Protein 4MR0 (pdb70)

Solvent-accessible surface area: 34326 Å² total; per-residue (Å²): 164,50,24,22,0,81,104,71,44,6,72,12,73,18,136,87,51,0,48,94,7,0,15,52,0,0,52,18,1,18,111,47,104,16,59,2,60,0,65,0,32,101,17,46,0,19,0,116,55,1,0,28,4,69,24,51,0,49,2,102,6,32,137,132,0,31,0,34,0,14,0,46,53,143,104,17,27,0,8,0,0,0,4,12,104,12,78,86,88,78,54,29,61,36,5,17,8,21,27,52,3,24,3,30,6,7,20,0,20,4,15,0,18,50,31,181,106,12,47,87,1,137,82,4,70,81,2,106,37,2,1,0,1,0,0,1,7,0,26,76,3,40,1,81,66,0,19,0,75,2,3,5,16,1,24,2,0,4,0,0,0,0,33,50,2,51,0,17,72,1,69,2,36,1,0,2,27,5,160,86,50,154,64,56,83,29,26,21,48,0,2,0,5,0,6,5,2,11,122,146,15,0,60,22,2,68,7,88,40,1,34,52,0,47,40,0,23,0,39,71,2,70,0,0,94,17,159,132,12,3,2,4,0,0,0,0,0,1,49,45,3,41,106,86,14,18,4,2,16,45,0,80,0,29,84,3,43,2,28,1,1,11,25,0,0,0,19,0,0,2,0,28,61,1,44,0,70,23,0,118,0,14,4,66,55,118,74,113,18,96,26,44,35,106,93,6,11,7,3,0,7,0,22,2,58,170,30,66,182,46,116,4,57,2,0,52,86,0,50,0,5,82,0,65,0,49,1,26,2,34,55,1,28,0,0,37,0,0,25,49,27,77,118,19,90,1,88,0,14,32,0,35,0,28,115,0,50,0,42,2,114,14,178,163,12,103,32,22,1,0,25,0,16,48,0,25,37,36,0,48,0,9,95,0,20,0,79,9,16,96,43,0,0,16,0,40,29,11,146,35,100,0,22,0,62,60,0,69,3,46,82,23,94,25,89,38,0,6,10,27,89,52,81,104,145,34,132,85,78,35,96,88,82,34,20,8,10,0,40,24,99,147,56,128,52,86,64,59,108,16,141,61,68,42,170,137,159,43,24,24,0,83,110,69,46,6,70,11,71,18,139,83,50,0,50,91,7,0,16,52,0,0,51,15,2,38,157,49,105,16,61,2,58,0,59,0,33,98,17,48,0,20,0,117,54,2,0,29,5,68,30,96,0,49,4,66,9,25,98,116,0,33,0,34,0,14,0,49,52,145,102,17,26,0,7,0,0,0,5,11,103,11,77,86,86,78,54,25,68,110,4,43,116,22,80,54,3,30,2,37,7,7,18,0,22,3,14,0,19,52,30,185,107,12,44,88,1,127,86,3,66,83,3,108,36,1,0,0,2,0,1,0,24,4,44,72,2,39,1,70,62,0,19,0,78,4,4,5,39,2,26,2,0,4,0,0,0,0,83,48,2,46,0,13,36,0,69,2,33,1,0,3,29,13,152,83,202,83,137,50,30,17,40,0,3,0,5,0,5,5,2,12,119,143,17,0,60,22,2,69,10,84,116,0,81,71,0,51,38,0,25,0,38,27,4,68,0,0,90,20,161,131,12,2,3,4,0,0,0,0,0,1,48,45,4,43,118,87,12,111,11,2,15,44,0,77,0,14,21,4,39,1,27,0,1,16,26,0,0,0,21,0,0,2,0,32,63,2,45,0,32,11,0,80,1,15,4,62,56,109,73,118,19,98,27,39,57,106,90,6,8,6,1,0,6,1,20,2,56,169,29,74,172,40,120,5,73,2,0,49,90,0,51,0,5,14,0,16,0,44,1,25,2,33,64,0,32,0,0,36,0,0,25,49,29,76,119,19,96,1,126,1,13,54,0,38,0,27,51,0,12,0,25,2,120,13,174,151,15,98,54,16,0,0,21,0,16,47,0,21,55,58,0,45,0,10,90,1,18,0,39,10,12,80,40,0,0,13,0,21,33,13,136,33,106,0,21,0,60,76,2,80,15,24,134,22,100,24,81,60,0,13,11,31,90,87,102,126,75,32,45,47,162,109,54,58,55,10,12,0,45,31,91,141,55,128,49,87,58,60,125,87

CATH classification: 2.160.20.10

Organism: Streptococcus pneumoniae (strain ATCC BAA-255 / R6) (NCBI:txid171101)

Foldseek 3Di:
DAAELVNQPFPQAQPDASQVSVQVSQVVLLVCPPQLHYEYEAHEHEHQDEREHAARHEYEYDQNYEYEQQPQDAQDAREHYENADFDHQVPFAAGEEGEDYEYEHYEYEQQQFADPQQAGRNNRRRHPKTAYYEAENYEQYEYEAYEYAEIALAANYEHELYENYEYYHYEYAAYRDGPPDDVVSNLQHANYEAFYDDCVRRVRHHDHQQRHYENYEYENYEFFHDPRHFGRQEHYEHADDDPRHQAHEPYEYYAYERAAHAAEPAEYWRHEAYHYANYEYEHAEPVVGPHHDPQAYEHHYQEHHDDLPDQDATYENYEHEHYEYAAAYLRYAHEYHEDPDPSHNYAYENYYYEQYEYAYPHPARDDENYEAYAHAENYEAEQYEHEEEAEYYEHEQYFYWYKYYHYAYEHYNYFPYAAKYADPPGIDHLPDGFDWIWGADPRRIDTGDDPHHYPD/DAAELVVQPFDQAQPDASQVSVLVSQVVLLVCPPQQEYEYEAGEHEHQDEREHAARHEYEYDQRYEYEQQPQDAQDAREHYENADFDHQVPFAAGEEGEDYEHEHYEYAQQQFADPQQAGRNNRRRHPKTAYYEYENYEHYEYYAYEYHEIALAANEEHELYENYEYYQYEHAAYRDGPDDVSNLQHANHEFFYDDCVRRVRHHDHQQRHYEQYEYEPYEFFHDPRHGGRQEHYEHADDDPRHQAHENYEYYQYERAAHQAEPAEYWRHEAYHAANYEAEHAEPVVGPHHDPQAYEHHEQEHHDDLDDADATYENYAHEHYEYHAQYQRYAHEYHEDPDPSHNYAYENYHAEQYEYAHPYDPRDDERYEAYAHEENYYHEQYEYEEGAEYYEYENYFYWYKYYHYHYYHHNYHDYACWYPVIAHPDPDDPDWIWGADPRHIDTHHD

Nearest PDB structures (foldseek):
  4mr0-assembly1_A  TM=1.002E+00  e=5.925E-80  Streptococcus pneumoniae R6
  4mr0-assembly2_B  TM=9.967E-01  e=7.073E-71  Streptococcus pneumoniae R6
  3zpp-assembly1_A  TM=1.001E+00  e=3.010E-60  Streptococcus pneumoniae TIGR4
  3gq7-assembly1_A  TM=5.037E-01  e=9.492E-07  Salasvirus phi29
  4y9v-assembly1_A  TM=4.122E-01  e=1.382E-03  Acinetobacter phage AP22

Structure (mmCIF, N/CA/C/O backbone):
data_4MR0
#
_entry.id   4MR0
#
_cell.length_a   60.590
_cell.length_b   126.080
_cell.length_c   63.480
_cell.angle_alpha   90.00
_cell.angle_beta   99.60
_cell.angle_gamma   90.00
#
_symmetry.space_group_name_H-M   'P 1 21 1'
#
loop_
_entity.id
_entity.type
_entity.pdbx_description
1 polymer 'Plasmin and fibronectin-binding protein A'
2 non-polymer BETA-MERCAPTOETHANOL
3 non-polymer 'CALCIUM ION'
4 non-polymer 'CHLORIDE ION'
5 non-polymer 'MANGANESE (II) ION'
6 water water
#
loop_
_atom_site.group_PDB
_atom_site.id
_atom_site.type_symbol
_atom_site.label_atom_id
_atom_site.label_alt_id
_atom_site.label_comp_id
_atom_site.label_asym_id
_atom_site.label_entity_id
_atom_site.label_seq_id
_atom_site.pdbx_PDB_ins_code
_atom_site.Cartn_x
_atom_site.Cartn_y
_atom_site.Cartn_z
_atom_site.occupancy
_atom_site.B_iso_or_equiv
_atom_site.auth_seq_id
_atom_site.auth_comp_id
_atom_site.auth_asym_id
_atom_site.auth_atom_id
_atom_site.pdbx_PDB_model_num
ATOM 1 N N . THR A 1 114 ? 35.020 -24.735 21.745 1.00 49.48 150 THR A N 1
ATOM 2 C CA . THR A 1 114 ? 33.650 -25.279 21.914 1.00 49.24 150 THR A CA 1
ATOM 3 C C . THR A 1 114 ? 32.922 -25.424 20.596 1.00 47.46 150 THR A C 1
ATOM 4 O O . THR A 1 114 ? 31.845 -26.008 20.564 1.00 48.20 150 THR A O 1
ATOM 8 N N . ALA A 1 115 ? 33.491 -24.894 19.514 1.00 44.34 151 ALA A N 1
ATOM 9 C CA . ALA A 1 115 ? 32.868 -25.046 18.197 1.00 40.96 151 ALA A CA 1
ATOM 10 C C . ALA A 1 115 ? 32.747 -26.545 17.908 1.00 39.28 151 ALA A C 1
ATOM 11 O O . ALA A 1 115 ? 33.680 -27.314 18.150 1.00 39.64 151 ALA A O 1
ATOM 13 N N . LEU A 1 116 ? 31.603 -26.961 17.382 1.00 35.79 152 LEU A N 1
ATOM 14 C CA . LEU A 1 116 ? 31.390 -28.370 17.079 1.00 33.22 152 LEU A CA 1
ATOM 15 C C . LEU A 1 116 ? 32.105 -28.715 15.785 1.00 32.04 152 LEU A C 1
ATOM 16 O O . LEU A 1 116 ? 32.038 -27.955 14.821 1.00 32.48 152 LEU A O 1
ATOM 21 N N . SER A 1 117 ? 32.794 -29.850 15.764 1.00 29.05 153 SER A N 1
ATOM 22 C CA . SER A 1 117 ? 33.477 -30.282 14.554 1.00 26.53 153 SER A CA 1
ATOM 23 C C . SER A 1 117 ? 32.517 -31.182 13.790 1.00 25.30 153 SER A C 1
ATOM 24 O O . SER A 1 117 ? 31.810 -31.986 14.391 1.00 25.11 153 SER A O 1
ATOM 27 N N . VAL A 1 118 ? 32.472 -31.043 12.469 1.00 24.24 154 VAL A N 1
ATOM 28 C CA . VAL A 1 118 ? 31.585 -31.889 11.683 1.00 24.80 154 VAL A CA 1
ATOM 29 C C . VAL A 1 118 ? 32.026 -33.348 11.790 1.00 26.24 154 VAL A C 1
ATOM 30 O O . VAL A 1 118 ? 31.264 -34.259 11.467 1.00 24.17 154 VAL A O 1
ATOM 34 N N . LYS A 1 119 ? 33.261 -33.562 12.241 1.00 26.91 155 LYS A N 1
ATOM 35 C CA . LYS A 1 119 ? 33.796 -34.917 12.405 1.00 29.50 155 LYS A CA 1
ATOM 36 C C . LYS A 1 119 ? 33.100 -35.585 13.588 1.00 28.67 155 LYS A C 1
ATOM 37 O O . LYS A 1 119 ? 32.981 -36.810 13.647 1.00 28.46 155 LYS A O 1
ATOM 43 N N . ASP A 1 120 ? 32.643 -34.761 14.527 1.00 27.83 156 ASP A N 1
ATOM 44 C CA . ASP A 1 120 ? 31.946 -35.246 15.711 1.00 28.41 156 ASP A CA 1
ATOM 45 C C . ASP A 1 120 ? 30.687 -36.011 15.337 1.00 28.03 156 ASP A C 1
ATOM 46 O O . ASP A 1 120 ? 30.174 -36.806 16.130 1.00 27.41 156 ASP A O 1
ATOM 51 N N . TYR A 1 121 ? 30.190 -35.774 14.128 1.00 26.84 157 TYR A N 1
ATOM 52 C CA . TYR A 1 121 ? 28.969 -36.428 13.690 1.00 26.83 157 TYR A CA 1
ATOM 53 C C . TYR A 1 121 ? 29.142 -37.441 12.571 1.00 26.76 157 TYR A C 1
ATOM 54 O O . TYR A 1 121 ? 28.170 -37.830 11.921 1.00 28.54 157 TYR A O 1
ATOM 63 N N . GLY A 1 122 ? 30.378 -37.875 12.346 1.00 27.12 158 GLY A N 1
ATOM 64 C CA . GLY A 1 122 ? 30.615 -38.877 11.325 1.00 26.27 158 GLY A CA 1
ATOM 65 C C . GLY A 1 122 ? 31.190 -38.414 10.003 1.00 26.36 158 GLY A C 1
ATOM 66 O O . GLY A 1 122 ? 31.389 -39.229 9.101 1.00 25.28 158 GLY A O 1
ATOM 67 N N . ALA A 1 123 ? 31.444 -37.118 9.863 1.00 25.19 159 ALA A N 1
ATOM 68 C CA . ALA A 1 123 ? 32.018 -36.618 8.621 1.00 25.10 159 ALA A CA 1
ATOM 69 C C . ALA A 1 123 ? 33.390 -37.269 8.487 1.00 24.59 159 ALA A C 1
ATOM 70 O O . ALA A 1 123 ? 34.162 -37.275 9.442 1.00 25.65 159 ALA A O 1
ATOM 72 N N . VAL A 1 124 ? 33.690 -37.817 7.313 1.00 25.13 160 VAL A N 1
ATOM 73 C CA . VAL A 1 124 ? 34.978 -38.469 7.091 1.00 26.28 160 VAL A CA 1
ATOM 74 C C . VAL A 1 124 ? 35.983 -37.511 6.456 1.00 27.62 160 VAL A C 1
ATOM 75 O O . VAL A 1 124 ? 37.168 -37.543 6.779 1.00 27.95 160 VAL A O 1
ATOM 79 N N . GLY A 1 125 ? 35.502 -36.660 5.552 1.00 27.24 161 GLY A N 1
ATOM 80 C CA . GLY A 1 125 ? 36.366 -35.694 4.900 1.00 26.93 161 GLY A CA 1
ATOM 81 C C . GLY A 1 125 ? 37.360 -36.275 3.913 1.00 27.00 161 GLY A C 1
ATOM 82 O O . GLY A 1 125 ? 38.447 -35.728 3.733 1.00 27.47 161 GLY A O 1
ATOM 83 N N . ASP A 1 126 ? 36.995 -37.374 3.260 1.00 26.88 162 ASP A N 1
ATOM 84 C CA . ASP A 1 126 ? 37.892 -37.999 2.295 1.00 26.46 162 ASP A CA 1
ATOM 85 C C . ASP A 1 126 ? 37.451 -37.784 0.850 1.00 25.97 162 ASP A C 1
ATOM 86 O O . ASP A 1 126 ? 38.113 -38.233 -0.085 1.00 24.50 162 ASP A O 1
ATOM 91 N N . GLY A 1 127 ? 36.331 -37.091 0.670 1.00 25.17 163 GLY A N 1
ATOM 92 C CA . GLY A 1 127 ? 35.842 -36.827 -0.674 1.00 25.57 163 GLY A CA 1
ATOM 93 C C . GLY A 1 127 ? 35.189 -38.025 -1.342 1.00 25.99 163 GLY A C 1
ATOM 94 O O . GLY A 1 127 ? 34.899 -37.993 -2.540 1.00 26.85 163 GLY A O 1
ATOM 95 N N . ILE A 1 128 ? 34.952 -39.079 -0.568 1.00 24.90 164 ILE A N 1
ATOM 96 C CA . ILE A 1 128 ? 34.333 -40.297 -1.082 1.00 25.51 164 ILE A CA 1
ATOM 97 C C . ILE A 1 128 ? 33.060 -40.595 -0.294 1.00 25.36 164 ILE A C 1
ATOM 98 O O . ILE A 1 128 ? 32.003 -40.846 -0.871 1.00 27.12 164 ILE A O 1
ATOM 103 N N . HIS A 1 129 ? 33.167 -40.561 1.028 1.00 24.83 165 HIS A N 1
ATOM 104 C CA . HIS A 1 129 ? 32.023 -40.797 1.900 1.00 23.98 165 HIS A CA 1
ATOM 105 C C . HIS A 1 129 ? 31.101 -39.580 1.809 1.00 23.95 165 HIS A C 1
ATOM 106 O O . HIS A 1 129 ? 31.571 -38.447 1.757 1.00 21.79 165 HIS A O 1
ATOM 113 N N . ASP A 1 130 ? 29.794 -39.809 1.790 1.00 23.51 166 ASP A N 1
ATOM 114 C CA . ASP A 1 130 ? 28.852 -38.695 1.725 1.00 23.79 166 ASP A CA 1
ATOM 115 C C . ASP A 1 130 ? 28.736 -38.085 3.118 1.00 23.01 166 ASP A C 1
ATOM 116 O O . ASP A 1 130 ? 28.119 -38.663 4.009 1.00 23.48 166 ASP A O 1
ATOM 121 N N . ASP A 1 131 ? 29.336 -36.914 3.303 1.00 21.48 167 ASP A N 1
ATOM 122 C CA . ASP A 1 131 ? 29.316 -36.244 4.601 1.00 20.99 167 ASP A CA 1
ATOM 123 C C . ASP A 1 131 ? 28.146 -35.298 4.846 1.00 19.33 167 ASP A C 1
ATOM 124 O O . ASP A 1 131 ? 28.121 -34.606 5.862 1.00 19.02 167 ASP A O 1
ATOM 129 N N . ARG A 1 132 ? 27.181 -35.262 3.935 1.00 19.09 168 ARG A N 1
ATOM 130 C CA . ARG A 1 132 ? 26.042 -34.365 4.108 1.00 18.65 168 ARG A CA 1
ATOM 131 C C . ARG A 1 132 ? 25.309 -34.526 5.443 1.00 19.40 168 ARG A C 1
ATOM 132 O O . ARG A 1 132 ? 25.154 -33.560 6.189 1.00 19.18 168 ARG A O 1
ATOM 140 N N . GLN A 1 133 ? 24.858 -35.738 5.753 1.00 19.72 169 GLN A N 1
ATOM 141 C CA . GLN A 1 133 ? 24.119 -35.940 6.998 1.00 22.16 169 GLN A CA 1
ATOM 142 C C . GLN A 1 133 ? 24.905 -35.524 8.235 1.00 22.01 169 GLN A C 1
ATOM 143 O O . GLN A 1 133 ? 24.336 -34.974 9.177 1.00 22.74 169 GLN A O 1
ATOM 149 N N . ALA A 1 134 ? 26.208 -35.794 8.239 1.00 21.05 170 ALA A N 1
ATOM 150 C CA . ALA A 1 134 ? 27.050 -35.428 9.373 1.00 20.95 170 ALA A CA 1
ATOM 151 C C . ALA A 1 134 ? 27.098 -33.908 9.505 1.00 20.83 170 ALA A C 1
ATOM 152 O O . ALA A 1 134 ? 26.977 -33.361 10.606 1.00 20.31 170 ALA A O 1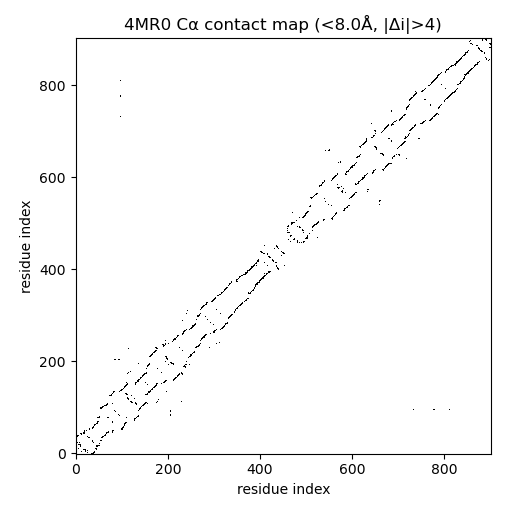
ATOM 154 N N . ILE A 1 135 ? 27.282 -33.235 8.374 1.00 19.21 171 ILE A N 1
ATOM 155 C CA . ILE A 1 135 ? 27.333 -31.779 8.340 1.00 19.14 171 ILE A CA 1
ATOM 156 C C . ILE A 1 135 ? 25.987 -31.197 8.788 1.00 18.37 171 ILE A C 1
ATOM 157 O O . ILE A 1 135 ? 25.938 -30.276 9.593 1.00 17.94 171 ILE A O 1
ATOM 162 N N . GLN A 1 136 ? 24.892 -31.754 8.286 1.00 19.72 172 GLN A N 1
ATOM 163 C CA . GLN A 1 136 ? 23.574 -31.256 8.667 1.00 19.88 172 GLN A CA 1
ATOM 164 C C . GLN A 1 136 ? 23.322 -31.440 10.165 1.00 21.07 172 GLN A C 1
ATOM 165 O O . GLN A 1 136 ? 22.763 -30.558 10.818 1.00 20.74 172 GLN A O 1
ATOM 171 N N . ASP A 1 137 ? 23.730 -32.583 10.712 1.00 21.92 173 ASP A N 1
ATOM 172 C CA . ASP A 1 137 ? 23.538 -32.839 12.138 1.00 22.82 173 ASP A CA 1
ATOM 173 C C . ASP A 1 137 ? 24.333 -31.835 12.970 1.00 20.63 173 ASP A C 1
ATOM 174 O O . ASP A 1 137 ? 23.890 -31.406 14.034 1.00 20.76 173 ASP A O 1
ATOM 179 N N . ALA A 1 138 ? 25.511 -31.464 12.483 1.00 18.77 174 ALA A N 1
ATOM 180 C CA . ALA A 1 138 ? 26.346 -30.502 13.183 1.00 18.92 174 ALA A CA 1
ATOM 181 C C . ALA A 1 138 ? 25.620 -29.163 13.212 1.00 19.45 174 ALA A C 1
ATOM 182 O O . ALA A 1 138 ? 25.507 -28.525 14.258 1.00 18.04 174 ALA A O 1
ATOM 184 N N . ILE A 1 139 ? 25.125 -28.746 12.050 1.00 18.23 175 ILE A N 1
ATOM 185 C CA . ILE A 1 139 ? 24.407 -27.487 11.935 1.00 17.85 175 ILE A CA 1
ATOM 186 C C . ILE A 1 139 ? 23.159 -27.491 12.811 1.00 18.46 175 ILE A C 1
ATOM 187 O O . ILE A 1 139 ? 22.898 -26.530 13.533 1.00 19.24 175 ILE A O 1
ATOM 192 N N . ASP A 1 140 ? 22.391 -28.574 12.746 1.00 18.47 176 ASP A N 1
ATOM 193 C CA . ASP A 1 140 ? 21.170 -28.683 13.540 1.00 20.56 176 ASP A CA 1
ATOM 194 C C . ASP A 1 140 ? 21.437 -28.544 15.034 1.00 21.45 176 ASP A C 1
ATOM 195 O O . ASP A 1 140 ? 20.680 -27.887 15.745 1.00 22.06 176 ASP A O 1
ATOM 200 N N . ALA A 1 141 ? 22.514 -29.159 15.511 1.00 20.64 177 ALA A N 1
ATOM 201 C CA . ALA A 1 141 ? 22.861 -29.073 16.926 1.00 21.21 177 ALA A CA 1
ATOM 202 C C . ALA A 1 141 ? 23.277 -27.648 17.274 1.00 21.93 177 ALA A C 1
ATOM 203 O O . ALA A 1 141 ? 22.915 -27.121 18.329 1.00 22.13 177 ALA A O 1
ATOM 205 N N . ALA A 1 142 ? 24.037 -27.022 16.378 1.00 20.86 178 ALA A N 1
ATOM 206 C CA . ALA A 1 142 ? 24.502 -25.660 16.597 1.00 22.20 178 ALA A CA 1
ATOM 207 C C . ALA A 1 142 ? 23.318 -24.699 16.671 1.00 22.80 178 ALA A C 1
ATOM 208 O O . ALA A 1 142 ? 23.306 -23.774 17.486 1.00 21.94 178 ALA A O 1
ATOM 210 N N . ALA A 1 143 ? 22.328 -24.931 15.812 1.00 22.92 179 ALA A N 1
ATOM 211 C CA . ALA A 1 143 ? 21.129 -24.101 15.758 1.00 24.19 179 ALA A CA 1
ATOM 212 C C . ALA A 1 143 ? 20.367 -24.143 17.078 1.00 25.05 179 ALA A C 1
ATOM 213 O O . ALA A 1 143 ? 19.641 -23.205 17.416 1.00 26.55 179 ALA A O 1
ATOM 215 N N . GLN A 1 144 ? 20.536 -25.231 17.821 1.00 26.25 180 GLN A N 1
ATOM 216 C CA . GLN A 1 144 ? 19.868 -25.384 19.109 1.00 28.06 180 GLN A CA 1
ATOM 217 C C . GLN A 1 144 ? 20.626 -24.647 20.201 1.00 28.30 180 GLN A C 1
ATOM 218 O O . GLN A 1 144 ? 20.120 -24.475 21.309 1.00 28.19 180 GLN A O 1
ATOM 224 N N . GLY A 1 145 ? 21.846 -24.222 19.887 1.00 28.88 181 GLY A N 1
ATOM 225 C CA . GLY A 1 145 ? 22.647 -23.498 20.855 1.00 30.10 181 GLY A CA 1
ATOM 226 C C . GLY A 1 145 ? 23.987 -24.145 21.153 1.00 31.04 181 GLY A C 1
ATOM 227 O O . GLY A 1 145 ? 24.890 -23.488 21.668 1.00 31.72 181 GLY A O 1
ATOM 228 N N . LEU A 1 146 ? 24.125 -25.427 20.833 1.00 32.98 182 LEU A N 1
ATOM 229 C CA . LEU A 1 146 ? 25.371 -26.139 21.092 1.00 34.84 182 LEU A CA 1
ATOM 230 C C . LEU A 1 146 ? 26.589 -25.473 20.468 1.00 34.54 182 LEU A C 1
ATOM 231 O O . LEU A 1 146 ? 26.551 -25.027 19.319 1.00 33.90 182 LEU A O 1
ATOM 236 N N . GLY A 1 147 ? 27.668 -25.412 21.243 1.00 34.07 183 GLY A N 1
ATOM 237 C CA . GLY A 1 147 ? 28.900 -24.810 20.771 1.00 33.92 183 GLY A CA 1
ATOM 238 C C . GLY A 1 147 ? 28.744 -23.361 20.361 1.00 33.93 183 GLY A C 1
ATOM 239 O O . GLY A 1 147 ? 29.482 -22.875 19.507 1.00 35.47 183 GLY A O 1
ATOM 240 N N . GLY A 1 148 ? 27.782 -22.668 20.965 1.00 33.57 184 GLY A N 1
ATOM 241 C CA . GLY A 1 148 ? 27.555 -21.269 20.636 1.00 32.16 184 GLY A CA 1
ATOM 242 C C . GLY A 1 148 ? 27.087 -21.064 19.205 1.00 30.96 184 GLY A C 1
ATOM 243 O O . GLY A 1 148 ? 27.132 -19.952 18.674 1.00 31.52 184 GLY A O 1
ATOM 244 N N . GLY A 1 149 ? 26.628 -22.142 18.579 1.00 29.01 185 GLY A N 1
ATOM 245 C CA . GLY A 1 149 ? 26.167 -22.062 17.207 1.00 26.46 185 GLY A CA 1
ATOM 246 C C . GLY A 1 149 ? 27.325 -22.175 16.235 1.00 25.16 185 GLY A C 1
ATOM 247 O O . GLY A 1 149 ? 27.144 -22.037 15.024 1.00 22.63 185 GLY A O 1
ATOM 248 N N . ASN A 1 150 ? 28.516 -22.440 16.768 1.00 24.06 186 ASN A N 1
ATOM 249 C CA . ASN A 1 150 ? 29.719 -22.564 15.952 1.00 24.50 186 ASN A CA 1
ATOM 250 C C . ASN A 1 150 ? 30.008 -23.986 15.486 1.00 24.40 186 ASN A C 1
ATOM 251 O O . ASN A 1 150 ? 30.022 -24.928 16.285 1.00 24.25 186 ASN A O 1
ATOM 256 N N . VAL A 1 151 ? 30.238 -24.118 14.182 1.00 23.28 187 VAL A N 1
ATOM 257 C CA . VAL A 1 151 ? 30.546 -25.396 13.545 1.00 23.76 187 VAL A CA 1
ATOM 258 C C . VAL A 1 151 ? 31.902 -25.266 12.849 1.00 24.21 187 VAL A C 1
ATOM 259 O O . VAL A 1 151 ? 32.157 -24.279 12.159 1.00 24.43 187 VAL A O 1
ATOM 263 N N . TYR A 1 152 ? 32.774 -26.255 13.030 1.00 23.79 188 TYR A N 1
ATOM 264 C CA . TYR A 1 152 ? 34.097 -26.200 12.415 1.00 24.05 188 TYR A CA 1
ATOM 265 C C . TYR A 1 152 ? 34.368 -27.340 11.438 1.00 23.11 188 TYR A C 1
ATOM 266 O O . TYR A 1 152 ? 33.886 -28.458 11.621 1.00 24.94 188 TYR A O 1
ATOM 275 N N . PHE A 1 153 ? 35.143 -27.040 10.400 1.00 21.31 189 PHE A N 1
ATOM 276 C CA . PHE A 1 153 ? 35.509 -28.016 9.383 1.00 21.02 189 PHE A CA 1
ATOM 277 C C . PHE A 1 153 ? 37.028 -28.172 9.320 1.00 21.91 189 PHE A C 1
ATOM 278 O O . PHE A 1 153 ? 37.731 -27.265 8.868 1.00 19.70 189 PHE A O 1
ATOM 286 N N . PRO A 1 154 ? 37.554 -29.317 9.789 1.00 23.22 190 PRO A N 1
ATOM 287 C CA . PRO A 1 154 ? 38.999 -29.575 9.765 1.00 23.69 190 PRO A CA 1
ATOM 288 C C . PRO A 1 154 ? 39.459 -29.781 8.319 1.00 24.48 190 PRO A C 1
ATOM 289 O O . PRO A 1 154 ? 38.633 -29.907 7.413 1.00 24.50 190 PRO A O 1
ATOM 293 N N . GLU A 1 155 ? 40.770 -29.821 8.105 1.00 24.77 191 GLU A N 1
ATOM 294 C CA . GLU A 1 155 ? 41.313 -30.038 6.770 1.00 24.61 191 GLU A CA 1
ATOM 295 C C . GLU A 1 155 ? 40.665 -31.283 6.179 1.00 24.37 191 GLU A C 1
ATOM 296 O O . GLU A 1 155 ? 40.410 -32.254 6.895 1.00 24.68 191 GLU A O 1
ATOM 302 N N . GLY A 1 156 ? 40.401 -31.258 4.876 1.00 24.25 192 GLY A N 1
ATOM 303 C CA . GLY A 1 156 ? 39.789 -32.405 4.232 1.00 24.17 192 GLY A CA 1
ATOM 304 C C . GLY A 1 156 ? 38.878 -32.032 3.084 1.00 24.51 192 GLY A C 1
ATOM 305 O O . GLY A 1 156 ? 38.743 -30.860 2.741 1.00 25.22 192 GLY A O 1
ATOM 306 N N . THR A 1 157 ? 38.260 -33.038 2.476 1.00 25.11 193 THR A N 1
ATOM 307 C CA . THR A 1 157 ? 37.337 -32.806 1.372 1.00 24.89 193 THR A CA 1
ATOM 308 C C . THR A 1 157 ? 36.016 -33.441 1.772 1.00 23.45 193 THR A C 1
ATOM 309 O O . THR A 1 157 ? 35.929 -34.650 1.967 1.00 23.69 193 THR A O 1
ATOM 313 N N . TYR A 1 158 ? 34.990 -32.609 1.904 1.00 22.60 194 TYR A N 1
ATOM 314 C CA . TYR A 1 158 ? 33.679 -33.070 2.327 1.00 20.27 194 TYR A CA 1
ATOM 315 C C . TYR A 1 158 ? 32.683 -33.168 1.186 1.00 20.55 194 TYR A C 1
ATOM 316 O O . TYR A 1 158 ? 32.132 -32.167 0.740 1.00 18.84 194 TYR A O 1
ATOM 325 N N . LEU A 1 159 ? 32.462 -34.388 0.714 1.00 19.15 195 LEU A N 1
ATOM 326 C CA . LEU A 1 159 ? 31.526 -34.631 -0.371 1.00 19.50 195 LEU A CA 1
ATOM 327 C C . LEU A 1 159 ? 30.090 -34.585 0.149 1.00 19.12 195 LEU A C 1
ATOM 328 O O . LEU A 1 159 ? 29.808 -35.097 1.234 1.00 19.40 195 LEU A O 1
ATOM 333 N N . VAL A 1 160 ? 29.194 -33.949 -0.605 1.00 17.81 196 VAL A N 1
ATOM 334 C CA . VAL A 1 160 ? 27.778 -33.918 -0.231 1.00 17.40 196 VAL A CA 1
ATOM 335 C C . VAL A 1 160 ? 26.960 -34.355 -1.437 1.00 17.24 196 VAL A C 1
ATOM 336 O O . VAL A 1 160 ? 27.175 -33.877 -2.549 1.00 18.91 196 VAL A O 1
ATOM 340 N N . LYS A 1 161 ? 26.034 -35.281 -1.224 1.00 16.90 197 LYS A N 1
ATOM 341 C CA . LYS A 1 161 ? 25.216 -35.774 -2.323 1.00 18.10 197 LYS A CA 1
ATOM 342 C C . LYS A 1 161 ? 23.816 -35.173 -2.357 1.00 18.46 197 LYS A C 1
ATOM 343 O O . LYS A 1 161 ? 22.989 -35.542 -3.199 1.00 19.19 197 LYS A O 1
ATOM 349 N N . GLU A 1 162 ? 23.560 -34.254 -1.432 1.00 16.71 198 GLU A N 1
ATOM 350 C CA . GLU A 1 162 ? 22.291 -33.537 -1.366 1.00 15.83 198 GLU A CA 1
ATOM 351 C C . GLU A 1 162 ? 22.558 -32.180 -0.728 1.00 15.85 198 GLU A C 1
ATOM 352 O O . GLU A 1 162 ? 23.649 -31.931 -0.200 1.00 15.95 198 GLU A O 1
ATOM 358 N N . ILE A 1 163 ? 21.553 -31.314 -0.786 1.00 15.59 199 ILE A N 1
ATOM 359 C CA . ILE A 1 163 ? 21.628 -29.955 -0.263 1.00 14.59 199 ILE A CA 1
ATOM 360 C C . ILE A 1 163 ? 21.740 -29.883 1.252 1.00 16.17 199 ILE A C 1
ATOM 361 O O . ILE A 1 163 ? 21.077 -30.629 1.970 1.00 17.07 199 ILE A O 1
ATOM 366 N N . VAL A 1 164 ? 22.594 -28.977 1.720 1.00 15.55 200 VAL A N 1
ATOM 367 C CA . VAL A 1 164 ? 22.799 -28.730 3.142 1.00 15.05 200 VAL A CA 1
ATOM 368 C C . VAL A 1 164 ? 21.993 -27.471 3.464 1.00 16.78 200 VAL A C 1
ATOM 369 O O . VAL A 1 164 ? 22.014 -26.503 2.698 1.00 15.95 200 VAL A O 1
ATOM 373 N N . PHE A 1 165 ? 21.285 -27.478 4.586 1.00 15.36 201 PHE A N 1
ATOM 374 C CA . PHE A 1 165 ? 20.470 -26.333 4.955 1.00 16.45 201 PHE A CA 1
ATOM 375 C C . PHE A 1 165 ? 21.021 -25.551 6.133 1.00 17.39 201 PHE A C 1
ATOM 376 O O . PHE A 1 165 ? 21.152 -26.078 7.240 1.00 18.85 201 PHE A O 1
ATOM 384 N N . LEU A 1 166 ? 21.358 -24.291 5.880 1.00 15.89 202 LEU A N 1
ATOM 385 C CA . LEU A 1 166 ? 21.881 -23.421 6.916 1.00 15.93 202 LEU A CA 1
ATOM 386 C C . LEU A 1 166 ? 20.705 -23.062 7.810 1.00 16.87 202 LEU A C 1
ATOM 387 O O . LEU A 1 166 ? 19.561 -23.035 7.352 1.00 16.90 202 LEU A O 1
ATOM 392 N N . LYS A 1 167 ? 20.976 -22.807 9.085 1.00 17.68 203 LYS A N 1
ATOM 393 C CA . LYS A 1 167 ? 19.908 -22.465 10.016 1.00 18.35 203 LYS A CA 1
ATOM 394 C C . LYS A 1 167 ? 20.273 -21.177 10.722 1.00 16.97 203 LYS A C 1
ATOM 395 O O . LYS A 1 167 ? 21.437 -20.770 10.727 1.00 17.07 203 LYS A O 1
ATOM 401 N N . SER A 1 168 ? 19.274 -20.534 11.314 1.00 15.12 204 SER A N 1
ATOM 402 C CA . SER A 1 168 ? 19.495 -19.292 12.037 1.00 16.83 204 SER A CA 1
ATOM 403 C C . SER A 1 168 ? 20.470 -19.468 13.195 1.00 17.83 204 SER A C 1
ATOM 404 O O . SER A 1 168 ? 20.473 -20.501 13.874 1.00 18.10 204 SER A O 1
ATOM 407 N N . HIS A 1 169 ? 21.288 -18.444 13.405 1.00 16.34 205 HIS A N 1
ATOM 408 C CA . HIS A 1 169 ? 22.269 -18.408 14.480 1.00 19.76 205 HIS A CA 1
ATOM 409 C C . HIS A 1 169 ? 23.342 -19.496 14.418 1.00 20.67 205 HIS A C 1
ATOM 410 O O . HIS A 1 169 ? 23.800 -19.987 15.452 1.00 20.28 205 HIS A O 1
ATOM 417 N N . THR A 1 170 ? 23.739 -19.878 13.206 1.00 20.70 206 THR A N 1
ATOM 418 C CA . THR A 1 170 ? 24.793 -20.873 13.048 1.00 20.72 206 THR A CA 1
ATOM 419 C C . THR A 1 170 ? 25.961 -20.178 12.361 1.00 21.14 206 THR A C 1
ATOM 420 O O . THR A 1 170 ? 25.761 -19.307 11.511 1.00 19.99 206 THR A O 1
ATOM 424 N N . HIS A 1 171 ? 27.178 -20.554 12.737 1.00 19.15 207 HIS A N 1
ATOM 425 C CA . HIS A 1 171 ? 28.371 -19.936 12.172 1.00 20.01 207 HIS A CA 1
ATOM 426 C C . HIS A 1 171 ? 29.407 -20.991 11.813 1.00 18.38 207 HIS A C 1
ATOM 427 O O . HIS A 1 171 ? 30.019 -21.601 12.690 1.00 20.33 207 HIS A O 1
ATOM 434 N N . LEU A 1 172 ? 29.586 -21.203 10.512 1.00 17.49 208 LEU A N 1
ATOM 435 C CA . LEU A 1 172 ? 30.523 -22.195 10.013 1.00 16.15 208 LEU A CA 1
ATOM 436 C C . LEU A 1 172 ? 31.882 -21.589 9.703 1.00 17.13 208 LEU A C 1
ATOM 437 O O . LEU A 1 172 ? 31.981 -20.524 9.090 1.00 15.32 208 LEU A O 1
ATOM 442 N N . GLU A 1 173 ? 32.924 -22.281 10.151 1.00 18.00 209 GLU A N 1
ATOM 443 C CA . GLU A 1 173 ? 34.300 -21.862 9.924 1.00 19.55 209 GLU A CA 1
ATOM 444 C C . GLU A 1 173 ? 35.017 -23.074 9.344 1.00 19.20 209 GLU A C 1
ATOM 445 O O . GLU A 1 173 ? 34.989 -24.159 9.933 1.00 18.64 209 GLU A O 1
ATOM 451 N N . LEU A 1 174 ? 35.640 -22.901 8.184 1.00 18.60 210 LEU A N 1
ATOM 452 C CA . LEU A 1 174 ? 36.348 -24.002 7.555 1.00 17.31 210 LEU A CA 1
ATOM 453 C C . LEU A 1 174 ? 37.834 -23.738 7.488 1.00 19.10 210 LEU A C 1
ATOM 454 O O . LEU A 1 174 ? 38.266 -22.612 7.251 1.00 18.03 210 LEU A O 1
ATOM 459 N N . ASN A 1 175 ? 38.607 -24.794 7.708 1.00 20.46 211 ASN A N 1
ATOM 460 C CA . ASN A 1 175 ? 40.052 -24.718 7.651 1.00 21.34 211 ASN A CA 1
ATOM 461 C C . ASN A 1 175 ? 40.427 -24.280 6.240 1.00 22.52 211 ASN A C 1
ATOM 462 O O . ASN A 1 175 ? 39.679 -24.499 5.284 1.00 20.02 211 ASN A O 1
ATOM 467 N N . GLU A 1 176 ? 41.588 -23.654 6.113 1.00 23.75 212 GLU A N 1
ATOM 468 C CA . GLU A 1 176 ? 42.062 -23.191 4.821 1.00 24.58 212 GLU A CA 1
ATOM 469 C C . GLU A 1 176 ? 42.128 -24.354 3.834 1.00 24.35 212 GLU A C 1
ATOM 470 O O . GLU A 1 176 ? 41.883 -24.185 2.636 1.00 24.76 212 GLU A O 1
ATOM 476 N N . LYS A 1 177 ? 42.451 -25.540 4.338 1.00 22.95 213 LYS A N 1
ATOM 477 C CA . LYS A 1 177 ? 42.547 -26.711 3.480 1.00 24.36 213 LYS A CA 1
ATOM 478 C C . LYS A 1 177 ? 41.302 -27.587 3.521 1.00 23.83 213 LYS A C 1
ATOM 479 O O . LYS A 1 177 ? 41.350 -28.774 3.184 1.00 23.80 213 LYS A O 1
ATOM 485 N N . ALA A 1 178 ? 40.186 -26.997 3.944 1.00 21.46 214 ALA A N 1
ATOM 486 C CA . ALA A 1 178 ? 38.917 -27.712 3.981 1.00 19.90 214 ALA A CA 1
ATOM 487 C C . ALA A 1 178 ? 38.192 -27.359 2.686 1.00 21.19 214 ALA A C 1
ATOM 488 O O . ALA A 1 178 ? 38.068 -26.177 2.334 1.00 19.73 214 ALA A O 1
ATOM 490 N N . THR A 1 179 ? 37.744 -28.382 1.966 1.00 20.77 215 THR A N 1
ATOM 491 C CA . THR A 1 179 ? 37.026 -28.189 0.711 1.00 20.36 215 THR A CA 1
ATOM 492 C C . THR A 1 179 ? 35.678 -28.906 0.735 1.00 21.37 215 THR A C 1
ATOM 493 O O . THR A 1 179 ? 35.596 -30.089 1.069 1.00 20.68 215 THR A O 1
ATOM 497 N N . ILE A 1 180 ? 34.619 -28.188 0.386 1.00 19.96 216 ILE A N 1
ATOM 498 C CA . ILE A 1 180 ? 33.305 -28.798 0.332 1.00 20.64 216 ILE A CA 1
ATOM 499 C C . ILE A 1 180 ? 33.111 -29.191 -1.127 1.00 21.10 216 ILE A C 1
ATOM 500 O O . ILE A 1 180 ? 33.138 -28.338 -2.016 1.00 21.31 216 ILE A O 1
ATOM 505 N N . LEU A 1 181 ? 32.955 -30.489 -1.379 1.00 19.88 217 LEU A N 1
ATOM 506 C CA . LEU A 1 181 ? 32.799 -30.983 -2.745 1.00 19.16 217 LEU A CA 1
ATOM 507 C C . LEU A 1 181 ? 31.353 -31.230 -3.151 1.00 18.97 217 LEU A C 1
ATOM 508 O O . LEU A 1 181 ? 30.654 -32.049 -2.552 1.00 17.43 217 LEU A O 1
ATOM 513 N N . ASN A 1 182 ? 30.905 -30.530 -4.186 1.00 18.85 218 ASN A N 1
ATOM 514 C CA . ASN A 1 182 ? 29.535 -30.697 -4.651 1.00 17.31 218 ASN A CA 1
ATOM 515 C C . ASN A 1 182 ? 29.306 -32.008 -5.400 1.00 18.03 218 ASN A C 1
ATOM 516 O O . ASN A 1 182 ? 29.779 -32.187 -6.528 1.00 17.92 218 ASN A O 1
ATOM 521 N N . GLY A 1 183 ? 28.570 -32.917 -4.766 1.00 16.84 219 GLY A N 1
ATOM 522 C CA . GLY A 1 183 ? 28.271 -34.200 -5.378 1.00 18.69 219 GLY A CA 1
ATOM 523 C C . GLY A 1 183 ? 26.789 -34.350 -5.677 1.00 19.59 219 GLY A C 1
ATOM 524 O O . GLY A 1 183 ? 26.295 -35.460 -5.879 1.00 18.84 219 GLY A O 1
ATOM 525 N N . ILE A 1 184 ? 26.074 -33.227 -5.702 1.00 20.46 220 ILE A N 1
ATOM 526 C CA . ILE A 1 184 ? 24.640 -33.234 -5.969 1.00 19.56 220 ILE A CA 1
ATOM 527 C C . ILE A 1 184 ? 24.415 -33.409 -7.471 1.00 20.66 220 ILE A C 1
ATOM 528 O O . ILE A 1 184 ? 24.574 -32.469 -8.253 1.00 20.52 220 ILE A O 1
ATOM 533 N N . ASN A 1 185 ? 24.050 -34.627 -7.865 1.00 18.44 221 ASN A N 1
ATOM 534 C CA . ASN A 1 185 ? 23.826 -34.960 -9.267 1.00 19.42 221 ASN A CA 1
ATOM 535 C C . ASN A 1 185 ? 22.447 -35.598 -9.406 1.00 20.99 221 ASN A C 1
ATOM 536 O O . ASN A 1 185 ? 22.319 -36.814 -9.568 1.00 20.69 221 ASN A O 1
ATOM 541 N N . ILE A 1 186 ? 21.421 -34.751 -9.353 1.00 20.76 222 ILE A N 1
ATOM 542 C CA . ILE A 1 186 ? 20.032 -35.185 -9.418 1.00 20.36 222 ILE A CA 1
ATOM 543 C C . ILE A 1 186 ? 19.294 -34.565 -10.607 1.00 20.88 222 ILE A C 1
ATOM 544 O O . ILE A 1 186 ? 19.373 -33.360 -10.853 1.00 19.40 222 ILE A O 1
ATOM 549 N N . LYS A 1 187 ? 18.578 -35.406 -11.343 1.00 20.56 223 LYS A N 1
ATOM 550 C CA . LYS A 1 187 ? 17.821 -34.979 -12.519 1.00 21.86 223 LYS A CA 1
ATOM 551 C C . LYS A 1 187 ? 16.671 -34.033 -12.158 1.00 20.36 223 LYS A C 1
ATOM 552 O O . LYS A 1 187 ? 15.983 -34.246 -11.161 1.00 19.58 223 LYS A O 1
ATOM 558 N N . ASN A 1 188 ? 16.465 -32.991 -12.965 1.00 20.13 224 ASN A N 1
ATOM 559 C CA . ASN A 1 188 ? 15.369 -32.044 -12.730 1.00 20.18 224 ASN A CA 1
ATOM 560 C C . ASN A 1 188 ? 15.445 -31.513 -11.299 1.00 19.89 224 ASN A C 1
ATOM 561 O O . ASN A 1 188 ? 14.414 -31.301 -10.648 1.00 19.12 224 ASN A O 1
ATOM 566 N N . HIS A 1 189 ? 16.665 -31.274 -10.826 1.00 18.97 225 HIS A N 1
ATOM 567 C CA . HIS A 1 189 ? 16.883 -30.843 -9.449 1.00 17.67 225 HIS A CA 1
ATOM 568 C C . HIS A 1 189 ? 18.076 -29.886 -9.371 1.00 19.51 225 HIS A C 1
ATOM 569 O O . HIS A 1 189 ? 19.056 -30.033 -10.106 1.00 18.81 225 HIS A O 1
ATOM 576 N N . PRO A 1 190 ? 18.006 -28.880 -8.482 1.00 19.51 226 PRO A N 1
ATOM 577 C CA . PRO A 1 190 ? 19.136 -27.954 -8.387 1.00 19.14 226 PRO A CA 1
ATOM 578 C C . PRO A 1 190 ? 20.394 -28.625 -7.838 1.00 19.48 226 PRO A C 1
ATOM 579 O O . PRO A 1 190 ? 20.319 -29.637 -7.142 1.00 19.54 226 PRO A O 1
ATOM 583 N N . SER A 1 191 ? 21.549 -28.065 -8.178 1.00 17.74 227 SER A N 1
ATOM 584 C CA . SER A 1 191 ? 22.826 -28.587 -7.706 1.00 17.22 227 SER A CA 1
ATOM 585 C C . SER A 1 191 ? 23.525 -27.419 -7.020 1.00 16.52 227 SER A C 1
ATOM 586 O O . SER A 1 191 ? 24.546 -26.917 -7.487 1.00 19.67 227 SER A O 1
ATOM 589 N N . ILE A 1 192 ? 22.931 -26.978 -5.916 1.00 16.59 228 ILE A N 1
ATOM 590 C CA . ILE A 1 192 ? 23.439 -25.869 -5.116 1.00 16.21 228 ILE A CA 1
ATOM 591 C C . ILE A 1 192 ? 23.706 -26.459 -3.738 1.00 16.93 228 ILE A C 1
ATOM 592 O O . ILE A 1 192 ? 22.820 -27.063 -3.137 1.00 16.36 228 ILE A O 1
ATOM 597 N N . VAL A 1 193 ? 24.930 -26.284 -3.250 1.00 16.39 229 VAL A N 1
ATOM 598 C CA . VAL A 1 193 ? 25.358 -26.848 -1.969 1.00 15.90 229 VAL A CA 1
ATOM 599 C C . VAL A 1 193 ? 24.647 -26.409 -0.690 1.00 17.09 229 VAL A C 1
ATOM 600 O O . VAL A 1 193 ? 24.257 -27.252 0.121 1.00 16.09 229 VAL A O 1
ATOM 604 N N . PHE A 1 194 ? 24.485 -25.103 -0.504 1.00 16.15 230 PHE A N 1
ATOM 605 C CA . PHE A 1 194 ? 23.848 -24.562 0.695 1.00 15.64 230 PHE A CA 1
ATOM 606 C C . PHE A 1 194 ? 22.606 -23.719 0.407 1.00 15.90 230 PHE A C 1
ATOM 607 O O . PHE A 1 194 ? 22.603 -22.918 -0.528 1.00 12.38 230 PHE A O 1
ATOM 615 N N . MET A 1 195 ? 21.570 -23.903 1.229 1.00 15.18 231 MET A N 1
ATOM 616 C CA . MET A 1 195 ? 20.321 -23.146 1.123 1.00 14.87 231 MET A CA 1
ATOM 617 C C . MET A 1 195 ? 19.858 -22.728 2.523 1.00 16.11 231 MET A C 1
ATOM 618 O O . MET A 1 195 ? 20.197 -23.384 3.512 1.00 15.68 231 MET A O 1
ATOM 623 N N . THR A 1 196 ? 19.108 -21.628 2.610 1.00 15.71 232 THR A N 1
ATOM 624 C CA . THR A 1 196 ? 18.613 -21.137 3.894 1.00 14.21 232 THR A CA 1
ATOM 625 C C . THR A 1 196 ? 17.152 -21.516 4.112 1.00 15.22 232 THR A C 1
ATOM 626 O O . THR A 1 196 ? 16.473 -20.977 4.989 1.00 15.93 232 THR A O 1
ATOM 630 N N . GLY A 1 197 ? 16.676 -22.452 3.305 1.00 15.90 233 GLY A N 1
ATOM 631 C CA . GLY A 1 197 ? 15.310 -22.924 3.420 1.00 16.15 233 GLY A CA 1
ATOM 632 C C . GLY A 1 197 ? 15.253 -24.335 2.873 1.00 16.66 233 GLY A C 1
ATOM 633 O O . GLY A 1 197 ? 16.142 -24.746 2.130 1.00 16.60 233 GLY A O 1
ATOM 634 N N . LEU A 1 198 ? 14.209 -25.078 3.221 1.00 17.80 234 LEU A N 1
ATOM 635 C CA . LEU A 1 198 ? 14.087 -26.458 2.767 1.00 18.99 234 LEU A CA 1
ATOM 636 C C . LEU A 1 198 ? 13.734 -26.633 1.296 1.00 18.05 234 LEU A C 1
ATOM 637 O O . LEU A 1 198 ? 13.034 -25.815 0.698 1.00 15.41 234 LEU A O 1
ATOM 642 N N . PHE A 1 199 ? 14.246 -27.716 0.726 1.00 17.18 235 PHE A N 1
ATOM 643 C CA . PHE A 1 199 ? 13.965 -28.083 -0.653 1.00 18.07 235 PHE A CA 1
ATOM 644 C C . PHE A 1 199 ? 14.063 -29.604 -0.727 1.00 17.75 235 PHE A C 1
ATOM 645 O O . PHE A 1 199 ? 14.985 -30.200 -0.170 1.00 18.04 235 PHE A O 1
ATOM 653 N N . THR A 1 200 ? 13.100 -30.226 -1.396 1.00 17.42 236 THR A N 1
ATOM 654 C CA . THR A 1 200 ? 13.081 -31.677 -1.551 1.00 16.72 236 THR A CA 1
ATOM 655 C C . THR A 1 200 ? 13.117 -32.003 -3.040 1.00 18.05 236 THR A C 1
ATOM 656 O O . THR A 1 200 ? 14.149 -32.395 -3.578 1.00 15.96 236 THR A O 1
ATOM 660 N N . ASP A 1 201 ? 11.984 -31.830 -3.708 1.00 18.71 237 ASP A N 1
ATOM 661 C CA . ASP A 1 201 ? 11.906 -32.087 -5.142 1.00 19.14 237 ASP A CA 1
ATOM 662 C C . ASP A 1 201 ? 11.036 -31.027 -5.792 1.00 19.23 237 ASP A C 1
ATOM 663 O O . ASP A 1 201 ? 10.244 -30.365 -5.119 1.00 20.01 237 ASP A O 1
ATOM 668 N N . ASP A 1 202 ? 11.189 -30.854 -7.097 1.00 20.26 238 ASP A N 1
ATOM 669 C CA . ASP A 1 202 ? 10.394 -29.864 -7.809 1.00 21.69 238 ASP A CA 1
ATOM 670 C C . ASP A 1 202 ? 8.929 -30.291 -7.728 1.00 21.26 238 ASP A C 1
ATOM 671 O O . ASP A 1 202 ? 8.607 -31.471 -7.892 1.00 22.35 238 ASP A O 1
ATOM 676 N N . GLY A 1 203 ? 8.051 -29.335 -7.449 1.00 18.62 239 GLY A N 1
ATOM 677 C CA . GLY A 1 203 ? 6.640 -29.639 -7.330 1.00 18.61 239 GLY A CA 1
ATOM 678 C C . GLY A 1 203 ? 6.251 -29.775 -5.873 1.00 19.12 239 GLY A C 1
ATOM 679 O O . GLY A 1 203 ? 5.067 -29.805 -5.535 1.00 20.31 239 GLY A O 1
ATOM 680 N N . ALA A 1 204 ? 7.255 -29.850 -5.005 1.00 20.08 240 ALA A N 1
ATOM 681 C CA . ALA A 1 204 ? 7.027 -29.979 -3.567 1.00 18.77 240 ALA A CA 1
ATOM 682 C C . ALA A 1 204 ? 7.642 -28.810 -2.796 1.00 20.17 240 ALA A C 1
ATOM 683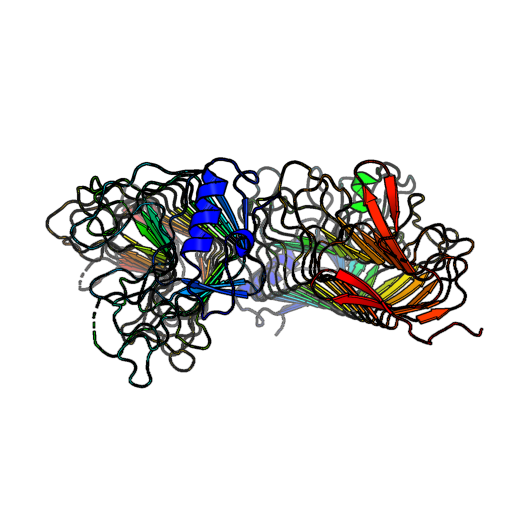 O O . ALA A 1 204 ? 7.871 -28.911 -1.587 1.00 20.11 240 ALA A O 1
ATOM 685 N N . GLN A 1 205 ? 7.913 -27.705 -3.487 1.00 19.60 241 GLN A N 1
ATOM 686 C CA . GLN A 1 205 ? 8.498 -26.541 -2.823 1.00 19.08 241 GLN A CA 1
ATOM 687 C C . GLN A 1 205 ? 7.616 -26.071 -1.679 1.00 19.75 241 GLN A C 1
ATOM 688 O O . GLN A 1 205 ? 6.405 -26.271 -1.693 1.00 19.93 241 GLN A O 1
ATOM 694 N N . VAL A 1 206 ? 8.237 -25.455 -0.680 1.00 20.72 242 VAL A N 1
ATOM 695 C CA . VAL A 1 206 ? 7.508 -24.934 0.466 1.00 19.88 242 VAL A CA 1
ATOM 696 C C . VAL A 1 206 ? 7.887 -23.471 0.641 1.00 19.58 242 VAL A C 1
ATOM 697 O O . VAL A 1 206 ? 8.873 -22.998 0.063 1.00 18.13 242 VAL A O 1
ATOM 701 N N . GLU A 1 207 ? 7.099 -22.753 1.431 1.00 19.00 243 GLU A N 1
ATOM 702 C CA . GLU A 1 207 ? 7.371 -21.349 1.705 1.00 20.20 243 GLU A CA 1
ATOM 703 C C . GLU A 1 207 ? 8.571 -21.290 2.653 1.00 19.87 243 GLU A C 1
ATOM 704 O O . GLU A 1 207 ? 8.647 -22.065 3.607 1.00 19.88 243 GLU A O 1
ATOM 710 N N . TRP A 1 208 ? 9.520 -20.397 2.383 1.00 18.85 244 TRP A N 1
ATOM 711 C CA . TRP A 1 208 ? 10.686 -20.255 3.255 1.00 18.05 244 TRP A CA 1
ATOM 712 C C . TRP A 1 208 ? 10.403 -19.178 4.298 1.00 17.40 244 TRP A C 1
ATOM 713 O O . TRP A 1 208 ? 10.108 -18.038 3.952 1.00 18.26 244 TRP A O 1
ATOM 724 N N . GLY A 1 209 ? 10.479 -19.540 5.574 1.00 17.00 245 GLY A N 1
ATOM 725 C CA . GLY A 1 209 ? 10.250 -18.553 6.613 1.00 16.52 245 GLY A CA 1
ATOM 726 C C . GLY A 1 209 ? 11.518 -17.733 6.768 1.00 16.54 245 GLY A C 1
ATOM 727 O O . GLY A 1 209 ? 12.545 -18.087 6.184 1.00 16.90 245 GLY A O 1
ATOM 728 N N . PRO A 1 210 ? 11.488 -16.632 7.530 1.00 17.20 246 PRO A N 1
ATOM 729 C CA . PRO A 1 210 ? 12.683 -15.808 7.716 1.00 17.92 246 PRO A CA 1
ATOM 730 C C . PRO A 1 210 ? 13.763 -16.503 8.548 1.00 18.85 246 PRO A C 1
ATOM 731 O O . PRO A 1 210 ? 13.462 -17.247 9.480 1.00 19.48 246 PRO A O 1
ATOM 735 N N . THR A 1 211 ? 15.020 -16.265 8.186 1.00 17.81 247 THR A N 1
ATOM 736 C CA . THR A 1 211 ? 16.156 -16.826 8.903 1.00 17.39 247 THR A CA 1
ATOM 737 C C . THR A 1 211 ? 17.097 -15.657 9.131 1.00 17.18 247 THR A C 1
ATOM 738 O O . THR A 1 211 ? 16.956 -14.607 8.493 1.00 15.14 247 THR A O 1
ATOM 742 N N . GLU A 1 212 ? 18.056 -15.817 10.031 1.00 17.06 248 GLU A N 1
ATOM 743 C CA . GLU A 1 212 ? 18.959 -14.714 10.302 1.00 17.55 248 GLU A CA 1
ATOM 744 C C . GLU A 1 212 ? 20.187 -15.112 11.104 1.00 17.54 248 GLU A C 1
ATOM 745 O O . GLU A 1 212 ? 20.244 -16.190 11.704 1.00 15.50 248 GLU A O 1
ATOM 751 N N . ASP A 1 213 ? 21.169 -14.216 11.094 1.00 16.55 249 ASP A N 1
ATOM 752 C CA . ASP A 1 213 ? 22.407 -14.402 11.833 1.00 19.79 249 ASP A CA 1
ATOM 753 C C . ASP A 1 213 ? 23.120 -15.688 11.426 1.00 19.16 249 ASP A C 1
ATOM 754 O O . ASP A 1 213 ? 23.284 -16.611 12.228 1.00 17.84 249 ASP A O 1
ATOM 759 N N . ILE A 1 214 ? 23.529 -15.740 10.164 1.00 16.85 250 ILE A N 1
ATOM 760 C CA . ILE A 1 214 ? 24.228 -16.901 9.628 1.00 17.88 250 ILE A CA 1
ATOM 761 C C . ILE A 1 214 ? 25.565 -16.435 9.062 1.00 17.48 250 ILE A C 1
ATOM 762 O O . ILE A 1 214 ? 25.622 -15.431 8.354 1.00 17.33 250 ILE A O 1
ATOM 767 N N . SER A 1 215 ? 26.642 -17.146 9.382 1.00 15.85 251 SER A N 1
ATOM 768 C CA . SER A 1 215 ? 27.944 -16.775 8.851 1.00 14.73 251 SER A CA 1
ATOM 769 C C . SER A 1 215 ? 28.659 -18.018 8.340 1.00 15.44 251 SER A C 1
ATOM 770 O O . SER A 1 215 ? 28.460 -19.124 8.851 1.00 14.88 251 SER A O 1
ATOM 773 N N . TYR A 1 216 ? 29.458 -17.824 7.296 1.00 13.61 252 TYR A N 1
ATOM 774 C CA . TYR A 1 216 ? 30.223 -18.893 6.669 1.00 15.03 252 TYR A CA 1
ATOM 775 C C . TYR A 1 216 ? 31.591 -18.306 6.322 1.00 14.98 252 TYR A C 1
ATOM 776 O O . TYR A 1 216 ? 31.672 -17.314 5.603 1.00 13.80 252 TYR A O 1
ATOM 785 N N . SER A 1 217 ? 32.666 -18.913 6.822 1.00 15.88 253 SER A N 1
ATOM 786 C CA . SER A 1 217 ? 33.994 -18.375 6.557 1.00 17.01 253 SER A CA 1
ATOM 787 C C . SER A 1 217 ? 35.060 -19.435 6.315 1.00 17.01 253 SER A C 1
ATOM 788 O O . SER A 1 217 ? 35.087 -20.463 6.989 1.00 17.69 253 SER A O 1
ATOM 791 N N . GLY A 1 218 ? 35.942 -19.160 5.361 1.00 17.30 254 GLY A N 1
ATOM 792 C CA . GLY A 1 218 ? 37.046 -20.061 5.076 1.00 18.37 254 GLY A CA 1
ATOM 793 C C . GLY A 1 218 ? 36.845 -21.220 4.123 1.00 19.19 254 GLY A C 1
ATOM 794 O O . GLY A 1 218 ? 35.722 -21.559 3.733 1.00 18.15 254 GLY A O 1
ATOM 795 N N . GLY A 1 219 ? 37.967 -21.822 3.739 1.00 18.63 255 GLY A N 1
ATOM 796 C CA . GLY A 1 219 ? 37.939 -22.968 2.855 1.00 17.84 255 GLY A CA 1
ATOM 797 C C . GLY A 1 219 ? 37.609 -22.724 1.395 1.00 18.68 255 GLY A C 1
ATOM 798 O O . GLY A 1 219 ? 37.669 -21.605 0.871 1.00 16.05 255 GLY A O 1
ATOM 799 N N . THR A 1 220 ? 37.239 -23.813 0.739 1.00 17.81 256 THR A N 1
ATOM 800 C CA . THR A 1 220 ? 36.897 -23.800 -0.667 1.00 17.72 256 THR A CA 1
ATOM 801 C C . THR A 1 220 ? 35.587 -24.540 -0.852 1.00 18.15 256 THR A C 1
ATOM 802 O O . THR A 1 220 ? 35.256 -25.437 -0.066 1.00 18.11 256 THR A O 1
ATOM 806 N N . ILE A 1 221 ? 34.829 -24.138 -1.864 1.00 14.98 257 ILE A N 1
ATOM 807 C CA . ILE A 1 221 ? 33.594 -24.827 -2.207 1.00 16.01 257 ILE A CA 1
ATOM 808 C C . ILE A 1 221 ? 33.796 -25.162 -3.674 1.00 16.50 257 ILE A C 1
ATOM 809 O O . ILE A 1 221 ? 33.835 -24.270 -4.511 1.00 17.23 257 ILE A O 1
ATOM 814 N N . ASP A 1 222 ? 33.986 -26.445 -3.968 1.00 17.02 258 ASP A N 1
ATOM 815 C CA . ASP A 1 222 ? 34.184 -26.898 -5.338 1.00 17.37 258 ASP A CA 1
ATOM 816 C C . ASP A 1 222 ? 32.795 -27.176 -5.894 1.00 17.96 258 ASP A C 1
ATOM 817 O O . ASP A 1 222 ? 32.186 -28.197 -5.592 1.00 18.96 258 ASP A O 1
ATOM 822 N N . MET A 1 223 ? 32.288 -26.272 -6.709 1.00 16.22 259 MET A N 1
ATOM 823 C CA . MET A 1 223 ? 30.964 -26.465 -7.259 1.00 18.03 259 MET A CA 1
ATOM 824 C C . MET A 1 223 ? 30.961 -27.607 -8.281 1.00 18.85 259 MET A C 1
ATOM 825 O O . MET A 1 223 ? 29.915 -27.978 -8.821 1.00 16.80 259 MET A O 1
ATOM 830 N N . ASN A 1 224 ? 32.160 -28.142 -8.529 1.00 20.37 260 ASN A N 1
ATOM 831 C CA . ASN A 1 224 ? 32.380 -29.317 -9.377 1.00 20.39 260 ASN A CA 1
ATOM 832 C C . ASN A 1 224 ? 31.749 -29.289 -10.769 1.00 20.98 260 ASN A C 1
ATOM 833 O O . ASN A 1 224 ? 31.261 -30.314 -11.255 1.00 21.63 260 ASN A O 1
ATOM 838 N N . GLY A 1 225 ? 31.797 -28.139 -11.430 1.00 21.01 261 GLY A N 1
ATOM 839 C CA . GLY A 1 225 ? 31.180 -28.031 -12.741 1.00 20.81 261 GLY A CA 1
ATOM 840 C C . GLY A 1 225 ? 32.013 -28.191 -14.002 1.00 20.76 261 GLY A C 1
ATOM 841 O O . GLY A 1 225 ? 31.489 -27.989 -15.096 1.00 22.09 261 GLY A O 1
ATOM 842 N N . ALA A 1 226 ? 33.286 -28.551 -13.877 1.00 22.51 262 ALA A N 1
ATOM 843 C CA . ALA A 1 226 ? 34.141 -28.720 -15.057 1.00 25.55 262 ALA A CA 1
ATOM 844 C C . ALA A 1 226 ? 33.467 -29.625 -16.094 1.00 26.84 262 ALA A C 1
ATOM 845 O O . ALA A 1 226 ? 32.789 -30.597 -15.740 1.00 25.61 262 ALA A O 1
ATOM 847 N N . LEU A 1 227 ? 33.662 -29.301 -17.371 1.00 27.80 263 LEU A N 1
ATOM 848 C CA . LEU A 1 227 ? 33.049 -30.048 -18.468 1.00 28.84 263 LEU A CA 1
ATOM 849 C C . LEU A 1 227 ? 33.720 -31.370 -18.814 1.00 31.09 263 LEU A C 1
ATOM 850 O O . LEU A 1 227 ? 34.889 -31.593 -18.498 1.00 28.95 263 LEU A O 1
ATOM 855 N N . ASN A 1 228 ? 32.955 -32.241 -19.471 1.00 33.65 264 ASN A N 1
ATOM 856 C CA . ASN A 1 228 ? 33.464 -33.530 -19.922 1.00 36.43 264 ASN A CA 1
ATOM 857 C C . ASN A 1 228 ? 34.303 -33.222 -21.158 1.00 38.73 264 ASN A C 1
ATOM 858 O O . ASN A 1 228 ? 34.278 -32.097 -21.658 1.00 37.22 264 ASN A O 1
ATOM 863 N N . GLU A 1 229 ? 35.034 -34.209 -21.661 1.00 42.04 265 GLU A N 1
ATOM 864 C CA . GLU A 1 229 ? 35.887 -33.974 -22.821 1.00 45.37 265 GLU A CA 1
ATOM 865 C C . GLU A 1 229 ? 35.137 -33.443 -24.043 1.00 45.14 265 GLU A C 1
ATOM 866 O O . GLU A 1 229 ? 35.710 -32.716 -24.854 1.00 45.74 265 GLU A O 1
ATOM 872 N N . GLU A 1 230 ? 33.860 -33.792 -24.176 1.00 44.62 266 GLU A N 1
ATOM 873 C CA . GLU A 1 230 ? 33.067 -33.314 -25.306 1.00 44.68 266 GLU A CA 1
ATOM 874 C C . GLU A 1 230 ? 32.602 -31.879 -25.069 1.00 43.17 266 GLU A C 1
ATOM 875 O O . GLU A 1 230 ? 32.144 -31.208 -25.993 1.00 43.60 266 GLU A O 1
ATOM 881 N N . GLY A 1 231 ? 32.712 -31.419 -23.825 1.00 40.94 267 GLY A N 1
ATOM 882 C CA . GLY A 1 231 ? 32.290 -30.069 -23.491 1.00 37.97 267 GLY A CA 1
ATOM 883 C C . GLY A 1 231 ? 30.792 -29.873 -23.641 1.00 36.04 267 GLY A C 1
ATOM 884 O O . GLY A 1 231 ? 30.334 -28.807 -24.049 1.00 35.52 267 GLY A O 1
ATOM 885 N N . THR A 1 232 ? 30.025 -30.902 -23.303 1.00 33.91 268 THR A N 1
ATOM 886 C CA . THR A 1 232 ? 28.571 -30.845 -23.412 1.00 34.01 268 THR A CA 1
ATOM 887 C C . THR A 1 232 ? 27.874 -30.973 -22.055 1.00 32.88 268 THR A C 1
ATOM 888 O O . THR A 1 232 ? 26.695 -30.646 -21.925 1.00 33.58 268 THR A O 1
ATOM 892 N N . LYS A 1 233 ? 28.604 -31.453 -21.052 1.00 31.91 269 LYS A N 1
ATOM 893 C CA . LYS A 1 233 ? 28.044 -31.641 -19.716 1.00 31.24 269 LYS A CA 1
ATOM 894 C C . LYS A 1 233 ? 29.109 -31.502 -18.640 1.00 29.18 269 LYS A C 1
ATOM 895 O O . LYS A 1 233 ? 30.305 -31.517 -18.926 1.00 28.63 269 LYS A O 1
ATOM 901 N N . ALA A 1 234 ? 28.661 -31.372 -17.394 1.00 28.10 270 ALA A N 1
ATOM 902 C CA . ALA A 1 234 ? 29.581 -31.293 -16.274 1.00 26.30 270 ALA A CA 1
ATOM 903 C C . ALA A 1 234 ? 30.122 -32.712 -16.152 1.00 26.15 270 ALA A C 1
ATOM 904 O O . ALA A 1 234 ? 29.358 -33.667 -16.009 1.00 23.74 270 ALA A O 1
ATOM 906 N N . LYS A 1 235 ? 31.438 -32.840 -16.230 1.00 26.78 271 LYS A N 1
ATOM 907 C CA . LYS A 1 235 ? 32.104 -34.132 -16.152 1.00 28.55 271 LYS A CA 1
ATOM 908 C C . LYS A 1 235 ? 31.719 -35.022 -14.969 1.00 26.97 271 LYS A C 1
ATOM 909 O O . LYS A 1 235 ? 31.416 -36.199 -15.157 1.00 26.78 271 LYS A O 1
ATOM 915 N N . ASN A 1 236 ? 31.725 -34.470 -13.758 1.00 25.42 272 ASN A N 1
ATOM 916 C CA . ASN A 1 236 ? 31.409 -35.259 -12.567 1.00 24.86 272 ASN A CA 1
ATOM 917 C C . ASN A 1 236 ? 29.958 -35.224 -12.096 1.00 24.34 272 ASN A C 1
ATOM 918 O O . ASN A 1 236 ? 29.600 -35.924 -11.148 1.00 24.81 272 ASN A O 1
ATOM 923 N N . LEU A 1 237 ? 29.132 -34.405 -12.738 1.00 22.03 273 LEU A N 1
ATOM 924 C CA . LEU A 1 237 ? 27.718 -34.288 -12.380 1.00 22.16 273 LEU A CA 1
ATOM 925 C C . LEU A 1 237 ? 26.955 -34.230 -13.699 1.00 22.96 273 LEU A C 1
ATOM 926 O O . LEU A 1 237 ? 26.365 -33.205 -14.056 1.00 23.22 273 LEU A O 1
ATOM 931 N N . PRO A 1 238 ? 26.953 -35.349 -14.442 1.00 23.82 274 PRO A N 1
ATOM 932 C CA . PRO A 1 238 ? 26.288 -35.476 -15.743 1.00 23.18 274 PRO A CA 1
ATOM 933 C C . PRO A 1 238 ? 24.790 -35.208 -15.828 1.00 23.36 274 PRO A C 1
ATOM 934 O O . PRO A 1 238 ? 24.276 -34.965 -16.920 1.00 23.79 274 PRO A O 1
ATOM 938 N N . LEU A 1 239 ? 24.090 -35.232 -14.697 1.00 22.94 275 LEU A N 1
ATOM 939 C CA . LEU A 1 239 ? 22.643 -35.003 -14.711 1.00 23.19 275 LEU A CA 1
ATOM 940 C C . LEU A 1 239 ? 22.157 -33.580 -14.393 1.00 22.95 275 LEU A C 1
ATOM 941 O O . LEU A 1 239 ? 20.978 -33.289 -14.560 1.00 23.25 275 LEU A O 1
ATOM 946 N N . ILE A 1 240 ? 23.046 -32.693 -13.956 1.00 23.02 276 ILE A N 1
ATOM 947 C CA . ILE A 1 240 ? 22.633 -31.334 -13.611 1.00 23.11 276 ILE A CA 1
ATOM 948 C C . ILE A 1 240 ? 22.554 -30.368 -14.799 1.00 23.17 276 ILE A C 1
ATOM 949 O O . ILE A 1 240 ? 23.114 -30.609 -15.871 1.00 23.13 276 ILE A O 1
ATOM 954 N N . ASN A 1 241 ? 21.837 -29.266 -14.592 1.00 22.83 277 ASN A N 1
ATOM 955 C CA . ASN A 1 241 ? 21.695 -28.224 -15.614 1.00 22.79 277 ASN A CA 1
ATOM 956 C C . ASN A 1 241 ? 22.497 -26.989 -15.207 1.00 21.10 277 ASN A C 1
ATOM 957 O O . ASN A 1 241 ? 22.746 -26.114 -16.022 1.00 20.83 277 ASN A O 1
ATOM 962 N N . SER A 1 242 ? 22.902 -26.928 -13.942 1.00 18.90 278 SER A N 1
ATOM 963 C CA . SER A 1 242 ? 23.708 -25.819 -13.416 1.00 17.96 278 SER A CA 1
ATOM 964 C C . SER A 1 242 ? 24.124 -26.148 -11.978 1.00 16.34 278 SER A C 1
ATOM 965 O O . SER A 1 242 ? 23.478 -26.951 -11.313 1.00 17.32 278 SER A O 1
ATOM 968 N N . SER A 1 243 ? 25.225 -25.566 -11.513 1.00 15.51 279 SER A N 1
ATOM 969 C CA . SER A 1 243 ? 25.661 -25.796 -10.147 1.00 15.50 279 SER A CA 1
ATOM 970 C C . SER A 1 243 ? 26.010 -24.457 -9.511 1.00 16.55 279 SER A C 1
ATOM 971 O O . SER A 1 243 ? 26.417 -23.514 -10.201 1.00 16.87 279 SER A O 1
ATOM 974 N N . GLY A 1 244 ? 25.832 -24.384 -8.194 1.00 15.98 280 GLY A N 1
ATOM 975 C CA . GLY A 1 244 ? 26.120 -23.169 -7.448 1.00 15.22 280 GLY A CA 1
ATOM 976 C C . GLY A 1 244 ? 26.504 -23.524 -6.022 1.00 15.83 280 GLY A C 1
ATOM 977 O O . GLY A 1 244 ? 26.536 -24.709 -5.663 1.00 15.24 280 GLY A O 1
ATOM 978 N N . ALA A 1 245 ? 26.775 -22.516 -5.196 1.00 13.39 281 ALA A N 1
ATOM 979 C CA . ALA A 1 245 ? 27.164 -22.774 -3.809 1.00 14.32 281 ALA A CA 1
ATOM 980 C C . ALA A 1 245 ? 26.126 -22.368 -2.769 1.00 14.75 281 ALA A C 1
ATOM 981 O O . ALA A 1 245 ? 25.857 -23.118 -1.827 1.00 12.94 281 ALA A O 1
ATOM 983 N N . PHE A 1 246 ? 25.554 -21.178 -2.937 1.00 14.32 282 PHE A N 1
ATOM 984 C CA . PHE A 1 246 ? 24.581 -20.660 -1.979 1.00 14.40 282 PHE A CA 1
ATOM 985 C C . PHE A 1 246 ? 23.279 -20.153 -2.586 1.00 13.06 282 PHE A C 1
ATOM 986 O O . PHE A 1 246 ? 23.284 -19.488 -3.617 1.00 13.61 282 PHE A O 1
ATOM 994 N N . ALA A 1 247 ? 22.169 -20.475 -1.928 1.00 12.47 283 ALA A N 1
ATOM 995 C CA . ALA A 1 247 ? 20.852 -19.986 -2.324 1.00 11.71 283 ALA A CA 1
ATOM 996 C C . ALA A 1 247 ? 20.342 -19.364 -1.026 1.00 13.87 283 ALA A C 1
ATOM 997 O O . ALA A 1 247 ? 19.845 -20.055 -0.136 1.00 14.58 283 ALA A O 1
ATOM 999 N N . ILE A 1 248 ? 20.514 -18.051 -0.918 1.00 14.49 284 ILE A N 1
ATOM 1000 C CA . ILE A 1 248 ? 20.117 -17.289 0.256 1.00 14.83 284 ILE A CA 1
ATOM 1001 C C . ILE A 1 248 ? 18.791 -16.583 -0.008 1.00 14.83 284 ILE A C 1
ATOM 1002 O O . ILE A 1 248 ? 18.729 -15.637 -0.786 1.00 14.54 284 ILE A O 1
ATOM 1007 N N . GLY A 1 249 ? 17.730 -17.050 0.638 1.00 15.55 285 GLY A N 1
ATOM 1008 C CA . GLY A 1 249 ? 16.433 -16.435 0.426 1.00 15.34 285 GLY A CA 1
ATOM 1009 C C . GLY A 1 249 ? 15.703 -16.091 1.706 1.00 16.29 285 GLY A C 1
ATOM 1010 O O . GLY A 1 249 ? 15.720 -16.864 2.666 1.00 17.19 285 GLY A O 1
ATOM 1011 N N . ASN A 1 250 ? 15.059 -14.927 1.715 1.00 15.43 286 ASN A N 1
ATOM 1012 C CA . ASN A 1 250 ? 14.307 -14.463 2.875 1.00 15.43 286 ASN A CA 1
ATOM 1013 C C . ASN A 1 250 ? 15.182 -14.498 4.125 1.00 14.88 286 ASN A C 1
ATOM 1014 O O . ASN A 1 250 ? 14.702 -14.785 5.224 1.00 14.14 286 ASN A O 1
ATOM 1019 N N . SER A 1 251 ? 16.463 -14.182 3.963 1.00 12.61 287 SER A N 1
ATOM 1020 C CA . SER A 1 251 ? 17.381 -14.207 5.093 1.00 14.21 287 SER A CA 1
ATOM 1021 C C . SER A 1 251 ? 17.792 -12.814 5.571 1.00 16.30 287 SER A C 1
ATOM 1022 O O . SER A 1 251 ? 17.566 -11.809 4.885 1.00 17.36 287 SER A O 1
ATOM 1025 N N . ASN A 1 252 ? 18.405 -12.768 6.752 1.00 16.44 288 ASN A N 1
ATOM 1026 C CA . ASN A 1 252 ? 18.840 -11.514 7.363 1.00 17.96 288 ASN A CA 1
ATOM 1027 C C . ASN A 1 252 ? 20.203 -11.677 8.033 1.00 16.89 288 ASN A C 1
ATOM 1028 O O . ASN A 1 252 ? 20.454 -12.683 8.695 1.00 17.14 288 ASN A O 1
ATOM 1033 N N . ASN A 1 253 ? 21.072 -10.684 7.869 1.00 16.78 289 ASN A N 1
ATOM 1034 C CA . ASN A 1 253 ? 22.390 -10.716 8.489 1.00 17.55 289 ASN A CA 1
ATOM 1035 C C . ASN A 1 253 ? 23.147 -11.990 8.149 1.00 16.13 289 ASN A C 1
ATOM 1036 O O . ASN A 1 253 ? 23.380 -12.845 9.005 1.00 15.11 289 ASN A O 1
ATOM 1041 N N . VAL A 1 254 ? 23.520 -12.113 6.883 1.00 16.40 290 VAL A N 1
ATOM 1042 C CA . VAL A 1 254 ? 24.265 -13.272 6.410 1.00 15.60 290 VAL A CA 1
ATOM 1043 C C . VAL A 1 254 ? 25.645 -12.787 6.006 1.00 14.64 290 VAL A C 1
ATOM 1044 O O . VAL A 1 254 ? 25.773 -11.793 5.285 1.00 15.35 290 VAL A O 1
ATOM 1048 N N . THR A 1 255 ? 26.676 -13.483 6.472 1.00 13.93 291 THR A N 1
ATOM 1049 C CA . THR A 1 255 ? 28.049 -13.101 6.157 1.00 15.34 291 THR A CA 1
ATOM 1050 C C . THR A 1 255 ? 28.833 -14.255 5.552 1.00 15.15 291 THR A C 1
ATOM 1051 O O . THR A 1 255 ? 28.941 -15.315 6.161 1.00 15.64 291 THR A O 1
ATOM 1055 N N . ILE A 1 256 ? 29.360 -14.048 4.348 1.00 12.92 292 ILE A N 1
ATOM 1056 C CA . ILE A 1 256 ? 30.166 -15.063 3.672 1.00 15.60 292 ILE A CA 1
ATOM 1057 C C . ILE A 1 256 ? 31.520 -14.404 3.430 1.00 15.56 292 ILE A C 1
ATOM 1058 O O . ILE A 1 256 ? 31.595 -13.365 2.780 1.00 15.86 292 ILE A O 1
ATOM 1063 N N . LYS A 1 257 ? 32.586 -14.993 3.952 1.00 15.71 293 LYS A N 1
ATOM 1064 C CA . LYS A 1 257 ? 33.891 -14.392 3.762 1.00 18.39 293 LYS A CA 1
ATOM 1065 C C . LYS A 1 257 ? 35.047 -15.364 3.661 1.00 17.15 293 LYS A C 1
ATOM 1066 O O . LYS A 1 257 ? 35.016 -16.459 4.216 1.00 16.38 293 LYS A O 1
ATOM 1072 N N . ASN A 1 258 ? 36.069 -14.926 2.938 1.00 18.48 294 ASN A N 1
ATOM 1073 C CA . ASN A 1 258 ? 37.280 -15.699 2.711 1.00 19.05 294 ASN A CA 1
ATOM 1074 C C . ASN A 1 258 ? 36.986 -17.108 2.217 1.00 18.98 294 ASN A C 1
ATOM 1075 O O . ASN A 1 258 ? 37.475 -18.100 2.768 1.00 19.68 294 ASN A O 1
ATOM 1080 N N . VAL A 1 259 ? 36.183 -17.189 1.165 1.00 17.76 295 VAL A N 1
ATOM 1081 C CA . VAL A 1 259 ? 35.839 -18.472 0.576 1.00 15.80 295 VAL A CA 1
ATOM 1082 C C . VAL A 1 259 ? 36.281 -18.493 -0.882 1.00 15.46 295 VAL A C 1
ATOM 1083 O O . VAL A 1 259 ? 36.149 -17.498 -1.590 1.00 12.05 295 VAL A O 1
ATOM 1087 N N . THR A 1 260 ? 36.815 -19.627 -1.322 1.00 14.94 296 THR A N 1
ATOM 1088 C CA . THR A 1 260 ? 37.234 -19.771 -2.708 1.00 15.68 296 THR A CA 1
ATOM 1089 C C . THR A 1 260 ? 36.166 -20.615 -3.404 1.00 15.82 296 THR A C 1
ATOM 1090 O O . THR A 1 260 ? 35.986 -21.779 -3.067 1.00 16.38 296 THR A O 1
ATOM 1094 N N . PHE A 1 261 ? 35.454 -20.021 -4.356 1.00 16.86 297 PHE A N 1
ATOM 1095 C CA . PHE A 1 261 ? 34.406 -20.722 -5.099 1.00 17.68 297 PHE A CA 1
ATOM 1096 C C . PHE A 1 261 ? 34.954 -21.176 -6.442 1.00 18.36 297 PHE A C 1
ATOM 1097 O O . PHE A 1 261 ? 35.420 -20.356 -7.232 1.00 19.42 297 PHE A O 1
ATOM 1105 N N . LYS A 1 262 ? 34.871 -22.473 -6.718 1.00 18.31 298 LYS A N 1
ATOM 1106 C CA . LYS A 1 262 ? 35.407 -22.996 -7.966 1.00 18.86 298 LYS A CA 1
ATOM 1107 C C . LYS A 1 262 ? 34.455 -23.719 -8.903 1.00 17.50 298 LYS A C 1
ATOM 1108 O O . LYS A 1 262 ? 33.586 -24.485 -8.480 1.00 17.28 298 LYS A O 1
ATOM 1114 N N . ASP A 1 263 ? 34.667 -23.474 -10.189 1.00 17.88 299 ASP A N 1
ATOM 1115 C CA . ASP A 1 263 ? 33.958 -24.142 -11.270 1.00 17.94 299 ASP A CA 1
ATOM 1116 C C . ASP A 1 263 ? 32.453 -24.336 -11.218 1.00 19.05 299 ASP A C 1
ATOM 1117 O O . ASP A 1 263 ? 31.956 -25.456 -11.080 1.00 17.75 299 ASP A O 1
ATOM 1122 N N . SER A 1 264 ? 31.729 -23.238 -11.361 1.00 18.85 300 SER A N 1
ATOM 1123 C CA . SER A 1 264 ? 30.281 -23.282 -11.383 1.00 19.21 300 SER A CA 1
ATOM 1124 C C . SER A 1 264 ? 29.891 -23.842 -12.752 1.00 17.97 300 SER A C 1
ATOM 1125 O O . SER A 1 264 ? 30.493 -23.481 -13.760 1.00 17.56 300 SER A O 1
ATOM 1128 N N . TYR A 1 265 ? 28.911 -24.739 -12.797 1.00 17.74 301 TYR A N 1
ATOM 1129 C CA . TYR A 1 265 ? 28.462 -25.270 -14.085 1.00 18.06 301 TYR A CA 1
ATOM 1130 C C . TYR A 1 265 ? 27.360 -24.334 -14.560 1.00 19.36 301 TYR A C 1
ATOM 1131 O O . TYR A 1 265 ? 26.217 -24.433 -14.099 1.00 19.23 301 TYR A O 1
ATOM 1140 N N . GLN A 1 266 ? 27.717 -23.432 -15.476 1.00 18.97 302 GLN A N 1
ATOM 1141 C CA . GLN A 1 266 ? 26.800 -22.437 -16.027 1.00 20.46 302 GLN A CA 1
ATOM 1142 C C . GLN A 1 266 ? 25.747 -22.004 -15.013 1.00 20.80 302 GLN A C 1
ATOM 1143 O O . GLN A 1 266 ? 24.549 -22.046 -15.288 1.00 20.22 302 GLN A O 1
ATOM 1149 N N . GLY A 1 267 ? 26.197 -21.578 -13.837 1.00 19.59 303 GLY A N 1
ATOM 1150 C CA . GLY A 1 267 ? 25.249 -21.174 -12.818 1.00 20.24 303 GLY A CA 1
ATOM 1151 C C . GLY A 1 267 ? 25.675 -20.009 -11.947 1.00 20.46 303 GLY A C 1
ATOM 1152 O O . GLY A 1 267 ? 26.665 -19.325 -12.223 1.00 21.37 303 GLY A O 1
ATOM 1153 N N . HIS A 1 268 ? 24.899 -19.790 -10.889 1.00 19.09 304 HIS A N 1
ATOM 1154 C CA . HIS A 1 268 ? 25.146 -18.722 -9.930 1.00 18.34 304 HIS A CA 1
ATOM 1155 C C . HIS A 1 268 ? 25.872 -19.302 -8.727 1.00 17.27 304 HIS A C 1
ATOM 1156 O O . HIS A 1 268 ? 25.364 -20.219 -8.090 1.00 17.09 304 HIS A O 1
ATOM 1163 N N . ALA A 1 269 ? 27.050 -18.779 -8.414 1.00 16.18 305 ALA A N 1
ATOM 1164 C CA . ALA A 1 269 ? 27.774 -19.264 -7.254 1.00 14.87 305 ALA A CA 1
ATOM 1165 C C . ALA A 1 269 ? 26.939 -18.894 -6.033 1.00 15.10 305 ALA A C 1
ATOM 1166 O O . ALA A 1 269 ? 26.832 -19.658 -5.074 1.00 14.78 305 ALA A O 1
ATOM 1168 N N . ILE A 1 270 ? 26.330 -17.714 -6.090 1.00 15.56 306 ILE A N 1
ATOM 1169 C CA . ILE A 1 270 ? 25.512 -17.223 -4.995 1.00 13.93 306 ILE A CA 1
ATOM 1170 C C . ILE A 1 270 ? 24.278 -16.488 -5.497 1.00 14.06 306 ILE A C 1
ATOM 1171 O O . ILE A 1 270 ? 24.358 -15.690 -6.424 1.00 14.39 306 ILE A O 1
ATOM 1176 N N . GLN A 1 271 ? 23.134 -16.769 -4.880 1.00 14.94 307 GLN A N 1
ATOM 1177 C CA . GLN A 1 271 ? 21.890 -16.074 -5.206 1.00 15.15 307 GLN A CA 1
ATOM 1178 C C . GLN A 1 271 ? 21.389 -15.493 -3.894 1.00 14.47 307 GLN A C 1
ATOM 1179 O O . GLN A 1 271 ? 21.229 -16.210 -2.909 1.00 14.58 307 GLN A O 1
ATOM 1185 N N . ILE A 1 272 ? 21.159 -14.187 -3.892 1.00 13.13 308 ILE A N 1
ATOM 1186 C CA . ILE A 1 272 ? 20.682 -13.475 -2.715 1.00 12.30 308 ILE A CA 1
ATOM 1187 C C . ILE A 1 272 ? 19.341 -12.912 -3.137 1.00 13.23 308 ILE A C 1
ATOM 1188 O O . ILE A 1 272 ? 19.282 -11.981 -3.941 1.00 13.89 308 ILE A O 1
ATOM 1193 N N . ALA A 1 273 ? 18.273 -13.493 -2.601 1.00 13.74 309 ALA A N 1
ATOM 1194 C CA . ALA A 1 273 ? 16.913 -13.102 -2.959 1.00 14.12 309 ALA A CA 1
ATOM 1195 C C . ALA A 1 273 ? 16.074 -12.749 -1.747 1.00 14.89 309 ALA A C 1
ATOM 1196 O O . ALA A 1 273 ? 15.959 -13.542 -0.813 1.00 14.95 309 ALA A O 1
ATOM 1198 N N . GLY A 1 274 ? 15.464 -11.566 -1.784 1.00 13.00 310 GLY A N 1
ATOM 1199 C CA . GLY A 1 274 ? 14.640 -11.126 -0.677 1.00 12.46 310 GLY A CA 1
ATOM 1200 C C . GLY A 1 274 ? 15.382 -11.193 0.641 1.00 13.86 310 GLY A C 1
ATOM 1201 O O . GLY A 1 274 ? 14.787 -11.452 1.689 1.00 13.22 310 GLY A O 1
ATOM 1202 N N . SER A 1 275 ? 16.685 -10.942 0.600 1.00 12.70 311 SER A N 1
ATOM 1203 C CA . SER A 1 275 ? 17.498 -10.996 1.814 1.00 11.96 311 SER A CA 1
ATOM 1204 C C . SER A 1 275 ? 18.093 -9.643 2.174 1.00 12.72 311 SER A C 1
ATOM 1205 O O . SER A 1 275 ? 18.456 -8.860 1.295 1.00 11.54 311 SER A O 1
ATOM 1208 N N . LYS A 1 276 ? 18.194 -9.375 3.475 1.00 11.99 312 LYS A N 1
ATOM 1209 C CA . LYS A 1 276 ? 18.703 -8.101 3.957 1.00 13.22 312 LYS A CA 1
ATOM 1210 C C . LYS A 1 276 ? 19.997 -8.213 4.770 1.00 14.97 312 LYS A C 1
ATOM 1211 O O . LYS A 1 276 ? 20.189 -9.158 5.541 1.00 15.34 312 LYS A O 1
ATOM 1217 N N . ASN A 1 277 ? 20.886 -7.241 4.589 1.00 13.22 313 ASN A N 1
ATOM 1218 C CA . ASN A 1 277 ? 22.152 -7.223 5.309 1.00 13.97 313 ASN A CA 1
ATOM 1219 C C . ASN A 1 277 ? 23.005 -8.438 4.976 1.00 12.92 313 ASN A C 1
ATOM 1220 O O . ASN A 1 277 ? 23.341 -9.230 5.862 1.00 13.69 313 ASN A O 1
ATOM 1225 N N . VAL A 1 278 ? 23.346 -8.591 3.701 1.00 11.50 314 VAL A N 1
ATOM 1226 C CA . VAL A 1 278 ? 24.178 -9.706 3.275 1.00 12.77 314 VAL A CA 1
ATOM 1227 C C . VAL A 1 278 ? 25.529 -9.168 2.836 1.00 13.83 314 VAL A C 1
ATOM 1228 O O . VAL A 1 278 ? 25.614 -8.204 2.066 1.00 13.11 314 VAL A O 1
ATOM 1232 N N . LEU A 1 279 ? 26.584 -9.795 3.335 1.00 12.61 315 LEU A N 1
ATOM 1233 C CA . LEU A 1 279 ? 27.939 -9.393 3.003 1.00 13.93 315 LEU A CA 1
ATOM 1234 C C . LEU A 1 279 ? 28.719 -10.571 2.433 1.00 13.77 315 LEU A C 1
ATOM 1235 O O . LEU A 1 279 ? 28.686 -11.667 2.981 1.00 14.68 315 LEU A O 1
ATOM 1240 N N . VAL A 1 280 ? 29.382 -10.337 1.310 1.00 13.44 316 VAL A N 1
ATOM 1241 C CA . VAL A 1 280 ? 30.252 -11.330 0.695 1.00 12.60 316 VAL A CA 1
ATOM 1242 C C . VAL A 1 280 ? 31.567 -10.557 0.754 1.00 13.21 316 VAL A C 1
ATOM 1243 O O . VAL A 1 280 ? 31.671 -9.472 0.187 1.00 14.43 316 VAL A O 1
ATOM 1247 N N . ASP A 1 281 ? 32.559 -11.098 1.453 1.00 14.70 317 ASP A N 1
ATOM 1248 C CA . ASP A 1 281 ? 33.819 -10.385 1.622 1.00 15.75 317 ASP A CA 1
ATOM 1249 C C . ASP A 1 281 ? 35.074 -11.245 1.464 1.00 15.43 317 ASP A C 1
ATOM 1250 O O . ASP A 1 281 ? 35.083 -12.421 1.832 1.00 16.19 317 ASP A O 1
ATOM 1255 N N . ASN A 1 282 ? 36.113 -10.643 0.886 1.00 13.78 318 ASN A N 1
ATOM 1256 C CA . ASN A 1 282 ? 37.422 -11.280 0.722 1.00 15.32 318 ASN A CA 1
ATOM 1257 C C . ASN A 1 282 ? 37.394 -12.703 0.159 1.00 14.89 318 ASN A C 1
ATOM 1258 O O . ASN A 1 282 ? 38.133 -13.583 0.612 1.00 14.63 318 ASN A O 1
ATOM 1263 N N . SER A 1 283 ? 36.561 -12.913 -0.853 1.00 14.08 319 SER A N 1
ATOM 1264 C CA . SER A 1 283 ? 36.420 -14.222 -1.467 1.00 15.02 319 SER A CA 1
ATOM 1265 C C . SER A 1 283 ? 36.920 -14.219 -2.901 1.00 15.73 319 SER A C 1
ATOM 1266 O O . SER A 1 283 ? 37.195 -13.162 -3.476 1.00 15.06 319 SER A O 1
ATOM 1269 N N . ARG A 1 284 ? 37.017 -15.417 -3.469 1.00 14.76 320 ARG A N 1
ATOM 1270 C CA . ARG A 1 284 ? 37.489 -15.607 -4.830 1.00 15.41 320 ARG A CA 1
ATOM 1271 C C . ARG A 1 284 ? 36.509 -16.480 -5.604 1.00 14.83 320 ARG A C 1
ATOM 1272 O O . ARG A 1 284 ? 36.123 -17.558 -5.144 1.00 15.93 320 ARG A O 1
ATOM 1280 N N . PHE A 1 285 ? 36.110 -16.005 -6.776 1.00 13.53 321 PHE A N 1
ATOM 1281 C CA . PHE A 1 285 ? 35.180 -16.731 -7.628 1.00 14.83 321 PHE A CA 1
ATOM 1282 C C . PHE A 1 285 ? 35.956 -17.133 -8.868 1.00 14.40 321 PHE A C 1
ATOM 1283 O O . PHE A 1 285 ? 36.147 -16.340 -9.791 1.00 12.87 321 PHE A O 1
ATOM 1291 N N . LEU A 1 286 ? 36.397 -18.386 -8.868 1.00 14.30 322 LEU A N 1
ATOM 1292 C CA . LEU A 1 286 ? 37.217 -18.913 -9.940 1.00 16.77 322 LEU A CA 1
ATOM 1293 C C . LEU A 1 286 ? 36.584 -19.916 -10.896 1.00 16.90 322 LEU A C 1
ATOM 1294 O O . LEU A 1 286 ? 36.341 -21.071 -10.534 1.00 18.29 322 LEU A O 1
ATOM 1299 N N . GLY A 1 287 ? 36.330 -19.464 -12.120 1.00 18.02 323 GLY A N 1
ATOM 1300 C CA . GLY A 1 287 ? 35.800 -20.340 -13.148 1.00 17.72 323 GLY A CA 1
ATOM 1301 C C . GLY A 1 287 ? 34.324 -20.656 -13.231 1.00 18.65 323 GLY A C 1
ATOM 1302 O O . GLY A 1 287 ? 33.648 -20.936 -12.233 1.00 17.65 323 GLY A O 1
ATOM 1303 N N . GLN A 1 288 ? 33.831 -20.605 -14.462 1.00 18.53 324 GLN A N 1
ATOM 1304 C CA . GLN A 1 288 ? 32.448 -20.919 -14.768 1.00 21.07 324 GLN A CA 1
ATOM 1305 C C . GLN A 1 288 ? 32.481 -21.735 -16.053 1.00 21.43 324 GLN A C 1
ATOM 1306 O O . GLN A 1 288 ? 32.970 -21.268 -17.089 1.00 20.20 324 GLN A O 1
ATOM 1312 N N . ALA A 1 289 ? 31.979 -22.961 -15.978 1.00 21.65 325 ALA A N 1
ATOM 1313 C CA . ALA A 1 289 ? 31.971 -23.845 -17.134 1.00 22.78 325 ALA A CA 1
ATOM 1314 C C . ALA A 1 289 ? 30.779 -23.552 -18.034 1.00 24.51 325 ALA A C 1
ATOM 1315 O O . ALA A 1 289 ? 29.645 -23.447 -17.564 1.00 25.90 325 ALA A O 1
ATOM 1317 N N . LEU A 1 290 ? 31.048 -23.417 -19.331 1.00 25.99 326 LEU A N 1
ATOM 1318 C CA . LEU A 1 290 ? 30.013 -23.130 -20.315 1.00 27.96 326 LEU A CA 1
ATOM 1319 C C . LEU A 1 290 ? 30.043 -24.199 -21.412 1.00 32.19 326 LEU A C 1
ATOM 1320 O O . LEU A 1 290 ? 30.975 -24.253 -22.214 1.00 31.66 326 LEU A O 1
ATOM 1325 N N . PRO A 1 291 ? 29.019 -25.068 -21.455 1.00 35.27 327 PRO A N 1
ATOM 1326 C CA . PRO A 1 291 ? 28.920 -26.146 -22.449 1.00 38.30 327 PRO A CA 1
ATOM 1327 C C . PRO A 1 291 ? 28.640 -25.703 -23.889 1.00 41.48 327 PRO A C 1
ATOM 1328 O O . PRO A 1 291 ? 28.034 -24.657 -24.124 1.00 39.67 327 PRO A O 1
ATOM 1332 N N . LYS A 1 292 ? 29.093 -26.520 -24.842 1.00 46.06 328 LYS A N 1
ATOM 1333 C CA . LYS A 1 292 ? 28.918 -26.273 -26.279 1.00 50.98 328 LYS A CA 1
ATOM 1334 C C . LYS A 1 292 ? 27.527 -25.765 -26.644 1.00 52.42 328 LYS A C 1
ATOM 1335 O O . LYS A 1 292 ? 27.365 -24.723 -27.282 1.00 53.26 328 LYS A O 1
ATOM 1341 N N . THR A 1 293 ? 26.534 -26.546 -26.242 1.00 54.35 329 THR A N 1
ATOM 1342 C CA . THR A 1 293 ? 25.123 -26.304 -26.524 1.00 56.83 329 THR A CA 1
ATOM 1343 C C . THR A 1 293 ? 24.431 -25.005 -26.093 1.00 58.43 329 THR A C 1
ATOM 1344 O O . THR A 1 293 ? 23.355 -24.688 -26.602 1.00 58.43 329 THR A O 1
ATOM 1348 N N . MET A 1 294 ? 25.024 -24.249 -25.177 1.00 60.18 330 MET A N 1
ATOM 1349 C CA . MET A 1 294 ? 24.373 -23.029 -24.703 1.00 62.04 330 MET A CA 1
ATOM 1350 C C . MET A 1 294 ? 24.266 -21.845 -25.658 1.00 62.10 330 MET A C 1
ATOM 1351 O O . MET A 1 294 ? 25.192 -21.538 -26.412 1.00 62.49 330 MET A O 1
ATOM 1356 N N . LYS A 1 295 ? 23.111 -21.186 -25.601 1.00 61.72 331 LYS A N 1
ATOM 1357 C CA . LYS A 1 295 ? 22.815 -20.016 -26.419 1.00 61.62 331 LYS A CA 1
ATOM 1358 C C . LYS A 1 295 ? 23.197 -18.777 -25.613 1.00 59.97 331 LYS A C 1
ATOM 1359 O O . LYS A 1 295 ? 23.292 -18.843 -24.388 1.00 60.06 331 LYS A O 1
ATOM 1365 N N . ASP A 1 296 ? 23.415 -17.654 -26.292 1.00 57.68 332 ASP A N 1
ATOM 1366 C CA . ASP A 1 296 ? 23.803 -16.422 -25.607 1.00 56.04 332 ASP A CA 1
ATOM 1367 C C . ASP A 1 296 ? 22.758 -15.953 -24.598 1.00 55.36 332 ASP A C 1
ATOM 1368 O O . ASP A 1 296 ? 23.105 -15.477 -23.512 1.00 54.82 332 ASP A O 1
ATOM 1373 N N . GLY A 1 297 ? 21.485 -16.080 -24.962 1.00 54.54 333 GLY A N 1
ATOM 1374 C CA . GLY A 1 297 ? 20.415 -15.660 -24.075 1.00 53.93 333 GLY A CA 1
ATOM 1375 C C . GLY A 1 297 ? 20.543 -16.256 -22.687 1.00 53.22 333 GLY A C 1
ATOM 1376 O O . GLY A 1 297 ? 20.360 -15.568 -21.683 1.00 53.61 333 GLY A O 1
ATOM 1377 N N . GLN A 1 298 ? 20.867 -17.544 -22.638 1.00 52.06 334 GLN A N 1
ATOM 1378 C CA . GLN A 1 298 ? 21.026 -18.261 -21.381 1.00 50.97 334 GLN A CA 1
ATOM 1379 C C . GLN A 1 298 ? 22.350 -17.900 -20.705 1.00 48.47 334 GLN A C 1
ATOM 1380 O O . GLN A 1 298 ? 22.411 -17.715 -19.490 1.00 48.59 334 GLN A O 1
ATOM 1386 N N . ILE A 1 299 ? 23.404 -17.793 -21.505 1.00 44.50 335 ILE A N 1
ATOM 1387 C CA . ILE A 1 299 ? 24.732 -17.474 -20.995 1.00 41.07 335 ILE A CA 1
ATOM 1388 C C . ILE A 1 299 ? 24.830 -16.182 -20.180 1.00 38.45 335 ILE A C 1
ATOM 1389 O O . ILE A 1 299 ? 25.288 -16.204 -19.042 1.00 37.20 335 ILE A O 1
ATOM 1394 N N . ILE A 1 300 ? 24.405 -15.063 -20.755 1.00 36.03 336 ILE A N 1
ATOM 1395 C CA . ILE A 1 300 ? 24.492 -13.785 -20.054 1.00 35.24 336 ILE A CA 1
ATOM 1396 C C . ILE A 1 300 ? 23.545 -13.650 -18.859 1.00 34.13 336 ILE A C 1
ATOM 1397 O O . ILE A 1 300 ? 23.607 -12.675 -18.117 1.00 35.23 336 ILE A O 1
ATOM 1402 N N . SER A 1 301 ? 22.671 -14.628 -18.666 1.00 33.21 337 SER A N 1
ATOM 1403 C CA . SER A 1 301 ? 21.744 -14.582 -17.545 1.00 30.91 337 SER A CA 1
ATOM 1404 C C . SER A 1 301 ? 22.332 -15.341 -16.356 1.00 29.36 337 SER A C 1
ATOM 1405 O O . SER A 1 301 ? 21.638 -15.603 -15.374 1.00 30.70 337 SER A O 1
ATOM 1408 N N . LYS A 1 302 ? 23.612 -15.692 -16.441 1.00 25.56 338 LYS A N 1
ATOM 1409 C CA . LYS A 1 302 ? 24.248 -16.436 -15.361 1.00 24.65 338 LYS A CA 1
ATOM 1410 C C . LYS A 1 302 ? 25.313 -15.665 -14.585 1.00 22.43 338 LYS A C 1
ATOM 1411 O O . LYS A 1 302 ? 26.510 -15.871 -14.788 1.00 21.80 338 LYS A O 1
ATOM 1417 N N . GLU A 1 303 ? 24.864 -14.790 -13.689 1.00 19.22 339 GLU A N 1
ATOM 1418 C CA . GLU A 1 303 ? 25.764 -13.991 -12.862 1.00 18.31 339 GLU A CA 1
ATOM 1419 C C . GLU A 1 303 ? 26.325 -14.871 -11.747 1.00 17.30 339 GLU A C 1
ATOM 1420 O O . GLU A 1 303 ? 25.597 -15.683 -11.177 1.00 17.82 339 GLU A O 1
ATOM 1426 N N . SER A 1 304 ? 27.609 -14.721 -11.430 1.00 17.57 340 SER A N 1
ATOM 1427 C CA . SER A 1 304 ? 28.206 -15.522 -10.359 1.00 15.89 340 SER A CA 1
ATOM 1428 C C . SER A 1 304 ? 27.597 -15.158 -9.005 1.00 14.65 340 SER A C 1
ATOM 1429 O O . SER A 1 304 ? 27.470 -16.005 -8.111 1.00 12.94 340 SER A O 1
ATOM 1432 N N . ILE A 1 305 ? 27.237 -13.889 -8.850 1.00 13.62 341 ILE A N 1
ATOM 1433 C CA . ILE A 1 305 ? 26.563 -13.431 -7.645 1.00 12.54 341 ILE A CA 1
ATOM 1434 C C . ILE A 1 305 ? 25.351 -12.650 -8.126 1.00 12.64 341 ILE A C 1
ATOM 1435 O O . ILE A 1 305 ? 25.475 -11.537 -8.640 1.00 14.44 341 ILE A O 1
ATOM 1440 N N . GLN A 1 306 ? 24.180 -13.251 -7.982 1.00 12.55 342 GLN A N 1
ATOM 1441 C CA . GLN A 1 306 ? 22.946 -12.610 -8.396 1.00 12.87 342 GLN A CA 1
ATOM 1442 C C . GLN A 1 306 ? 22.263 -12.035 -7.162 1.00 14.39 342 GLN A C 1
ATOM 1443 O O . GLN A 1 306 ? 22.170 -12.693 -6.126 1.00 16.82 342 GLN A O 1
ATOM 1449 N N . ILE A 1 307 ? 21.805 -10.796 -7.281 1.00 14.21 343 ILE A N 1
ATOM 1450 C CA . ILE A 1 307 ? 21.113 -10.104 -6.204 1.00 13.17 343 ILE A CA 1
ATOM 1451 C C . ILE A 1 307 ? 19.760 -9.803 -6.828 1.00 14.72 343 ILE A C 1
ATOM 1452 O O . ILE A 1 307 ? 19.657 -9.018 -7.772 1.00 13.75 343 ILE A O 1
ATOM 1457 N N . GLU A 1 308 ? 18.712 -10.411 -6.291 1.00 15.49 344 GLU A N 1
ATOM 1458 C CA . GLU A 1 308 ? 17.403 -10.257 -6.897 1.00 15.85 344 GLU A CA 1
ATOM 1459 C C . GLU A 1 308 ? 16.265 -10.229 -5.894 1.00 15.29 344 GLU A C 1
ATOM 1460 O O . GLU A 1 308 ? 16.454 -10.504 -4.710 1.00 16.08 344 GLU A O 1
ATOM 1466 N N . PRO A 1 309 ? 15.063 -9.857 -6.362 1.00 16.14 345 PRO A N 1
ATOM 1467 C CA . PRO A 1 309 ? 13.904 -9.830 -5.463 1.00 16.41 345 PRO A CA 1
ATOM 1468 C C . PRO A 1 309 ? 13.482 -11.293 -5.347 1.00 15.48 345 PRO A C 1
ATOM 1469 O O . PRO A 1 309 ? 13.918 -12.127 -6.141 1.00 15.51 345 PRO A O 1
ATOM 1473 N N . LEU A 1 310 ? 12.641 -11.611 -4.373 1.00 14.35 346 LEU A N 1
ATOM 1474 C CA . LEU A 1 310 ? 12.230 -12.992 -4.165 1.00 15.53 346 LEU A CA 1
ATOM 1475 C C . LEU A 1 310 ? 10.952 -13.401 -4.902 1.00 15.56 346 LEU A C 1
ATOM 1476 O O . LEU A 1 310 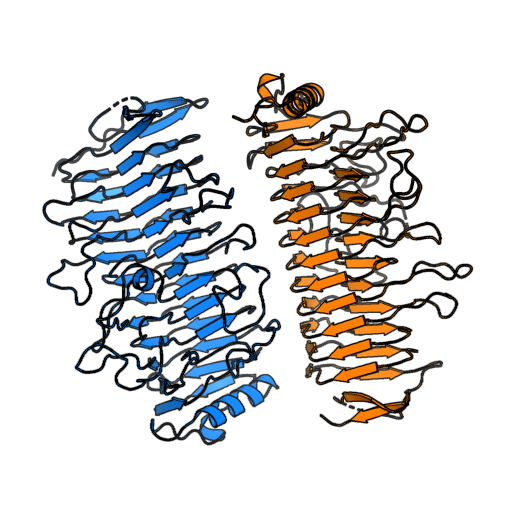? 9.837 -13.092 -4.464 1.00 16.25 346 LEU A O 1
ATOM 1481 N N . THR A 1 311 ? 11.132 -14.088 -6.028 1.00 16.06 347 THR A N 1
ATOM 1482 C CA . THR A 1 311 ? 10.018 -14.581 -6.843 1.00 16.77 347 THR A CA 1
ATOM 1483 C C . THR A 1 311 ? 10.330 -16.022 -7.228 1.00 17.58 347 THR A C 1
ATOM 1484 O O . THR A 1 311 ? 11.483 -16.445 -7.188 1.00 17.48 347 THR A O 1
ATOM 1488 N N . ARG A 1 312 ? 9.308 -16.781 -7.604 1.00 18.40 348 ARG A N 1
ATOM 1489 C CA . ARG A 1 312 ? 9.527 -18.167 -7.985 1.00 20.32 348 ARG A CA 1
ATOM 1490 C C . ARG A 1 312 ? 10.320 -18.252 -9.290 1.00 20.83 348 ARG A C 1
ATOM 1491 O O . ARG A 1 312 ? 11.106 -19.178 -9.492 1.00 19.54 348 ARG A O 1
ATOM 1499 N N . LYS A 1 313 ? 10.130 -17.263 -10.158 1.00 20.04 349 LYS A N 1
ATOM 1500 C CA . LYS A 1 313 ? 10.835 -17.212 -11.434 1.00 21.61 349 LYS A CA 1
ATOM 1501 C C . LYS A 1 313 ? 12.350 -17.113 -11.220 1.00 20.86 349 LYS A C 1
ATOM 1502 O O . LYS A 1 313 ? 13.123 -17.848 -11.833 1.00 19.61 349 LYS A O 1
ATOM 1508 N N . GLY A 1 314 ? 12.775 -16.204 -10.347 1.00 19.72 350 GLY A N 1
ATOM 1509 C CA . GLY A 1 314 ? 14.197 -16.056 -10.086 1.00 18.33 350 GLY A CA 1
ATOM 1510 C C . GLY A 1 314 ? 14.720 -16.904 -8.932 1.00 17.98 350 GLY A C 1
ATOM 1511 O O . GLY A 1 314 ? 15.924 -17.062 -8.770 1.00 17.00 350 GLY A O 1
ATOM 1512 N N . PHE A 1 315 ? 13.823 -17.454 -8.121 1.00 15.37 351 PHE A N 1
ATOM 1513 C CA . PHE A 1 315 ? 14.240 -18.259 -6.973 1.00 14.99 351 PHE A CA 1
ATOM 1514 C C . PHE A 1 315 ? 13.266 -19.440 -6.868 1.00 14.63 351 PHE A C 1
ATOM 1515 O O . PHE A 1 315 ? 12.428 -19.498 -5.969 1.00 15.99 351 PHE A O 1
ATOM 1523 N N . PRO A 1 316 ? 13.377 -20.400 -7.797 1.00 16.29 352 PRO A N 1
ATOM 1524 C CA . PRO A 1 316 ? 12.529 -21.596 -7.870 1.00 17.39 352 PRO A CA 1
ATOM 1525 C C . PRO A 1 316 ? 12.677 -22.623 -6.753 1.00 17.81 352 PRO A C 1
ATOM 1526 O O . PRO A 1 316 ? 12.037 -23.676 -6.792 1.00 21.78 352 PRO A O 1
ATOM 1530 N N . TYR A 1 317 ? 13.485 -22.307 -5.748 1.00 16.58 353 TYR A N 1
ATOM 1531 C CA . TYR A 1 317 ? 13.727 -23.219 -4.635 1.00 17.17 353 TYR A CA 1
ATOM 1532 C C . TYR A 1 317 ? 12.678 -23.135 -3.537 1.00 17.34 353 TYR A C 1
ATOM 1533 O O . TYR A 1 317 ? 12.644 -23.979 -2.643 1.00 17.53 353 TYR A O 1
ATOM 1542 N N . ALA A 1 318 ? 11.827 -22.115 -3.606 1.00 17.92 354 ALA A N 1
ATOM 1543 C CA . ALA A 1 318 ? 10.788 -21.926 -2.607 1.00 17.98 354 ALA A CA 1
ATOM 1544 C C . ALA A 1 318 ? 9.506 -21.393 -3.243 1.00 18.99 354 ALA A C 1
ATOM 1545 O O . ALA A 1 318 ? 9.481 -21.067 -4.436 1.00 18.26 354 ALA A O 1
ATOM 1547 N N . LEU A 1 319 ? 8.451 -21.310 -2.440 1.00 18.68 355 LEU A N 1
ATOM 1548 C CA . LEU A 1 319 ? 7.160 -20.822 -2.906 1.00 20.69 355 LEU A CA 1
ATOM 1549 C C . LEU A 1 319 ? 7.005 -19.305 -2.829 1.00 19.90 355 LEU A C 1
ATOM 1550 O O . LEU A 1 319 ? 6.105 -18.750 -3.459 1.00 19.11 355 LEU A O 1
ATOM 1555 N N . ASN A 1 320 ? 7.867 -18.642 -2.061 1.00 19.94 356 ASN A N 1
ATOM 1556 C CA . ASN A 1 320 ? 7.797 -17.184 -1.912 1.00 20.16 356 ASN A CA 1
ATOM 1557 C C . ASN A 1 320 ? 7.691 -16.531 -3.281 1.00 20.48 356 ASN A C 1
ATOM 1558 O O . ASN A 1 320 ? 8.559 -16.715 -4.129 1.00 20.29 356 ASN A O 1
ATOM 1563 N N . ASP A 1 321 ? 6.635 -15.747 -3.494 1.00 20.81 357 ASP A N 1
ATOM 1564 C CA . ASP A 1 321 ? 6.436 -15.130 -4.796 1.00 21.42 357 ASP A CA 1
ATOM 1565 C C . ASP A 1 321 ? 5.888 -13.698 -4.751 1.00 23.42 357 ASP A C 1
ATOM 1566 O O . ASP A 1 321 ? 5.231 -13.264 -5.699 1.00 23.70 357 ASP A O 1
ATOM 1571 N N . ASP A 1 322 ? 6.148 -12.952 -3.677 1.00 23.07 358 ASP A N 1
ATOM 1572 C CA . ASP A 1 322 ? 5.633 -11.584 -3.631 1.00 24.29 358 ASP A CA 1
ATOM 1573 C C . ASP A 1 322 ? 6.636 -10.487 -3.985 1.00 22.80 358 ASP A C 1
ATOM 1574 O O . ASP A 1 322 ? 6.376 -9.308 -3.747 1.00 22.50 358 ASP A O 1
ATOM 1579 N N . GLY A 1 323 ? 7.771 -10.876 -4.559 1.00 19.94 359 GLY A N 1
ATOM 1580 C CA . GLY A 1 323 ? 8.768 -9.902 -4.974 1.00 18.71 359 GLY A CA 1
ATOM 1581 C C . GLY A 1 323 ? 9.527 -9.128 -3.905 1.00 19.15 359 GLY A C 1
ATOM 1582 O O . GLY A 1 323 ? 9.969 -8.003 -4.156 1.00 18.72 359 GLY A O 1
ATOM 1583 N N . LYS A 1 324 ? 9.691 -9.719 -2.724 1.00 17.52 360 LYS A N 1
ATOM 1584 C CA . LYS A 1 324 ? 10.419 -9.073 -1.631 1.00 16.73 360 LYS A CA 1
ATOM 1585 C C . LYS A 1 324 ? 11.819 -8.682 -2.125 1.00 14.85 360 LYS A C 1
ATOM 1586 O O . LYS A 1 324 ? 12.516 -9.482 -2.740 1.00 14.90 360 LYS A O 1
ATOM 1592 N N . LYS A 1 325 ? 12.233 -7.451 -1.856 1.00 15.41 361 LYS A N 1
ATOM 1593 C CA . LYS A 1 325 ? 13.541 -7.002 -2.314 1.00 15.22 361 LYS A CA 1
ATOM 1594 C C . LYS A 1 325 ? 14.680 -7.470 -1.423 1.00 16.15 361 LYS A C 1
ATOM 1595 O O . LYS A 1 325 ? 14.459 -7.931 -0.301 1.00 14.53 361 LYS A O 1
ATOM 1601 N N . SER A 1 326 ? 15.895 -7.378 -1.959 1.00 14.52 362 SER A N 1
ATOM 1602 C CA . SER A 1 326 ? 17.097 -7.678 -1.201 1.00 14.74 362 SER A CA 1
ATOM 1603 C C . SER A 1 326 ? 17.506 -6.257 -0.829 1.00 15.25 362 SER A C 1
ATOM 1604 O O . SER A 1 326 ? 17.231 -5.314 -1.574 1.00 15.47 362 SER A O 1
ATOM 1607 N N . GLU A 1 327 ? 18.162 -6.091 0.307 1.00 13.60 363 GLU A N 1
ATOM 1608 C CA . GLU A 1 327 ? 18.493 -4.751 0.758 1.00 14.02 363 GLU A CA 1
ATOM 1609 C C . GLU A 1 327 ? 19.764 -4.765 1.592 1.00 12.62 363 GLU A C 1
ATOM 1610 O O . GLU A 1 327 ? 20.011 -5.713 2.331 1.00 14.45 363 GLU A O 1
ATOM 1616 N N . ASN A 1 328 ? 20.575 -3.720 1.461 1.00 10.94 364 ASN A N 1
ATOM 1617 C CA . ASN A 1 328 ? 21.832 -3.633 2.192 1.00 10.84 364 ASN A CA 1
ATOM 1618 C C . ASN A 1 328 ? 22.724 -4.833 1.863 1.00 10.85 364 ASN A C 1
ATOM 1619 O O . ASN A 1 328 ? 23.132 -5.583 2.750 1.00 9.87 364 ASN A O 1
ATOM 1624 N N . VAL A 1 329 ? 23.014 -5.020 0.578 1.00 8.98 365 VAL A N 1
ATOM 1625 C CA . VAL A 1 329 ? 23.871 -6.112 0.141 1.00 10.80 365 VAL A CA 1
ATOM 1626 C C . VAL A 1 329 ? 25.197 -5.493 -0.276 1.00 10.66 365 VAL A C 1
ATOM 1627 O O . VAL A 1 329 ? 25.226 -4.533 -1.043 1.00 11.19 365 VAL A O 1
ATOM 1631 N N . THR A 1 330 ? 26.294 -6.039 0.238 1.00 10.86 366 THR A N 1
ATOM 1632 C CA . THR A 1 330 ? 27.620 -5.522 -0.080 1.00 11.42 366 THR A CA 1
ATOM 1633 C C . THR A 1 330 ? 28.554 -6.654 -0.500 1.00 11.35 366 THR A C 1
ATOM 1634 O O . THR A 1 330 ? 28.711 -7.646 0.219 1.00 11.42 366 THR A O 1
ATOM 1638 N N . ILE A 1 331 ? 29.149 -6.498 -1.675 1.00 11.63 367 ILE A N 1
ATOM 1639 C CA . ILE A 1 331 ? 30.115 -7.455 -2.199 1.00 11.72 367 ILE A CA 1
ATOM 1640 C C . ILE A 1 331 ? 31.389 -6.620 -2.175 1.00 10.99 367 ILE A C 1
ATOM 1641 O O . ILE A 1 331 ? 31.423 -5.550 -2.768 1.00 11.86 367 ILE A O 1
ATOM 1646 N N . GLN A 1 332 ? 32.434 -7.090 -1.500 1.00 13.22 368 GLN A N 1
ATOM 1647 C CA . GLN A 1 332 ? 33.654 -6.291 -1.422 1.00 12.32 368 GLN A CA 1
ATOM 1648 C C . GLN A 1 332 ? 34.938 -7.085 -1.280 1.00 13.38 368 GLN A C 1
ATOM 1649 O O . GLN A 1 332 ? 34.925 -8.221 -0.824 1.00 12.45 368 GLN A O 1
ATOM 1655 N N . ASN A 1 333 ? 36.041 -6.455 -1.674 1.00 12.41 369 ASN A N 1
ATOM 1656 C CA . ASN A 1 333 ? 37.378 -7.037 -1.568 1.00 15.04 369 ASN A CA 1
ATOM 1657 C C . ASN A 1 333 ? 37.501 -8.451 -2.109 1.00 15.53 369 ASN A C 1
ATOM 1658 O O . ASN A 1 333 ? 38.304 -9.247 -1.613 1.00 14.73 369 ASN A O 1
ATOM 1663 N N . SER A 1 334 ? 36.728 -8.761 -3.143 1.00 15.60 370 SER A N 1
ATOM 1664 C CA . SER A 1 334 ? 36.763 -10.097 -3.705 1.00 15.91 370 SER A CA 1
ATOM 1665 C C . SER A 1 334 ? 37.309 -10.140 -5.117 1.00 16.92 370 SER A C 1
ATOM 1666 O O . SER A 1 334 ? 37.310 -9.141 -5.831 1.00 18.45 370 SER A O 1
ATOM 1669 N N . TYR A 1 335 ? 37.775 -11.317 -5.512 1.00 18.29 371 TYR A N 1
ATOM 1670 C CA . TYR A 1 335 ? 38.353 -11.510 -6.829 1.00 17.92 371 TYR A CA 1
ATOM 1671 C C . TYR A 1 335 ? 37.488 -12.409 -7.707 1.00 16.79 371 TYR A C 1
ATOM 1672 O O . TYR A 1 335 ? 36.949 -13.417 -7.249 1.00 17.09 371 TYR A O 1
ATOM 1681 N N . PHE A 1 336 ? 37.361 -12.030 -8.975 1.00 14.96 372 PHE A N 1
ATOM 1682 C CA . PHE A 1 336 ? 36.568 -12.789 -9.928 1.00 16.46 372 PHE A CA 1
ATOM 1683 C C . PHE A 1 336 ? 37.393 -13.082 -11.173 1.00 16.77 372 PHE A C 1
ATOM 1684 O O . PHE A 1 336 ? 37.911 -12.162 -11.813 1.00 16.99 372 PHE A O 1
ATOM 1692 N N . GLY A 1 337 ? 37.513 -14.364 -11.511 1.00 18.05 373 GLY A N 1
ATOM 1693 C CA . GLY A 1 337 ? 38.288 -14.750 -12.677 1.00 19.06 373 GLY A CA 1
ATOM 1694 C C . GLY A 1 337 ? 38.017 -16.173 -13.128 1.00 20.29 373 GLY A C 1
ATOM 1695 O O . GLY A 1 337 ? 36.892 -16.672 -13.033 1.00 21.79 373 GLY A O 1
ATOM 1696 N N . LYS A 1 338 ? 39.052 -16.838 -13.623 1.00 21.80 374 LYS A N 1
ATOM 1697 C CA . LYS A 1 338 ? 38.905 -18.212 -14.084 1.00 22.46 374 LYS A CA 1
ATOM 1698 C C . LYS A 1 338 ? 39.665 -19.159 -13.165 1.00 22.29 374 LYS A C 1
ATOM 1699 O O . LYS A 1 338 ? 40.355 -18.721 -12.245 1.00 22.46 374 LYS A O 1
ATOM 1705 N N . SER A 1 339 ? 39.524 -20.459 -13.411 1.00 21.94 375 SER A N 1
ATOM 1706 C CA . SER A 1 339 ? 40.224 -21.471 -12.631 1.00 24.64 375 SER A CA 1
ATOM 1707 C C . SER A 1 339 ? 41.047 -22.270 -13.630 1.00 26.20 375 SER A C 1
ATOM 1708 O O . SER A 1 339 ? 41.039 -21.969 -14.824 1.00 26.25 375 SER A O 1
ATOM 1711 N N . ASP A 1 340 ? 41.748 -23.288 -13.146 1.00 28.01 376 ASP A N 1
ATOM 1712 C CA . ASP A 1 340 ? 42.540 -24.132 -14.029 1.00 31.11 376 ASP A CA 1
ATOM 1713 C C . ASP A 1 340 ? 41.652 -25.139 -14.753 1.00 30.23 376 ASP A C 1
ATOM 1714 O O . ASP A 1 340 ? 42.130 -25.869 -15.618 1.00 30.76 376 ASP A O 1
ATOM 1719 N N . LYS A 1 341 ? 40.368 -25.182 -14.402 1.00 28.36 377 LYS A N 1
ATOM 1720 C CA . LYS A 1 341 ? 39.445 -26.133 -15.028 1.00 28.37 377 LYS A CA 1
ATOM 1721 C C . LYS A 1 341 ? 38.359 -25.519 -15.909 1.00 27.77 377 LYS A C 1
ATOM 1722 O O . LYS A 1 341 ? 37.822 -26.190 -16.793 1.00 28.17 377 LYS A O 1
ATOM 1728 N N . SER A 1 342 ? 38.014 -24.261 -15.657 1.00 26.41 378 SER A N 1
ATOM 1729 C CA . SER A 1 342 ? 36.984 -23.592 -16.448 1.00 25.23 378 SER A CA 1
ATOM 1730 C C . SER A 1 342 ? 37.329 -22.120 -16.676 1.00 23.44 378 SER A C 1
ATOM 1731 O O . SER A 1 342 ? 38.064 -21.514 -15.897 1.00 23.61 378 SER A O 1
ATOM 1734 N N . GLY A 1 343 ? 36.782 -21.556 -17.747 1.00 22.63 379 GLY A N 1
ATOM 1735 C CA . GLY A 1 343 ? 37.062 -20.177 -18.108 1.00 21.84 379 GLY A CA 1
ATOM 1736 C C . GLY A 1 343 ? 36.544 -19.063 -17.215 1.00 21.10 379 GLY A C 1
ATOM 1737 O O . GLY A 1 343 ? 35.980 -19.292 -16.145 1.00 20.72 379 GLY A O 1
ATOM 1738 N N . GLU A 1 344 ? 36.737 -17.836 -17.684 1.00 20.79 380 GLU A N 1
ATOM 1739 C CA . GLU A 1 344 ? 36.323 -16.650 -16.950 1.00 20.83 380 GLU A CA 1
ATOM 1740 C C . GLU A 1 344 ? 34.807 -16.572 -16.767 1.00 19.79 380 GLU A C 1
ATOM 1741 O O . GLU A 1 344 ? 34.044 -17.041 -17.609 1.00 19.79 380 GLU A O 1
ATOM 1747 N N . LEU A 1 345 ? 34.380 -15.982 -15.654 1.00 21.30 381 LEU A N 1
ATOM 1748 C CA . LEU A 1 345 ? 32.958 -15.823 -15.365 1.00 19.33 381 LEU A CA 1
ATOM 1749 C C . LEU A 1 345 ? 32.365 -14.942 -16.463 1.00 19.67 381 LEU A C 1
ATOM 1750 O O . LEU A 1 345 ? 33.079 -14.140 -17.070 1.00 20.78 381 LEU A O 1
ATOM 1755 N N . VAL A 1 346 ? 31.072 -15.096 -16.728 1.00 17.19 382 VAL A N 1
ATOM 1756 C CA . VAL A 1 346 ? 30.410 -14.295 -17.751 1.00 17.34 382 VAL A CA 1
ATOM 1757 C C . VAL A 1 346 ? 30.086 -12.912 -17.171 1.00 17.27 382 VAL A C 1
ATOM 1758 O O . VAL A 1 346 ? 30.484 -11.880 -17.718 1.00 17.64 382 VAL A O 1
ATOM 1762 N N . THR A 1 347 ? 29.371 -12.909 -16.051 1.00 17.45 383 THR A N 1
ATOM 1763 C CA . THR A 1 347 ? 28.986 -11.682 -15.360 1.00 17.21 383 THR A CA 1
ATOM 1764 C C . THR A 1 347 ? 29.245 -11.941 -13.885 1.00 16.12 383 THR A C 1
ATOM 1765 O O . THR A 1 347 ? 28.709 -12.888 -13.317 1.00 16.18 383 THR A O 1
ATOM 1769 N N . ALA A 1 348 ? 30.073 -11.113 -13.258 1.00 14.88 384 ALA A N 1
ATOM 1770 C CA . ALA A 1 348 ? 30.381 -11.331 -11.849 1.00 14.84 384 ALA A CA 1
ATOM 1771 C C . ALA A 1 348 ? 29.220 -11.052 -10.898 1.00 14.42 384 ALA A C 1
ATOM 1772 O O . ALA A 1 348 ? 28.896 -11.884 -10.046 1.00 15.06 384 ALA A O 1
ATOM 1774 N N . ILE A 1 349 ? 28.583 -9.895 -11.055 1.00 13.46 385 ILE A N 1
ATOM 1775 C CA . ILE A 1 349 ? 27.509 -9.497 -10.150 1.00 14.34 385 ILE A CA 1
ATOM 1776 C C . ILE A 1 349 ? 26.363 -8.786 -10.846 1.00 14.81 385 ILE A C 1
ATOM 1777 O O . ILE A 1 349 ? 26.583 -7.979 -11.752 1.00 14.38 385 ILE A O 1
ATOM 1782 N N . GLY A 1 350 ? 25.137 -9.070 -10.414 1.00 13.85 386 GLY A N 1
ATOM 1783 C CA . GLY A 1 350 ? 24.002 -8.372 -10.990 1.00 15.83 386 GLY A CA 1
ATOM 1784 C C . GLY A 1 350 ? 22.724 -9.175 -11.024 1.00 15.23 386 GLY A C 1
ATOM 1785 O O . GLY A 1 350 ? 22.516 -10.072 -10.214 1.00 14.85 386 GLY A O 1
ATOM 1786 N N . THR A 1 351 ? 21.850 -8.818 -11.953 1.00 14.92 387 THR A N 1
ATOM 1787 C CA . THR A 1 351 ? 20.602 -9.534 -12.145 1.00 16.57 387 THR A CA 1
ATOM 1788 C C . THR A 1 351 ? 20.046 -9.123 -13.503 1.00 18.52 387 THR A C 1
ATOM 1789 O O . THR A 1 351 ? 20.501 -8.140 -14.099 1.00 17.73 387 THR A O 1
ATOM 1793 N N . HIS A 1 352 ? 19.063 -9.867 -13.990 1.00 16.15 388 HIS A N 1
ATOM 1794 C CA . HIS A 1 352 ? 18.522 -9.612 -15.320 1.00 18.56 388 HIS A CA 1
ATOM 1795 C C . HIS A 1 352 ? 17.004 -9.707 -15.390 1.00 19.06 388 HIS A C 1
ATOM 1796 O O . HIS A 1 352 ? 16.459 -9.988 -16.457 1.00 19.14 388 HIS A O 1
ATOM 1803 N N . TYR A 1 353 ? 16.318 -9.470 -14.282 1.00 18.53 389 TYR A N 1
ATOM 1804 C CA . TYR A 1 353 ? 14.871 -9.610 -14.288 1.00 19.73 389 TYR A CA 1
ATOM 1805 C C . TYR A 1 353 ? 14.155 -8.712 -13.295 1.00 19.53 389 TYR A C 1
ATOM 1806 O O . TYR A 1 353 ? 14.630 -8.497 -12.181 1.00 18.80 389 TYR A O 1
ATOM 1815 N N . GLN A 1 354 ? 13.006 -8.190 -13.718 1.00 19.43 390 GLN A N 1
ATOM 1816 C CA . GLN A 1 354 ? 12.174 -7.342 -12.876 1.00 20.23 390 GLN A CA 1
ATOM 1817 C C . GLN A 1 354 ? 10.797 -7.226 -13.518 1.00 20.60 390 GLN A C 1
ATOM 1818 O O . GLN A 1 354 ? 10.662 -7.366 -14.729 1.00 21.07 390 GLN A O 1
ATOM 1824 N N . THR A 1 355 ? 9.777 -6.989 -12.700 1.00 21.42 391 THR A N 1
ATOM 1825 C CA . THR A 1 355 ? 8.408 -6.828 -13.193 1.00 21.56 391 THR A CA 1
ATOM 1826 C C . THR A 1 355 ? 7.717 -5.803 -12.300 1.00 23.04 391 THR A C 1
ATOM 1827 O O . THR A 1 355 ? 8.279 -5.368 -11.292 1.00 22.82 391 THR A O 1
ATOM 1831 N N . LEU A 1 356 ? 6.494 -5.426 -12.654 1.00 23.93 392 LEU A N 1
ATOM 1832 C CA . LEU A 1 356 ? 5.754 -4.464 -11.844 1.00 24.14 392 LEU A CA 1
ATOM 1833 C C . LEU A 1 356 ? 5.542 -5.023 -10.444 1.00 24.74 392 LEU A C 1
ATOM 1834 O O . LEU A 1 356 ? 5.309 -4.270 -9.491 1.00 24.74 392 LEU A O 1
ATOM 1839 N N . SER A 1 357 ? 5.631 -6.346 -10.326 1.00 24.10 393 SER A N 1
ATOM 1840 C CA . SER A 1 357 ? 5.413 -7.034 -9.054 1.00 25.32 393 SER A CA 1
ATOM 1841 C C . SER A 1 357 ? 6.651 -7.302 -8.194 1.00 24.40 393 SER A C 1
ATOM 1842 O O . SER A 1 357 ? 6.535 -7.913 -7.135 1.00 24.72 393 SER A O 1
ATOM 1845 N N . THR A 1 358 ? 7.828 -6.875 -8.641 1.00 21.78 394 THR A N 1
ATOM 1846 C CA . THR A 1 358 ? 9.038 -7.090 -7.848 1.00 20.17 394 THR A CA 1
ATOM 1847 C C . THR A 1 358 ? 9.539 -5.764 -7.288 1.00 19.61 394 THR A C 1
ATOM 1848 O O . THR A 1 358 ? 9.485 -4.739 -7.965 1.00 19.98 394 THR A O 1
ATOM 1852 N N . GLN A 1 359 ? 10.009 -5.783 -6.044 1.00 17.85 395 GLN A N 1
ATOM 1853 C CA . GLN A 1 359 ? 10.542 -4.579 -5.425 1.00 16.84 395 GLN A CA 1
ATOM 1854 C C . GLN A 1 359 ? 12.049 -4.569 -5.705 1.00 17.27 395 GLN A C 1
ATOM 1855 O O . GLN A 1 359 ? 12.744 -5.556 -5.460 1.00 16.98 395 GLN A O 1
ATOM 1861 N N . ASN A 1 360 ? 12.542 -3.451 -6.232 1.00 15.28 396 ASN A N 1
ATOM 1862 C CA . ASN A 1 360 ? 13.951 -3.306 -6.580 1.00 16.23 396 ASN A CA 1
ATOM 1863 C C . ASN A 1 360 ? 14.944 -3.479 -5.431 1.00 14.67 396 ASN A C 1
ATOM 1864 O O . ASN A 1 360 ? 14.800 -2.858 -4.377 1.00 15.16 396 ASN A O 1
ATOM 1869 N N . PRO A 1 361 ? 15.948 -4.362 -5.602 1.00 14.65 397 PRO A N 1
ATOM 1870 C CA . PRO A 1 361 ? 16.927 -4.521 -4.521 1.00 13.47 397 PRO A CA 1
ATOM 1871 C C . PRO A 1 361 ? 17.544 -3.124 -4.318 1.00 14.38 397 PRO A C 1
ATOM 1872 O O . PRO A 1 361 ? 17.825 -2.427 -5.299 1.00 15.42 397 PRO A O 1
ATOM 1876 N N . SER A 1 362 ? 17.755 -2.713 -3.070 1.00 12.78 398 SER A N 1
ATOM 1877 C CA . SER A 1 362 ? 18.296 -1.379 -2.811 1.00 13.88 398 SER A CA 1
ATOM 1878 C C . SER A 1 362 ? 19.475 -1.344 -1.839 1.00 13.87 398 SER A C 1
ATOM 1879 O O . SER A 1 362 ? 19.644 -2.247 -1.019 1.00 12.43 398 SER A O 1
ATOM 1882 N N . ASN A 1 363 ? 20.269 -0.278 -1.939 1.00 14.36 399 ASN A N 1
ATOM 1883 C CA . ASN A 1 363 ? 21.470 -0.070 -1.126 1.00 13.57 399 ASN A CA 1
ATOM 1884 C C . ASN A 1 363 ? 22.418 -1.239 -1.352 1.00 13.45 399 ASN A C 1
ATOM 1885 O O . ASN A 1 363 ? 22.763 -1.996 -0.434 1.00 12.35 399 ASN A O 1
ATOM 1890 N N . ILE A 1 364 ? 22.820 -1.363 -2.611 1.00 11.56 400 ILE A N 1
ATOM 1891 C CA . ILE A 1 364 ? 23.712 -2.408 -3.081 1.00 13.36 400 ILE A CA 1
ATOM 1892 C C . ILE A 1 364 ? 25.081 -1.768 -3.264 1.00 12.93 400 ILE A C 1
ATOM 1893 O O . ILE A 1 364 ? 25.241 -0.847 -4.067 1.00 13.68 400 ILE A O 1
ATOM 1898 N N . LYS A 1 365 ? 26.063 -2.257 -2.517 1.00 12.03 401 LYS A N 1
ATOM 1899 C CA . LYS A 1 365 ? 27.409 -1.713 -2.600 1.00 13.07 401 LYS A CA 1
ATOM 1900 C C . LYS A 1 365 ? 28.375 -2.748 -3.144 1.00 11.43 401 LYS A C 1
ATOM 1901 O O . LYS A 1 365 ? 28.453 -3.861 -2.636 1.00 13.76 401 LYS A O 1
ATOM 1907 N N . ILE A 1 366 ? 29.108 -2.370 -4.181 1.00 10.60 402 ILE A N 1
ATOM 1908 C CA . ILE A 1 366 ? 30.076 -3.259 -4.814 1.00 13.25 402 ILE A CA 1
ATOM 1909 C C . ILE A 1 366 ? 31.377 -2.499 -4.674 1.00 13.40 402 ILE A C 1
ATOM 1910 O O . ILE A 1 366 ? 31.636 -1.557 -5.422 1.00 13.07 402 ILE A O 1
ATOM 1915 N N . LEU A 1 367 ? 32.184 -2.930 -3.707 1.00 14.37 403 LEU A N 1
ATOM 1916 C CA . LEU A 1 367 ? 33.412 -2.235 -3.357 1.00 13.44 403 LEU A CA 1
ATOM 1917 C C . LEU A 1 367 ? 34.754 -2.950 -3.432 1.00 13.42 403 LEU A C 1
ATOM 1918 O O . LEU A 1 367 ? 34.902 -4.091 -3.008 1.00 12.01 403 LEU A O 1
ATOM 1923 N N . ASN A 1 368 ? 35.734 -2.234 -3.958 1.00 14.01 404 ASN A N 1
ATOM 1924 C CA . ASN A 1 368 ? 37.094 -2.731 -4.021 1.00 17.22 404 ASN A CA 1
ATOM 1925 C C . ASN A 1 368 ? 37.263 -4.186 -4.470 1.00 16.92 404 ASN A C 1
ATOM 1926 O O . ASN A 1 368 ? 38.019 -4.936 -3.846 1.00 16.20 404 ASN A O 1
ATOM 1931 N N . ASN A 1 369 ? 36.559 -4.589 -5.528 1.00 16.94 405 ASN A N 1
ATOM 1932 C CA . ASN A 1 369 ? 36.686 -5.953 -6.050 1.00 17.28 405 ASN A CA 1
ATOM 1933 C C . ASN A 1 369 ? 37.566 -5.928 -7.293 1.00 18.31 405 ASN A C 1
ATOM 1934 O O . ASN A 1 369 ? 37.773 -4.870 -7.893 1.00 19.28 405 ASN A O 1
ATOM 1939 N N . HIS A 1 370 ? 38.075 -7.095 -7.682 1.00 17.18 406 HIS A N 1
ATOM 1940 C CA . HIS A 1 370 ? 38.893 -7.209 -8.887 1.00 17.30 406 HIS A CA 1
ATOM 1941 C C . HIS A 1 370 ? 38.154 -8.129 -9.865 1.00 17.84 406 HIS A C 1
ATOM 1942 O O . HIS A 1 370 ? 38.035 -9.330 -9.631 1.00 17.87 406 HIS A O 1
ATOM 1949 N N . PHE A 1 371 ? 37.643 -7.557 -10.948 1.00 16.51 407 PHE A N 1
ATOM 1950 C CA . PHE A 1 371 ? 36.920 -8.325 -11.958 1.00 16.35 407 PHE A CA 1
ATOM 1951 C C . PHE A 1 371 ? 37.936 -8.594 -13.063 1.00 18.07 407 PHE A C 1
ATOM 1952 O O . PHE A 1 371 ? 38.131 -7.774 -13.963 1.00 17.02 407 PHE A O 1
ATOM 1960 N N . ASP A 1 372 ? 38.566 -9.762 -12.978 1.00 18.38 408 ASP A N 1
ATOM 1961 C CA . ASP A 1 372 ? 39.633 -10.158 -13.886 1.00 19.38 408 ASP A CA 1
ATOM 1962 C C . ASP A 1 372 ? 39.258 -10.846 -15.196 1.00 19.75 408 ASP A C 1
ATOM 1963 O O . ASP A 1 372 ? 39.207 -12.077 -15.279 1.00 18.71 408 ASP A O 1
ATOM 1968 N N . ASN A 1 373 ? 39.013 -10.036 -16.219 1.00 20.40 409 ASN A N 1
ATOM 1969 C CA . ASN A 1 373 ? 38.689 -10.529 -17.556 1.00 22.11 409 ASN A CA 1
ATOM 1970 C C . ASN A 1 373 ? 37.355 -11.268 -17.691 1.00 22.18 409 ASN A C 1
ATOM 1971 O O . ASN A 1 373 ? 37.316 -12.387 -18.209 1.00 23.80 409 ASN A O 1
ATOM 1976 N N . MET A 1 374 ? 36.265 -10.650 -17.236 1.00 20.58 410 MET A N 1
ATOM 1977 C CA . MET A 1 374 ? 34.940 -11.264 -17.354 1.00 20.71 410 MET A CA 1
ATOM 1978 C C . MET A 1 374 ? 34.574 -11.297 -18.836 1.00 20.61 410 MET A C 1
ATOM 1979 O O . MET A 1 374 ? 35.023 -10.451 -19.608 1.00 21.96 410 MET A O 1
ATOM 1984 N N . MET A 1 375 ? 33.761 -12.271 -19.232 1.00 21.35 411 MET A N 1
ATOM 1985 C CA . MET A 1 375 ? 33.359 -12.414 -20.628 1.00 21.02 411 MET A CA 1
ATOM 1986 C C . MET A 1 375 ? 32.334 -11.376 -21.084 1.00 21.50 411 MET A C 1
ATOM 1987 O O . MET A 1 375 ? 32.343 -10.952 -22.244 1.00 22.08 411 MET A O 1
ATOM 1992 N N . TYR A 1 376 ? 31.460 -10.951 -20.179 1.00 20.10 412 TYR A N 1
ATOM 1993 C CA . TYR A 1 376 ? 30.434 -9.993 -20.557 1.00 19.95 412 TYR A CA 1
ATOM 1994 C C . TYR A 1 376 ? 30.405 -8.716 -19.732 1.00 19.58 412 TYR A C 1
ATOM 1995 O O . TYR A 1 376 ? 30.241 -7.618 -20.279 1.00 18.48 412 TYR A O 1
ATOM 2004 N N . ALA A 1 377 ? 30.569 -8.852 -18.422 1.00 17.75 413 ALA A N 1
ATOM 2005 C CA . ALA A 1 377 ? 30.530 -7.684 -17.560 1.00 17.64 413 ALA A CA 1
ATOM 2006 C C . ALA A 1 377 ? 30.936 -7.997 -16.134 1.00 18.37 413 ALA A C 1
ATOM 2007 O O . ALA A 1 377 ? 30.754 -9.115 -15.653 1.00 18.28 413 ALA A O 1
ATOM 2009 N N . GLY A 1 378 ? 31.498 -7.002 -15.458 1.00 17.71 414 GLY A N 1
ATOM 2010 C CA . GLY A 1 378 ? 31.864 -7.195 -14.071 1.00 16.95 414 GLY A CA 1
ATOM 2011 C C . GLY A 1 378 ? 30.583 -7.009 -13.274 1.00 17.52 414 GLY A C 1
ATOM 2012 O O . GLY A 1 378 ? 30.278 -7.771 -12.346 1.00 18.53 414 GLY A O 1
ATOM 2013 N N . VAL A 1 379 ? 29.819 -5.994 -13.667 1.00 16.04 415 VAL A N 1
ATOM 2014 C CA . VAL A 1 379 ? 28.561 -5.649 -13.006 1.00 14.85 415 VAL A CA 1
ATOM 2015 C C . VAL A 1 379 ? 27.495 -5.304 -14.044 1.00 14.26 415 VAL A C 1
ATOM 2016 O O . VAL A 1 379 ? 27.681 -4.395 -14.849 1.00 14.24 415 VAL A O 1
ATOM 2020 N N . ARG A 1 380 ? 26.381 -6.032 -14.027 1.00 13.86 416 ARG A N 1
ATOM 2021 C CA . ARG A 1 380 ? 25.291 -5.779 -14.963 1.00 15.68 416 ARG A CA 1
ATOM 2022 C C . ARG A 1 380 ? 23.969 -6.016 -14.250 1.00 15.00 416 ARG A C 1
ATOM 2023 O O . ARG A 1 380 ? 23.764 -7.069 -13.640 1.00 15.99 416 ARG A O 1
ATOM 2031 N N . PHE A 1 381 ? 23.064 -5.047 -14.336 1.00 14.59 417 PHE A N 1
ATOM 2032 C CA . PHE A 1 381 ? 21.792 -5.184 -13.645 1.00 15.14 417 PHE A CA 1
ATOM 2033 C C . PHE A 1 381 ? 20.683 -4.280 -14.168 1.00 14.82 417 PHE A C 1
ATOM 2034 O O . PHE A 1 381 ? 20.939 -3.256 -14.807 1.00 15.17 417 PHE A O 1
ATOM 2042 N N . THR A 1 382 ? 19.447 -4.684 -13.882 1.00 12.80 418 THR A N 1
ATOM 2043 C CA . THR A 1 382 ? 18.261 -3.908 -14.217 1.00 14.97 418 THR A CA 1
ATOM 2044 C C . THR A 1 382 ? 17.378 -4.031 -12.981 1.00 14.51 418 THR A C 1
ATOM 2045 O O . THR A 1 382 ? 17.289 -5.103 -12.390 1.00 17.69 418 THR A O 1
ATOM 2049 N N . GLY A 1 383 ? 16.746 -2.938 -12.572 1.00 14.99 419 GLY A N 1
ATOM 2050 C CA . GLY A 1 383 ? 15.891 -2.998 -11.403 1.00 17.39 419 GLY A CA 1
ATOM 2051 C C . GLY A 1 383 ? 16.551 -2.844 -10.039 1.00 17.96 419 GLY A C 1
ATOM 2052 O O . GLY A 1 383 ? 16.138 -3.498 -9.083 1.00 18.58 419 GLY A O 1
ATOM 2053 N N . PHE A 1 384 ? 17.582 -2.007 -9.940 1.00 17.75 420 PHE A N 1
ATOM 2054 C CA . PHE A 1 384 ? 18.247 -1.751 -8.654 1.00 15.70 420 PHE A CA 1
ATOM 2055 C C . PHE A 1 384 ? 18.014 -0.282 -8.300 1.00 14.93 420 PHE A C 1
ATOM 2056 O O . PHE A 1 384 ? 17.851 0.553 -9.185 1.00 15.39 420 PHE A O 1
ATOM 2064 N N . THR A 1 385 ? 18.015 0.030 -7.011 1.00 13.91 421 THR A N 1
ATOM 2065 C CA . THR A 1 385 ? 17.844 1.407 -6.564 1.00 15.24 421 THR A CA 1
ATOM 2066 C C . THR A 1 385 ? 18.888 1.686 -5.487 1.00 15.15 421 THR A C 1
ATOM 2067 O O . THR A 1 385 ? 19.053 0.898 -4.555 1.00 16.43 421 THR A O 1
ATOM 2071 N N . ASP A 1 386 ? 19.602 2.798 -5.631 1.00 13.97 422 ASP A N 1
ATOM 2072 C CA . ASP A 1 386 ? 20.651 3.179 -4.687 1.00 15.55 422 ASP A CA 1
ATOM 2073 C C . ASP A 1 386 ? 21.773 2.145 -4.730 1.00 15.82 422 ASP A C 1
ATOM 2074 O O . ASP A 1 386 ? 21.891 1.277 -3.863 1.00 15.37 422 ASP A O 1
ATOM 2079 N N . VAL A 1 387 ? 22.590 2.254 -5.770 1.00 15.32 423 VAL A N 1
ATOM 2080 C CA . VAL A 1 387 ? 23.708 1.353 -5.984 1.00 13.99 423 VAL A CA 1
ATOM 2081 C C . VAL A 1 387 ? 25.007 2.132 -5.948 1.00 14.11 423 VAL A C 1
ATOM 2082 O O . VAL A 1 387 ? 25.070 3.275 -6.414 1.00 14.89 423 VAL A O 1
ATOM 2086 N N . LEU A 1 388 ? 26.041 1.516 -5.388 1.00 13.85 424 LEU A N 1
ATOM 2087 C CA . LEU A 1 388 ? 27.348 2.146 -5.326 1.00 13.17 424 LEU A CA 1
ATOM 2088 C C . LEU A 1 388 ? 28.390 1.152 -5.818 1.00 12.56 424 LEU A C 1
ATOM 2089 O O . LEU A 1 388 ? 28.615 0.109 -5.198 1.00 14.88 424 LEU A O 1
ATOM 2094 N N . ILE A 1 389 ? 28.996 1.471 -6.955 1.00 11.96 425 ILE A N 1
ATOM 2095 C CA . ILE A 1 389 ? 30.039 0.649 -7.561 1.00 12.72 425 ILE A CA 1
ATOM 2096 C C . ILE A 1 389 ? 31.275 1.528 -7.438 1.00 14.20 425 ILE A C 1
ATOM 2097 O O . ILE A 1 389 ? 31.483 2.443 -8.243 1.00 13.77 425 ILE A O 1
ATOM 2102 N N . LYS A 1 390 ? 32.094 1.240 -6.431 1.00 14.55 426 LYS A N 1
ATOM 2103 C CA . LYS A 1 390 ? 33.256 2.072 -6.149 1.00 16.44 426 LYS A CA 1
ATOM 2104 C C . LYS A 1 390 ? 34.585 1.389 -5.861 1.00 15.26 426 LYS A C 1
ATOM 2105 O O . LYS A 1 390 ? 34.649 0.364 -5.168 1.00 11.73 426 LYS A O 1
ATOM 2111 N N . GLY A 1 391 ? 35.648 1.985 -6.401 1.00 14.56 427 GLY A N 1
ATOM 2112 C CA . GLY A 1 391 ? 36.994 1.482 -6.183 1.00 15.51 427 GLY A CA 1
ATOM 2113 C C . GLY A 1 391 ? 37.316 0.091 -6.684 1.00 15.04 427 GLY A C 1
ATOM 2114 O O . GLY A 1 391 ? 38.222 -0.564 -6.156 1.00 16.33 427 GLY A O 1
ATOM 2115 N N . ASN A 1 392 ? 36.591 -0.365 -7.700 1.00 14.73 428 ASN A N 1
ATOM 2116 C CA . ASN A 1 392 ? 36.814 -1.691 -8.260 1.00 15.38 428 ASN A CA 1
ATOM 2117 C C . ASN A 1 392 ? 37.810 -1.626 -9.413 1.00 17.64 428 ASN A C 1
ATOM 2118 O O . ASN A 1 392 ? 38.036 -0.569 -9.996 1.00 15.29 428 ASN A O 1
ATOM 2123 N N . ARG A 1 393 ? 38.409 -2.766 -9.728 1.00 18.78 429 ARG A N 1
ATOM 2124 C CA . ARG A 1 393 ? 39.350 -2.857 -10.832 1.00 19.68 429 ARG A CA 1
ATOM 2125 C C . ARG A 1 393 ? 38.770 -3.822 -11.871 1.00 19.60 429 ARG A C 1
ATOM 2126 O O . ARG A 1 393 ? 38.534 -4.995 -11.579 1.00 18.70 429 ARG A O 1
ATOM 2134 N N . PHE A 1 394 ? 38.523 -3.326 -13.077 1.00 19.42 430 PHE A N 1
ATOM 2135 C CA . PHE A 1 394 ? 37.970 -4.166 -14.140 1.00 20.20 430 PHE A CA 1
ATOM 2136 C C . PHE A 1 394 ? 39.027 -4.362 -15.211 1.00 22.77 430 PHE A C 1
ATOM 2137 O O . PHE A 1 394 ? 39.389 -3.405 -15.904 1.00 24.06 430 PHE A O 1
ATOM 2145 N N . ASP A 1 395 ? 39.520 -5.587 -15.355 1.00 21.99 431 ASP A N 1
ATOM 2146 C CA . ASP A 1 395 ? 40.523 -5.864 -16.375 1.00 24.34 431 ASP A CA 1
ATOM 2147 C C . ASP A 1 395 ? 39.893 -6.636 -17.525 1.00 25.26 431 ASP A C 1
ATOM 2148 O O . ASP A 1 395 ? 38.998 -7.458 -17.320 1.00 23.74 431 ASP A O 1
ATOM 2153 N N . LYS A 1 396 ? 40.350 -6.359 -18.738 1.00 25.24 432 LYS A N 1
ATOM 2154 C CA . LYS A 1 396 ? 39.832 -7.048 -19.911 1.00 26.44 432 LYS A CA 1
ATOM 2155 C C . LYS A 1 396 ? 40.972 -7.251 -20.888 1.00 28.31 432 LYS A C 1
ATOM 2156 O O . LYS A 1 396 ? 41.566 -6.290 -21.378 1.00 29.12 432 LYS A O 1
ATOM 2162 N N . LYS A 1 397 ? 41.289 -8.511 -21.154 1.00 30.11 433 LYS A N 1
ATOM 2163 C CA . LYS A 1 397 ? 42.371 -8.846 -22.065 1.00 31.05 433 LYS A CA 1
ATOM 2164 C C . LYS A 1 397 ? 41.850 -9.068 -23.481 1.00 31.72 433 LYS A C 1
ATOM 2165 O O . LYS A 1 397 ? 40.643 -9.019 -23.732 1.00 30.49 433 LYS A O 1
ATOM 2171 N N . VAL A 1 398 ? 42.767 -9.306 -24.410 1.00 32.87 434 VAL A N 1
ATOM 2172 C CA . VAL A 1 398 ? 42.379 -9.546 -25.790 1.00 33.98 434 VAL A CA 1
ATOM 2173 C C . VAL A 1 398 ? 41.862 -10.973 -25.942 1.00 34.01 434 VAL A C 1
ATOM 2174 O O . VAL A 1 398 ? 42.144 -11.842 -25.115 1.00 32.40 434 VAL A O 1
ATOM 2178 N N . LYS A 1 399 ? 41.087 -11.191 -27.000 1.00 35.30 435 LYS A N 1
ATOM 2179 C CA . LYS A 1 399 ? 40.509 -12.491 -27.316 1.00 36.86 435 LYS A CA 1
ATOM 2180 C C . LYS A 1 399 ? 41.528 -13.624 -27.198 1.00 36.87 435 LYS A C 1
ATOM 2181 O O . LYS A 1 399 ? 41.232 -14.686 -26.646 1.00 37.56 435 LYS A O 1
ATOM 2187 N N . GLY A 1 400 ? 42.730 -13.384 -27.711 1.00 36.64 436 GLY A N 1
ATOM 2188 C CA . GLY A 1 400 ? 43.775 -14.392 -27.685 1.00 36.46 436 GLY A CA 1
ATOM 2189 C C . GLY A 1 400 ? 44.227 -14.884 -26.323 1.00 36.52 436 GLY A C 1
ATOM 2190 O O . GLY A 1 400 ? 44.713 -16.008 -26.205 1.00 37.14 436 GLY A O 1
ATOM 2191 N N . GLU A 1 401 ? 44.074 -14.057 -25.294 1.00 35.97 437 GLU A N 1
ATOM 2192 C CA . GLU A 1 401 ? 44.488 -14.434 -23.946 1.00 35.82 437 GLU A CA 1
ATOM 2193 C C . GLU A 1 401 ? 43.304 -14.774 -23.048 1.00 34.58 437 GLU A C 1
ATOM 2194 O O . GLU A 1 401 ? 43.432 -14.801 -21.825 1.00 33.37 437 GLU A O 1
ATOM 2200 N N . SER A 1 402 ? 42.157 -15.043 -23.655 1.00 32.66 438 SER A N 1
ATOM 2201 C CA . SER A 1 402 ? 40.959 -15.359 -22.893 1.00 31.55 438 SER A CA 1
ATOM 2202 C C . SER A 1 402 ? 40.400 -16.728 -23.241 1.00 31.85 438 SER A C 1
ATOM 2203 O O . SER A 1 402 ? 40.375 -17.117 -24.407 1.00 32.16 438 SER A O 1
ATOM 2206 N N . VAL A 1 403 ? 39.954 -17.457 -22.223 1.00 31.95 439 VAL A N 1
ATOM 2207 C CA . VAL A 1 403 ? 39.362 -18.769 -22.438 1.00 32.15 439 VAL A CA 1
ATOM 2208 C C . VAL A 1 403 ? 37.973 -18.515 -23.006 1.00 31.22 439 VAL A C 1
ATOM 2209 O O . VAL A 1 403 ? 37.551 -19.153 -23.970 1.00 32.69 439 VAL A O 1
ATOM 2213 N N . HIS A 1 404 ? 37.272 -17.565 -22.400 1.00 29.65 440 HIS A N 1
ATOM 2214 C CA . HIS A 1 404 ? 35.936 -17.191 -22.838 1.00 27.49 440 HIS A CA 1
ATOM 2215 C C . HIS A 1 404 ? 36.006 -15.829 -23.513 1.00 27.76 440 HIS A C 1
ATOM 2216 O O . HIS A 1 404 ? 36.688 -14.925 -23.032 1.00 27.54 440 HIS A O 1
ATOM 2223 N N . TYR A 1 405 ? 35.314 -15.690 -24.637 1.00 27.67 441 TYR A N 1
ATOM 2224 C CA . TYR A 1 405 ? 35.285 -14.427 -25.362 1.00 29.31 441 TYR A CA 1
ATOM 2225 C C . TYR A 1 405 ? 33.941 -14.289 -26.050 1.00 29.48 441 TYR A C 1
ATOM 2226 O O . TYR A 1 405 ? 33.446 -15.237 -26.666 1.00 29.94 441 TYR A O 1
ATOM 2235 N N . ARG A 1 406 ? 33.354 -13.104 -25.943 1.00 29.60 442 ARG A N 1
ATOM 2236 C CA . ARG A 1 406 ? 32.056 -12.830 -26.543 1.00 30.80 442 ARG A CA 1
ATOM 2237 C C . ARG A 1 406 ? 32.204 -11.958 -27.790 1.00 32.08 442 ARG A C 1
ATOM 2238 O O . ARG A 1 406 ? 32.565 -10.783 -27.700 1.00 32.26 442 ARG A O 1
ATOM 2246 N N . GLU A 1 407 ? 31.927 -12.545 -28.953 1.00 32.74 443 GLU A N 1
ATOM 2247 C CA . GLU A 1 407 ? 32.027 -11.838 -30.228 1.00 33.03 443 GLU A CA 1
ATOM 2248 C C . GLU A 1 407 ? 31.129 -10.613 -30.275 1.00 32.29 443 GLU A C 1
ATOM 2249 O O . GLU A 1 407 ? 31.446 -9.628 -30.939 1.00 33.28 443 GLU A O 1
ATOM 2255 N N . SER A 1 408 ? 30.004 -10.686 -29.572 1.00 31.53 444 SER A N 1
ATOM 2256 C CA . SER A 1 408 ? 29.041 -9.594 -29.533 1.00 30.42 444 SER A CA 1
ATOM 2257 C C . SER A 1 408 ? 29.542 -8.419 -28.695 1.00 29.80 444 SER A C 1
ATOM 2258 O O . SER A 1 408 ? 28.926 -7.353 -28.677 1.00 29.38 444 SER A O 1
ATOM 2261 N N . GLY A 1 409 ? 30.657 -8.617 -27.997 1.00 28.22 445 GLY A N 1
ATOM 2262 C CA . GLY A 1 409 ? 31.217 -7.550 -27.187 1.00 27.74 445 GLY A CA 1
ATOM 2263 C C . GLY A 1 409 ? 30.921 -7.649 -25.702 1.00 26.58 445 GLY A C 1
ATOM 2264 O O . GLY A 1 409 ? 30.336 -8.627 -25.228 1.00 24.63 445 GLY A O 1
ATOM 2265 N N . ALA A 1 410 ? 31.327 -6.620 -24.964 1.00 25.79 446 ALA A N 1
ATOM 2266 C CA . ALA A 1 410 ? 31.122 -6.585 -23.523 1.00 23.62 446 ALA A CA 1
ATOM 2267 C C . ALA A 1 410 ? 31.051 -5.154 -23.005 1.00 23.40 446 ALA A C 1
ATOM 2268 O O . ALA A 1 410 ? 31.466 -4.215 -23.680 1.00 21.96 446 ALA A O 1
ATOM 2270 N N . ALA A 1 411 ? 30.501 -5.002 -21.806 1.00 21.92 447 ALA A N 1
ATOM 2271 C CA . ALA A 1 411 ? 30.393 -3.705 -21.143 1.00 22.34 447 ALA A CA 1
ATOM 2272 C C . ALA A 1 411 ? 30.678 -4.030 -19.677 1.00 20.03 447 ALA A C 1
ATOM 2273 O O . ALA A 1 411 ? 29.843 -4.623 -18.996 1.00 19.96 447 ALA A O 1
ATOM 2275 N N . LEU A 1 412 ? 31.866 -3.654 -19.207 1.00 19.26 448 LEU A N 1
ATOM 2276 C CA . LEU A 1 412 ? 32.292 -3.957 -17.843 1.00 18.42 448 LEU A CA 1
ATOM 2277 C C . LEU A 1 412 ? 31.303 -3.546 -16.753 1.00 17.23 448 LEU A C 1
ATOM 2278 O O . LEU A 1 412 ? 31.089 -4.282 -15.792 1.00 16.65 448 LEU A O 1
ATOM 2283 N N . VAL A 1 413 ? 30.715 -2.368 -16.887 1.00 17.52 449 VAL A N 1
ATOM 2284 C CA . VAL A 1 413 ? 29.682 -1.933 -15.960 1.00 17.16 449 VAL A CA 1
ATOM 2285 C C . VAL A 1 413 ? 28.525 -1.669 -16.910 1.00 16.59 449 VAL A C 1
ATOM 2286 O O . VAL A 1 413 ? 28.653 -0.881 -17.847 1.00 16.36 449 VAL A O 1
ATOM 2290 N N . ASN A 1 414 ? 27.400 -2.336 -16.685 1.00 16.20 450 ASN A N 1
ATOM 2291 C CA . ASN A 1 414 ? 26.261 -2.177 -17.576 1.00 16.82 450 ASN A CA 1
ATOM 2292 C C . ASN A 1 414 ? 24.942 -2.128 -16.819 1.00 15.78 450 ASN A C 1
ATOM 2293 O O . ASN A 1 414 ? 24.358 -3.168 -16.516 1.00 16.58 450 ASN A O 1
ATOM 2298 N N . ALA A 1 415 ? 24.486 -0.921 -16.493 1.00 15.37 451 ALA A N 1
ATOM 2299 C CA . ALA A 1 415 ? 23.209 -0.747 -15.799 1.00 15.71 451 ALA A CA 1
ATOM 2300 C C . ALA A 1 415 ? 22.210 -0.498 -16.913 1.00 16.88 451 ALA A C 1
ATOM 2301 O O . ALA A 1 415 ? 22.136 0.609 -17.444 1.00 16.86 451 ALA A O 1
ATOM 2303 N N . TYR A 1 416 ? 21.442 -1.527 -17.257 1.00 18.19 452 TYR A N 1
ATOM 2304 C CA . TYR A 1 416 ? 20.483 -1.425 -18.344 1.00 17.42 452 TYR A CA 1
ATOM 2305 C C . TYR A 1 416 ? 19.033 -1.547 -17.899 1.00 17.50 452 TYR A C 1
ATOM 2306 O O . TYR A 1 416 ? 18.744 -1.686 -16.715 1.00 15.24 452 TYR A O 1
ATOM 2315 N N . SER A 1 417 ? 18.124 -1.495 -18.868 1.00 19.12 453 SER A N 1
ATOM 2316 C CA . SER A 1 417 ? 16.698 -1.587 -18.592 1.00 18.70 453 SER A CA 1
ATOM 2317 C C . SER A 1 417 ? 16.105 -2.878 -19.144 1.00 20.38 453 SER A C 1
ATOM 2318 O O . SER A 1 417 ? 16.363 -3.251 -20.286 1.00 20.93 453 SER A O 1
ATOM 2321 N N . TYR A 1 418 ? 15.308 -3.553 -18.321 1.00 21.16 454 TYR A N 1
ATOM 2322 C CA . TYR A 1 418 ? 14.662 -4.806 -18.704 1.00 22.86 454 TYR A CA 1
ATOM 2323 C C . TYR A 1 418 ? 13.779 -4.586 -19.936 1.00 24.59 454 TYR A C 1
ATOM 2324 O O . TYR A 1 418 ? 13.012 -3.626 -19.987 1.00 23.89 454 TYR A O 1
ATOM 2333 N N . LYS A 1 419 ? 13.894 -5.472 -20.922 1.00 27.44 455 LYS A N 1
ATOM 2334 C CA . LYS A 1 419 ? 13.101 -5.361 -22.145 1.00 31.21 455 LYS A CA 1
ATOM 2335 C C . LYS A 1 419 ? 11.614 -5.540 -21.851 1.00 32.03 455 LYS A C 1
ATOM 2336 O O . LYS A 1 419 ? 11.150 -6.655 -21.618 1.00 32.59 455 LYS A O 1
ATOM 2342 N N . ASN A 1 420 ? 10.881 -4.430 -21.866 1.00 32.49 456 ASN A N 1
ATOM 2343 C CA . ASN A 1 420 ? 9.446 -4.418 -21.594 1.00 34.84 456 ASN A CA 1
ATOM 2344 C C . ASN A 1 420 ? 8.851 -3.107 -22.115 1.00 35.85 456 ASN A C 1
ATOM 2345 O O . ASN A 1 420 ? 9.185 -2.031 -21.618 1.00 35.92 456 ASN A O 1
ATOM 2350 N N . THR A 1 421 ? 7.962 -3.195 -23.100 1.00 36.09 457 THR A N 1
ATOM 2351 C CA . THR A 1 421 ? 7.350 -2.000 -23.677 1.00 37.05 457 THR A CA 1
ATOM 2352 C C . THR A 1 421 ? 5.896 -1.787 -23.269 1.00 37.73 457 THR A C 1
ATOM 2353 O O . THR A 1 421 ? 5.235 -0.878 -23.770 1.00 38.87 457 THR A O 1
ATOM 2357 N N . LYS A 1 422 ? 5.402 -2.611 -22.351 1.00 38.47 458 LYS A N 1
ATOM 2358 C CA . LYS A 1 422 ? 4.017 -2.502 -21.909 1.00 37.57 458 LYS A CA 1
ATOM 2359 C C . LYS A 1 422 ? 3.858 -1.870 -20.535 1.00 37.35 458 LYS A C 1
ATOM 2360 O O . LYS A 1 422 ? 2.904 -1.132 -20.291 1.00 35.84 458 LYS A O 1
ATOM 2366 N N . ASP A 1 423 ? 4.793 -2.163 -19.637 1.00 37.28 459 ASP A N 1
ATOM 2367 C CA . ASP A 1 423 ? 4.722 -1.644 -18.276 1.00 35.93 459 ASP A CA 1
ATOM 2368 C C . ASP A 1 423 ? 5.678 -0.499 -17.962 1.00 34.39 459 ASP A C 1
ATOM 2369 O O . ASP A 1 423 ? 6.752 -0.387 -18.546 1.00 35.18 459 ASP A O 1
ATOM 2374 N N . LEU A 1 424 ? 5.269 0.349 -17.026 1.00 33.32 460 LEU A N 1
ATOM 2375 C CA . LEU A 1 424 ? 6.086 1.474 -16.596 1.00 32.71 460 LEU A CA 1
ATOM 2376 C C . LEU A 1 424 ? 6.907 0.941 -15.424 1.00 30.43 460 LEU A C 1
ATOM 2377 O O . LEU A 1 424 ? 6.550 1.125 -14.261 1.00 30.71 460 LEU A O 1
ATOM 2382 N N . LEU A 1 425 ? 8.003 0.264 -15.747 1.00 29.95 461 LEU A N 1
ATOM 2383 C CA . LEU A 1 425 ? 8.867 -0.332 -14.735 1.00 26.78 461 LEU A CA 1
ATOM 2384 C C . LEU A 1 425 ? 9.698 0.653 -13.937 1.00 26.73 461 LEU A C 1
ATOM 2385 O O . LEU A 1 425 ? 9.995 1.758 -14.392 1.00 25.80 461 LEU A O 1
ATOM 2390 N N . ASP A 1 426 ? 10.080 0.228 -12.740 1.00 24.63 462 ASP A N 1
ATOM 2391 C CA . ASP A 1 426 ? 10.910 1.034 -11.862 1.00 24.17 462 ASP A CA 1
ATOM 2392 C C . ASP A 1 426 ? 12.348 0.736 -12.285 1.00 22.26 462 ASP A C 1
ATOM 2393 O O . ASP A 1 426 ? 13.041 -0.055 -11.642 1.00 22.27 462 ASP A O 1
ATOM 2398 N N . LEU A 1 427 ? 12.780 1.352 -13.384 1.00 18.52 463 LEU A N 1
ATOM 2399 C CA . LEU A 1 427 ? 14.127 1.141 -13.894 1.00 17.04 463 LEU A CA 1
ATOM 2400 C C . LEU A 1 427 ? 15.176 1.740 -12.961 1.00 14.95 463 LEU A C 1
ATOM 2401 O O . LEU A 1 427 ? 14.851 2.528 -12.073 1.00 16.46 463 LEU A O 1
ATOM 2406 N N . ASN A 1 428 ? 16.432 1.356 -13.170 1.00 14.47 464 ASN A N 1
ATOM 2407 C CA . ASN A 1 428 ? 17.550 1.817 -12.343 1.00 14.85 464 ASN A CA 1
ATOM 2408 C C . ASN A 1 428 ? 17.542 3.302 -11.979 1.00 15.78 464 ASN A C 1
ATOM 2409 O O . ASN A 1 428 ? 17.406 4.161 -12.845 1.00 15.76 464 ASN A O 1
ATOM 2414 N N . LYS A 1 429 ? 17.710 3.596 -10.691 1.00 15.32 465 LYS A N 1
ATOM 2415 C CA . LYS A 1 429 ? 17.776 4.975 -10.214 1.00 16.03 465 LYS A CA 1
ATOM 2416 C C . LYS A 1 429 ? 18.796 5.061 -9.083 1.00 15.84 465 LYS A C 1
ATOM 2417 O O . LYS A 1 429 ? 19.014 4.085 -8.357 1.00 13.73 465 LYS A O 1
ATOM 2423 N N . GLN A 1 430 ? 19.416 6.227 -8.936 1.00 15.04 466 GLN A N 1
ATOM 2424 C CA . GLN A 1 430 ? 20.400 6.431 -7.882 1.00 14.70 466 GLN A CA 1
ATOM 2425 C C . GLN A 1 430 ? 21.549 5.442 -8.013 1.00 14.73 466 GLN A C 1
ATOM 2426 O O . GLN A 1 430 ? 21.790 4.626 -7.124 1.00 16.04 466 GLN A O 1
ATOM 2432 N N . VAL A 1 431 ? 22.251 5.515 -9.135 1.00 11.62 467 VAL A N 1
ATOM 2433 C CA . VAL A 1 431 ? 23.385 4.644 -9.368 1.00 10.95 467 VAL A CA 1
ATOM 2434 C C . VAL A 1 431 ? 24.640 5.497 -9.389 1.00 12.24 467 VAL A C 1
ATOM 2435 O O . VAL A 1 431 ? 24.724 6.484 -10.127 1.00 11.51 467 VAL A O 1
ATOM 2439 N N . VAL A 1 432 ? 25.613 5.114 -8.569 1.00 13.87 468 VAL A N 1
ATOM 2440 C CA . VAL A 1 432 ? 26.875 5.832 -8.508 1.00 11.97 468 VAL A CA 1
ATOM 2441 C C . VAL A 1 432 ? 27.989 4.884 -8.921 1.00 13.15 468 VAL A C 1
ATOM 2442 O O . VAL A 1 432 ? 28.145 3.799 -8.356 1.00 13.56 468 VAL A O 1
ATOM 2446 N N . ILE A 1 433 ? 28.740 5.298 -9.936 1.00 13.43 469 ILE A N 1
ATOM 2447 C CA . ILE A 1 433 ? 29.865 4.537 -10.461 1.00 14.32 469 ILE A CA 1
ATOM 2448 C C . ILE A 1 433 ? 31.047 5.474 -10.253 1.00 14.83 469 ILE A C 1
ATOM 2449 O O . ILE A 1 433 ? 31.248 6.414 -11.022 1.00 15.18 469 ILE A O 1
ATOM 2454 N N . ALA A 1 434 ? 31.832 5.217 -9.214 1.00 14.42 470 ALA A N 1
ATOM 2455 C CA . ALA A 1 434 ? 32.935 6.110 -8.896 1.00 15.69 470 ALA A CA 1
ATOM 2456 C C . ALA A 1 434 ? 34.266 5.474 -8.555 1.00 14.48 470 ALA A C 1
ATOM 2457 O O . ALA A 1 434 ? 34.327 4.381 -8.003 1.00 14.33 470 ALA A O 1
ATOM 2459 N N . GLU A 1 435 ? 35.333 6.186 -8.898 1.00 16.23 471 GLU A N 1
ATOM 2460 C CA . GLU A 1 435 ? 36.688 5.764 -8.579 1.00 17.57 471 GLU A CA 1
ATOM 2461 C C . GLU A 1 435 ? 37.066 4.330 -8.946 1.00 15.96 471 GLU A C 1
ATOM 2462 O O . GLU A 1 435 ? 37.808 3.674 -8.212 1.00 16.77 471 GLU A O 1
ATOM 2468 N N . ASN A 1 436 ? 36.561 3.844 -10.073 1.00 15.55 472 ASN A N 1
ATOM 2469 C CA . ASN A 1 436 ? 36.890 2.495 -10.529 1.00 15.75 472 ASN A CA 1
ATOM 2470 C C . ASN A 1 436 ? 38.001 2.606 -11.571 1.00 15.99 472 ASN A C 1
ATOM 2471 O O . ASN A 1 436 ? 38.118 3.627 -12.249 1.00 17.08 472 ASN A O 1
ATOM 2476 N N . ILE A 1 437 ? 38.811 1.562 -11.699 1.00 17.13 473 ILE A N 1
ATOM 2477 C CA . ILE A 1 437 ? 39.885 1.565 -12.686 1.00 18.01 473 ILE A CA 1
ATOM 2478 C C . ILE A 1 437 ? 39.572 0.500 -13.728 1.00 19.13 473 ILE A C 1
ATOM 2479 O O . ILE A 1 437 ? 39.234 -0.635 -13.380 1.00 19.00 473 ILE A O 1
ATOM 2484 N N . PHE A 1 438 ? 39.668 0.870 -15.001 1.00 18.94 474 PHE A N 1
ATOM 2485 C CA . PHE A 1 438 ? 39.419 -0.076 -16.084 1.00 18.11 474 PHE A CA 1
ATOM 2486 C C . PHE A 1 438 ? 40.673 -0.196 -16.949 1.00 21.21 474 PHE A C 1
ATOM 2487 O O . PHE A 1 438 ? 41.238 0.816 -17.374 1.00 20.77 474 PHE A O 1
ATOM 2495 N N . ASN A 1 439 ? 41.111 -1.430 -17.193 1.00 20.37 475 ASN A N 1
ATOM 2496 C CA . ASN A 1 439 ? 42.271 -1.691 -18.043 1.00 24.00 475 ASN A CA 1
ATOM 2497 C C . ASN A 1 439 ? 41.733 -2.564 -19.162 1.00 23.96 475 ASN A C 1
ATOM 2498 O O . ASN A 1 439 ? 41.532 -3.763 -18.982 1.00 24.31 475 ASN A O 1
ATOM 2503 N N . ILE A 1 440 ? 41.484 -1.946 -20.310 1.00 24.63 476 ILE A N 1
ATOM 2504 C CA . ILE A 1 440 ? 40.907 -2.644 -21.451 1.00 25.92 476 ILE A CA 1
ATOM 2505 C C . ILE A 1 440 ? 41.844 -2.809 -22.642 1.00 27.30 476 ILE A C 1
ATOM 2506 O O . ILE A 1 440 ? 42.475 -1.851 -23.095 1.00 27.76 476 ILE A O 1
ATOM 2511 N N . ALA A 1 441 ? 41.917 -4.037 -23.147 1.00 28.30 477 ALA A N 1
ATOM 2512 C CA . ALA A 1 441 ? 42.759 -4.356 -24.293 1.00 29.03 477 ALA A CA 1
ATOM 2513 C C . ALA A 1 441 ? 41.896 -4.877 -25.436 1.00 28.89 477 ALA A C 1
ATOM 2514 O O . ALA A 1 441 ? 42.331 -4.915 -26.583 1.00 30.58 477 ALA A O 1
ATOM 2516 N N . ASP A 1 442 ? 40.667 -5.271 -25.114 1.00 29.28 478 ASP A N 1
ATOM 2517 C CA . ASP A 1 442 ? 39.730 -5.789 -26.108 1.00 29.72 478 ASP A CA 1
ATOM 2518 C C . ASP A 1 442 ? 39.000 -4.642 -26.798 1.00 30.73 478 ASP A C 1
ATOM 2519 O O . ASP A 1 442 ? 38.322 -3.850 -26.148 1.00 30.88 478 ASP A O 1
ATOM 2524 N N . PRO A 1 443 ? 39.124 -4.544 -28.132 1.00 31.31 479 PRO A N 1
ATOM 2525 C CA . PRO A 1 443 ? 38.457 -3.468 -28.873 1.00 31.59 479 PRO A CA 1
ATOM 2526 C C . PRO A 1 443 ? 36.932 -3.517 -28.868 1.00 30.72 479 PRO A C 1
ATOM 2527 O O . PRO A 1 443 ? 36.277 -2.541 -29.235 1.00 30.74 479 PRO A O 1
ATOM 2531 N N . LYS A 1 444 ? 36.367 -4.643 -28.443 1.00 30.17 480 LYS A N 1
ATOM 2532 C CA . LYS A 1 444 ? 34.915 -4.794 -28.402 1.00 28.51 480 LYS A CA 1
ATOM 2533 C C . LYS A 1 444 ? 34.333 -4.547 -27.013 1.00 28.28 480 LYS A C 1
ATOM 2534 O O . LYS A 1 444 ? 33.124 -4.672 -26.813 1.00 27.05 480 LYS A O 1
ATOM 2540 N N . THR A 1 445 ? 35.187 -4.196 -26.056 1.00 27.61 481 THR A N 1
ATOM 2541 C CA . THR A 1 445 ? 34.726 -3.961 -24.691 1.00 26.69 481 THR A CA 1
ATOM 2542 C C . THR A 1 445 ? 34.549 -2.494 -24.318 1.00 26.03 481 THR A C 1
ATOM 2543 O O . THR A 1 445 ? 35.449 -1.670 -24.481 1.00 25.04 481 THR A O 1
ATOM 2547 N N . LYS A 1 446 ? 33.360 -2.194 -23.811 1.00 27.78 482 LYS A N 1
ATOM 2548 C CA . LYS A 1 446 ? 32.982 -0.860 -23.372 1.00 26.64 482 LYS A CA 1
ATOM 2549 C C . LYS A 1 446 ? 33.223 -0.847 -21.862 1.00 26.09 482 LYS A C 1
ATOM 2550 O O . LYS A 1 446 ? 32.925 -1.827 -21.176 1.00 27.83 482 LYS A O 1
ATOM 2556 N N . ALA A 1 447 ? 33.766 0.247 -21.338 1.00 23.84 483 ALA A N 1
ATOM 2557 C CA . ALA A 1 447 ? 34.032 0.320 -19.905 1.00 19.08 483 ALA A CA 1
ATOM 2558 C C . ALA A 1 447 ? 32.750 0.494 -19.097 1.00 18.25 483 ALA A C 1
ATOM 2559 O O . ALA A 1 447 ? 32.415 -0.333 -18.251 1.00 17.11 483 ALA A O 1
ATOM 2561 N N . ILE A 1 448 ? 32.034 1.573 -19.379 1.00 16.93 484 ILE A N 1
ATOM 2562 C CA . ILE A 1 448 ? 30.816 1.903 -18.655 1.00 18.97 484 ILE A CA 1
ATOM 2563 C C . ILE A 1 448 ? 29.623 2.172 -19.545 1.00 18.93 484 ILE A C 1
ATOM 2564 O O . ILE A 1 448 ? 29.729 2.872 -20.556 1.00 18.10 484 ILE A O 1
ATOM 2569 N N . ARG A 1 449 ? 28.474 1.644 -19.132 1.00 18.83 485 ARG A N 1
ATOM 2570 C CA . ARG A 1 449 ? 27.233 1.831 -19.861 1.00 18.64 485 ARG A CA 1
ATOM 2571 C C . ARG A 1 449 ? 26.051 1.930 -18.896 1.00 18.44 485 ARG A C 1
ATOM 2572 O O . ARG A 1 449 ? 25.908 1.103 -17.995 1.00 19.46 485 ARG A O 1
ATOM 2580 N N . VAL A 1 450 ? 25.224 2.955 -19.080 1.00 17.88 486 VAL A N 1
ATOM 2581 C CA . VAL A 1 450 ? 24.026 3.154 -18.268 1.00 17.72 486 VAL A CA 1
ATOM 2582 C C . VAL A 1 450 ? 22.974 3.521 -19.292 1.00 21.34 486 VAL A C 1
ATOM 2583 O O . VAL A 1 450 ? 23.123 4.514 -20.013 1.00 22.40 486 VAL A O 1
ATOM 2587 N N . ALA A 1 451 ? 21.905 2.738 -19.376 1.00 21.20 487 ALA A N 1
ATOM 2588 C CA . ALA A 1 451 ? 20.926 3.055 -20.393 1.00 23.28 487 ALA A CA 1
ATOM 2589 C C . ALA A 1 451 ? 19.510 2.554 -20.241 1.00 24.16 487 ALA A C 1
ATOM 2590 O O . ALA A 1 451 ? 19.219 1.652 -19.455 1.00 22.41 487 ALA A O 1
ATOM 2592 N N . LYS A 1 452 ? 18.627 3.199 -20.998 1.00 26.56 488 LYS A N 1
ATOM 2593 C CA . LYS A 1 452 ? 17.243 2.776 -21.112 1.00 26.27 488 LYS A CA 1
ATOM 2594 C C . LYS A 1 452 ? 17.352 2.443 -22.592 1.00 26.99 488 LYS A C 1
ATOM 2595 O O . LYS A 1 452 ? 17.121 3.289 -23.462 1.00 28.11 488 LYS A O 1
ATOM 2601 N N . ASP A 1 453 ? 17.773 1.208 -22.843 1.00 27.46 489 ASP A N 1
ATOM 2602 C CA . ASP A 1 453 ? 18.039 0.671 -24.173 1.00 29.31 489 ASP A CA 1
ATOM 2603 C C . ASP A 1 453 ? 17.067 0.998 -25.300 1.00 30.14 489 ASP A C 1
ATOM 2604 O O . ASP A 1 453 ? 17.464 1.011 -26.463 1.00 31.52 489 ASP A O 1
ATOM 2609 N N . SER A 1 454 ? 15.811 1.266 -24.969 1.00 30.54 490 SER A N 1
ATOM 2610 C CA . SER A 1 454 ? 14.827 1.588 -25.993 1.00 31.76 490 SER A CA 1
ATOM 2611 C C . SER A 1 454 ? 13.918 2.752 -25.619 1.00 32.21 490 SER A C 1
ATOM 2612 O O . SER A 1 454 ? 13.487 2.883 -24.471 1.00 32.04 490 SER A O 1
ATOM 2615 N N . ALA A 1 455 ? 13.627 3.596 -26.604 1.00 32.99 491 ALA A N 1
ATOM 2616 C CA . ALA A 1 455 ? 12.753 4.742 -26.401 1.00 32.50 491 ALA A CA 1
ATOM 2617 C C . ALA A 1 455 ? 11.346 4.240 -26.095 1.00 33.46 491 ALA A C 1
ATOM 2618 O O . ALA A 1 455 ? 10.504 4.980 -25.581 1.00 32.41 491 ALA A O 1
ATOM 2620 N N . GLU A 1 456 ? 11.099 2.971 -26.409 1.00 34.56 492 GLU A N 1
ATOM 2621 C CA . GLU A 1 456 ? 9.792 2.368 -26.178 1.00 35.87 492 GLU A CA 1
ATOM 2622 C C . GLU A 1 456 ? 9.530 1.989 -24.722 1.00 34.76 492 GLU A C 1
ATOM 2623 O O . GLU A 1 456 ? 8.379 1.785 -24.336 1.00 33.53 492 GLU A O 1
ATOM 2629 N N . TYR A 1 457 ? 10.583 1.885 -23.913 1.00 32.70 493 TYR A N 1
ATOM 2630 C CA . TYR A 1 457 ? 10.391 1.538 -22.506 1.00 30.70 493 TYR A CA 1
ATOM 2631 C C . TYR A 1 457 ? 9.776 2.736 -21.791 1.00 30.46 493 TYR A C 1
ATOM 2632 O O . TYR A 1 457 ? 10.290 3.853 -21.874 1.00 31.05 493 TYR A O 1
ATOM 2641 N N . LEU A 1 458 ? 8.677 2.492 -21.087 1.00 29.51 494 LEU A N 1
ATOM 2642 C CA . LEU A 1 458 ? 7.938 3.538 -20.384 1.00 30.97 494 LEU A CA 1
ATOM 2643 C C . LEU A 1 458 ? 8.529 4.056 -19.076 1.00 30.70 494 LEU A C 1
ATOM 2644 O O . LEU A 1 458 ? 8.290 5.204 -18.701 1.00 30.59 494 LEU A O 1
ATOM 2649 N N . GLY A 1 459 ? 9.289 3.216 -18.378 1.00 30.05 495 GLY A N 1
ATOM 2650 C CA . GLY A 1 459 ? 9.881 3.639 -17.121 1.00 28.50 495 GLY A CA 1
ATOM 2651 C C . GLY A 1 459 ? 10.931 4.724 -17.295 1.00 28.34 495 GLY A C 1
ATOM 2652 O O . GLY A 1 459 ? 11.102 5.267 -18.388 1.00 28.02 495 GLY A O 1
ATOM 2653 N N . LYS A 1 460 ? 11.644 5.037 -16.216 1.00 25.99 496 LYS A N 1
ATOM 2654 C CA . LYS A 1 460 ? 12.679 6.059 -16.266 1.00 25.23 496 LYS A CA 1
ATOM 2655 C C . LYS A 1 460 ? 13.947 5.688 -15.502 1.00 22.83 496 LYS A C 1
ATOM 2656 O O . LYS A 1 460 ? 13.893 5.054 -14.448 1.00 22.18 496 LYS A O 1
ATOM 2662 N N . VAL A 1 461 ? 15.081 6.096 -16.063 1.00 21.42 497 VAL A N 1
ATOM 2663 C CA . VAL A 1 461 ? 16.402 5.882 -15.475 1.00 20.09 497 VAL A CA 1
ATOM 2664 C C . VAL A 1 461 ? 16.846 7.281 -15.053 1.00 20.80 497 VAL A C 1
ATOM 2665 O O . VAL A 1 461 ? 16.874 8.200 -15.876 1.00 20.08 497 VAL A O 1
ATOM 2669 N N . SER A 1 462 ? 17.183 7.454 -13.779 1.00 20.10 498 SER A N 1
ATOM 2670 C CA . SER A 1 462 ? 17.585 8.771 -13.298 1.00 18.69 498 SER A CA 1
ATOM 2671 C C . SER A 1 462 ? 18.543 8.726 -12.120 1.00 18.65 498 SER A C 1
ATOM 2672 O O . SER A 1 462 ? 18.753 7.675 -11.514 1.00 17.05 498 SER A O 1
ATOM 2675 N N . ASP A 1 463 ? 19.116 9.886 -11.800 1.00 18.46 499 ASP A N 1
ATOM 2676 C CA . ASP A 1 463 ? 20.064 10.020 -10.699 1.00 18.81 499 ASP A CA 1
ATOM 2677 C C . ASP A 1 463 ? 21.231 9.072 -10.935 1.00 16.75 499 ASP A C 1
ATOM 2678 O O . ASP A 1 463 ? 21.461 8.136 -10.175 1.00 15.54 499 ASP A O 1
ATOM 2683 N N . ILE A 1 464 ? 21.958 9.339 -12.013 1.00 16.11 500 ILE A N 1
ATOM 2684 C CA . ILE A 1 464 ? 23.098 8.534 -12.418 1.00 14.35 500 ILE A CA 1
ATOM 2685 C C . ILE A 1 464 ? 24.351 9.386 -12.252 1.00 13.44 500 ILE A C 1
ATOM 2686 O O . ILE A 1 464 ? 24.404 10.508 -12.755 1.00 14.23 500 ILE A O 1
ATOM 2691 N N . THR A 1 465 ? 25.354 8.849 -11.564 1.00 14.00 501 THR A N 1
ATOM 2692 C CA . THR A 1 465 ? 26.604 9.572 -11.340 1.00 14.72 501 THR A CA 1
ATOM 2693 C C . THR A 1 465 ? 27.809 8.728 -11.734 1.00 15.91 501 THR A C 1
ATOM 2694 O O . THR A 1 465 ? 27.985 7.609 -11.240 1.00 14.87 501 THR A O 1
ATOM 2698 N N . VAL A 1 466 ? 28.632 9.268 -12.628 1.00 14.99 502 VAL A N 1
ATOM 2699 C CA . VAL A 1 466 ? 29.842 8.592 -13.082 1.00 15.34 502 VAL A CA 1
ATOM 2700 C C . VAL A 1 466 ? 30.978 9.575 -12.811 1.00 16.45 502 VAL A C 1
ATOM 2701 O O . VAL A 1 466 ? 31.185 10.532 -13.574 1.00 15.48 502 VAL A O 1
ATOM 2705 N N . THR A 1 467 ? 31.716 9.334 -11.731 1.00 16.17 503 THR A N 1
ATOM 2706 C CA . THR A 1 467 ? 32.784 10.249 -11.338 1.00 17.54 503 THR A CA 1
ATOM 2707 C C . THR A 1 467 ? 34.121 9.629 -10.969 1.00 17.84 503 THR A C 1
ATOM 2708 O O . THR A 1 467 ? 34.186 8.527 -10.429 1.00 16.36 503 THR A O 1
ATOM 2712 N N . LYS A 1 468 ? 35.184 10.383 -11.243 1.00 17.44 504 LYS A N 1
ATOM 2713 C CA . LYS A 1 468 ? 36.544 9.989 -10.911 1.00 18.47 504 LYS A CA 1
ATOM 2714 C C . LYS A 1 468 ? 36.980 8.583 -11.290 1.00 18.93 504 LYS A C 1
ATOM 2715 O O . LYS A 1 468 ? 37.818 7.990 -10.619 1.00 19.43 504 LYS A O 1
ATOM 2721 N N . ASN A 1 469 ? 36.417 8.049 -12.365 1.00 19.13 505 ASN A N 1
ATOM 2722 C CA . ASN A 1 469 ? 36.817 6.733 -12.825 1.00 19.03 505 ASN A CA 1
ATOM 2723 C C . ASN A 1 469 ? 38.023 6.912 -13.741 1.00 20.43 505 ASN A C 1
ATOM 2724 O O . ASN A 1 469 ? 38.180 7.959 -14.381 1.00 20.42 505 ASN A O 1
ATOM 2729 N N . VAL A 1 470 ? 38.867 5.890 -13.802 1.00 19.21 506 VAL A N 1
ATOM 2730 C CA . VAL A 1 470 ? 40.045 5.928 -14.655 1.00 20.56 506 VAL A CA 1
ATOM 2731 C C . VAL A 1 470 ? 39.961 4.799 -15.671 1.00 22.26 506 VAL A C 1
ATOM 2732 O O . VAL A 1 470 ? 39.967 3.620 -15.311 1.00 22.98 506 VAL A O 1
ATOM 2736 N N . ILE A 1 471 ? 39.878 5.169 -16.942 1.00 21.41 507 ILE A N 1
ATOM 2737 C CA . ILE A 1 471 ? 39.789 4.195 -18.008 1.00 21.77 507 ILE A CA 1
ATOM 2738 C C . ILE A 1 471 ? 41.071 4.160 -18.837 1.00 22.64 507 ILE A C 1
ATOM 2739 O O . ILE A 1 471 ? 41.445 5.150 -19.463 1.00 21.84 507 ILE A O 1
ATOM 2744 N N . ASN A 1 472 ? 41.746 3.017 -18.820 1.00 23.65 508 ASN A N 1
ATOM 2745 C CA . ASN A 1 472 ? 42.969 2.835 -19.593 1.00 26.12 508 ASN A CA 1
ATOM 2746 C C . ASN A 1 472 ? 42.649 1.892 -20.749 1.00 26.47 508 ASN A C 1
ATOM 2747 O O . ASN A 1 472 ? 42.729 0.670 -20.611 1.00 26.88 508 ASN A O 1
ATOM 2752 N N . ASN A 1 473 ? 42.268 2.465 -21.883 1.00 28.23 509 ASN A N 1
ATOM 2753 C CA . ASN A 1 473 ? 41.927 1.669 -23.049 1.00 31.26 509 ASN A CA 1
ATOM 2754 C C . ASN A 1 473 ? 43.039 1.675 -24.100 1.00 34.07 509 ASN A C 1
ATOM 2755 O O . ASN A 1 473 ? 43.230 2.668 -24.806 1.00 33.07 509 ASN A O 1
ATOM 2760 N N . ASN A 1 474 ? 43.781 0.574 -24.195 1.00 37.58 510 ASN A N 1
ATOM 2761 C CA . ASN A 1 474 ? 44.838 0.476 -25.199 1.00 40.42 510 ASN A CA 1
ATOM 2762 C C . ASN A 1 474 ? 44.537 -0.609 -26.219 1.00 41.43 510 ASN A C 1
ATOM 2763 O O . ASN A 1 474 ? 45.449 -1.225 -26.775 1.00 42.17 510 ASN A O 1
ATOM 2768 N N . SER A 1 475 ? 43.251 -0.840 -26.461 1.00 42.34 511 SER A N 1
ATOM 2769 C CA . SER A 1 475 ? 42.830 -1.832 -27.439 1.00 44.06 511 SER A CA 1
ATOM 2770 C C . SER A 1 475 ? 43.086 -1.217 -28.809 1.00 45.68 511 SER A C 1
ATOM 2771 O O . SER A 1 475 ? 43.084 0.007 -28.946 1.00 46.26 511 SER A O 1
ATOM 2774 N N . LYS A 1 476 ? 43.307 -2.051 -29.820 1.00 47.18 512 LYS A N 1
ATOM 2775 C CA . LYS A 1 476 ? 43.552 -1.542 -31.165 1.00 49.22 512 LYS A CA 1
ATOM 2776 C C . LYS A 1 476 ? 42.272 -1.373 -31.969 1.00 48.79 512 LYS A C 1
ATOM 2777 O O . LYS A 1 476 ? 41.470 -2.300 -32.093 1.00 49.32 512 LYS A O 1
ATOM 2783 N N . GLU A 1 477 ? 42.093 -0.171 -32.508 1.00 48.29 513 GLU A N 1
ATOM 2784 C CA . GLU A 1 477 ? 40.922 0.161 -33.306 1.00 47.68 513 GLU A CA 1
ATOM 2785 C C . GLU A 1 477 ? 39.623 -0.196 -32.591 1.00 46.37 513 GLU A C 1
ATOM 2786 O O . GLU A 1 477 ? 38.845 -1.031 -33.050 1.00 45.50 513 GLU A O 1
ATOM 2792 N N . THR A 1 478 ? 39.406 0.465 -31.458 1.00 45.01 514 THR A N 1
ATOM 2793 C CA . THR A 1 478 ? 38.222 0.264 -30.632 1.00 43.39 514 THR A CA 1
ATOM 2794 C C . THR A 1 478 ? 36.955 0.426 -31.466 1.00 41.55 514 THR A C 1
ATOM 2795 O O . THR A 1 478 ? 36.883 1.287 -32.341 1.00 41.95 514 THR A O 1
ATOM 2799 N N . GLU A 1 479 ? 35.952 -0.395 -31.174 1.00 38.70 515 GLU A N 1
ATOM 2800 C CA . GLU A 1 479 ? 34.700 -0.374 -31.918 1.00 36.90 515 GLU A CA 1
ATOM 2801 C C . GLU A 1 479 ? 33.524 0.355 -31.270 1.00 35.18 515 GLU A C 1
ATOM 2802 O O . GLU A 1 479 ? 32.416 0.334 -31.805 1.00 34.20 515 GLU A O 1
ATOM 2808 N N . GLN A 1 480 ? 33.746 0.983 -30.120 1.00 33.62 516 GLN A N 1
ATOM 2809 C CA . GLN A 1 480 ? 32.671 1.718 -29.459 1.00 32.05 516 GLN A CA 1
ATOM 2810 C C . GLN A 1 480 ? 33.233 2.668 -28.406 1.00 30.52 516 GLN A C 1
ATOM 2811 O O . GLN A 1 480 ? 34.417 2.604 -28.068 1.00 29.33 516 GLN A O 1
ATOM 2817 N N . PRO A 1 481 ? 32.386 3.564 -27.876 1.00 29.24 517 PRO A N 1
ATOM 2818 C CA . PRO A 1 481 ? 32.789 4.543 -26.858 1.00 27.41 517 PRO A CA 1
ATOM 2819 C C . PRO A 1 481 ? 33.248 3.913 -25.546 1.00 26.64 517 PRO A C 1
ATOM 2820 O O . PRO A 1 481 ? 32.952 2.749 -25.263 1.00 26.20 517 PRO A O 1
ATOM 2824 N N . ASN A 1 482 ? 33.972 4.694 -24.748 1.00 24.70 518 ASN A N 1
ATOM 2825 C CA . ASN A 1 482 ? 34.457 4.224 -23.457 1.00 23.14 518 ASN A CA 1
ATOM 2826 C C . ASN A 1 482 ? 33.334 4.335 -22.429 1.00 22.00 518 ASN A C 1
ATOM 2827 O O . ASN A 1 482 ? 33.162 3.455 -21.585 1.00 21.16 518 ASN A O 1
ATOM 2832 N N . ILE A 1 483 ? 32.562 5.413 -22.517 1.00 20.60 519 ILE A N 1
ATOM 2833 C CA . ILE A 1 483 ? 31.455 5.642 -21.595 1.00 21.38 519 ILE A CA 1
ATOM 2834 C C . ILE A 1 483 ? 30.195 6.042 -22.354 1.00 22.68 519 ILE A C 1
ATOM 2835 O O . ILE A 1 483 ? 30.171 7.067 -23.044 1.00 21.57 519 ILE A O 1
ATOM 2840 N N . GLU A 1 484 ? 29.150 5.230 -22.217 1.00 21.98 520 GLU A N 1
ATOM 2841 C CA . GLU A 1 484 ? 27.882 5.486 -22.880 1.00 23.50 520 GLU A CA 1
ATOM 2842 C C . GLU A 1 484 ? 26.756 5.724 -21.884 1.00 23.26 520 GLU A C 1
ATOM 2843 O O . GLU A 1 484 ? 26.539 4.933 -20.965 1.00 22.52 520 GLU A O 1
ATOM 2849 N N . LEU A 1 485 ? 26.038 6.820 -22.089 1.00 21.81 521 LEU A N 1
ATOM 2850 C CA . LEU A 1 485 ? 24.909 7.187 -21.249 1.00 22.07 521 LEU A CA 1
ATOM 2851 C C . LEU A 1 485 ? 23.753 7.392 -22.209 1.00 22.83 521 LEU A C 1
ATOM 2852 O O . LEU A 1 485 ? 23.718 8.369 -22.965 1.00 23.42 521 LEU A O 1
ATOM 2857 N N . LEU A 1 486 ? 22.813 6.454 -22.175 1.00 21.81 522 LEU A N 1
ATOM 2858 C CA . LEU A 1 486 ? 21.670 6.469 -23.071 1.00 21.36 522 LEU A CA 1
ATOM 2859 C C . LEU A 1 486 ? 20.321 6.625 -22.380 1.00 21.73 522 LEU A C 1
ATOM 2860 O O . LEU A 1 486 ? 19.941 5.820 -21.530 1.00 19.75 522 LEU A O 1
ATOM 2865 N N . ARG A 1 487 ? 19.609 7.679 -22.772 1.00 21.49 523 ARG A N 1
ATOM 2866 C CA . ARG A 1 487 ? 18.287 8.005 -22.263 1.00 21.41 523 ARG A CA 1
ATOM 2867 C C . ARG A 1 487 ? 18.111 8.136 -20.758 1.00 21.60 523 ARG A C 1
ATOM 2868 O O . ARG A 1 487 ? 17.163 7.587 -20.186 1.00 22.43 523 ARG A O 1
ATOM 2876 N N . VAL A 1 488 ? 19.017 8.867 -20.117 1.00 21.55 524 VAL A N 1
ATOM 2877 C CA . VAL A 1 488 ? 18.906 9.114 -18.686 1.00 21.31 524 VAL A CA 1
ATOM 2878 C C . VAL A 1 488 ? 17.918 10.281 -18.606 1.00 22.01 524 VAL A C 1
ATOM 2879 O O . VAL A 1 488 ? 18.123 11.330 -19.227 1.00 22.42 524 VAL A O 1
ATOM 2883 N N . SER A 1 489 ? 16.846 10.087 -17.848 1.00 21.19 525 SER A N 1
ATOM 2884 C CA . SER A 1 489 ? 15.780 11.075 -17.720 1.00 22.74 525 SER 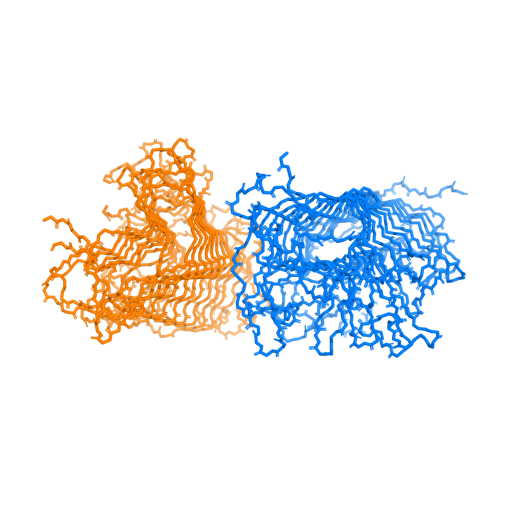A CA 1
ATOM 2885 C C . SER A 1 489 ? 16.036 12.309 -16.872 1.00 21.75 525 SER A C 1
ATOM 2886 O O . SER A 1 489 ? 15.383 13.335 -17.063 1.00 21.03 525 SER A O 1
ATOM 2889 N N . ASP A 1 490 ? 16.961 12.222 -15.926 1.00 22.27 526 ASP A N 1
ATOM 2890 C CA . ASP A 1 490 ? 17.208 13.370 -15.065 1.00 22.36 526 ASP A CA 1
ATOM 2891 C C . ASP A 1 490 ? 18.378 13.121 -14.130 1.00 21.25 526 ASP A C 1
ATOM 2892 O O . ASP A 1 490 ? 18.722 11.973 -13.832 1.00 18.83 526 ASP A O 1
ATOM 2897 N N . ASN A 1 491 ? 18.984 14.214 -13.676 1.00 20.06 527 ASN A N 1
ATOM 2898 C CA . ASN A 1 491 ? 20.111 14.168 -12.757 1.00 19.52 527 ASN A CA 1
ATOM 2899 C C . ASN A 1 491 ? 21.257 13.253 -13.163 1.00 19.18 527 ASN A C 1
ATOM 2900 O O . ASN A 1 491 ? 21.582 12.292 -12.465 1.00 19.59 527 ASN A O 1
ATOM 2905 N N . LEU A 1 492 ? 21.860 13.555 -14.307 1.00 17.54 528 LEU A N 1
ATOM 2906 C CA . LEU A 1 492 ? 23.003 12.799 -14.795 1.00 16.43 528 LEU A CA 1
ATOM 2907 C C . LEU A 1 492 ? 24.254 13.627 -14.517 1.00 16.21 528 LEU A C 1
ATOM 2908 O O . LEU A 1 492 ? 24.311 14.806 -14.869 1.00 14.06 528 LEU A O 1
ATOM 2913 N N . VAL A 1 493 ? 25.242 13.008 -13.880 1.00 15.12 529 VAL A N 1
ATOM 2914 C CA . VAL A 1 493 ? 26.509 13.675 -13.576 1.00 16.71 529 VAL A CA 1
ATOM 2915 C C . VAL A 1 493 ? 27.667 12.815 -14.072 1.00 16.51 529 VAL A C 1
ATOM 2916 O O . VAL A 1 493 ? 27.820 11.663 -13.655 1.00 16.55 529 VAL A O 1
ATOM 2920 N N . VAL A 1 494 ? 28.469 13.371 -14.973 1.00 16.83 530 VAL A N 1
ATOM 2921 C CA . VAL A 1 494 ? 29.632 12.668 -15.512 1.00 15.61 530 VAL A CA 1
ATOM 2922 C C . VAL A 1 494 ? 30.779 13.649 -15.322 1.00 16.88 530 VAL A C 1
ATOM 2923 O O . VAL A 1 494 ? 30.930 14.592 -16.106 1.00 18.03 530 VAL A O 1
ATOM 2927 N N . SER A 1 495 ? 31.584 13.442 -14.284 1.00 16.35 531 SER A N 1
ATOM 2928 C CA . SER A 1 495 ? 32.658 14.389 -14.006 1.00 18.29 531 SER A CA 1
ATOM 2929 C C . SER A 1 495 ? 33.959 13.821 -13.478 1.00 18.24 531 SER A C 1
ATOM 2930 O O . SER A 1 495 ? 33.992 12.769 -12.848 1.00 17.53 531 SER A O 1
ATOM 2933 N N . GLU A 1 496 ? 35.035 14.554 -13.744 1.00 19.64 532 GLU A N 1
ATOM 2934 C CA . GLU A 1 496 ? 36.376 14.198 -13.304 1.00 21.13 532 GLU A CA 1
ATOM 2935 C C . GLU A 1 496 ? 36.847 12.786 -13.627 1.00 20.85 532 GLU A C 1
ATOM 2936 O O . GLU A 1 496 ? 37.647 12.199 -12.893 1.00 20.09 532 GLU A O 1
ATOM 2942 N N . ASN A 1 497 ? 36.365 12.247 -14.740 1.00 19.34 533 ASN A N 1
ATOM 2943 C CA . ASN A 1 497 ? 36.782 10.925 -15.162 1.00 18.71 533 ASN A CA 1
ATOM 2944 C C . ASN A 1 497 ? 38.019 11.106 -16.045 1.00 19.34 533 ASN A C 1
ATOM 2945 O O . ASN A 1 497 ? 38.143 12.117 -16.745 1.00 19.31 533 ASN A O 1
ATOM 2950 N N . SER A 1 498 ? 38.937 10.142 -15.994 1.00 19.62 534 SER A N 1
ATOM 2951 C CA . SER A 1 498 ? 40.149 10.184 -16.809 1.00 22.50 534 SER A CA 1
ATOM 2952 C C . SER A 1 498 ? 40.107 9.040 -17.821 1.00 23.40 534 SER A C 1
ATOM 2953 O O . SER A 1 498 ? 40.005 7.871 -17.447 1.00 24.16 534 SER A O 1
ATOM 2956 N N . ILE A 1 499 ? 40.186 9.379 -19.103 1.00 23.34 535 ILE A N 1
ATOM 2957 C CA . ILE A 1 499 ? 40.150 8.375 -20.157 1.00 24.50 535 ILE A CA 1
ATOM 2958 C C . ILE A 1 499 ? 41.424 8.373 -21.004 1.00 26.43 535 ILE A C 1
ATOM 2959 O O . ILE A 1 499 ? 41.710 9.341 -21.712 1.00 27.30 535 ILE A O 1
ATOM 2964 N N . PHE A 1 500 ? 42.181 7.279 -20.928 1.00 27.50 536 PHE A N 1
ATOM 2965 C CA . PHE A 1 500 ? 43.425 7.145 -21.689 1.00 28.95 536 PHE A CA 1
ATOM 2966 C C . PHE A 1 500 ? 43.284 6.151 -22.841 1.00 30.99 536 PHE A C 1
ATOM 2967 O O . PHE A 1 500 ? 43.314 4.938 -22.620 1.00 32.38 536 PHE A O 1
ATOM 2975 N N . GLY A 1 501 ? 43.130 6.652 -24.062 1.00 30.26 537 GLY A N 1
ATOM 2976 C CA . GLY A 1 501 ? 43.030 5.763 -25.207 1.00 31.64 537 GLY A CA 1
ATOM 2977 C C . GLY A 1 501 ? 41.644 5.463 -25.736 1.00 32.56 537 GLY A C 1
ATOM 2978 O O . GLY A 1 501 ? 40.639 5.681 -25.061 1.00 34.00 537 GLY A O 1
ATOM 2979 N N . GLY A 1 502 ? 41.598 4.957 -26.963 1.00 32.76 538 GLY A N 1
ATOM 2980 C CA . GLY A 1 502 ? 40.330 4.623 -27.578 1.00 33.94 538 GLY A CA 1
ATOM 2981 C C . GLY A 1 502 ? 39.940 5.574 -28.689 1.00 35.71 538 GLY A C 1
ATOM 2982 O O . GLY A 1 502 ? 40.777 6.300 -29.228 1.00 35.33 538 GLY A O 1
ATOM 2983 N N . LYS A 1 503 ? 38.656 5.571 -29.028 1.00 36.61 539 LYS A N 1
ATOM 2984 C CA . LYS A 1 503 ? 38.134 6.428 -30.082 1.00 38.74 539 LYS A CA 1
ATOM 2985 C C . LYS A 1 503 ? 37.314 7.544 -29.441 1.00 37.90 539 LYS A C 1
ATOM 2986 O O . LYS A 1 503 ? 37.809 8.658 -29.258 1.00 38.25 539 LYS A O 1
ATOM 2992 N N . GLU A 1 504 ? 36.065 7.246 -29.098 1.00 36.66 540 GLU A N 1
ATOM 2993 C CA . GLU A 1 504 ? 35.203 8.230 -28.452 1.00 35.91 540 GLU A CA 1
ATOM 2994 C C . GLU A 1 504 ? 35.380 8.104 -26.945 1.00 34.20 540 GLU A C 1
ATOM 2995 O O . GLU A 1 504 ? 35.646 7.016 -26.433 1.00 33.34 540 GLU A O 1
ATOM 3001 N N . GLY A 1 505 ? 35.252 9.220 -26.238 1.00 31.72 541 GLY A N 1
ATOM 3002 C CA . GLY A 1 505 ? 35.399 9.182 -24.799 1.00 28.54 541 GLY A CA 1
ATOM 3003 C C . GLY A 1 505 ? 34.047 8.961 -24.153 1.00 27.88 541 GLY A C 1
ATOM 3004 O O . GLY A 1 505 ? 33.709 7.845 -23.751 1.00 27.85 541 GLY A O 1
ATOM 3005 N N . ILE A 1 506 ? 33.265 10.031 -24.069 1.00 25.37 542 ILE A N 1
ATOM 3006 C CA . ILE A 1 506 ? 31.940 9.977 -23.471 1.00 24.49 542 ILE A CA 1
ATOM 3007 C C . ILE A 1 506 ? 30.848 10.281 -24.489 1.00 24.49 542 ILE A C 1
ATOM 3008 O O . ILE A 1 506 ? 30.954 11.230 -25.269 1.00 25.84 542 ILE A O 1
ATOM 3013 N N . VAL A 1 507 ? 29.799 9.466 -24.478 1.00 23.19 543 VAL A N 1
ATOM 3014 C CA . VAL A 1 507 ? 28.670 9.674 -25.366 1.00 23.15 543 VAL A CA 1
ATOM 3015 C C . VAL A 1 507 ? 27.414 9.784 -24.519 1.00 23.50 543 VAL A C 1
ATOM 3016 O O . VAL A 1 507 ? 27.091 8.874 -23.756 1.00 24.44 543 VAL A O 1
ATOM 3020 N N . ILE A 1 508 ? 26.728 10.916 -24.633 1.00 23.48 544 ILE A N 1
ATOM 3021 C CA . ILE A 1 508 ? 25.488 11.142 -23.905 1.00 23.79 544 ILE A CA 1
ATOM 3022 C C . ILE A 1 508 ? 24.437 11.304 -24.992 1.00 26.16 544 ILE A C 1
ATOM 3023 O O . ILE A 1 508 ? 24.455 12.275 -25.754 1.00 26.09 544 ILE A O 1
ATOM 3028 N N . GLU A 1 509 ? 23.528 10.338 -25.059 1.00 26.32 545 GLU A N 1
ATOM 3029 C CA . GLU A 1 509 ? 22.506 10.316 -26.090 1.00 28.61 545 GLU A CA 1
ATOM 3030 C C . GLU A 1 509 ? 21.072 10.272 -25.594 1.00 27.72 545 GLU A C 1
ATOM 3031 O O . GLU A 1 509 ? 20.712 9.419 -24.788 1.00 27.71 545 GLU A O 1
ATOM 3037 N N . ASP A 1 510 ? 20.256 11.194 -26.096 1.00 29.06 546 ASP A N 1
ATOM 3038 C CA . ASP A 1 510 ? 18.836 11.253 -25.748 1.00 31.96 546 ASP A CA 1
ATOM 3039 C C . ASP A 1 510 ? 18.505 11.422 -24.274 1.00 31.38 546 ASP A C 1
ATOM 3040 O O . ASP A 1 510 ? 17.432 11.013 -23.831 1.00 29.89 546 ASP A O 1
ATOM 3045 N N . SER A 1 511 ? 19.409 12.027 -23.515 1.00 31.63 547 SER A N 1
ATOM 3046 C CA . SER A 1 511 ? 19.163 12.234 -22.095 1.00 31.96 547 SER A CA 1
ATOM 3047 C C . SER A 1 511 ? 18.414 13.544 -21.873 1.00 32.35 547 SER A C 1
ATOM 3048 O O . SER A 1 511 ? 18.583 14.502 -22.628 1.00 33.50 547 SER A O 1
ATOM 3051 N N . LYS A 1 512 ? 17.578 13.576 -20.842 1.00 31.65 548 LYS A N 1
ATOM 3052 C CA . LYS A 1 512 ? 16.776 14.756 -20.539 1.00 32.98 548 LYS A CA 1
ATOM 3053 C C . LYS A 1 512 ? 16.995 15.239 -19.108 1.00 30.76 548 LYS A C 1
ATOM 3054 O O . LYS A 1 512 ? 17.763 14.647 -18.348 1.00 30.20 548 LYS A O 1
ATOM 3060 N N . GLY A 1 513 ? 16.317 16.321 -18.747 1.00 26.92 549 GLY A N 1
ATOM 3061 C CA . GLY A 1 513 ? 16.455 16.856 -17.408 1.00 26.19 549 GLY A CA 1
ATOM 3062 C C . GLY A 1 513 ? 17.837 17.414 -17.124 1.00 24.44 549 GLY A C 1
ATOM 3063 O O . GLY A 1 513 ? 18.570 17.795 -18.039 1.00 25.37 549 GLY A O 1
ATOM 3064 N N . LYS A 1 514 ? 18.201 17.442 -15.846 1.00 24.02 550 LYS A N 1
ATOM 3065 C CA . LYS A 1 514 ? 19.488 17.977 -15.426 1.00 23.59 550 LYS A CA 1
ATOM 3066 C C . LYS A 1 514 ? 20.699 17.131 -15.806 1.00 22.32 550 LYS A C 1
ATOM 3067 O O . LYS A 1 514 ? 20.812 15.956 -15.436 1.00 21.37 550 LYS A O 1
ATOM 3073 N N . ILE A 1 515 ? 21.609 17.753 -16.545 1.00 21.60 551 ILE A N 1
ATOM 3074 C CA . ILE A 1 515 ? 22.829 17.102 -16.992 1.00 21.42 551 ILE A CA 1
ATOM 3075 C C . ILE A 1 515 ? 24.034 17.961 -16.609 1.00 22.16 551 ILE A C 1
ATOM 3076 O O . ILE A 1 515 ? 24.027 19.185 -16.797 1.00 21.83 551 ILE A O 1
ATOM 3081 N N . THR A 1 516 ? 25.060 17.315 -16.063 1.00 21.12 552 THR A N 1
ATOM 3082 C CA . THR A 1 516 ? 26.274 18.005 -15.642 1.00 21.39 552 THR A CA 1
ATOM 3083 C C . THR A 1 516 ? 27.480 17.169 -16.026 1.00 20.17 552 THR A C 1
ATOM 3084 O O . THR A 1 516 ? 27.626 16.037 -15.573 1.00 21.50 552 THR A O 1
ATOM 3088 N N . VAL A 1 517 ? 28.332 17.726 -16.877 1.00 19.70 553 VAL A N 1
ATOM 3089 C CA . VAL A 1 517 ? 29.539 17.042 -17.321 1.00 19.04 553 VAL A CA 1
ATOM 3090 C C . VAL A 1 517 ? 30.673 18.013 -17.033 1.00 20.07 553 VAL A C 1
ATOM 3091 O O . VAL A 1 517 ? 30.856 18.992 -17.754 1.00 20.28 553 VAL A O 1
ATOM 3095 N N . LEU A 1 518 ? 31.430 17.743 -15.973 1.00 20.96 554 LEU A N 1
ATOM 3096 C CA . LEU A 1 518 ? 32.493 18.656 -15.572 1.00 22.39 554 LEU A CA 1
ATOM 3097 C C . LEU A 1 518 ? 33.901 18.116 -15.417 1.00 22.12 554 LEU A C 1
ATOM 3098 O O . LEU A 1 518 ? 34.147 17.134 -14.716 1.00 20.54 554 LEU A O 1
ATOM 3103 N N . ASN A 1 519 ? 34.821 18.801 -16.083 1.00 22.61 555 ASN A N 1
ATOM 3104 C CA . ASN A 1 519 ? 36.241 18.515 -16.020 1.00 22.18 555 ASN A CA 1
ATOM 3105 C C . ASN A 1 519 ? 36.729 17.079 -16.108 1.00 22.57 555 ASN A C 1
ATOM 3106 O O . ASN A 1 519 ? 37.440 16.596 -15.229 1.00 23.05 555 ASN A O 1
ATOM 3111 N N . ASN A 1 520 ? 36.346 16.400 -17.178 1.00 22.44 556 ASN A N 1
ATOM 3112 C CA . ASN A 1 520 ? 36.808 15.044 -17.408 1.00 22.41 556 ASN A CA 1
ATOM 3113 C C . ASN A 1 520 ? 38.128 15.251 -18.155 1.00 23.21 556 ASN A C 1
ATOM 3114 O O . ASN A 1 520 ? 38.355 16.323 -18.715 1.00 23.24 556 ASN A O 1
ATOM 3119 N N . GLN A 1 521 ? 39.002 14.252 -18.137 1.00 24.47 557 GLN A N 1
ATOM 3120 C CA . GLN A 1 521 ? 40.291 14.344 -18.820 1.00 26.23 557 GLN A CA 1
ATOM 3121 C C . GLN A 1 521 ? 40.402 13.283 -19.910 1.00 26.10 557 GLN A C 1
ATOM 3122 O O . GLN A 1 521 ? 39.961 12.144 -19.731 1.00 25.27 557 GLN A O 1
ATOM 3128 N N . PHE A 1 522 ? 40.988 13.661 -21.043 1.00 25.27 558 PHE A N 1
ATOM 3129 C CA . PHE A 1 522 ? 41.133 12.744 -22.172 1.00 27.07 558 PHE A CA 1
ATOM 3130 C C . PHE A 1 522 ? 42.560 12.744 -22.705 1.00 28.31 558 PHE A C 1
ATOM 3131 O O . PHE A 1 522 ? 43.171 13.799 -22.863 1.00 28.39 558 PHE A O 1
ATOM 3139 N N . TYR A 1 523 ? 43.081 11.556 -22.987 1.00 29.86 559 TYR A N 1
ATOM 3140 C CA . TYR A 1 523 ? 44.441 11.416 -23.494 1.00 32.24 559 TYR A CA 1
ATOM 3141 C C . TYR A 1 523 ? 44.521 10.388 -24.611 1.00 34.14 559 TYR A C 1
ATOM 3142 O O . TYR A 1 523 ? 43.952 9.299 -24.514 1.00 33.60 559 TYR A O 1
ATOM 3151 N N . ASN A 1 524 ? 45.234 10.743 -25.671 1.00 36.22 560 ASN A N 1
ATOM 3152 C CA . ASN A 1 524 ? 45.436 9.851 -26.797 1.00 38.31 560 ASN A CA 1
ATOM 3153 C C . ASN A 1 524 ? 44.166 9.210 -27.357 1.00 38.34 560 ASN A C 1
ATOM 3154 O O . ASN A 1 524 ? 44.142 8.008 -27.630 1.00 38.60 560 ASN A O 1
ATOM 3159 N N . LEU A 1 525 ? 43.114 10.008 -27.522 1.00 37.90 561 LEU A N 1
ATOM 3160 C CA . LEU A 1 525 ? 41.864 9.508 -28.086 1.00 38.15 561 LEU A CA 1
ATOM 3161 C C . LEU A 1 525 ? 41.848 9.849 -29.571 1.00 38.44 561 LEU A C 1
ATOM 3162 O O . LEU A 1 525 ? 42.329 10.908 -29.970 1.00 38.52 561 LEU A O 1
ATOM 3167 N N . SER A 1 526 ? 41.291 8.956 -30.384 1.00 38.80 562 SER A N 1
ATOM 3168 C CA . SER A 1 526 ? 41.235 9.168 -31.829 1.00 38.97 562 SER A CA 1
ATOM 3169 C C . SER A 1 526 ? 39.914 9.754 -32.323 1.00 38.95 562 SER A C 1
ATOM 3170 O O . SER A 1 526 ? 39.808 10.159 -33.480 1.00 39.71 562 SER A O 1
ATOM 3173 N N . GLY A 1 527 ? 38.909 9.794 -31.455 1.00 38.80 563 GLY A N 1
ATOM 3174 C CA . GLY A 1 527 ? 37.617 10.328 -31.852 1.00 37.99 563 GLY A CA 1
ATOM 3175 C C . GLY A 1 527 ? 37.152 11.476 -30.973 1.00 37.25 563 GLY A C 1
ATOM 3176 O O . GLY A 1 527 ? 37.949 12.070 -30.250 1.00 38.13 563 GLY A O 1
ATOM 3177 N N . LYS A 1 528 ? 35.861 11.793 -31.033 1.00 36.76 564 LYS A N 1
ATOM 3178 C CA . LYS A 1 528 ? 35.310 12.881 -30.229 1.00 35.73 564 LYS A CA 1
ATOM 3179 C C . LYS A 1 528 ? 35.369 12.567 -28.742 1.00 33.89 564 LYS A C 1
ATOM 3180 O O . LYS A 1 528 ? 34.907 11.512 -28.303 1.00 33.80 564 LYS A O 1
ATOM 3186 N N . TYR A 1 529 ? 35.937 13.489 -27.971 1.00 31.77 565 TYR A N 1
ATOM 3187 C CA . TYR A 1 529 ? 36.048 13.317 -26.527 1.00 30.22 565 TYR A CA 1
ATOM 3188 C C . TYR A 1 529 ? 34.659 13.202 -25.902 1.00 29.55 565 TYR A C 1
ATOM 3189 O O . TYR A 1 529 ? 34.389 12.292 -25.117 1.00 28.85 565 TYR A O 1
ATOM 3198 N N . ILE A 1 530 ? 33.788 14.141 -26.256 1.00 29.18 566 ILE A N 1
ATOM 3199 C CA . ILE A 1 530 ? 32.429 14.184 -25.729 1.00 29.02 566 ILE A CA 1
ATOM 3200 C C . ILE A 1 530 ? 31.408 14.357 -26.848 1.00 29.58 566 ILE A C 1
ATOM 3201 O O . ILE A 1 530 ? 31.540 15.241 -27.694 1.00 29.60 566 ILE A O 1
ATOM 3206 N N . SER A 1 531 ? 30.392 13.502 -26.848 1.00 30.59 567 SER A N 1
ATOM 3207 C CA . SER A 1 531 ? 29.323 13.563 -27.837 1.00 29.88 567 SER A CA 1
ATOM 3208 C C . SER A 1 531 ? 28.003 13.741 -27.093 1.00 30.58 567 SER A C 1
ATOM 3209 O O . SER A 1 531 ? 27.578 12.857 -26.350 1.00 30.64 567 SER A O 1
ATOM 3212 N N . PHE A 1 532 ? 27.368 14.892 -27.286 1.00 30.15 568 PHE A N 1
ATOM 3213 C CA . PHE A 1 532 ? 26.094 15.203 -26.642 1.00 30.12 568 PHE A CA 1
ATOM 3214 C C . PHE A 1 532 ? 25.063 15.187 -27.765 1.00 31.82 568 PHE A C 1
ATOM 3215 O O . PHE A 1 532 ? 24.902 16.167 -28.498 1.00 31.41 568 PHE A O 1
ATOM 3223 N N . ILE A 1 533 ? 24.365 14.062 -27.879 1.00 32.70 569 ILE A N 1
ATOM 3224 C CA . ILE A 1 533 ? 23.392 13.836 -28.942 1.00 35.44 569 ILE A CA 1
ATOM 3225 C C . ILE A 1 533 ? 21.923 13.712 -28.551 1.00 35.93 569 ILE A C 1
ATOM 3226 O O . ILE A 1 533 ? 21.586 13.158 -27.508 1.00 35.31 569 ILE A O 1
ATOM 3231 N N . LYS A 1 534 ? 21.054 14.217 -29.419 1.00 36.96 570 LYS A N 1
ATOM 3232 C CA . LYS A 1 534 ? 19.616 14.120 -29.218 1.00 39.32 570 LYS A CA 1
ATOM 3233 C C . LYS A 1 534 ? 19.035 13.643 -30.544 1.00 40.41 570 LYS A C 1
ATOM 3234 O O . LYS A 1 534 ? 19.621 13.869 -31.601 1.00 40.09 570 LYS A O 1
ATOM 3240 N N . SER A 1 535 ? 17.893 12.974 -30.496 1.00 42.54 571 SER A N 1
ATOM 3241 C CA . SER A 1 535 ? 17.281 12.487 -31.719 1.00 45.46 571 SER A CA 1
ATOM 3242 C C . SER A 1 535 ? 15.834 12.928 -31.797 1.00 46.67 571 SER A C 1
ATOM 3243 O O . SER A 1 535 ? 15.214 13.249 -30.786 1.00 45.67 571 SER A O 1
ATOM 3246 N N . ASN A 1 536 ? 15.308 12.951 -33.014 1.00 48.76 572 ASN A N 1
ATOM 3247 C CA . ASN A 1 536 ? 13.919 13.308 -33.251 1.00 50.87 572 ASN A CA 1
ATOM 3248 C C . ASN A 1 536 ? 13.254 11.991 -33.622 1.00 52.43 572 ASN A C 1
ATOM 3249 O O . ASN A 1 536 ? 13.912 10.954 -33.654 1.00 52.92 572 ASN A O 1
ATOM 3254 N N . ALA A 1 537 ? 11.959 12.027 -33.910 1.00 53.67 573 ALA A N 1
ATOM 3255 C CA . ALA A 1 537 ? 11.228 10.811 -34.252 1.00 54.97 573 ALA A CA 1
ATOM 3256 C C . ALA A 1 537 ? 11.811 10.017 -35.423 1.00 55.72 573 ALA A C 1
ATOM 3257 O O . ALA A 1 537 ? 11.396 8.867 -35.668 1.00 55.83 573 ALA A O 1
ATOM 3259 N N . ASN A 1 538 ? 12.790 10.587 -36.124 1.00 56.02 574 ASN A N 1
ATOM 3260 C CA . ASN A 1 538 ? 13.354 9.878 -37.275 1.00 56.02 574 ASN A CA 1
ATOM 3261 C C . ASN A 1 538 ? 14.884 9.891 -37.445 1.00 56.71 574 ASN A C 1
ATOM 3262 O O . ASN A 1 538 ? 15.428 9.023 -38.116 1.00 55.43 574 ASN A O 1
ATOM 3267 N N . GLY A 1 539 ? 15.581 10.848 -36.826 1.00 57.52 575 GLY A N 1
ATOM 3268 C CA . GLY A 1 539 ? 17.027 10.959 -37.006 1.00 57.83 575 GLY A CA 1
ATOM 3269 C C . GLY A 1 539 ? 17.840 11.472 -35.835 1.00 58.34 575 GLY A C 1
ATOM 3270 O O . GLY A 1 539 ? 17.355 11.475 -34.720 1.00 57.37 575 GLY A O 1
ATOM 3271 N N . LYS A 1 540 ? 19.054 11.951 -36.099 1.00 58.95 576 LYS A N 1
ATOM 3272 C CA . LYS A 1 540 ? 19.943 12.392 -35.032 1.00 60.28 576 LYS A CA 1
ATOM 3273 C C . LYS A 1 540 ? 20.645 13.710 -35.267 1.00 60.95 576 LYS A C 1
ATOM 3274 O O . LYS A 1 540 ? 21.009 14.021 -36.387 1.00 61.48 576 LYS A O 1
ATOM 3280 N N . GLU A 1 541 ? 20.842 14.462 -34.186 1.00 61.17 577 GLU A N 1
ATOM 3281 C CA . GLU A 1 541 ? 21.516 15.754 -34.217 1.00 61.62 577 GLU A CA 1
ATOM 3282 C C . GLU A 1 541 ? 22.020 16.138 -32.825 1.00 61.18 577 GLU A C 1
ATOM 3283 O O . GLU A 1 541 ? 21.470 15.702 -31.810 1.00 60.72 577 GLU A O 1
ATOM 3289 N N . PRO A 1 542 ? 23.093 16.945 -32.765 1.00 60.63 578 PRO A N 1
ATOM 3290 C CA . PRO A 1 542 ? 23.680 17.388 -31.495 1.00 59.88 578 PRO A CA 1
ATOM 3291 C C . PRO A 1 542 ? 22.723 18.268 -30.698 1.00 58.93 578 PRO A C 1
ATOM 3292 O O . PRO A 1 542 ? 21.923 19.008 -31.278 1.00 58.94 578 PRO A O 1
ATOM 3296 N N . VAL A 1 543 ? 22.805 18.198 -29.372 1.00 57.31 579 VAL A N 1
ATOM 3297 C CA . VAL A 1 543 ? 21.934 19.021 -28.541 1.00 56.06 579 VAL A CA 1
ATOM 3298 C C . VAL A 1 543 ? 22.314 20.490 -28.726 1.00 55.41 579 VAL A C 1
ATOM 3299 O O . VAL A 1 543 ? 21.463 21.375 -28.644 1.00 54.61 579 VAL A O 1
ATOM 3303 N N . ILE A 1 544 ? 23.595 20.739 -28.990 1.00 55.09 580 ILE A N 1
ATOM 3304 C CA . ILE A 1 544 ? 24.081 22.102 -29.186 1.00 55.20 580 ILE A CA 1
ATOM 3305 C C . ILE A 1 544 ? 25.077 22.206 -30.340 1.00 54.76 580 ILE A C 1
ATOM 3306 O O . ILE A 1 544 ? 25.862 21.291 -30.589 1.00 55.37 580 ILE A O 1
ATOM 3311 N N . SER A 1 547 ? 30.796 21.114 -31.604 1.00 44.10 583 SER A N 1
ATOM 3312 C CA . SER A 1 547 ? 31.357 20.539 -30.380 1.00 44.19 583 SER A CA 1
ATOM 3313 C C . SER A 1 547 ? 32.555 19.665 -30.690 1.00 43.87 583 SER A C 1
ATOM 3314 O O . SER A 1 547 ? 32.475 18.807 -31.570 1.00 45.25 583 SER A O 1
ATOM 3316 N N . ASP A 1 548 ? 33.648 19.866 -29.954 1.00 42.95 584 ASP A N 1
ATOM 3317 C CA . ASP A 1 548 ? 34.869 19.079 -30.141 1.00 41.61 584 ASP A CA 1
ATOM 3318 C C . ASP A 1 548 ? 35.861 19.418 -29.027 1.00 40.43 584 ASP A C 1
ATOM 3319 O O . ASP A 1 548 ? 35.789 20.490 -28.424 1.00 39.32 584 ASP A O 1
ATOM 3321 N N . GLY A 1 549 ? 36.788 18.500 -28.765 1.00 38.87 585 GLY A N 1
ATOM 3322 C CA . GLY A 1 549 ? 37.772 18.707 -27.718 1.00 37.48 585 GLY A CA 1
ATOM 3323 C C . GLY A 1 549 ? 37.134 18.530 -26.353 1.00 36.76 585 GLY A C 1
ATOM 3324 O O . GLY A 1 549 ? 36.014 18.024 -26.241 1.00 35.91 585 GLY A O 1
ATOM 3325 N N . ASN A 1 550 ? 37.844 18.949 -25.313 1.00 35.88 586 ASN A N 1
ATOM 3326 C CA . ASN A 1 550 ? 37.343 18.832 -23.955 1.00 34.65 586 ASN A CA 1
ATOM 3327 C C . ASN A 1 550 ? 36.527 20.074 -23.600 1.00 34.78 586 ASN A C 1
ATOM 3328 O O . ASN A 1 550 ? 36.928 21.202 -23.892 1.00 34.86 586 ASN A O 1
ATOM 3333 N N . PHE A 1 551 ? 35.373 19.859 -22.985 1.00 33.35 587 PHE A N 1
ATOM 3334 C CA . PHE A 1 551 ? 34.513 20.958 -22.567 1.00 32.70 587 PHE A CA 1
ATOM 3335 C C . PHE A 1 551 ? 33.562 20.471 -21.493 1.00 31.26 587 PHE A C 1
ATOM 3336 O O . PHE A 1 551 ? 33.536 19.283 -21.170 1.00 30.98 587 PHE A O 1
ATOM 3344 N N . ASN A 1 552 ? 32.787 21.391 -20.933 1.00 28.43 588 ASN A N 1
ATOM 3345 C CA . ASN A 1 552 ? 31.840 21.027 -19.902 1.00 26.77 588 ASN A CA 1
ATOM 3346 C C . ASN A 1 552 ? 30.421 21.310 -20.348 1.00 25.60 588 ASN A C 1
ATOM 3347 O O . ASN A 1 552 ? 30.182 22.100 -21.261 1.00 26.68 588 ASN A O 1
ATOM 3352 N N . ILE A 1 553 ? 29.482 20.634 -19.705 1.00 24.41 589 ILE A N 1
ATOM 3353 C CA . ILE A 1 553 ? 28.075 20.817 -19.996 1.00 22.39 589 ILE A CA 1
ATOM 3354 C C . ILE A 1 553 ? 27.408 21.098 -18.668 1.00 21.66 589 ILE A C 1
ATOM 3355 O O . ILE A 1 553 ? 27.707 20.447 -17.668 1.00 19.90 589 ILE A O 1
ATOM 3360 N N . VAL A 1 554 ? 26.518 22.077 -18.655 1.00 21.06 590 VAL A N 1
ATOM 3361 C CA . VAL A 1 554 ? 25.801 22.418 -17.442 1.00 23.85 590 VAL A CA 1
ATOM 3362 C C . VAL A 1 554 ? 24.367 22.678 -17.841 1.00 24.22 590 VAL A C 1
ATOM 3363 O O . VAL A 1 554 ? 24.081 22.953 -19.008 1.00 25.18 590 VAL A O 1
ATOM 3367 N N . THR A 1 555 ? 23.465 22.578 -16.876 1.00 25.55 591 THR A N 1
ATOM 3368 C CA . THR A 1 555 ? 22.058 22.820 -17.131 1.00 26.29 591 THR A CA 1
ATOM 3369 C C . THR A 1 555 ? 21.684 24.079 -16.372 1.00 29.14 591 THR A C 1
ATOM 3370 O O . THR A 1 555 ? 21.871 24.163 -15.160 1.00 29.11 591 THR A O 1
ATOM 3374 N N . GLU A 1 556 ? 21.165 25.061 -17.097 1.00 33.03 592 GLU A N 1
ATOM 3375 C CA . GLU A 1 556 ? 20.776 26.333 -16.503 1.00 37.78 592 GLU A CA 1
ATOM 3376 C C . GLU A 1 556 ? 19.319 26.643 -16.829 1.00 37.44 592 GLU A C 1
ATOM 3377 O O . GLU A 1 556 ? 18.969 26.855 -17.986 1.00 36.57 592 GLU A O 1
ATOM 3383 N N . ASN A 1 557 ? 18.479 26.665 -15.800 1.00 39.68 593 ASN A N 1
ATOM 3384 C CA . ASN A 1 557 ? 17.056 26.942 -15.968 1.00 42.09 593 ASN A CA 1
ATOM 3385 C C . ASN A 1 557 ? 16.456 25.950 -16.967 1.00 42.04 593 ASN A C 1
ATOM 3386 O O . ASN A 1 557 ? 15.668 26.322 -17.839 1.00 42.44 593 ASN A O 1
ATOM 3391 N N . GLY A 1 558 ? 16.850 24.685 -16.839 1.00 41.34 594 GLY A N 1
ATOM 3392 C CA . GLY A 1 558 ? 16.342 23.650 -17.721 1.00 40.28 594 GLY A CA 1
ATOM 3393 C C . GLY A 1 558 ? 17.008 23.569 -19.084 1.00 40.62 594 GLY A C 1
ATOM 3394 O O . GLY A 1 558 ? 16.744 22.639 -19.849 1.00 41.00 594 GLY A O 1
ATOM 3395 N N . LEU A 1 559 ? 17.874 24.528 -19.396 1.00 40.07 595 LEU A N 1
ATOM 3396 C CA . LEU A 1 559 ? 18.550 24.534 -20.690 1.00 39.53 595 LEU A CA 1
ATOM 3397 C C . LEU A 1 559 ? 20.026 24.155 -20.570 1.00 37.84 595 LEU A C 1
ATOM 3398 O O . LEU A 1 559 ? 20.654 24.404 -19.542 1.00 36.68 595 LEU A O 1
ATOM 3403 N N . TYR A 1 560 ? 20.571 23.556 -21.627 1.00 36.65 596 TYR A N 1
ATOM 3404 C CA . TYR A 1 560 ? 21.966 23.122 -21.646 1.00 36.85 596 TYR A CA 1
ATOM 3405 C C . TYR A 1 560 ? 22.882 24.122 -22.340 1.00 38.47 596 TYR A C 1
ATOM 3406 O O . TYR A 1 560 ? 22.453 24.876 -23.213 1.00 39.10 596 TYR A O 1
ATOM 3415 N N . LYS A 1 561 ? 24.154 24.106 -21.959 1.00 38.97 597 LYS A N 1
ATOM 3416 C CA . LYS A 1 561 ? 25.135 24.996 -22.556 1.00 40.29 597 LYS A CA 1
ATOM 3417 C C . LYS A 1 561 ? 26.555 24.478 -22.378 1.00 40.81 597 LYS A C 1
ATOM 3418 O O . LYS A 1 561 ? 26.930 24.025 -21.293 1.00 40.21 597 LYS A O 1
ATOM 3424 N N . ILE A 1 562 ? 27.331 24.522 -23.459 1.00 40.73 598 ILE A N 1
ATOM 3425 C CA . ILE A 1 562 ? 28.717 24.076 -23.426 1.00 42.73 598 ILE A CA 1
ATOM 3426 C C . ILE A 1 562 ? 29.575 25.176 -22.822 1.00 42.46 598 ILE A C 1
ATOM 3427 O O . ILE A 1 562 ? 29.425 26.350 -23.156 1.00 41.95 598 ILE A O 1
ATOM 3432 N N . VAL A 1 563 ? 30.472 24.786 -21.926 1.00 42.93 599 VAL A N 1
ATOM 3433 C CA . VAL A 1 563 ? 31.357 25.733 -21.272 1.00 43.58 599 VAL A CA 1
ATOM 3434 C C . VAL A 1 563 ? 32.794 25.266 -21.451 1.00 45.86 599 VAL A C 1
ATOM 3435 O O . VAL A 1 563 ? 33.084 24.074 -21.365 1.00 44.42 599 VAL A O 1
ATOM 3439 N N . THR A 1 564 ? 33.690 26.211 -21.708 1.00 48.66 600 THR A N 1
ATOM 3440 C CA . THR A 1 564 ? 35.096 25.896 -21.910 1.00 52.39 600 THR A CA 1
ATOM 3441 C C . THR A 1 564 ? 35.845 25.569 -20.625 1.00 55.24 600 THR A C 1
ATOM 3442 O O . THR A 1 564 ? 35.606 26.168 -19.574 1.00 55.95 600 THR A O 1
ATOM 3446 N N . ASN A 1 565 ? 36.741 24.592 -20.728 1.00 58.57 601 ASN A N 1
ATOM 3447 C CA . ASN A 1 565 ? 37.600 24.176 -19.625 1.00 62.30 601 ASN A CA 1
ATOM 3448 C C . ASN A 1 565 ? 38.920 23.897 -20.333 1.00 65.74 601 ASN A C 1
ATOM 3449 O O . ASN A 1 565 ? 38.942 23.210 -21.357 1.00 66.93 601 ASN A O 1
ATOM 3454 N N . ASN A 1 566 ? 40.018 24.450 -19.828 1.00 69.47 602 ASN A N 1
ATOM 3455 C CA . ASN A 1 566 ? 41.296 24.230 -20.489 1.00 73.36 602 ASN A CA 1
ATOM 3456 C C . ASN A 1 566 ? 42.104 23.059 -19.951 1.00 75.03 602 ASN A C 1
ATOM 3457 O O . ASN A 1 566 ? 43.115 23.229 -19.267 1.00 75.38 602 ASN A O 1
ATOM 3462 N N . LEU A 1 567 ? 41.625 21.864 -20.280 1.00 76.64 603 LEU A N 1
ATOM 3463 C CA . LEU A 1 567 ? 42.250 20.610 -19.891 1.00 78.50 603 LEU A CA 1
ATOM 3464 C C . LEU A 1 567 ? 42.354 19.806 -21.182 1.00 79.79 603 LEU A C 1
ATOM 3465 O O . LEU A 1 567 ? 41.351 19.293 -21.679 1.00 80.52 603 LEU A O 1
ATOM 3470 N N . SER A 1 568 ? 43.557 19.708 -21.739 1.00 80.91 604 SER A N 1
ATOM 3471 C CA . SER A 1 568 ? 43.734 18.965 -22.982 1.00 82.01 604 SER A CA 1
ATOM 3472 C C . SER A 1 568 ? 44.939 18.036 -22.975 1.00 82.44 604 SER A C 1
ATOM 3473 O O . SER A 1 568 ? 45.829 18.151 -22.134 1.00 82.64 604 SER A O 1
ATOM 3476 N N . ASP A 1 569 ? 44.955 17.117 -23.933 1.00 82.47 605 ASP A N 1
ATOM 3477 C CA . ASP A 1 569 ? 46.038 16.153 -24.056 1.00 82.57 605 ASP A CA 1
ATOM 3478 C C . ASP A 1 569 ? 47.252 16.714 -24.794 1.00 83.09 605 ASP A C 1
ATOM 3479 O O . ASP A 1 569 ? 47.139 17.181 -25.926 1.00 83.60 605 ASP A O 1
ATOM 3484 N N . LYS A 1 570 ? 48.409 16.672 -24.141 1.00 83.06 606 LYS A N 1
ATOM 3485 C CA . LYS A 1 570 ? 49.645 17.150 -24.740 1.00 82.44 606 LYS A CA 1
ATOM 3486 C C . LYS A 1 570 ? 50.684 16.038 -24.665 1.00 79.88 606 LYS A C 1
ATOM 3487 O O . LYS A 1 570 ? 51.831 16.249 -24.283 1.00 81.27 606 LYS A O 1
ATOM 3493 N N . ASN A 1 571 ? 50.250 14.845 -25.060 1.00 72.90 607 ASN A N 1
ATOM 3494 C CA . ASN A 1 571 ? 51.088 13.647 -25.084 1.00 61.10 607 ASN A CA 1
ATOM 3495 C C . ASN A 1 571 ? 51.768 13.601 -26.442 1.00 63.90 607 ASN A C 1
ATOM 3496 O O . ASN A 1 571 ? 52.521 12.635 -26.692 1.00 69.63 607 ASN A O 1
ATOM 3501 N N . THR B 1 114 ? 1.807 13.802 -23.250 1.00 47.14 150 THR B N 1
ATOM 3502 C CA . THR B 1 114 ? 2.765 14.394 -22.271 1.00 47.49 150 THR B CA 1
ATOM 3503 C C . THR B 1 114 ? 2.027 15.025 -21.086 1.00 46.04 150 THR B C 1
ATOM 3504 O O . THR B 1 114 ? 1.077 15.792 -21.262 1.00 46.41 150 THR B O 1
ATOM 3508 N N . ALA B 1 115 ? 2.478 14.689 -19.881 1.00 43.29 151 ALA B N 1
ATOM 3509 C CA . ALA B 1 115 ? 1.889 15.188 -18.642 1.00 39.97 151 ALA B CA 1
ATOM 3510 C C . ALA B 1 115 ? 1.756 16.708 -18.582 1.00 38.24 151 ALA B C 1
ATOM 3511 O O . ALA B 1 115 ? 2.522 17.438 -19.212 1.00 37.63 151 ALA B O 1
ATOM 3513 N N . LEU B 1 116 ? 0.779 17.172 -17.807 1.00 35.32 152 LEU B N 1
ATOM 3514 C CA . LEU B 1 116 ? 0.535 18.600 -17.627 1.00 33.33 152 LEU B CA 1
ATOM 3515 C C . LEU B 1 116 ? 1.256 19.051 -16.365 1.00 31.35 152 LEU B C 1
ATOM 3516 O O . LEU B 1 116 ? 1.090 18.441 -15.309 1.00 31.13 152 LEU B O 1
ATOM 3521 N N . SER B 1 117 ? 2.053 20.108 -16.462 1.00 29.28 153 SER B N 1
ATOM 3522 C CA . SER B 1 117 ? 2.744 20.612 -15.288 1.00 25.91 153 SER B CA 1
ATOM 3523 C C . SER B 1 117 ? 1.810 21.558 -14.547 1.00 25.62 153 SER B C 1
ATOM 3524 O O . SER B 1 117 ? 1.138 22.377 -15.168 1.00 25.14 153 SER B O 1
ATOM 3527 N N . VAL B 1 118 ? 1.764 21.451 -13.222 1.00 24.73 154 VAL B N 1
ATOM 3528 C CA . VAL B 1 118 ? 0.895 22.319 -12.437 1.00 25.13 154 VAL B CA 1
ATOM 3529 C C . VAL B 1 118 ? 1.344 23.776 -12.554 1.00 27.39 154 VAL B C 1
ATOM 3530 O O . VAL B 1 118 ? 0.600 24.700 -12.209 1.00 25.43 154 VAL B O 1
ATOM 3534 N N . LYS B 1 119 ? 2.564 23.972 -13.046 1.00 28.91 155 LYS B N 1
ATOM 3535 C CA . LYS B 1 119 ? 3.112 25.313 -13.222 1.00 31.13 155 LYS B CA 1
ATOM 3536 C C . LYS B 1 119 ? 2.375 26.006 -14.366 1.00 31.01 155 LYS B C 1
ATOM 3537 O O . LYS B 1 119 ? 2.228 27.229 -14.369 1.00 31.88 155 LYS B O 1
ATOM 3543 N N . ASP B 1 120 ? 1.913 25.218 -15.334 1.00 30.35 156 ASP B N 1
ATOM 3544 C CA . ASP B 1 120 ? 1.182 25.759 -16.477 1.00 30.70 156 ASP B CA 1
ATOM 3545 C C . ASP B 1 120 ? -0.085 26.463 -16.011 1.00 30.77 156 ASP B C 1
ATOM 3546 O O . ASP B 1 120 ? -0.619 27.321 -16.716 1.00 30.51 156 ASP B O 1
ATOM 3551 N N . TYR B 1 121 ? -0.562 26.101 -14.823 1.00 29.28 157 TYR B N 1
ATOM 3552 C CA . TYR B 1 121 ? -1.785 26.686 -14.293 1.00 29.30 157 TYR B CA 1
ATOM 3553 C C . TYR B 1 121 ? -1.589 27.712 -13.186 1.00 29.29 157 TYR B C 1
ATOM 3554 O O . TYR B 1 121 ? -2.522 28.023 -12.444 1.00 29.45 157 TYR B O 1
ATOM 3563 N N . GLY B 1 122 ? -0.374 28.239 -13.073 1.00 29.79 158 GLY B N 1
ATOM 3564 C CA . GLY B 1 122 ? -0.116 29.257 -12.070 1.00 28.56 158 GLY B CA 1
ATOM 3565 C C . GLY B 1 122 ? 0.544 28.823 -10.779 1.00 27.07 158 GLY B C 1
ATOM 3566 O O . GLY B 1 122 ? 0.781 29.660 -9.909 1.00 28.02 158 GLY B O 1
ATOM 3567 N N . ALA B 1 123 ? 0.841 27.533 -10.636 1.00 26.65 159 ALA B N 1
ATOM 3568 C CA . ALA B 1 123 ? 1.486 27.046 -9.420 1.00 25.47 159 ALA B CA 1
ATOM 3569 C C . ALA B 1 123 ? 2.861 27.694 -9.299 1.00 25.80 159 ALA B C 1
ATOM 3570 O O . ALA B 1 123 ? 3.638 27.689 -10.251 1.00 26.32 159 ALA B O 1
ATOM 3572 N N . VAL B 1 124 ? 3.160 28.247 -8.128 1.00 26.48 160 VAL B N 1
ATOM 3573 C CA . VAL B 1 124 ? 4.444 28.905 -7.896 1.00 28.06 160 VAL B CA 1
ATOM 3574 C C . VAL B 1 124 ? 5.468 27.942 -7.298 1.00 28.57 160 VAL B C 1
ATOM 3575 O O . VAL B 1 124 ? 6.641 27.964 -7.668 1.00 28.31 160 VAL B O 1
ATOM 3579 N N . GLY B 1 125 ? 5.018 27.095 -6.376 1.00 28.44 161 GLY B N 1
ATOM 3580 C CA . GLY B 1 125 ? 5.909 26.134 -5.748 1.00 28.68 161 GLY B CA 1
ATOM 3581 C C . GLY B 1 125 ? 6.903 26.730 -4.766 1.00 28.94 161 GLY B C 1
ATOM 3582 O O . GLY B 1 125 ? 7.969 26.151 -4.528 1.00 29.13 161 GLY B O 1
ATOM 3583 N N . ASP B 1 126 ? 6.567 27.878 -4.182 1.00 28.43 162 ASP B N 1
ATOM 3584 C CA . ASP B 1 126 ? 7.468 28.525 -3.230 1.00 28.31 162 ASP B CA 1
ATOM 3585 C C . ASP B 1 126 ? 7.070 28.318 -1.774 1.00 27.88 162 ASP B C 1
ATOM 3586 O O . ASP B 1 126 ? 7.738 28.811 -0.866 1.00 27.49 162 ASP B O 1
ATOM 3591 N N . GLY B 1 127 ? 5.982 27.586 -1.555 1.00 26.90 163 GLY B N 1
ATOM 3592 C CA . GLY B 1 127 ? 5.528 27.329 -0.201 1.00 26.30 163 GLY B CA 1
ATOM 3593 C C . GLY B 1 127 ? 4.880 28.534 0.454 1.00 26.83 163 GLY B C 1
ATOM 3594 O O . GLY B 1 127 ? 4.596 28.519 1.653 1.00 28.05 163 GLY B O 1
ATOM 3595 N N . ILE B 1 128 ? 4.636 29.579 -0.328 1.00 26.46 164 ILE B N 1
ATOM 3596 C CA . ILE B 1 128 ? 4.021 30.791 0.197 1.00 27.70 164 ILE B CA 1
ATOM 3597 C C . ILE B 1 128 ? 2.724 31.090 -0.542 1.00 27.08 164 ILE B C 1
ATOM 3598 O O . ILE B 1 128 ? 1.704 31.388 0.066 1.00 26.78 164 ILE B O 1
ATOM 3603 N N . HIS B 1 129 ? 2.777 31.013 -1.864 1.00 27.98 165 HIS B N 1
ATOM 3604 C CA . HIS B 1 129 ? 1.606 31.251 -2.692 1.00 28.12 165 HIS B CA 1
ATOM 3605 C C . HIS B 1 129 ? 0.688 30.038 -2.580 1.00 27.82 165 HIS B C 1
ATOM 3606 O O . HIS B 1 129 ? 1.155 28.899 -2.629 1.00 26.33 165 HIS B O 1
ATOM 3613 N N . ASP B 1 130 ? -0.610 30.276 -2.424 1.00 25.44 166 ASP B N 1
ATOM 3614 C CA . ASP B 1 130 ? -1.565 29.176 -2.331 1.00 25.87 166 ASP B CA 1
ATOM 3615 C C . ASP B 1 130 ? -1.738 28.569 -3.720 1.00 24.73 166 ASP B C 1
ATOM 3616 O O . ASP B 1 130 ? -2.382 29.158 -4.585 1.00 26.19 166 ASP B O 1
ATOM 3621 N N . ASP B 1 131 ? -1.156 27.392 -3.931 1.00 23.58 167 ASP B N 1
ATOM 3622 C CA . ASP B 1 131 ? -1.223 26.721 -5.228 1.00 22.54 167 ASP B CA 1
ATOM 3623 C C . ASP B 1 131 ? -2.395 25.763 -5.403 1.00 21.26 167 ASP B C 1
ATOM 3624 O O . ASP B 1 131 ? -2.460 25.048 -6.407 1.00 19.44 167 ASP B O 1
ATOM 3629 N N . ARG B 1 132 ? -3.313 25.729 -4.446 1.00 20.74 168 ARG B N 1
ATOM 3630 C CA . ARG B 1 132 ? -4.446 24.811 -4.569 1.00 21.97 168 ARG B CA 1
ATOM 3631 C C . ARG B 1 132 ? -5.191 24.940 -5.896 1.00 22.95 168 ARG B C 1
ATOM 3632 O O . ARG B 1 132 ? -5.347 23.960 -6.631 1.00 23.73 168 ARG B O 1
ATOM 3640 N N . GLN B 1 133 ? -5.654 26.146 -6.211 1.00 22.76 169 GLN B N 1
ATOM 3641 C CA . GLN B 1 133 ? -6.404 26.334 -7.449 1.00 24.43 169 GLN B CA 1
ATOM 3642 C C . GLN B 1 133 ? -5.644 25.856 -8.681 1.00 22.94 169 GLN B C 1
ATOM 3643 O O . GLN B 1 133 ? -6.206 25.163 -9.529 1.00 23.34 169 GLN B O 1
ATOM 3649 N N . ALA B 1 134 ? -4.369 26.221 -8.778 1.00 21.48 170 ALA B N 1
ATOM 3650 C CA . ALA B 1 134 ? -3.547 25.816 -9.917 1.00 21.99 170 ALA B CA 1
ATOM 3651 C C . ALA B 1 134 ? -3.544 24.293 -10.060 1.00 21.86 170 ALA B C 1
ATOM 3652 O O . ALA B 1 134 ? -3.729 23.756 -11.154 1.00 21.76 170 ALA B O 1
ATOM 3654 N N . ILE B 1 135 ? -3.322 23.609 -8.942 1.00 21.63 171 ILE B N 1
ATOM 3655 C CA . ILE B 1 135 ? -3.298 22.151 -8.908 1.00 19.92 171 ILE B CA 1
ATOM 3656 C C . ILE B 1 135 ? -4.666 21.592 -9.304 1.00 18.63 171 ILE B C 1
ATOM 3657 O O . ILE B 1 135 ? -4.762 20.676 -10.118 1.00 18.17 171 ILE B O 1
ATOM 3662 N N . GLN B 1 136 ? -5.730 22.151 -8.739 1.00 19.56 172 GLN B N 1
ATOM 3663 C CA . GLN B 1 136 ? -7.063 21.666 -9.065 1.00 19.71 172 GLN B CA 1
ATOM 3664 C C . GLN B 1 136 ? -7.349 21.851 -10.551 1.00 20.69 172 GLN B C 1
ATOM 3665 O O . GLN B 1 136 ? -7.919 20.966 -11.188 1.00 20.40 172 GLN B O 1
ATOM 3671 N N . ASP B 1 137 ? -6.951 22.994 -11.106 1.00 21.72 173 ASP B N 1
ATOM 3672 C CA . ASP B 1 137 ? -7.174 23.246 -12.527 1.00 23.06 173 ASP B CA 1
ATOM 3673 C C . ASP B 1 137 ? -6.434 22.201 -13.355 1.00 22.97 173 ASP B C 1
ATOM 3674 O O . ASP B 1 137 ? -6.953 21.706 -14.360 1.00 22.91 173 ASP B O 1
ATOM 3679 N N . ALA B 1 138 ? -5.219 21.868 -12.929 1.00 22.00 174 ALA B N 1
ATOM 3680 C CA . ALA B 1 138 ? -4.411 20.874 -13.625 1.00 23.09 174 ALA B CA 1
ATOM 3681 C C . ALA B 1 138 ? -5.126 19.523 -13.624 1.00 22.80 174 ALA B C 1
ATOM 3682 O O . ALA B 1 138 ? -5.236 18.864 -14.654 1.00 22.08 174 ALA B O 1
ATOM 3684 N N . ILE B 1 139 ? -5.601 19.120 -12.451 1.00 23.77 175 ILE B N 1
ATOM 3685 C CA . ILE B 1 139 ? -6.307 17.853 -12.294 1.00 23.37 175 ILE B CA 1
ATOM 3686 C C . ILE B 1 139 ? -7.594 17.844 -13.115 1.00 24.46 175 ILE B C 1
ATOM 3687 O O . ILE B 1 139 ? -7.883 16.874 -13.823 1.00 22.40 175 ILE B O 1
ATOM 3692 N N . ASP B 1 140 ? -8.361 18.928 -13.028 1.00 25.11 176 ASP B N 1
ATOM 3693 C CA . ASP B 1 140 ? -9.610 19.017 -13.773 1.00 27.25 176 ASP B CA 1
ATOM 3694 C C . ASP B 1 140 ? -9.369 18.864 -15.272 1.00 27.61 176 ASP B C 1
ATOM 3695 O O . ASP B 1 140 ? -10.119 18.174 -15.964 1.00 27.86 176 ASP B O 1
ATOM 3700 N N . ALA B 1 141 ? -8.314 19.496 -15.773 1.00 27.49 177 ALA B N 1
ATOM 3701 C CA . ALA B 1 141 ? -8.001 19.394 -17.190 1.00 27.44 177 ALA B CA 1
ATOM 3702 C C . ALA B 1 141 ? -7.674 17.944 -17.529 1.00 26.59 177 ALA B C 1
ATOM 3703 O O . ALA B 1 141 ? -8.183 17.396 -18.503 1.00 28.01 177 ALA B O 1
ATOM 3705 N N . ALA B 1 142 ? -6.830 17.326 -16.708 1.00 25.44 178 ALA B N 1
ATOM 3706 C CA . ALA B 1 142 ? -6.423 15.941 -16.924 1.00 25.24 178 ALA B CA 1
ATOM 3707 C C . ALA B 1 142 ? -7.611 14.990 -16.912 1.00 24.76 178 ALA B C 1
ATOM 3708 O O . ALA B 1 142 ? -7.657 14.041 -17.689 1.00 23.88 178 ALA B O 1
ATOM 3710 N N . ALA B 1 143 ? -8.565 15.244 -16.023 1.00 25.94 179 ALA B N 1
ATOM 3711 C CA . ALA B 1 143 ? -9.755 14.408 -15.910 1.00 28.30 179 ALA B CA 1
ATOM 3712 C C . ALA B 1 143 ? -10.559 14.446 -17.206 1.00 30.21 179 ALA B C 1
ATOM 3713 O O . ALA B 1 143 ? -11.285 13.504 -17.527 1.00 29.99 179 ALA B O 1
ATOM 3715 N N . GLN B 1 144 ? -10.419 15.540 -17.948 1.00 32.37 180 GLN B N 1
ATOM 3716 C CA . GLN B 1 144 ? -11.122 15.710 -19.213 1.00 34.52 180 GLN B CA 1
ATOM 3717 C C . GLN B 1 144 ? -10.414 14.971 -20.341 1.00 34.36 180 GLN B C 1
ATOM 3718 O O . GLN B 1 144 ? -10.962 14.827 -21.433 1.00 35.06 180 GLN B O 1
ATOM 3724 N N . GLY B 1 145 ? -9.192 14.517 -20.079 1.00 33.55 181 GLY B N 1
ATOM 3725 C CA . GLY B 1 145 ? -8.448 13.794 -21.090 1.00 33.16 181 GLY B CA 1
ATOM 3726 C C . GLY B 1 145 ? -7.137 14.444 -21.487 1.00 33.67 181 GLY B C 1
ATOM 3727 O O . GLY B 1 145 ? -6.310 13.815 -22.145 1.00 33.02 181 GLY B O 1
ATOM 3728 N N . LEU B 1 146 ? -6.941 15.701 -21.096 1.00 33.91 182 LEU B N 1
ATOM 3729 C CA . LEU B 1 146 ? -5.707 16.409 -21.433 1.00 35.02 182 LEU B CA 1
ATOM 3730 C C . LEU B 1 146 ? -4.460 15.773 -20.824 1.00 35.05 182 LEU B C 1
ATOM 3731 O O . LEU B 1 146 ? -4.441 15.414 -19.645 1.00 34.23 182 LEU B O 1
ATOM 3736 N N . GLY B 1 147 ? -3.419 15.638 -21.642 1.00 35.32 183 GLY B N 1
ATOM 3737 C CA . GLY B 1 147 ? -2.173 15.056 -21.179 1.00 35.71 183 GLY B CA 1
ATOM 3738 C C . GLY B 1 147 ? -2.308 13.607 -20.756 1.00 36.03 183 GLY B C 1
ATOM 3739 O O . GLY B 1 147 ? -1.562 13.135 -19.898 1.00 36.35 183 GLY B O 1
ATOM 3740 N N . GLY B 1 148 ? -3.260 12.897 -21.357 1.00 35.63 184 GLY B N 1
ATOM 3741 C CA . GLY B 1 148 ? -3.470 11.500 -21.018 1.00 33.56 184 GLY B CA 1
ATOM 3742 C C . GLY B 1 148 ? -3.927 11.332 -19.582 1.00 32.56 184 GLY B C 1
ATOM 3743 O O . GLY B 1 148 ? -3.963 10.219 -19.051 1.00 32.24 184 GLY B O 1
ATOM 3744 N N . GLY B 1 149 ? -4.290 12.446 -18.955 1.00 31.14 185 GLY B N 1
ATOM 3745 C CA . GLY B 1 149 ? -4.734 12.410 -17.576 1.00 29.38 185 GLY B CA 1
ATOM 3746 C C . GLY B 1 149 ? -3.557 12.487 -16.623 1.00 28.54 185 GLY B C 1
ATOM 3747 O O . GLY B 1 149 ? -3.708 12.287 -15.418 1.00 28.32 185 GLY B O 1
ATOM 3748 N N . ASN B 1 150 ? -2.381 12.789 -17.164 1.00 26.57 186 ASN B N 1
ATOM 3749 C CA . ASN B 1 150 ? -1.175 12.885 -16.358 1.00 26.38 186 ASN B CA 1
ATOM 3750 C C . ASN B 1 150 ? -0.870 14.316 -15.917 1.00 25.94 186 ASN B C 1
ATOM 3751 O O . ASN B 1 150 ? -0.924 15.255 -16.719 1.00 25.95 186 ASN B O 1
ATOM 3756 N N . VAL B 1 151 ? -0.561 14.467 -14.630 1.00 23.78 187 VAL B N 1
ATOM 3757 C CA . VAL B 1 151 ? -0.221 15.760 -14.036 1.00 23.26 187 VAL B CA 1
ATOM 3758 C C . VAL B 1 151 ? 1.155 15.655 -13.380 1.00 23.39 187 VAL B C 1
ATOM 3759 O O . VAL B 1 151 ? 1.427 14.707 -12.638 1.00 21.38 187 VAL B O 1
ATOM 3763 N N . TYR B 1 152 ? 2.018 16.631 -13.644 1.00 23.32 188 TYR B N 1
ATOM 3764 C CA . TYR B 1 152 ? 3.360 16.601 -13.078 1.00 24.30 188 TYR B CA 1
ATOM 3765 C C . TYR B 1 152 ? 3.664 17.764 -12.147 1.00 23.68 188 TYR B C 1
ATOM 3766 O O . TYR B 1 152 ? 3.193 18.883 -12.357 1.00 24.47 188 TYR B O 1
ATOM 3775 N N . PHE B 1 153 ? 4.448 17.480 -11.111 1.00 22.87 189 PHE B N 1
ATOM 3776 C CA . PHE B 1 153 ? 4.858 18.486 -10.145 1.00 21.98 189 PHE B CA 1
ATOM 3777 C C . PHE B 1 153 ? 6.378 18.629 -10.168 1.00 23.14 189 PHE B C 1
ATOM 3778 O O . PHE B 1 153 ? 7.100 17.742 -9.712 1.00 22.27 189 PHE B O 1
ATOM 3786 N N . PRO B 1 154 ? 6.885 19.743 -10.715 1.00 25.20 190 PRO B N 1
ATOM 3787 C CA . PRO B 1 154 ? 8.336 19.949 -10.758 1.00 25.06 190 PRO B CA 1
ATOM 3788 C C . PRO B 1 154 ? 8.822 20.176 -9.329 1.00 25.68 190 PRO B C 1
ATOM 3789 O O . PRO B 1 154 ? 8.011 20.313 -8.414 1.00 24.71 190 PRO B O 1
ATOM 3793 N N . GLU B 1 155 ? 10.137 20.214 -9.138 1.00 26.72 191 GLU B N 1
ATOM 3794 C CA . GLU B 1 155 ? 10.710 20.444 -7.817 1.00 26.55 191 GLU B CA 1
ATOM 3795 C C . GLU B 1 155 ? 10.117 21.718 -7.227 1.00 26.14 191 GLU B C 1
ATOM 3796 O O . GLU B 1 155 ? 9.912 22.698 -7.942 1.00 25.44 191 GLU B O 1
ATOM 3802 N N . GLY B 1 156 ? 9.856 21.704 -5.924 1.00 25.84 192 GLY B N 1
ATOM 3803 C CA . GLY B 1 156 ? 9.291 22.872 -5.271 1.00 25.96 192 GLY B CA 1
ATOM 3804 C C . GLY B 1 156 ? 8.391 22.499 -4.108 1.00 26.40 192 GLY B C 1
ATOM 3805 O O . GLY B 1 156 ? 8.159 21.316 -3.851 1.00 25.43 192 GLY B O 1
ATOM 3806 N N . THR B 1 157 ? 7.890 23.508 -3.399 1.00 26.74 193 THR B N 1
ATOM 3807 C CA . THR B 1 157 ? 7.003 23.287 -2.259 1.00 26.94 193 THR B CA 1
ATOM 3808 C C . THR B 1 157 ? 5.653 23.906 -2.604 1.00 26.28 193 THR B C 1
ATOM 3809 O O . THR B 1 157 ? 5.552 25.119 -2.814 1.00 24.71 193 THR B O 1
ATOM 3813 N N . TYR B 1 158 ? 4.619 23.071 -2.668 1.00 23.34 194 TYR B N 1
ATOM 3814 C CA . TYR B 1 158 ? 3.292 23.541 -3.038 1.00 22.74 194 TYR B CA 1
ATOM 3815 C C . TYR B 1 158 ? 2.299 23.636 -1.893 1.00 21.92 194 TYR B C 1
ATOM 3816 O O . TYR B 1 158 ? 1.714 22.640 -1.475 1.00 20.03 194 TYR B O 1
ATOM 3825 N N . LEU B 1 159 ? 2.108 24.856 -1.408 1.00 20.63 195 LEU B N 1
ATOM 3826 C CA . LEU B 1 159 ? 1.182 25.128 -0.322 1.00 20.96 195 LEU B CA 1
ATOM 3827 C C . LEU B 1 159 ? -0.263 25.069 -0.805 1.00 20.78 195 LEU B C 1
ATOM 3828 O O . LEU B 1 159 ? -0.581 25.537 -1.902 1.00 19.64 195 LEU B O 1
ATOM 3833 N N . VAL B 1 160 ? -1.133 24.475 0.007 1.00 20.28 196 VAL B N 1
ATOM 3834 C CA . VAL B 1 160 ? -2.554 24.421 -0.327 1.00 20.61 196 VAL B CA 1
ATOM 3835 C C . VAL B 1 160 ? -3.333 24.865 0.906 1.00 19.34 196 VAL B C 1
ATOM 3836 O O . VAL B 1 160 ? -3.077 24.393 2.015 1.00 20.14 196 VAL B O 1
ATOM 3840 N N . LYS B 1 161 ? -4.264 25.793 0.721 1.00 19.41 197 LYS B N 1
ATOM 3841 C CA . LYS B 1 161 ? -5.044 26.291 1.848 1.00 19.52 197 LYS B CA 1
ATOM 3842 C C . LYS B 1 161 ? -6.426 25.660 1.954 1.00 18.84 197 LYS B C 1
ATOM 3843 O O . LYS B 1 161 ? -7.213 26.003 2.839 1.00 19.78 197 LYS B O 1
ATOM 3849 N N . GLU B 1 162 ? -6.711 24.736 1.044 1.00 18.01 198 GLU B N 1
ATOM 3850 C CA . GLU B 1 162 ? -7.976 24.012 1.041 1.00 17.91 198 GLU B CA 1
ATOM 3851 C C . GLU B 1 162 ? -7.748 22.650 0.405 1.00 18.66 198 GLU B C 1
ATOM 3852 O O . GLU B 1 162 ? -6.669 22.379 -0.133 1.00 18.09 198 GLU B O 1
ATOM 3858 N N . ILE B 1 163 ? -8.765 21.801 0.471 1.00 17.68 199 ILE B N 1
ATOM 3859 C CA . ILE B 1 163 ? -8.704 20.440 -0.060 1.00 17.81 199 ILE B CA 1
ATOM 3860 C C . ILE B 1 163 ? -8.630 20.326 -1.579 1.00 17.89 199 ILE B C 1
ATOM 3861 O O . ILE B 1 163 ? -9.308 21.054 -2.311 1.00 18.94 199 ILE B O 1
ATOM 3866 N N . VAL B 1 164 ? -7.794 19.403 -2.039 1.00 14.21 200 VAL B N 1
ATOM 3867 C CA . VAL B 1 164 ? -7.622 19.124 -3.460 1.00 16.36 200 VAL B CA 1
ATOM 3868 C C . VAL B 1 164 ? -8.426 17.859 -3.750 1.00 16.97 200 VAL B C 1
ATOM 3869 O O . VAL B 1 164 ? -8.344 16.880 -3.007 1.00 16.18 200 VAL B O 1
ATOM 3873 N N . PHE B 1 165 ? -9.185 17.872 -4.837 1.00 17.34 201 PHE B N 1
ATOM 3874 C CA . PHE B 1 165 ? -10.014 16.728 -5.190 1.00 19.21 201 PHE B CA 1
ATOM 3875 C C . PHE B 1 165 ? -9.490 15.925 -6.369 1.00 19.9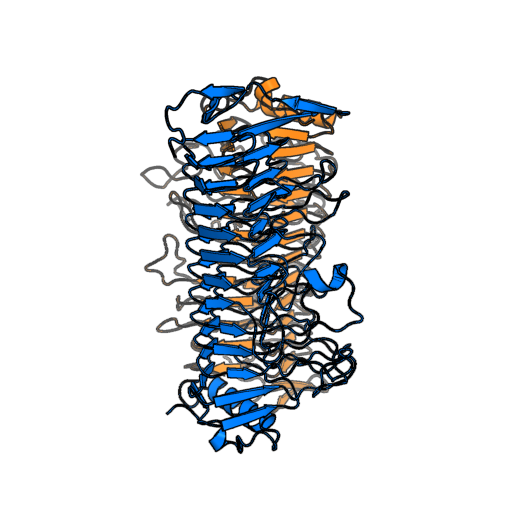9 201 PHE B C 1
ATOM 3876 O O . PHE B 1 165 ? -9.409 16.426 -7.494 1.00 19.23 201 PHE B O 1
ATOM 3884 N N . LEU B 1 166 ? -9.122 14.676 -6.094 1.00 19.47 202 LEU B N 1
ATOM 3885 C CA . LEU B 1 166 ? -8.622 13.770 -7.121 1.00 19.02 202 LEU B CA 1
ATOM 3886 C C . LEU B 1 166 ? -9.806 13.357 -7.987 1.00 20.49 202 LEU B C 1
ATOM 3887 O O . LEU B 1 166 ? -10.926 13.229 -7.496 1.00 19.90 202 LEU B O 1
ATOM 3892 N N . LYS B 1 167 ? -9.561 13.150 -9.275 1.00 19.99 203 LYS B N 1
ATOM 3893 C CA . LYS B 1 167 ? -10.633 12.761 -10.185 1.00 21.69 203 LYS B CA 1
ATOM 3894 C C . LYS B 1 167 ? -10.278 11.456 -10.887 1.00 20.45 203 LYS B C 1
ATOM 3895 O O . LYS B 1 167 ? -9.103 11.092 -10.989 1.00 20.43 203 LYS B O 1
ATOM 3901 N N . SER B 1 168 ? -11.299 10.758 -11.376 1.00 18.84 204 SER B N 1
ATOM 3902 C CA . SER B 1 168 ? -11.097 9.500 -12.084 1.00 18.86 204 SER B CA 1
ATOM 3903 C C . SER B 1 168 ? -10.170 9.659 -13.279 1.00 20.04 204 SER B C 1
ATOM 3904 O O . SER B 1 168 ? -10.185 10.687 -13.959 1.00 21.81 204 SER B O 1
ATOM 3907 N N . HIS B 1 169 ? -9.378 8.625 -13.532 1.00 18.59 205 HIS B N 1
ATOM 3908 C CA . HIS B 1 169 ? -8.457 8.597 -14.656 1.00 20.31 205 HIS B CA 1
ATOM 3909 C C . HIS B 1 169 ? -7.416 9.710 -14.644 1.00 21.62 205 HIS B C 1
ATOM 3910 O O . HIS B 1 169 ? -7.034 10.221 -15.697 1.00 23.84 205 HIS B O 1
ATOM 3917 N N . THR B 1 170 ? -6.964 10.099 -13.459 1.00 21.95 206 THR B N 1
ATOM 3918 C CA . THR B 1 170 ? -5.933 11.126 -13.365 1.00 23.32 206 THR B CA 1
ATOM 3919 C C . THR B 1 170 ? -4.730 10.476 -12.700 1.00 23.80 206 THR B C 1
ATOM 3920 O O . THR B 1 170 ? -4.878 9.638 -11.802 1.00 23.29 206 THR B O 1
ATOM 3924 N N . HIS B 1 171 ? -3.540 10.853 -13.149 1.00 22.46 207 HIS B N 1
ATOM 3925 C CA . HIS B 1 171 ? -2.325 10.269 -12.614 1.00 23.01 207 HIS B CA 1
ATOM 3926 C C . HIS B 1 171 ? -1.300 11.340 -12.279 1.00 22.39 207 HIS B C 1
ATOM 3927 O O . HIS B 1 171 ? -0.727 11.986 -13.168 1.00 22.00 207 HIS B O 1
ATOM 3934 N N . LEU B 1 172 ? -1.086 11.525 -10.982 1.00 20.11 208 LEU B N 1
ATOM 3935 C CA . LEU B 1 172 ? -0.152 12.521 -10.491 1.00 20.52 208 LEU B CA 1
ATOM 3936 C C . LEU B 1 172 ? 1.229 11.949 -10.240 1.00 21.71 208 LEU B C 1
ATOM 3937 O O . LEU B 1 172 ? 1.385 10.921 -9.572 1.00 20.04 208 LEU B O 1
ATOM 3942 N N . GLU B 1 173 ? 2.230 12.627 -10.796 1.00 21.61 209 GLU B N 1
ATOM 3943 C CA . GLU B 1 173 ? 3.620 12.226 -10.636 1.00 21.91 209 GLU B CA 1
ATOM 3944 C C . GLU B 1 173 ? 4.352 13.434 -10.065 1.00 19.48 209 GLU B C 1
ATOM 3945 O O . GLU B 1 173 ? 4.280 14.531 -10.625 1.00 16.07 209 GLU B O 1
ATOM 3951 N N . LEU B 1 174 ? 5.033 13.242 -8.942 1.00 18.89 210 LEU B N 1
ATOM 3952 C CA . LEU B 1 174 ? 5.769 14.335 -8.333 1.00 19.26 210 LEU B CA 1
ATOM 3953 C C . LEU B 1 174 ? 7.272 14.099 -8.355 1.00 20.12 210 LEU B C 1
ATOM 3954 O O . LEU B 1 174 ? 7.744 12.969 -8.209 1.00 16.60 210 LEU B O 1
ATOM 3959 N N . ASN B 1 175 ? 8.013 15.181 -8.565 1.00 20.46 211 ASN B N 1
ATOM 3960 C CA . ASN B 1 175 ? 9.466 15.137 -8.593 1.00 21.49 211 ASN B CA 1
ATOM 3961 C C . ASN B 1 175 ? 9.922 14.723 -7.195 1.00 22.75 211 ASN B C 1
ATOM 3962 O O . ASN B 1 175 ? 9.254 15.028 -6.205 1.00 21.83 211 ASN B O 1
ATOM 3967 N N . GLU B 1 176 ? 11.044 14.013 -7.112 1.00 22.44 212 GLU B N 1
ATOM 3968 C CA . GLU B 1 176 ? 11.553 13.573 -5.823 1.00 24.18 212 GLU B CA 1
ATOM 3969 C C . GLU B 1 176 ? 11.705 14.755 -4.868 1.00 23.70 212 GLU B C 1
ATOM 3970 O O . GLU B 1 176 ? 11.617 14.594 -3.653 1.00 22.16 212 GLU B O 1
ATOM 3976 N N . LYS B 1 177 ? 11.922 15.945 -5.418 1.00 23.92 213 LYS B N 1
ATOM 3977 C CA . LYS B 1 177 ? 12.071 17.128 -4.580 1.00 27.64 213 LYS B CA 1
ATOM 3978 C C . LYS B 1 177 ? 10.836 18.023 -4.609 1.00 26.88 213 LYS B C 1
ATOM 3979 O O . LYS B 1 177 ? 10.921 19.229 -4.373 1.00 27.59 213 LYS B O 1
ATOM 3985 N N . ALA B 1 178 ? 9.687 17.420 -4.908 1.00 25.45 214 ALA B N 1
ATOM 3986 C CA . ALA B 1 178 ? 8.423 18.147 -4.927 1.00 24.01 214 ALA B CA 1
ATOM 3987 C C . ALA B 1 178 ? 7.721 17.795 -3.623 1.00 24.00 214 ALA B C 1
ATOM 3988 O O . ALA B 1 178 ? 7.573 16.619 -3.282 1.00 21.95 214 ALA B O 1
ATOM 3990 N N . THR B 1 179 ? 7.306 18.819 -2.887 1.00 24.77 215 THR B N 1
ATOM 3991 C CA . THR B 1 179 ? 6.630 18.616 -1.614 1.00 23.36 215 THR B CA 1
ATOM 3992 C C . THR B 1 179 ? 5.295 19.345 -1.575 1.00 23.69 215 THR B C 1
ATOM 3993 O O . THR B 1 179 ? 5.212 20.527 -1.913 1.00 21.14 215 THR B O 1
ATOM 3997 N N . ILE B 1 180 ? 4.246 18.637 -1.175 1.00 21.99 216 ILE B N 1
ATOM 3998 C CA . ILE B 1 180 ? 2.941 19.265 -1.060 1.00 21.39 216 ILE B CA 1
ATOM 3999 C C . ILE B 1 180 ? 2.795 19.656 0.405 1.00 20.69 216 ILE B C 1
ATOM 4000 O O . ILE B 1 180 ? 2.803 18.802 1.288 1.00 21.71 216 ILE B O 1
ATOM 4005 N N . LEU B 1 181 ? 2.689 20.957 0.660 1.00 19.66 217 LEU B N 1
ATOM 4006 C CA . LEU B 1 181 ? 2.580 21.464 2.020 1.00 18.62 217 LEU B CA 1
ATOM 4007 C C . LEU B 1 181 ? 1.147 21.722 2.467 1.00 20.21 217 LEU B C 1
ATOM 4008 O O . LEU B 1 181 ? 0.440 22.557 1.893 1.00 17.78 217 LEU B O 1
ATOM 4013 N N . ASN B 1 182 ? 0.723 21.007 3.504 1.00 20.65 218 ASN B N 1
ATOM 4014 C CA . ASN B 1 182 ? -0.625 21.174 4.028 1.00 19.53 218 ASN B CA 1
ATOM 4015 C C . ASN B 1 182 ? -0.759 22.503 4.760 1.00 20.26 218 ASN B C 1
ATOM 4016 O O . ASN B 1 182 ? -0.125 22.719 5.797 1.00 17.17 218 ASN B O 1
ATOM 4021 N N . GLY B 1 183 ? -1.585 23.386 4.206 1.00 19.94 219 GLY B N 1
ATOM 4022 C CA . GLY B 1 183 ? -1.814 24.683 4.812 1.00 20.57 219 GLY B CA 1
ATOM 4023 C C . GLY B 1 183 ? -3.282 24.839 5.174 1.00 21.23 219 GLY B C 1
ATOM 4024 O O . GLY B 1 183 ? -3.756 25.945 5.432 1.00 20.44 219 GLY B O 1
ATOM 4025 N N . ILE B 1 184 ? -4.006 23.724 5.197 1.00 21.16 220 ILE B N 1
ATOM 4026 C CA . ILE B 1 184 ? -5.430 23.752 5.520 1.00 20.81 220 ILE B CA 1
ATOM 4027 C C . ILE B 1 184 ? -5.620 23.938 7.020 1.00 21.60 220 ILE B C 1
ATOM 4028 O O . ILE B 1 184 ? -5.458 22.998 7.800 1.00 21.84 220 ILE B O 1
ATOM 4033 N N . ASN B 1 185 ? -5.963 25.161 7.417 1.00 20.25 221 ASN B N 1
ATOM 4034 C CA . ASN B 1 185 ? -6.154 25.502 8.826 1.00 19.34 221 ASN B CA 1
ATOM 4035 C C . ASN B 1 185 ? -7.548 26.107 9.002 1.00 20.17 221 ASN B C 1
ATOM 4036 O O . ASN B 1 185 ? -7.704 27.327 9.090 1.00 19.21 221 ASN B O 1
ATOM 4041 N N . ILE B 1 186 ? -8.551 25.239 9.055 1.00 18.32 222 ILE B N 1
ATOM 4042 C CA . ILE B 1 186 ? -9.941 25.660 9.169 1.00 20.84 222 ILE B CA 1
ATOM 4043 C C . ILE B 1 186 ? -10.634 25.039 10.382 1.00 21.57 222 ILE B C 1
ATOM 4044 O O . ILE B 1 186 ? -10.563 23.827 10.618 1.00 21.05 222 ILE B O 1
ATOM 4049 N N . LYS B 1 187 ? -11.306 25.885 11.151 1.00 22.22 223 LYS B N 1
ATOM 4050 C CA . LYS B 1 187 ? -12.019 25.457 12.352 1.00 23.72 223 LYS B CA 1
ATOM 4051 C C . LYS B 1 187 ? -13.171 24.499 12.039 1.00 23.07 223 LYS B C 1
ATOM 4052 O O . LYS B 1 187 ? -13.887 24.690 11.058 1.00 22.39 223 LYS B O 1
ATOM 4058 N N . ASN B 1 188 ? -13.347 23.476 12.876 1.00 23.00 224 ASN B N 1
ATOM 4059 C CA . ASN B 1 188 ? -14.438 22.512 12.702 1.00 23.60 224 ASN B CA 1
ATOM 4060 C C . ASN B 1 188 ? -14.430 21.981 11.265 1.00 23.52 224 ASN B C 1
ATOM 4061 O O . ASN B 1 188 ? -15.483 21.748 10.661 1.00 23.35 224 ASN B O 1
ATOM 4066 N N . HIS B 1 189 ? -13.233 21.762 10.736 1.00 22.97 225 HIS B N 1
ATOM 4067 C CA . HIS B 1 189 ? -13.075 21.328 9.355 1.00 20.95 225 HIS B CA 1
ATOM 4068 C C . HIS B 1 189 ? -11.882 20.372 9.256 1.00 22.29 225 HIS B C 1
ATOM 4069 O O . HIS B 1 189 ? -10.884 20.532 9.961 1.00 20.74 225 HIS B O 1
ATOM 4076 N N . PRO B 1 190 ? -11.978 19.351 8.394 1.00 21.44 226 PRO B N 1
ATOM 4077 C CA . PRO B 1 190 ? -10.839 18.432 8.287 1.00 21.49 226 PRO B CA 1
ATOM 4078 C C . PRO B 1 190 ? -9.617 19.120 7.680 1.00 21.14 226 PRO B C 1
ATOM 4079 O O . PRO B 1 190 ? -9.729 20.168 7.048 1.00 22.30 226 PRO B O 1
ATOM 4083 N N . SER B 1 191 ? -8.447 18.537 7.908 1.00 19.94 227 SER B N 1
ATOM 4084 C CA . SER B 1 191 ? -7.210 19.068 7.360 1.00 20.03 227 SER B CA 1
ATOM 4085 C C . SER B 1 191 ? -6.540 17.890 6.655 1.00 19.90 227 SER B C 1
ATOM 4086 O O . SER B 1 191 ? -5.536 17.355 7.118 1.00 19.82 227 SER B O 1
ATOM 4089 N N . ILE B 1 192 ? -7.136 17.487 5.538 1.00 19.67 228 ILE B N 1
ATOM 4090 C CA . ILE B 1 192 ? -6.653 16.375 4.731 1.00 19.75 228 ILE B CA 1
ATOM 4091 C C . ILE B 1 192 ? -6.423 16.921 3.331 1.00 19.70 228 ILE B C 1
ATOM 4092 O O . ILE B 1 192 ? -7.340 17.447 2.702 1.00 19.20 228 ILE B O 1
ATOM 4097 N N . VAL B 1 193 ? -5.191 16.794 2.852 1.00 17.93 229 VAL B N 1
ATOM 4098 C CA . VAL B 1 193 ? -4.804 17.332 1.554 1.00 18.08 229 VAL B CA 1
ATOM 4099 C C . VAL B 1 193 ? -5.597 16.888 0.322 1.00 19.08 229 VAL B C 1
ATOM 4100 O O . VAL B 1 193 ? -6.026 17.734 -0.467 1.00 17.86 229 VAL B O 1
ATOM 4104 N N . PHE B 1 194 ? -5.802 15.579 0.163 1.00 18.51 230 PHE B N 1
ATOM 4105 C CA . PHE B 1 194 ? -6.511 15.034 -0.996 1.00 17.59 230 PHE B CA 1
ATOM 4106 C C . PHE B 1 194 ? -7.747 14.203 -0.644 1.00 18.03 230 PHE B C 1
ATOM 4107 O O . PHE B 1 194 ? -7.731 13.442 0.326 1.00 16.15 230 PHE B O 1
ATOM 4115 N N . MET B 1 195 ? -8.802 14.350 -1.449 1.00 17.66 231 MET B N 1
ATOM 4116 C CA . MET B 1 195 ? -10.048 13.590 -1.283 1.00 16.57 231 MET B CA 1
ATOM 4117 C C . MET B 1 195 ? -10.554 13.154 -2.657 1.00 17.46 231 MET B C 1
ATOM 4118 O O . MET B 1 195 ? -10.270 13.815 -3.654 1.00 16.33 231 MET B O 1
ATOM 4123 N N . THR B 1 196 ? -11.287 12.042 -2.716 1.00 16.22 232 THR B N 1
ATOM 4124 C CA . THR B 1 196 ? -11.820 11.548 -3.985 1.00 16.70 232 THR B CA 1
ATOM 4125 C C . THR B 1 196 ? -13.273 11.997 -4.175 1.00 17.80 232 THR B C 1
ATOM 4126 O O . THR B 1 196 ? -13.976 11.508 -5.056 1.00 17.70 232 THR B O 1
ATOM 4130 N N . GLY B 1 197 ? -13.715 12.923 -3.332 1.00 18.27 233 GLY B N 1
ATOM 4131 C CA . GLY B 1 197 ? -15.071 13.437 -3.427 1.00 18.03 233 GLY B CA 1
ATOM 4132 C C . GLY B 1 197 ? -15.123 14.843 -2.856 1.00 20.02 233 GLY B C 1
ATOM 4133 O O . GLY B 1 197 ? -14.254 15.226 -2.072 1.00 19.35 233 GLY B O 1
ATOM 4134 N N . LEU B 1 198 ? -16.142 15.612 -3.226 1.00 21.02 234 LEU B N 1
ATOM 4135 C CA . LEU B 1 198 ? -16.262 16.990 -2.758 1.00 22.31 234 LEU B CA 1
ATOM 4136 C C . LEU B 1 198 ? -16.584 17.160 -1.273 1.00 20.77 234 LEU B C 1
ATOM 4137 O O . LEU B 1 198 ? -17.306 16.366 -0.675 1.00 20.77 234 LEU B O 1
ATOM 4142 N N . PHE B 1 199 ? -16.018 18.209 -0.689 1.00 19.70 235 PHE B N 1
ATOM 4143 C CA . PHE B 1 199 ? -16.254 18.559 0.707 1.00 19.19 235 PHE B CA 1
ATOM 4144 C C . PHE B 1 199 ? -16.156 20.071 0.785 1.00 18.74 235 PHE B C 1
ATOM 4145 O O . PHE B 1 199 ? -15.246 20.658 0.201 1.00 19.19 235 PHE B O 1
ATOM 4153 N N . THR B 1 200 ? -17.086 20.693 1.508 1.00 17.87 236 THR B N 1
ATOM 4154 C CA . THR B 1 200 ? -17.088 22.144 1.671 1.00 18.70 236 THR B CA 1
ATOM 4155 C C . THR B 1 200 ? -16.993 22.494 3.153 1.00 17.67 236 THR B C 1
ATOM 4156 O O . THR B 1 200 ? -15.949 22.915 3.635 1.00 16.42 236 THR B O 1
ATOM 4160 N N . ASP B 1 201 ? -18.093 22.313 3.869 1.00 18.54 237 ASP B N 1
ATOM 4161 C CA . ASP B 1 201 ? -18.132 22.594 5.298 1.00 20.35 237 ASP B CA 1
ATOM 4162 C C . ASP B 1 201 ? -18.980 21.518 5.953 1.00 21.60 237 ASP B C 1
ATOM 4163 O O . ASP B 1 201 ? -19.769 20.850 5.280 1.00 23.55 237 ASP B O 1
ATOM 4168 N N . ASP B 1 202 ? -18.813 21.345 7.259 1.00 22.25 238 ASP B N 1
ATOM 4169 C CA . ASP B 1 202 ? -19.590 20.354 7.989 1.00 23.84 238 ASP B CA 1
ATOM 4170 C C . ASP B 1 202 ? -21.049 20.794 7.928 1.00 23.89 238 ASP B C 1
ATOM 4171 O O . ASP B 1 202 ? -21.346 21.984 8.055 1.00 24.14 238 ASP B O 1
ATOM 4176 N N . GLY B 1 203 ? -21.947 19.836 7.712 1.00 21.58 239 GLY B N 1
ATOM 4177 C CA . GLY B 1 203 ? -23.362 20.143 7.617 1.00 21.91 239 GLY B CA 1
ATOM 4178 C C . GLY B 1 203 ? -23.794 20.281 6.165 1.00 21.64 239 GLY B C 1
ATOM 4179 O O . GLY B 1 203 ? -24.988 20.321 5.860 1.00 21.94 239 GLY B O 1
ATOM 4180 N N . ALA B 1 204 ? -22.814 20.353 5.268 1.00 19.63 240 ALA B N 1
ATOM 4181 C CA . ALA B 1 204 ? -23.083 20.491 3.843 1.00 18.74 240 ALA B CA 1
ATOM 4182 C C . ALA B 1 204 ? -22.481 19.342 3.034 1.00 20.45 240 ALA B C 1
ATOM 4183 O O . ALA B 1 204 ? -22.261 19.479 1.830 1.00 21.93 240 ALA B O 1
ATOM 4185 N N . GLN B 1 205 ? -22.213 18.218 3.693 1.00 20.90 241 GLN B N 1
ATOM 4186 C CA . GLN B 1 205 ? -21.644 17.053 3.018 1.00 20.86 241 GLN B CA 1
ATOM 4187 C C . GLN B 1 205 ? -22.578 16.575 1.921 1.00 21.70 241 GLN B C 1
ATOM 4188 O O . GLN B 1 205 ? -23.793 16.736 2.018 1.00 22.37 241 GLN B O 1
ATOM 4194 N N . VAL B 1 206 ? -22.004 15.992 0.875 1.00 20.25 242 VAL B N 1
ATOM 4195 C CA . VAL B 1 206 ? -22.787 15.466 -0.234 1.00 21.35 242 VAL B CA 1
ATOM 4196 C C . VAL B 1 206 ? -22.432 13.994 -0.417 1.00 21.77 242 VAL B C 1
ATOM 4197 O O . VAL B 1 206 ? -21.501 13.488 0.219 1.00 21.56 242 VAL B O 1
ATOM 4201 N N . GLU B 1 207 ? -23.176 13.308 -1.277 1.00 19.45 243 GLU B N 1
ATOM 4202 C CA . GLU B 1 207 ? -22.912 11.901 -1.554 1.00 20.18 243 GLU B CA 1
ATOM 4203 C C . GLU B 1 207 ? -21.708 11.833 -2.495 1.00 19.76 243 GLU B C 1
ATOM 4204 O O . GLU B 1 207 ? -21.611 12.614 -3.439 1.00 20.33 243 GLU B O 1
ATOM 4210 N N . TRP B 1 208 ? -20.787 10.912 -2.236 1.00 19.71 244 TRP B N 1
ATOM 4211 C CA . TRP B 1 208 ? -19.615 10.753 -3.093 1.00 20.51 244 TRP B CA 1
ATOM 4212 C C . TRP B 1 208 ? -19.877 9.671 -4.140 1.00 20.44 244 TRP B C 1
ATOM 4213 O O . TRP B 1 208 ? -20.030 8.500 -3.795 1.00 21.58 244 TRP B O 1
ATOM 4224 N N . GLY B 1 209 ? -19.933 10.064 -5.411 1.00 20.54 245 GLY B N 1
ATOM 4225 C CA . GLY B 1 209 ? -20.152 9.093 -6.469 1.00 19.51 245 GLY B CA 1
ATOM 4226 C C . GLY B 1 209 ? -18.922 8.212 -6.618 1.00 19.66 245 GLY B C 1
ATOM 4227 O O . GLY B 1 209 ? -17.882 8.511 -6.031 1.00 21.27 245 GLY B O 1
ATOM 4228 N N . PRO B 1 210 ? -18.997 7.122 -7.395 1.00 19.65 246 PRO B N 1
ATOM 4229 C CA . PRO B 1 210 ? -17.848 6.231 -7.577 1.00 18.36 246 PRO B CA 1
ATOM 4230 C C . PRO B 1 210 ? -16.748 6.820 -8.448 1.00 19.31 246 PRO B C 1
ATOM 4231 O O . PRO B 1 210 ? -17.024 7.421 -9.489 1.00 19.72 246 PRO B O 1
ATOM 4235 N N . THR B 1 211 ? -15.503 6.643 -8.020 1.00 18.12 247 THR B N 1
ATOM 4236 C CA . THR B 1 211 ? -14.365 7.117 -8.797 1.00 17.21 247 THR B CA 1
ATOM 4237 C C . THR B 1 211 ? -13.451 5.935 -9.055 1.00 17.18 247 THR B C 1
ATOM 4238 O O . THR B 1 211 ? -13.552 4.902 -8.383 1.00 13.90 247 THR B O 1
ATOM 4242 N N . GLU B 1 212 ? -12.565 6.070 -10.033 1.00 17.55 248 GLU B N 1
ATOM 4243 C CA . GLU B 1 212 ? -11.674 4.965 -10.335 1.00 19.71 248 GLU B CA 1
ATOM 4244 C C . GLU B 1 212 ? -10.466 5.359 -11.157 1.00 18.96 248 GLU B C 1
ATOM 4245 O O . GLU B 1 212 ? -10.400 6.455 -11.710 1.00 17.89 248 GLU B O 1
ATOM 4251 N N . ASP B 1 213 ? -9.506 4.443 -11.211 1.00 18.26 249 ASP B N 1
ATOM 4252 C CA . ASP B 1 213 ? -8.292 4.636 -11.974 1.00 18.36 249 ASP B CA 1
ATOM 4253 C C . ASP B 1 213 ? -7.578 5.923 -11.578 1.00 18.28 249 ASP B C 1
ATOM 4254 O O . ASP B 1 213 ? -7.408 6.835 -12.391 1.00 19.31 249 ASP B O 1
ATOM 4259 N N . ILE B 1 214 ? -7.167 5.991 -10.317 1.00 16.71 250 ILE B N 1
ATOM 4260 C CA . ILE B 1 214 ? -6.455 7.152 -9.804 1.00 17.67 250 ILE B CA 1
ATOM 4261 C C . ILE B 1 214 ? -5.100 6.711 -9.266 1.00 18.04 250 ILE B C 1
ATOM 4262 O O . ILE B 1 214 ? -5.016 5.748 -8.505 1.00 17.68 250 ILE B O 1
ATOM 4267 N N . SER B 1 215 ? -4.039 7.405 -9.666 1.00 18.81 251 SER B N 1
ATOM 4268 C CA . SER B 1 215 ? -2.705 7.069 -9.187 1.00 19.69 251 SER B CA 1
ATOM 4269 C C . SER B 1 215 ? -1.967 8.324 -8.736 1.00 20.41 251 SER B C 1
ATOM 4270 O O . SER B 1 215 ? -2.129 9.400 -9.322 1.00 20.02 251 SER B O 1
ATOM 4273 N N . TYR B 1 216 ? -1.163 8.175 -7.687 1.00 17.96 252 TYR B N 1
ATOM 4274 C CA . TYR B 1 216 ? -0.377 9.270 -7.133 1.00 18.55 252 TYR B CA 1
ATOM 4275 C C . TYR B 1 216 ? 0.999 8.700 -6.799 1.00 17.55 252 TYR B C 1
ATOM 4276 O O . TYR B 1 216 ? 1.106 7.695 -6.104 1.00 16.04 252 TYR B O 1
ATOM 4285 N N . SER B 1 217 ? 2.055 9.344 -7.277 1.00 19.66 253 SER B N 1
ATOM 4286 C CA . SER B 1 217 ? 3.387 8.813 -7.034 1.00 21.07 253 SER B CA 1
ATOM 4287 C C . SER B 1 217 ? 4.486 9.850 -6.908 1.00 21.22 253 SER B C 1
ATOM 4288 O O . SER B 1 217 ? 4.485 10.860 -7.612 1.00 21.40 253 SER B O 1
ATOM 4291 N N . GLY B 1 218 ? 5.418 9.584 -5.994 1.00 21.43 254 GLY B N 1
ATOM 4292 C CA . GLY B 1 218 ? 6.557 10.460 -5.797 1.00 20.86 254 GLY B CA 1
ATOM 4293 C C . GLY B 1 218 ? 6.407 11.636 -4.858 1.00 21.73 254 GLY B C 1
ATOM 4294 O O . GLY B 1 218 ? 5.321 11.939 -4.346 1.00 22.41 254 GLY B O 1
ATOM 4295 N N . GLY B 1 219 ? 7.534 12.296 -4.624 1.00 21.24 255 GLY B N 1
ATOM 4296 C CA . GLY B 1 219 ? 7.556 13.464 -3.772 1.00 18.25 255 GLY B CA 1
ATOM 4297 C C . GLY B 1 219 ? 7.221 13.218 -2.322 1.00 17.91 255 GLY B C 1
ATOM 4298 O O . GLY B 1 219 ? 7.251 12.088 -1.822 1.00 17.41 255 GLY B O 1
ATOM 4299 N N . THR B 1 220 ? 6.884 14.308 -1.647 1.00 17.74 256 THR B N 1
ATOM 4300 C CA . THR B 1 220 ? 6.545 14.281 -0.234 1.00 17.46 256 THR B CA 1
ATOM 4301 C C . THR B 1 220 ? 5.243 15.024 0.014 1.00 18.18 256 THR B C 1
ATOM 4302 O O . THR B 1 220 ? 4.879 15.929 -0.738 1.00 16.89 256 THR B O 1
ATOM 4306 N N . ILE B 1 221 ? 4.533 14.622 1.061 1.00 16.74 257 ILE B N 1
ATOM 4307 C CA . ILE B 1 221 ? 3.316 15.314 1.452 1.00 16.48 257 ILE B CA 1
ATOM 4308 C C . ILE B 1 221 ? 3.587 15.668 2.898 1.00 17.16 257 ILE B C 1
ATOM 4309 O O . ILE B 1 221 ? 3.666 14.784 3.752 1.00 17.79 257 ILE B O 1
ATOM 4314 N N . ASP B 1 222 ? 3.774 16.955 3.160 1.00 16.80 258 ASP B N 1
ATOM 4315 C CA . ASP B 1 222 ? 4.049 17.436 4.507 1.00 18.17 258 ASP B CA 1
ATOM 4316 C C . ASP B 1 222 ? 2.701 17.746 5.150 1.00 18.62 258 ASP B C 1
ATOM 4317 O O . ASP B 1 222 ? 2.093 18.770 4.868 1.00 17.85 258 ASP B O 1
ATOM 4322 N N . MET B 1 223 ? 2.230 16.857 6.011 1.00 17.92 259 MET B N 1
ATOM 4323 C CA . MET B 1 223 ? 0.938 17.059 6.657 1.00 18.64 259 MET B CA 1
ATOM 4324 C C . MET B 1 223 ? 0.985 18.215 7.661 1.00 19.99 259 MET B C 1
ATOM 4325 O O . MET B 1 223 ? -0.025 18.580 8.286 1.00 20.40 259 MET B O 1
ATOM 4330 N N . ASN B 1 224 ? 2.191 18.761 7.810 1.00 19.37 260 ASN B N 1
ATOM 4331 C CA . ASN B 1 224 ? 2.456 19.935 8.630 1.00 19.48 260 ASN B CA 1
ATOM 4332 C C . ASN B 1 224 ? 1.835 19.939 10.021 1.00 20.25 260 ASN B C 1
ATOM 4333 O O . ASN B 1 224 ? 1.269 20.951 10.439 1.00 19.99 260 ASN B O 1
ATOM 4338 N N . GLY B 1 225 ? 1.972 18.839 10.755 1.00 19.37 261 GLY B N 1
ATOM 4339 C CA . GLY B 1 225 ? 1.366 18.779 12.074 1.00 18.96 261 GLY B CA 1
ATOM 4340 C C . GLY B 1 225 ? 2.257 18.892 13.299 1.00 20.06 261 GLY B C 1
ATOM 4341 O O . GLY B 1 225 ? 1.780 18.681 14.410 1.00 19.10 261 GLY B O 1
ATOM 4342 N N . ALA B 1 226 ? 3.532 19.226 13.120 1.00 20.80 262 ALA B N 1
ATOM 4343 C CA . ALA B 1 226 ? 4.434 19.344 14.265 1.00 24.23 262 ALA B CA 1
ATOM 4344 C C . ALA B 1 226 ? 3.819 20.292 15.297 1.00 24.86 262 ALA B C 1
ATOM 4345 O O . ALA B 1 226 ? 3.172 21.278 14.937 1.00 25.80 262 ALA B O 1
ATOM 4347 N N . LEU B 1 227 ? 4.028 19.990 16.574 1.00 26.10 263 LEU B N 1
ATOM 4348 C CA . LEU B 1 227 ? 3.465 20.782 17.665 1.00 26.90 263 LEU B CA 1
ATOM 4349 C C . LEU B 1 227 ? 4.143 22.121 17.937 1.00 28.55 263 LEU B C 1
ATOM 4350 O O . LEU B 1 227 ? 5.278 22.362 17.520 1.00 28.42 263 LEU B O 1
ATOM 4355 N N . ASN B 1 228 ? 3.424 22.986 18.647 1.00 30.18 264 ASN B N 1
ATOM 4356 C CA . ASN B 1 228 ? 3.953 24.284 19.032 1.00 32.78 264 ASN B CA 1
ATOM 4357 C C . ASN B 1 228 ? 4.849 24.010 20.233 1.00 35.34 264 ASN B C 1
ATOM 4358 O O . ASN B 1 228 ? 4.879 22.886 20.741 1.00 34.32 264 ASN B O 1
ATOM 4363 N N . GLU B 1 229 ? 5.565 25.030 20.694 1.00 38.47 265 GLU B N 1
ATOM 4364 C CA . GLU B 1 229 ? 6.469 24.872 21.826 1.00 41.84 265 GLU B CA 1
ATOM 4365 C C . GLU B 1 229 ? 5.782 24.293 23.064 1.00 40.83 265 GLU B C 1
ATOM 4366 O O . GLU B 1 229 ? 6.398 23.545 23.822 1.00 40.89 265 GLU B O 1
ATOM 4372 N N . GLU B 1 230 ? 4.511 24.627 23.267 1.00 41.09 266 GLU B N 1
ATOM 4373 C CA . GLU B 1 230 ? 3.774 24.117 24.424 1.00 42.43 266 GLU B CA 1
ATOM 4374 C C . GLU B 1 230 ? 3.313 22.678 24.200 1.00 41.22 266 GLU B C 1
ATOM 4375 O O . GLU B 1 230 ? 2.923 21.993 25.143 1.00 41.20 266 GLU B O 1
ATOM 4381 N N . GLY B 1 231 ? 3.352 22.232 22.947 1.00 39.35 267 GLY B N 1
ATOM 4382 C CA . GLY B 1 231 ? 2.936 20.878 22.623 1.00 36.41 267 GLY B CA 1
ATOM 4383 C C . GLY B 1 231 ? 1.459 20.649 22.864 1.00 34.74 267 GLY B C 1
ATOM 4384 O O . GLY B 1 231 ? 1.048 19.564 23.280 1.00 34.17 267 GLY B O 1
ATOM 4385 N N . THR B 1 232 ? 0.655 21.672 22.591 1.00 33.29 268 THR B N 1
ATOM 4386 C CA . THR B 1 232 ? -0.786 21.592 22.795 1.00 33.10 268 THR B CA 1
ATOM 4387 C C . THR B 1 232 ? -1.569 21.728 21.492 1.00 31.95 268 THR B C 1
ATOM 4388 O O . THR B 1 232 ? -2.765 21.446 21.453 1.00 32.41 268 THR B O 1
ATOM 4392 N N . LYS B 1 233 ? -0.894 22.163 20.433 1.00 30.57 269 LYS B N 1
ATOM 4393 C CA . LYS B 1 233 ? -1.541 22.350 19.137 1.00 30.45 269 LYS B CA 1
ATOM 4394 C C . LYS B 1 233 ? -0.529 22.236 18.011 1.00 29.10 269 LYS B C 1
ATOM 4395 O O . LYS B 1 233 ? 0.684 22.312 18.239 1.00 27.88 269 LYS B O 1
ATOM 4401 N N . ALA B 1 234 ? -1.036 22.065 16.794 1.00 27.56 270 ALA B N 1
ATOM 4402 C CA . ALA B 1 234 ? -0.176 21.993 15.623 1.00 27.46 270 ALA B CA 1
ATOM 4403 C C . ALA B 1 234 ? 0.355 23.403 15.415 1.00 28.17 270 ALA B C 1
ATOM 4404 O O . ALA B 1 234 ? -0.418 24.350 15.258 1.00 26.38 270 ALA B O 1
ATOM 4406 N N . LYS B 1 235 ? 1.678 23.526 15.433 1.00 28.54 271 LYS B N 1
ATOM 4407 C CA . LYS B 1 235 ? 2.382 24.796 15.267 1.00 29.34 271 LYS B CA 1
ATOM 4408 C C . LYS B 1 235 ? 1.884 25.681 14.121 1.00 28.55 271 LYS B C 1
ATOM 4409 O O . LYS B 1 235 ? 1.494 26.828 14.338 1.00 29.40 271 LYS B O 1
ATOM 4415 N N . ASN B 1 236 ? 1.909 25.151 12.903 1.00 26.54 272 ASN B N 1
ATOM 4416 C CA . ASN B 1 236 ? 1.493 25.920 11.737 1.00 25.92 272 ASN B CA 1
ATOM 4417 C C . ASN B 1 236 ? 0.017 25.807 11.348 1.00 25.07 272 ASN B C 1
ATOM 4418 O O . ASN B 1 236 ? -0.422 26.463 10.407 1.00 25.03 272 ASN B O 1
ATOM 4423 N N . LEU B 1 237 ? -0.740 24.977 12.061 1.00 23.85 273 LEU B N 1
ATOM 4424 C CA . LEU B 1 237 ? -2.171 24.793 11.795 1.00 23.29 273 LEU B CA 1
ATOM 4425 C C . LEU B 1 237 ? -2.901 24.760 13.142 1.00 23.67 273 LEU B C 1
ATOM 4426 O O . LEU B 1 237 ? -3.508 23.753 13.512 1.00 23.11 273 LEU B O 1
ATOM 4431 N N . PRO B 1 238 ? -2.861 25.879 13.884 1.00 23.55 274 PRO B N 1
ATOM 4432 C CA . PRO B 1 238 ? -3.491 26.018 15.199 1.00 22.64 274 PRO B CA 1
ATOM 4433 C C . PRO B 1 238 ? -4.995 25.755 15.336 1.00 23.36 274 PRO B C 1
ATOM 4434 O O . PRO B 1 238 ? -5.468 25.468 16.436 1.00 23.59 274 PRO B O 1
ATOM 4438 N N . LEU B 1 239 ? -5.752 25.834 14.246 1.00 22.34 275 LEU B N 1
ATOM 4439 C CA . LEU B 1 239 ? -7.198 25.612 14.346 1.00 22.46 275 LEU B CA 1
ATOM 4440 C C . LEU B 1 239 ? -7.668 24.184 14.074 1.00 22.66 275 LEU B C 1
ATOM 4441 O O . LEU B 1 239 ? -8.839 23.875 14.278 1.00 21.84 275 LEU B O 1
ATOM 4446 N N . ILE B 1 240 ? -6.770 23.309 13.631 1.00 22.00 276 ILE B N 1
ATOM 4447 C CA . ILE B 1 240 ? -7.181 21.944 13.306 1.00 22.52 276 ILE B CA 1
ATOM 4448 C C . ILE B 1 240 ? -7.206 20.956 14.470 1.00 23.02 276 ILE B C 1
ATOM 4449 O O . ILE B 1 240 ? -6.564 21.169 15.500 1.00 22.48 276 ILE B O 1
ATOM 4454 N N . ASN B 1 241 ? -7.958 19.871 14.293 1.00 23.30 277 ASN B N 1
ATOM 4455 C CA . ASN B 1 241 ? -8.037 18.826 15.308 1.00 24.83 277 ASN B CA 1
ATOM 4456 C C . ASN B 1 241 ? -7.228 17.601 14.865 1.00 22.51 277 ASN B C 1
ATOM 4457 O O . ASN B 1 241 ? -6.973 16.700 15.662 1.00 21.88 277 ASN B O 1
ATOM 4462 N N . SER B 1 242 ? -6.838 17.579 13.591 1.00 20.69 278 SER B N 1
ATOM 4463 C CA . SER B 1 242 ? -6.026 16.495 13.027 1.00 20.60 278 SER B CA 1
ATOM 4464 C C . SER B 1 242 ? -5.714 16.796 11.565 1.00 19.74 278 SER B C 1
ATOM 4465 O O . SER B 1 242 ? -6.423 17.571 10.924 1.00 20.59 278 SER B O 1
ATOM 4468 N N . SER B 1 243 ? -4.649 16.194 11.042 1.00 18.17 279 SER B N 1
ATOM 4469 C CA . SER B 1 243 ? -4.279 16.397 9.645 1.00 18.61 279 SER B CA 1
ATOM 4470 C C . SER B 1 243 ? -3.967 15.049 8.996 1.00 18.10 279 SER B C 1
ATOM 4471 O O . SER B 1 243 ? -3.600 14.090 9.677 1.00 19.64 279 SER B O 1
ATOM 4474 N N . GLY B 1 244 ? -4.120 14.981 7.679 1.00 18.12 280 GLY B N 1
ATOM 4475 C CA . GLY B 1 244 ? -3.869 13.745 6.958 1.00 16.66 280 GLY B CA 1
ATOM 4476 C C . GLY B 1 244 ? -3.537 14.052 5.516 1.00 17.83 280 GLY B C 1
ATOM 4477 O O . GLY B 1 244 ? -3.533 15.219 5.113 1.00 18.35 280 GLY B O 1
ATOM 4478 N N . ALA B 1 245 ? -3.271 13.018 4.725 1.00 16.61 281 ALA B N 1
ATOM 4479 C CA . ALA B 1 245 ? -2.915 13.222 3.327 1.00 18.00 281 ALA B CA 1
ATOM 4480 C C . ALA B 1 245 ? -3.999 12.817 2.329 1.00 18.00 281 ALA B C 1
ATOM 4481 O O . ALA B 1 245 ? -4.270 13.544 1.374 1.00 18.28 281 ALA B O 1
ATOM 4483 N N . PHE B 1 246 ? -4.618 11.661 2.557 1.00 16.77 282 PHE B N 1
ATOM 4484 C CA . PHE B 1 246 ? -5.642 11.149 1.651 1.00 16.10 282 PHE B CA 1
ATOM 4485 C C . PHE B 1 246 ? -6.911 10.664 2.337 1.00 15.72 282 PHE B C 1
ATOM 4486 O O . PHE B 1 246 ? -6.861 10.026 3.394 1.00 15.88 282 PHE B O 1
ATOM 4494 N N . ALA B 1 247 ? -8.046 10.960 1.711 1.00 14.26 283 ALA B N 1
ATOM 4495 C CA . ALA B 1 247 ? -9.347 10.490 2.180 1.00 14.52 283 ALA B CA 1
ATOM 4496 C C . ALA B 1 247 ? -9.920 9.847 0.923 1.00 14.68 283 ALA B C 1
ATOM 4497 O O . ALA B 1 247 ? -10.465 10.528 0.054 1.00 16.50 283 ALA B O 1
ATOM 4499 N N . ILE B 1 248 ? -9.768 8.533 0.824 1.00 15.86 284 ILE B N 1
ATOM 4500 C CA . ILE B 1 248 ? -10.229 7.764 -0.331 1.00 14.14 284 ILE B CA 1
ATOM 4501 C C . ILE B 1 248 ? -11.541 7.049 -0.029 1.00 14.94 284 ILE B C 1
ATOM 4502 O O . ILE B 1 248 ? -11.569 6.075 0.722 1.00 15.67 284 ILE B O 1
ATOM 4507 N N . GLY B 1 249 ? -12.627 7.522 -0.623 1.00 15.33 285 GLY B N 1
ATOM 4508 C CA . GLY B 1 249 ? -13.910 6.897 -0.367 1.00 15.86 285 GLY B CA 1
ATOM 4509 C C . GLY B 1 249 ? -14.670 6.535 -1.624 1.00 16.72 285 GLY B C 1
ATOM 4510 O O . GLY B 1 249 ? -14.669 7.296 -2.597 1.00 17.85 285 GLY B O 1
ATOM 4511 N N . ASN B 1 250 ? -15.305 5.364 -1.602 1.00 15.28 286 ASN B N 1
ATOM 4512 C CA . ASN B 1 250 ? -16.105 4.878 -2.728 1.00 15.67 286 ASN B CA 1
ATOM 4513 C C . ASN B 1 250 ? -15.292 4.890 -4.023 1.00 17.19 286 ASN B C 1
ATOM 4514 O O . ASN B 1 250 ? -15.812 5.224 -5.094 1.00 15.98 286 ASN B O 1
ATOM 4519 N N . SER B 1 251 ? -14.022 4.513 -3.927 1.00 16.25 287 SER B N 1
ATOM 4520 C CA . SER B 1 251 ? -13.154 4.510 -5.095 1.00 17.46 287 SER B CA 1
ATOM 4521 C C . SER B 1 251 ? -12.736 3.093 -5.492 1.00 18.61 287 SER B C 1
ATOM 4522 O O . SER B 1 251 ? -12.974 2.131 -4.758 1.00 20.22 287 SER B O 1
ATOM 4525 N N . ASN B 1 252 ? -12.123 2.969 -6.664 1.00 18.98 288 ASN B N 1
ATOM 4526 C CA . ASN B 1 252 ? -11.676 1.675 -7.163 1.00 19.24 288 ASN B CA 1
ATOM 4527 C C . ASN B 1 252 ? -10.414 1.867 -7.997 1.00 18.61 288 ASN B C 1
ATOM 4528 O O . ASN B 1 252 ? -10.292 2.848 -8.727 1.00 18.32 288 ASN B O 1
ATOM 4533 N N . ASN B 1 253 ? -9.473 0.935 -7.873 1.00 18.94 289 ASN B N 1
ATOM 4534 C CA . ASN B 1 253 ? -8.219 1.007 -8.610 1.00 18.74 289 ASN B CA 1
ATOM 4535 C C . ASN B 1 253 ? -7.479 2.301 -8.308 1.00 18.91 289 ASN B C 1
ATOM 4536 O O . ASN B 1 253 ? -7.335 3.170 -9.168 1.00 20.72 289 ASN B O 1
ATOM 4541 N N . VAL B 1 254 ? -7.021 2.415 -7.066 1.00 17.82 290 VAL B N 1
ATOM 4542 C CA . VAL B 1 254 ? -6.281 3.583 -6.598 1.00 17.12 290 VAL B CA 1
ATOM 4543 C C . VAL B 1 254 ? -4.871 3.131 -6.239 1.00 17.17 290 VAL B C 1
ATOM 4544 O O . VAL B 1 254 ? -4.688 2.117 -5.558 1.00 16.10 290 VAL B O 1
ATOM 4548 N N . THR B 1 255 ? -3.870 3.876 -6.691 1.00 16.02 291 THR B N 1
ATOM 4549 C CA . THR B 1 255 ? -2.502 3.496 -6.395 1.00 16.57 291 THR B CA 1
ATOM 4550 C C . THR B 1 255 ? -1.700 4.672 -5.870 1.00 16.72 291 THR B C 1
ATOM 4551 O O . THR B 1 255 ? -1.631 5.721 -6.512 1.00 17.84 291 THR B O 1
ATOM 4555 N N . ILE B 1 256 ? -1.127 4.495 -4.680 1.00 15.64 292 ILE B N 1
ATOM 4556 C CA . ILE B 1 256 ? -0.281 5.505 -4.045 1.00 14.86 292 ILE B CA 1
ATOM 4557 C C . ILE B 1 256 ? 1.084 4.829 -3.955 1.00 16.43 292 ILE B C 1
ATOM 4558 O O . ILE B 1 256 ? 1.229 3.800 -3.289 1.00 16.40 292 ILE B O 1
ATOM 4563 N N . LYS B 1 257 ? 2.076 5.409 -4.622 1.00 16.19 293 LYS B N 1
ATOM 4564 C CA . LYS B 1 257 ? 3.401 4.809 -4.676 1.00 16.78 293 LYS B CA 1
ATOM 4565 C C . LYS B 1 257 ? 4.574 5.762 -4.476 1.00 16.21 293 LYS B C 1
ATOM 4566 O O . LYS B 1 257 ? 4.587 6.869 -5.004 1.00 15.16 293 LYS B O 1
ATOM 4572 N N . ASN B 1 258 ? 5.559 5.306 -3.708 1.00 17.09 294 ASN B N 1
ATOM 4573 C CA . ASN B 1 258 ? 6.773 6.069 -3.449 1.00 18.21 294 ASN B CA 1
ATOM 4574 C C . ASN B 1 258 ? 6.524 7.497 -2.980 1.00 18.74 294 ASN B C 1
ATOM 4575 O O . ASN B 1 258 ? 7.019 8.469 -3.567 1.00 20.62 294 ASN B O 1
ATOM 4580 N N . VAL B 1 259 ? 5.760 7.613 -1.900 1.00 17.39 295 VAL B N 1
ATOM 4581 C CA . VAL B 1 259 ? 5.443 8.904 -1.316 1.00 17.21 295 VAL B CA 1
ATOM 4582 C C . VAL B 1 259 ? 5.982 8.930 0.105 1.00 16.35 295 VAL B C 1
ATOM 4583 O O . VAL B 1 259 ? 5.960 7.911 0.798 1.00 15.06 295 VAL B O 1
ATOM 4587 N N . THR B 1 260 ? 6.483 10.089 0.526 1.00 17.00 296 THR B N 1
ATOM 4588 C CA . THR B 1 260 ? 6.988 10.261 1.887 1.00 17.01 296 THR B CA 1
ATOM 4589 C C . THR B 1 260 ? 5.960 11.121 2.622 1.00 18.01 296 THR B C 1
ATOM 4590 O O . THR B 1 260 ? 5.788 12.293 2.300 1.00 17.19 296 THR B O 1
ATOM 4594 N N . PHE B 1 261 ? 5.269 10.522 3.589 1.00 16.54 297 PHE B N 1
ATOM 4595 C CA . PHE B 1 261 ? 4.252 11.213 4.376 1.00 17.59 297 PHE B CA 1
ATOM 4596 C C . PHE B 1 261 ? 4.861 11.707 5.682 1.00 18.58 297 PHE B C 1
ATOM 4597 O O . PHE B 1 261 ? 5.286 10.903 6.518 1.00 18.94 297 PHE B O 1
ATOM 4605 N N . LYS B 1 262 ? 4.869 13.022 5.872 1.00 18.60 298 LYS B N 1
ATOM 4606 C CA . LYS B 1 262 ? 5.465 13.612 7.066 1.00 19.50 298 LYS B CA 1
ATOM 4607 C C . LYS B 1 262 ? 4.546 14.358 8.025 1.00 19.36 298 LYS B C 1
ATOM 4608 O O . LYS B 1 262 ? 3.692 15.151 7.619 1.00 18.66 298 LYS B O 1
ATOM 4614 N N . ASP B 1 263 ? 4.762 14.089 9.307 1.00 19.02 299 ASP B N 1
ATOM 4615 C CA . ASP B 1 263 ? 4.080 14.740 10.420 1.00 19.58 299 ASP B CA 1
ATOM 4616 C C . ASP B 1 263 ? 2.575 14.959 10.437 1.00 21.23 299 ASP B C 1
ATOM 4617 O O . ASP B 1 263 ? 2.096 16.090 10.291 1.00 19.11 299 ASP B O 1
ATOM 4622 N N . SER B 1 264 ? 1.839 13.878 10.657 1.00 20.76 300 SER B N 1
ATOM 4623 C CA . SER B 1 264 ? 0.392 13.939 10.757 1.00 22.08 300 SER B CA 1
ATOM 4624 C C . SER B 1 264 ? 0.025 14.443 12.151 1.00 20.66 300 SER B C 1
ATOM 4625 O O . SER B 1 264 ? 0.560 13.959 13.148 1.00 20.44 300 SER B O 1
ATOM 4628 N N . TYR B 1 265 ? -0.874 15.419 12.232 1.00 21.13 301 TYR B N 1
ATOM 4629 C CA . TYR B 1 265 ? -1.292 15.918 13.541 1.00 19.98 301 TYR B CA 1
ATOM 4630 C C . TYR B 1 265 ? -2.333 14.944 14.071 1.00 19.84 301 TYR B C 1
ATOM 4631 O O . TYR B 1 265 ? -3.492 14.994 13.662 1.00 20.76 301 TYR B O 1
ATOM 4640 N N . GLN B 1 266 ? -1.906 14.059 14.973 1.00 19.06 302 GLN B N 1
ATOM 4641 C CA . GLN B 1 266 ? -2.770 13.034 15.564 1.00 20.51 302 GLN B CA 1
ATOM 4642 C C . GLN B 1 266 ? -3.871 12.588 14.598 1.00 20.32 302 GLN B C 1
ATOM 4643 O O . GLN B 1 266 ? -5.049 12.528 14.957 1.00 20.19 302 GLN B O 1
ATOM 4649 N N . GLY B 1 267 ? -3.478 12.262 13.369 1.00 20.07 303 GLY B N 1
ATOM 4650 C CA . GLY B 1 267 ? -4.459 11.858 12.380 1.00 19.82 303 GLY B CA 1
ATOM 4651 C C . GLY B 1 267 ? -4.115 10.651 11.528 1.00 20.52 303 GLY B C 1
ATOM 4652 O O . GLY B 1 267 ? -3.105 9.963 11.742 1.00 18.43 303 GLY B O 1
ATOM 4653 N N . HIS B 1 268 ? -4.988 10.394 10.559 1.00 19.71 304 HIS B N 1
ATOM 4654 C CA . HIS B 1 268 ? -4.823 9.289 9.625 1.00 18.55 304 HIS B CA 1
ATOM 4655 C C . HIS B 1 268 ? -4.157 9.866 8.383 1.00 18.41 304 HIS B C 1
ATOM 4656 O O . HIS B 1 268 ? -4.706 10.769 7.747 1.00 17.64 304 HIS B O 1
ATOM 4663 N N . ALA B 1 269 ? -2.972 9.369 8.044 1.00 16.45 305 ALA B N 1
ATOM 4664 C CA . ALA B 1 269 ? -2.294 9.842 6.848 1.00 14.94 305 ALA B CA 1
ATOM 4665 C C . ALA B 1 269 ? -3.157 9.426 5.661 1.00 15.99 305 ALA B C 1
ATOM 4666 O O . ALA B 1 269 ? -3.310 10.171 4.687 1.00 14.14 305 ALA B O 1
ATOM 4668 N N . ILE B 1 270 ? -3.735 8.232 5.761 1.00 16.05 306 ILE B N 1
ATOM 4669 C CA . ILE B 1 270 ? -4.587 7.698 4.704 1.00 15.59 306 ILE B CA 1
ATOM 4670 C C . ILE B 1 270 ? -5.798 6.968 5.259 1.00 15.80 306 ILE B C 1
ATOM 4671 O O . ILE B 1 270 ? -5.671 6.129 6.149 1.00 17.78 306 ILE B O 1
ATOM 4676 N N . GLN B 1 271 ? -6.973 7.292 4.731 1.00 14.50 307 GLN B N 1
ATOM 4677 C CA . GLN B 1 271 ? -8.200 6.609 5.118 1.00 13.44 307 GLN B CA 1
ATOM 4678 C C . GLN B 1 271 ? -8.751 6.031 3.819 1.00 14.27 307 GLN B C 1
ATOM 4679 O O . GLN B 1 271 ? -8.942 6.753 2.839 1.00 14.78 307 GLN B O 1
ATOM 4685 N N . ILE B 1 272 ? -8.969 4.720 3.820 1.00 13.43 308 ILE B N 1
ATOM 4686 C CA . ILE B 1 272 ? -9.486 3.977 2.677 1.00 12.92 308 ILE B CA 1
ATOM 4687 C C . ILE B 1 272 ? -10.841 3.440 3.133 1.00 12.77 308 ILE B C 1
ATOM 4688 O O . ILE B 1 272 ? -10.903 2.471 3.888 1.00 13.53 308 ILE B O 1
ATOM 4693 N N . ALA B 1 273 ? -11.916 4.075 2.669 1.00 13.52 309 ALA B N 1
ATOM 4694 C CA . ALA B 1 273 ? -13.276 3.701 3.060 1.00 14.54 309 ALA B CA 1
ATOM 4695 C C . ALA B 1 273 ? -14.155 3.287 1.885 1.00 15.14 309 ALA B C 1
ATOM 4696 O O . ALA B 1 273 ? -14.324 4.045 0.921 1.00 16.56 309 ALA B O 1
ATOM 4698 N N . GLY B 1 274 ? -14.732 2.089 1.988 1.00 15.10 310 GLY B N 1
ATOM 4699 C CA . GLY B 1 274 ? -15.596 1.582 0.938 1.00 14.65 310 GLY B CA 1
ATOM 4700 C C . GLY B 1 274 ? -14.952 1.625 -0.436 1.00 16.83 310 GLY B C 1
ATOM 4701 O O . GLY B 1 274 ? -15.630 1.853 -1.442 1.00 15.91 310 GLY B O 1
ATOM 4702 N N . SER B 1 275 ? -13.645 1.386 -0.481 1.00 16.30 311 SER B N 1
ATOM 4703 C CA . SER B 1 275 ? -12.908 1.409 -1.735 1.00 15.97 311 SER B CA 1
ATOM 4704 C C . SER B 1 275 ? -12.330 0.047 -2.089 1.00 15.67 311 SER B C 1
ATOM 4705 O O . SER B 1 275 ? -11.997 -0.746 -1.215 1.00 16.08 311 SER B O 1
ATOM 4708 N N . LYS B 1 276 ? -12.199 -0.208 -3.383 1.00 17.38 312 LYS B N 1
ATOM 4709 C CA . LYS B 1 276 ? -11.698 -1.489 -3.858 1.00 18.41 312 LYS B CA 1
ATOM 4710 C C . LYS B 1 276 ? -10.402 -1.380 -4.663 1.00 16.65 312 LYS B C 1
ATOM 4711 O O . LYS B 1 276 ? -10.168 -0.390 -5.358 1.00 16.88 312 LYS B O 1
ATOM 4717 N N . ASN B 1 277 ? -9.564 -2.407 -4.559 1.00 15.17 313 ASN B N 1
ATOM 4718 C CA . ASN B 1 277 ? -8.303 -2.456 -5.292 1.00 14.55 313 ASN B CA 1
ATOM 4719 C C . ASN B 1 277 ? -7.446 -1.233 -5.027 1.00 13.73 313 ASN B C 1
ATOM 4720 O O . ASN B 1 277 ? -7.148 -0.461 -5.937 1.00 14.25 313 ASN B O 1
ATOM 4725 N N . VAL B 1 278 ? -7.053 -1.058 -3.772 1.00 12.93 314 VAL B N 1
ATOM 4726 C CA . VAL B 1 278 ? -6.219 0.071 -3.397 1.00 12.52 314 VAL B CA 1
ATOM 4727 C C . VAL B 1 278 ? -4.844 -0.462 -3.036 1.00 13.72 314 VAL B C 1
ATOM 4728 O O . VAL B 1 278 ? -4.712 -1.433 -2.285 1.00 14.07 314 VAL B O 1
ATOM 4732 N N . LEU B 1 279 ? -3.820 0.171 -3.593 1.00 13.82 315 LEU B N 1
ATOM 4733 C CA . LEU B 1 279 ? -2.452 -0.236 -3.335 1.00 13.08 315 LEU B CA 1
ATOM 4734 C C . LEU B 1 279 ? -1.627 0.928 -2.813 1.00 13.57 315 LEU B C 1
ATOM 4735 O O . LEU B 1 279 ? -1.652 2.021 -3.382 1.00 14.74 315 LEU B O 1
ATOM 4740 N N . VAL B 1 280 ? -0.942 0.700 -1.695 1.00 12.33 316 VAL B N 1
ATOM 4741 C CA . VAL B 1 280 ? -0.040 1.696 -1.121 1.00 12.74 316 VAL B CA 1
ATOM 4742 C C . VAL B 1 280 ? 1.278 0.929 -1.181 1.00 12.09 316 VAL B C 1
ATOM 4743 O O . VAL B 1 280 ? 1.409 -0.124 -0.566 1.00 12.82 316 VAL B O 1
ATOM 4747 N N . ASP B 1 281 ? 2.247 1.453 -1.920 1.00 14.64 317 ASP B N 1
ATOM 4748 C CA . ASP B 1 281 ? 3.506 0.742 -2.102 1.00 15.02 317 ASP B CA 1
ATOM 4749 C C . ASP B 1 281 ? 4.748 1.623 -2.050 1.00 14.91 317 ASP B C 1
ATOM 4750 O O . ASP B 1 281 ? 4.709 2.786 -2.445 1.00 12.79 317 ASP B O 1
ATOM 4755 N N . ASN B 1 282 ? 5.840 1.046 -1.538 1.00 14.92 318 ASN B N 1
ATOM 4756 C CA . ASN B 1 282 ? 7.141 1.709 -1.447 1.00 15.26 318 ASN B CA 1
ATOM 4757 C C . ASN B 1 282 ? 7.073 3.136 -0.903 1.00 15.96 318 ASN B C 1
ATOM 4758 O O . ASN B 1 282 ? 7.669 4.056 -1.465 1.00 15.64 318 ASN B O 1
ATOM 4763 N N . SER B 1 283 ? 6.362 3.304 0.211 1.00 15.46 319 SER B N 1
ATOM 4764 C CA . SER B 1 283 ? 6.192 4.613 0.826 1.00 15.33 319 SER B CA 1
ATOM 4765 C C . SER B 1 283 ? 6.712 4.680 2.248 1.00 15.37 319 SER B C 1
ATOM 4766 O O . SER B 1 283 ? 6.964 3.655 2.889 1.00 16.80 319 SER B O 1
ATOM 4769 N N . ARG B 1 284 ? 6.853 5.908 2.736 1.00 15.17 320 ARG B N 1
ATOM 4770 C CA . ARG B 1 284 ? 7.348 6.162 4.078 1.00 16.98 320 ARG B CA 1
ATOM 4771 C C . ARG B 1 284 ? 6.378 7.043 4.859 1.00 16.19 320 ARG B C 1
ATOM 4772 O O . ARG B 1 284 ? 5.915 8.072 4.368 1.00 16.84 320 ARG B O 1
ATOM 4780 N N . PHE B 1 285 ? 6.067 6.625 6.079 1.00 15.35 321 PHE B N 1
ATOM 4781 C CA . PHE B 1 285 ? 5.150 7.368 6.933 1.00 16.75 321 PHE B CA 1
ATOM 4782 C C . PHE B 1 285 ? 5.964 7.761 8.155 1.00 17.75 321 PHE B C 1
ATOM 4783 O O . PHE B 1 285 ? 6.129 6.981 9.095 1.00 17.68 321 PHE B O 1
ATOM 4791 N N . LEU B 1 286 ? 6.469 8.988 8.124 1.00 17.71 322 LEU B N 1
ATOM 4792 C CA . LEU B 1 286 ? 7.337 9.490 9.177 1.00 17.05 322 LEU B CA 1
ATOM 4793 C C . LEU B 1 286 ? 6.748 10.538 10.109 1.00 16.77 322 LEU B C 1
ATOM 4794 O O . LEU B 1 286 ? 6.518 11.681 9.712 1.00 15.80 322 LEU B O 1
ATOM 4799 N N . GLY B 1 287 ? 6.507 10.137 11.351 1.00 17.76 323 GLY B N 1
ATOM 4800 C CA . GLY B 1 287 ? 6.010 11.070 12.343 1.00 17.74 323 GLY B CA 1
ATOM 4801 C C . GLY B 1 287 ? 4.530 11.348 12.519 1.00 19.42 323 GLY B C 1
ATOM 4802 O O . GLY B 1 287 ? 3.791 11.627 11.569 1.00 18.57 323 GLY B O 1
ATOM 4803 N N . GLN B 1 288 ? 4.105 11.269 13.772 1.00 19.61 324 GLN B N 1
ATOM 4804 C CA . GLN B 1 288 ? 2.733 11.569 14.147 1.00 22.19 324 GLN B CA 1
ATOM 4805 C C . GLN B 1 288 ? 2.839 12.399 15.422 1.00 22.61 324 GLN B C 1
ATOM 4806 O O . GLN B 1 288 ? 3.418 11.955 16.415 1.00 20.04 324 GLN B O 1
ATOM 4812 N N . ALA B 1 289 ? 2.307 13.617 15.376 1.00 22.65 325 ALA B N 1
ATOM 4813 C CA . ALA B 1 289 ? 2.357 14.511 16.519 1.00 22.70 325 ALA B CA 1
ATOM 4814 C C . ALA B 1 289 ? 1.180 14.264 17.447 1.00 24.16 325 ALA B C 1
ATOM 4815 O O . ALA B 1 289 ? 0.041 14.149 17.006 1.00 23.07 325 ALA B O 1
ATOM 4817 N N . LEU B 1 290 ? 1.469 14.183 18.740 1.00 25.10 326 LEU B N 1
ATOM 4818 C CA . LEU B 1 290 ? 0.439 13.954 19.742 1.00 26.79 326 LEU B CA 1
ATOM 4819 C C . LEU B 1 290 ? 0.479 15.111 20.743 1.00 30.44 326 LEU B C 1
ATOM 4820 O O . LEU B 1 290 ? 1.502 15.353 21.383 1.00 28.56 326 LEU B O 1
ATOM 4825 N N . PRO B 1 291 ? -0.629 15.859 20.871 1.00 34.48 327 PRO B N 1
ATOM 4826 C CA . PRO B 1 291 ? -0.688 16.992 21.801 1.00 39.06 327 PRO B CA 1
ATOM 4827 C C . PRO B 1 291 ? -0.824 16.587 23.271 1.00 44.13 327 PRO B C 1
ATOM 4828 O O . PRO B 1 291 ? -1.439 15.569 23.586 1.00 43.69 327 PRO B O 1
ATOM 4832 N N . LYS B 1 292 ? -0.238 17.393 24.157 1.00 50.63 328 LYS B N 1
ATOM 4833 C CA . LYS B 1 292 ? -0.278 17.157 25.606 1.00 57.93 328 LYS B CA 1
ATOM 4834 C C . LYS B 1 292 ? -1.630 16.645 26.083 1.00 62.10 328 LYS B C 1
ATOM 4835 O O . LYS B 1 292 ? -1.749 15.543 26.618 1.00 63.07 328 LYS B O 1
ATOM 4841 N N . THR B 1 293 ? -2.638 17.487 25.894 1.00 67.13 329 THR B N 1
ATOM 4842 C CA . THR B 1 293 ? -4.011 17.223 26.303 1.00 72.32 329 THR B CA 1
ATOM 4843 C C . THR B 1 293 ? -4.588 15.845 25.986 1.00 74.36 329 THR B C 1
ATOM 4844 O O . THR B 1 293 ? -4.736 15.469 24.822 1.00 76.14 329 THR B O 1
ATOM 4848 N N . MET B 1 294 ? -4.924 15.107 27.045 1.00 72.80 330 MET B N 1
ATOM 4849 C CA . MET B 1 294 ? -5.514 13.772 26.937 1.00 67.52 330 MET B CA 1
ATOM 4850 C C . MET B 1 294 ? -4.714 12.808 26.058 1.00 76.04 330 MET B C 1
ATOM 4851 O O . MET B 1 294 ? -3.781 13.201 25.361 1.00 81.59 330 MET B O 1
ATOM 4856 N N . GLY B 1 297 ? -6.837 6.260 24.555 1.00 63.02 333 GLY B N 1
ATOM 4857 C CA . GLY B 1 297 ? -8.204 6.184 24.070 1.00 62.58 333 GLY B CA 1
ATOM 4858 C C . GLY B 1 297 ? -8.337 6.744 22.667 1.00 61.85 333 GLY B C 1
ATOM 4859 O O . GLY B 1 297 ? -8.494 5.993 21.704 1.00 61.97 333 GLY B O 1
ATOM 4860 N N . GLN B 1 298 ? -8.277 8.068 22.556 1.00 60.88 334 GLN B N 1
ATOM 4861 C CA . GLN B 1 298 ? -8.376 8.740 21.266 1.00 59.29 334 GLN B CA 1
ATOM 4862 C C . GLN B 1 298 ? -7.075 8.541 20.501 1.00 56.55 334 GLN B C 1
ATOM 4863 O O . GLN B 1 298 ? -7.052 8.539 19.268 1.00 56.67 334 GLN B O 1
ATOM 4869 N N . ILE B 1 299 ? -5.993 8.371 21.253 1.00 52.11 335 ILE B N 1
ATOM 4870 C CA . ILE B 1 299 ? -4.668 8.182 20.684 1.00 48.64 335 ILE B CA 1
ATOM 4871 C C . ILE B 1 299 ? -4.541 6.877 19.903 1.00 45.73 335 ILE B C 1
ATOM 4872 O O . ILE B 1 299 ? -4.113 6.876 18.747 1.00 43.68 335 ILE B O 1
ATOM 4877 N N . ILE B 1 300 ? -4.918 5.768 20.531 1.00 42.46 336 ILE B N 1
ATOM 4878 C CA . ILE B 1 300 ? -4.808 4.471 19.880 1.00 41.28 336 ILE B CA 1
ATOM 4879 C C . ILE B 1 300 ? -5.795 4.272 18.734 1.00 39.50 336 ILE B C 1
ATOM 4880 O O . ILE B 1 300 ? -5.739 3.263 18.040 1.00 40.18 336 ILE B O 1
ATOM 4885 N N . SER B 1 301 ? -6.690 5.232 18.529 1.00 38.19 337 SER B N 1
ATOM 4886 C CA . SER B 1 301 ? -7.668 5.130 17.448 1.00 35.65 337 SER B CA 1
ATOM 4887 C C . SER B 1 301 ? -7.206 5.911 16.218 1.00 33.63 337 SER B C 1
ATOM 4888 O O . SER B 1 301 ? -7.973 6.102 15.275 1.00 33.56 337 SER B O 1
ATOM 4891 N N . LYS B 1 302 ? -5.951 6.356 16.226 1.00 30.28 338 LYS B N 1
ATOM 4892 C CA . LYS B 1 302 ? -5.414 7.127 15.109 1.00 28.54 338 LYS B CA 1
ATOM 4893 C C . LYS B 1 302 ? -4.393 6.373 14.253 1.00 26.02 338 LYS B C 1
ATOM 4894 O O . LYS B 1 302 ? -3.196 6.671 14.288 1.00 26.01 338 LYS B O 1
ATOM 4900 N N . GLU B 1 303 ? -4.874 5.408 13.473 1.00 23.00 339 GLU B N 1
ATOM 4901 C CA . GLU B 1 303 ? -4.000 4.623 12.608 1.00 20.28 339 GLU B CA 1
ATOM 4902 C C . GLU B 1 303 ? -3.508 5.494 11.457 1.00 19.63 339 GLU B C 1
ATOM 4903 O O . GLU B 1 303 ? -4.260 6.314 10.923 1.00 19.43 339 GLU B O 1
ATOM 4909 N N . SER B 1 304 ? -2.249 5.320 11.074 1.00 17.14 340 SER B N 1
ATOM 4910 C CA . SER B 1 304 ? -1.685 6.104 9.982 1.00 16.98 340 SER B CA 1
ATOM 4911 C C . SER B 1 304 ? -2.368 5.745 8.670 1.00 14.27 340 SER B C 1
ATOM 4912 O O . SER B 1 304 ? -2.577 6.599 7.810 1.00 13.38 340 SER B O 1
ATOM 4915 N N . ILE B 1 305 ? -2.685 4.466 8.512 1.00 14.96 341 ILE B N 1
ATOM 4916 C CA . ILE B 1 305 ? -3.407 3.997 7.344 1.00 12.83 341 ILE B CA 1
ATOM 4917 C C . ILE B 1 305 ? -4.621 3.244 7.867 1.00 14.06 341 ILE B C 1
ATOM 4918 O O . ILE B 1 305 ? -4.502 2.129 8.364 1.00 13.31 341 ILE B O 1
ATOM 4923 N N . GLN B 1 306 ? -5.791 3.866 7.773 1.00 14.63 342 GLN B N 1
ATOM 4924 C CA . GLN B 1 306 ? -7.015 3.231 8.235 1.00 15.06 342 GLN B CA 1
ATOM 4925 C C . GLN B 1 306 ? -7.770 2.606 7.067 1.00 15.43 342 GLN B C 1
ATOM 4926 O O . GLN B 1 306 ? -7.962 3.234 6.022 1.00 16.32 342 GLN B O 1
ATOM 4932 N N . ILE B 1 307 ? -8.174 1.354 7.246 1.00 15.98 343 ILE B N 1
ATOM 4933 C CA . ILE B 1 307 ? -8.920 0.617 6.233 1.00 16.95 343 ILE B CA 1
ATOM 4934 C C . ILE B 1 307 ? -10.240 0.353 6.920 1.00 18.02 343 ILE B C 1
ATOM 4935 O O . ILE B 1 307 ? -10.297 -0.367 7.917 1.00 19.46 343 ILE B O 1
ATOM 4940 N N . GLU B 1 308 ? -11.307 0.923 6.378 1.00 17.91 344 GLU B N 1
ATOM 4941 C CA . GLU B 1 308 ? -12.599 0.825 7.031 1.00 17.98 344 GLU B CA 1
ATOM 4942 C C . GLU B 1 308 ? -13.796 0.773 6.096 1.00 18.29 344 GLU B C 1
ATOM 4943 O O . GLU B 1 308 ? -13.683 1.038 4.900 1.00 18.67 344 GLU B O 1
ATOM 4949 N N . PRO B 1 309 ? -14.965 0.399 6.639 1.00 19.59 345 PRO B N 1
ATOM 4950 C CA . PRO B 1 309 ? -16.174 0.351 5.814 1.00 20.07 345 PRO B CA 1
ATOM 4951 C C . PRO B 1 309 ? -16.593 1.817 5.668 1.00 20.12 345 PRO B C 1
ATOM 4952 O O . PRO B 1 309 ? -16.163 2.665 6.453 1.00 20.04 345 PRO B O 1
ATOM 4956 N N . LEU B 1 310 ? -17.423 2.119 4.680 1.00 19.00 346 LEU B N 1
ATOM 4957 C CA . LEU B 1 310 ? -17.839 3.497 4.440 1.00 19.38 346 LEU B CA 1
ATOM 4958 C C . LEU B 1 310 ? -19.081 3.939 5.222 1.00 19.19 346 LEU B C 1
ATOM 4959 O O . LEU B 1 310 ? -20.208 3.662 4.822 1.00 18.54 346 LEU B O 1
ATOM 4964 N N . THR B 1 311 ? -18.858 4.620 6.345 1.00 19.74 347 THR B N 1
ATOM 4965 C CA . THR B 1 311 ? -19.947 5.136 7.178 1.00 21.17 347 THR B CA 1
ATOM 4966 C C . THR B 1 311 ? -19.619 6.588 7.492 1.00 22.47 347 THR B C 1
ATOM 4967 O O . THR B 1 311 ? -18.461 7.000 7.410 1.00 21.69 347 THR B O 1
ATOM 4971 N N . ARG B 1 312 ? -20.633 7.368 7.850 1.00 23.84 348 ARG B N 1
ATOM 4972 C CA . ARG B 1 312 ? -20.407 8.770 8.174 1.00 25.92 348 ARG B CA 1
ATOM 4973 C C . ARG B 1 312 ? -19.595 8.877 9.459 1.00 25.94 348 ARG B C 1
ATOM 4974 O O . ARG B 1 312 ? -18.833 9.820 9.645 1.00 25.88 348 ARG B O 1
ATOM 4982 N N . LYS B 1 313 ? -19.749 7.891 10.335 1.00 26.99 349 LYS B N 1
ATOM 4983 C CA . LYS B 1 313 ? -19.017 7.869 11.597 1.00 28.53 349 LYS B CA 1
ATOM 4984 C C . LYS B 1 313 ? -17.512 7.778 11.347 1.00 28.88 349 LYS B C 1
ATOM 4985 O O . LYS B 1 313 ? -16.729 8.555 11.902 1.00 29.21 349 LYS B O 1
ATOM 4991 N N . GLY B 1 314 ? -17.109 6.829 10.509 1.00 26.86 350 GLY B N 1
ATOM 4992 C CA . GLY B 1 314 ? -15.697 6.673 10.217 1.00 24.08 350 GLY B CA 1
ATOM 4993 C C . GLY B 1 314 ? -15.214 7.536 9.071 1.00 22.60 350 GLY B C 1
ATOM 4994 O O . GLY B 1 314 ? -14.022 7.790 8.951 1.00 20.65 350 GLY B O 1
ATOM 4995 N N . PHE B 1 315 ? -16.139 7.995 8.233 1.00 20.37 351 PHE B N 1
ATOM 4996 C CA . PHE B 1 315 ? -15.791 8.816 7.073 1.00 19.34 351 PHE B CA 1
ATOM 4997 C C . PHE B 1 315 ? -16.758 10.004 7.003 1.00 19.48 351 PHE B C 1
ATOM 4998 O O . PHE B 1 315 ? -17.628 10.051 6.135 1.00 18.46 351 PHE B O 1
ATOM 5006 N N . PRO B 1 316 ? -16.601 10.984 7.909 1.00 21.40 352 PRO B N 1
ATOM 5007 C CA . PRO B 1 316 ? -17.445 12.186 7.992 1.00 22.07 352 PRO B CA 1
ATOM 5008 C C . PRO B 1 316 ? -17.296 13.190 6.858 1.00 22.04 352 PRO B C 1
ATOM 5009 O O . PRO B 1 316 ? -17.809 14.306 6.943 1.00 23.95 352 PRO B O 1
ATOM 5013 N N . TYR B 1 317 ? -16.621 12.789 5.791 1.00 20.22 353 TYR B N 1
ATOM 5014 C CA . TYR B 1 317 ? -16.381 13.672 4.658 1.00 21.07 353 TYR B CA 1
ATOM 5015 C C . TYR B 1 317 ? -17.462 13.602 3.590 1.00 21.04 353 TYR B C 1
ATOM 5016 O O . TYR B 1 317 ? -17.489 14.418 2.669 1.00 20.72 353 TYR B O 1
ATOM 5025 N N . ALA B 1 318 ? -18.354 12.629 3.719 1.00 21.22 354 ALA B N 1
ATOM 5026 C CA . ALA B 1 318 ? -19.421 12.454 2.747 1.00 21.14 354 ALA B CA 1
ATOM 5027 C C . ALA B 1 318 ? -20.685 11.946 3.422 1.00 20.14 354 ALA B C 1
ATOM 5028 O O . ALA B 1 318 ? -20.688 11.653 4.620 1.00 19.11 354 ALA B O 1
ATOM 5030 N N . LEU B 1 319 ? -21.755 11.840 2.643 1.00 19.30 355 LEU B N 1
ATOM 5031 C CA . LEU B 1 319 ? -23.025 11.359 3.162 1.00 20.04 355 LEU B CA 1
ATOM 5032 C C . LEU B 1 319 ? -23.175 9.840 3.070 1.00 20.39 355 LEU B C 1
ATOM 5033 O O . LEU B 1 319 ? -24.057 9.271 3.713 1.00 20.55 355 LEU B O 1
ATOM 5038 N N . ASN B 1 320 ? -22.325 9.188 2.274 1.00 20.08 356 ASN B N 1
ATOM 5039 C CA . ASN B 1 320 ? -22.394 7.729 2.114 1.00 21.37 356 ASN B CA 1
ATOM 5040 C C . ASN B 1 320 ? -22.438 7.076 3.491 1.00 22.54 356 ASN B C 1
ATOM 5041 O O . ASN B 1 320 ? -21.570 7.317 4.323 1.00 23.02 356 ASN B O 1
ATOM 5046 N N . ASP B 1 321 ? -23.433 6.229 3.729 1.00 25.03 357 ASP B N 1
ATOM 5047 C CA . ASP B 1 321 ? -23.563 5.629 5.047 1.00 26.52 357 ASP B CA 1
ATOM 5048 C C . ASP B 1 321 ? -24.056 4.184 5.085 1.00 27.38 357 ASP B C 1
ATOM 5049 O O . ASP B 1 321 ? -24.494 3.721 6.139 1.00 29.05 357 ASP B O 1
ATOM 5054 N N . ASP B 1 322 ? -23.978 3.454 3.973 1.00 27.67 358 ASP B N 1
ATOM 5055 C CA . ASP B 1 322 ? -24.458 2.072 4.008 1.00 29.06 358 ASP B CA 1
ATOM 5056 C C . ASP B 1 322 ? -23.448 1.023 4.483 1.00 27.55 358 ASP B C 1
ATOM 5057 O O . ASP B 1 322 ? -23.729 -0.174 4.441 1.00 28.51 358 ASP B O 1
ATOM 5062 N N . GLY B 1 323 ? -22.279 1.471 4.939 1.00 23.35 359 GLY B N 1
ATOM 5063 C CA . GLY B 1 323 ? -21.284 0.545 5.453 1.00 21.42 359 GLY B CA 1
ATOM 5064 C C . GLY B 1 323 ? -20.505 -0.292 4.454 1.00 20.81 359 GLY B C 1
ATOM 5065 O O . GLY B 1 323 ? -19.948 -1.329 4.816 1.00 20.02 359 GLY B O 1
ATOM 5066 N N . LYS B 1 324 ? -20.465 0.160 3.207 1.00 21.04 360 LYS B N 1
ATOM 5067 C CA . LYS B 1 324 ? -19.744 -0.516 2.128 1.00 21.24 360 LYS B CA 1
ATOM 5068 C C . LYS B 1 324 ? -18.321 -0.862 2.578 1.00 20.05 360 LYS B C 1
ATOM 5069 O O . LYS B 1 324 ? -17.616 -0.027 3.139 1.00 20.09 360 LYS B O 1
ATOM 5075 N N . LYS B 1 325 ? -17.895 -2.093 2.327 1.00 18.05 361 LYS B N 1
ATOM 5076 C CA . LYS B 1 325 ? -16.560 -2.504 2.731 1.00 17.44 361 LYS B CA 1
ATOM 5077 C C . LYS B 1 325 ? -15.483 -2.034 1.771 1.00 16.67 361 LYS B C 1
ATOM 5078 O O . LYS B 1 325 ? -15.763 -1.598 0.652 1.00 16.91 361 LYS B O 1
ATOM 5084 N N . SER B 1 326 ? -14.243 -2.106 2.234 1.00 16.66 362 SER B N 1
ATOM 5085 C CA . SER B 1 326 ? -13.107 -1.798 1.386 1.00 15.81 362 SER B CA 1
ATOM 5086 C C . SER B 1 326 ? -12.693 -3.218 1.015 1.00 17.80 362 SER B C 1
ATOM 5087 O O . SER B 1 326 ? -12.849 -4.144 1.816 1.00 17.73 362 SER B O 1
ATOM 5090 N N . GLU B 1 327 ? -12.184 -3.404 -0.194 1.00 18.80 363 GLU B N 1
ATOM 5091 C CA . GLU B 1 327 ? -11.829 -4.741 -0.631 1.00 18.98 363 GLU B CA 1
ATOM 5092 C C . GLU B 1 327 ? -10.542 -4.761 -1.441 1.00 17.37 363 GLU B C 1
ATOM 5093 O O . GLU B 1 327 ? -10.247 -3.826 -2.180 1.00 18.67 363 GLU B O 1
ATOM 5099 N N . ASN B 1 328 ? -9.797 -5.848 -1.312 1.00 16.33 364 ASN B N 1
ATOM 5100 C CA . ASN B 1 328 ? -8.534 -6.004 -2.017 1.00 14.58 364 ASN B CA 1
ATOM 5101 C C . ASN B 1 328 ? -7.637 -4.801 -1.756 1.00 12.75 364 ASN B C 1
ATOM 5102 O O . ASN B 1 328 ? -7.327 -4.040 -2.670 1.00 14.69 364 ASN B O 1
ATOM 5107 N N . VAL B 1 329 ? -7.242 -4.617 -0.502 1.00 12.00 365 VAL B N 1
ATOM 5108 C CA . VAL B 1 329 ? -6.356 -3.512 -0.142 1.00 13.25 365 VAL B CA 1
ATOM 5109 C C . VAL B 1 329 ? -5.003 -4.117 0.199 1.00 13.33 365 VAL B C 1
ATOM 5110 O O . VAL B 1 329 ? -4.918 -5.062 0.980 1.00 14.02 365 VAL B O 1
ATOM 5114 N N . THR B 1 330 ? -3.948 -3.579 -0.399 1.00 12.79 366 THR B N 1
ATOM 5115 C CA . THR B 1 330 ? -2.603 -4.081 -0.150 1.00 12.40 366 THR B CA 1
ATOM 5116 C C . THR B 1 330 ? -1.664 -2.950 0.232 1.00 12.10 366 THR B C 1
ATOM 5117 O O . THR B 1 330 ? -1.513 -1.977 -0.506 1.00 14.85 366 THR B O 1
ATOM 5121 N N . ILE B 1 331 ? -1.054 -3.081 1.402 1.00 11.33 367 ILE B N 1
ATOM 5122 C CA . ILE B 1 331 ? -0.092 -2.103 1.880 1.00 11.48 367 ILE B CA 1
ATOM 5123 C C . ILE B 1 331 ? 1.193 -2.914 1.842 1.00 11.83 367 ILE B C 1
ATOM 5124 O O . ILE B 1 331 ? 1.309 -3.917 2.543 1.00 12.90 367 ILE B O 1
ATOM 5129 N N . GLN B 1 332 ? 2.150 -2.504 1.018 1.00 13.01 368 GLN B N 1
ATOM 5130 C CA . GLN B 1 332 ? 3.385 -3.274 0.914 1.00 12.70 368 GLN B CA 1
ATOM 5131 C C . GLN B 1 332 ? 4.660 -2.473 0.757 1.00 13.01 368 GLN B C 1
ATOM 5132 O O . GLN B 1 332 ? 4.645 -1.317 0.332 1.00 13.23 368 GLN B O 1
ATOM 5138 N N . ASN B 1 333 ? 5.767 -3.126 1.097 1.00 14.04 369 ASN B N 1
ATOM 5139 C CA . ASN B 1 333 ? 7.103 -2.557 0.958 1.00 15.81 369 ASN B CA 1
ATOM 5140 C C . ASN B 1 333 ? 7.235 -1.140 1.464 1.00 15.82 369 ASN B C 1
ATOM 5141 O O . ASN B 1 333 ? 7.947 -0.330 0.869 1.00 16.41 369 ASN B O 1
ATOM 5146 N N . SER B 1 334 ? 6.563 -0.837 2.567 1.00 14.41 370 SER B N 1
ATOM 5147 C CA . SER B 1 334 ? 6.624 0.506 3.110 1.00 13.93 370 SER B CA 1
ATOM 5148 C C . SER B 1 334 ? 7.255 0.568 4.491 1.00 15.16 370 SER B C 1
ATOM 5149 O O . SER B 1 334 ? 7.344 -0.438 5.202 1.00 15.50 370 SER B O 1
ATOM 5152 N N . TYR B 1 335 ? 7.696 1.769 4.850 1.00 16.24 371 TYR B N 1
ATOM 5153 C CA . TYR B 1 335 ? 8.351 2.029 6.123 1.00 17.22 371 TYR B CA 1
ATOM 5154 C C . TYR B 1 335 ? 7.500 2.936 7.000 1.00 17.45 371 TYR B C 1
ATOM 5155 O O . TYR B 1 335 ? 6.940 3.924 6.523 1.00 19.50 371 TYR B O 1
ATOM 5164 N N . PHE B 1 336 ? 7.413 2.605 8.284 1.00 16.77 372 PHE B N 1
ATOM 5165 C CA . PHE B 1 336 ? 6.637 3.398 9.228 1.00 17.21 372 PHE B CA 1
ATOM 5166 C C . PHE B 1 336 ? 7.503 3.720 10.437 1.00 17.46 372 PHE B C 1
ATOM 5167 O O . PHE B 1 336 ? 8.032 2.818 11.084 1.00 18.23 372 PHE B O 1
ATOM 5175 N N . GLY B 1 337 ? 7.645 5.007 10.741 1.00 18.18 373 GLY B N 1
ATOM 5176 C CA . GLY B 1 337 ? 8.461 5.403 11.876 1.00 18.86 373 GLY B CA 1
ATOM 5177 C C . GLY B 1 337 ? 8.236 6.840 12.291 1.00 19.19 373 GLY B C 1
ATOM 5178 O O . GLY B 1 337 ? 7.112 7.336 12.236 1.00 19.87 373 GLY B O 1
ATOM 5179 N N . LYS B 1 338 ? 9.303 7.515 12.702 1.00 19.67 374 LYS B N 1
ATOM 5180 C CA . LYS B 1 338 ? 9.191 8.903 13.136 1.00 20.02 374 LYS B CA 1
ATOM 5181 C C . LYS B 1 338 ? 9.903 9.852 12.186 1.00 20.15 374 LYS B C 1
ATOM 5182 O O . LYS B 1 338 ? 10.527 9.422 11.210 1.00 18.40 374 LYS B O 1
ATOM 5188 N N . SER B 1 339 ? 9.791 11.150 12.462 1.00 20.37 375 SER B N 1
ATOM 5189 C CA . SER B 1 339 ? 10.458 12.165 11.650 1.00 22.52 375 SER B CA 1
ATOM 5190 C C . SER B 1 339 ? 11.326 12.989 12.598 1.00 23.95 375 SER B C 1
ATOM 5191 O O . SER B 1 339 ? 11.430 12.666 13.783 1.00 24.04 375 SER B O 1
ATOM 5194 N N . ASP B 1 340 ? 11.940 14.051 12.085 1.00 27.19 376 ASP B N 1
ATOM 5195 C CA . ASP B 1 340 ? 12.763 14.915 12.926 1.00 30.42 376 ASP B CA 1
ATOM 5196 C C . ASP B 1 340 ? 11.873 15.845 13.750 1.00 30.20 376 ASP B C 1
ATOM 5197 O O . ASP B 1 340 ? 12.318 16.428 14.736 1.00 32.01 376 ASP B O 1
ATOM 5202 N N . LYS B 1 341 ? 10.613 15.981 13.347 1.00 29.31 377 LYS B N 1
ATOM 5203 C CA . LYS B 1 341 ? 9.693 16.881 14.038 1.00 27.76 377 LYS B CA 1
ATOM 5204 C C . LYS B 1 341 ? 8.685 16.218 14.965 1.00 25.96 377 LYS B C 1
ATOM 5205 O O . LYS B 1 341 ? 8.229 16.841 15.923 1.00 26.04 377 LYS B O 1
ATOM 5211 N N . SER B 1 342 ? 8.313 14.974 14.675 1.00 23.48 378 SER B N 1
ATOM 5212 C CA . SER B 1 342 ? 7.351 14.268 15.518 1.00 22.71 378 SER B CA 1
ATOM 5213 C C . SER B 1 342 ? 7.740 12.811 15.766 1.00 21.99 378 SER B C 1
ATOM 5214 O O . SER B 1 342 ? 8.507 12.215 15.008 1.00 23.05 378 SER B O 1
ATOM 5217 N N . GLY B 1 343 ? 7.195 12.250 16.840 1.00 20.85 379 GLY B N 1
ATOM 5218 C CA . GLY B 1 343 ? 7.504 10.889 17.232 1.00 21.57 379 GLY B CA 1
ATOM 5219 C C . GLY B 1 343 ? 6.971 9.761 16.374 1.00 21.35 379 GLY B C 1
ATOM 5220 O O . GLY B 1 343 ? 6.374 9.980 15.314 1.00 22.04 379 GLY B O 1
ATOM 5221 N N . GLU B 1 344 ? 7.193 8.543 16.857 1.00 20.22 380 GLU B N 1
ATOM 5222 C CA . GLU B 1 344 ? 6.766 7.330 16.167 1.00 20.16 380 GLU B CA 1
ATOM 5223 C C . GLU B 1 344 ? 5.248 7.226 16.066 1.00 19.60 380 GLU B C 1
ATOM 5224 O O . GLU B 1 344 ? 4.522 7.650 16.963 1.00 20.36 380 GLU B O 1
ATOM 5230 N N . LEU B 1 345 ? 4.770 6.659 14.963 1.00 20.52 381 LEU B N 1
ATOM 5231 C CA . LEU B 1 345 ? 3.335 6.491 14.758 1.00 17.91 381 LEU B CA 1
ATOM 5232 C C . LEU B 1 345 ? 2.810 5.631 15.896 1.00 17.85 381 LEU B C 1
ATOM 5233 O O . LEU B 1 345 ? 3.552 4.816 16.455 1.00 18.26 381 LEU B O 1
ATOM 5238 N N . VAL B 1 346 ? 1.535 5.807 16.230 1.00 16.43 382 VAL B N 1
ATOM 5239 C CA . VAL B 1 346 ? 0.905 5.043 17.298 1.00 17.19 382 VAL B CA 1
ATOM 5240 C C . VAL B 1 346 ? 0.516 3.661 16.776 1.00 18.07 382 VAL B C 1
ATOM 5241 O O . VAL B 1 346 ? 0.899 2.640 17.345 1.00 19.30 382 VAL B O 1
ATOM 5245 N N . THR B 1 347 ? -0.258 3.645 15.694 1.00 18.16 383 THR B N 1
ATOM 5246 C CA . THR B 1 347 ? -0.709 2.410 15.055 1.00 18.44 383 THR B CA 1
ATOM 5247 C C . THR B 1 347 ? -0.521 2.625 13.564 1.00 17.52 383 THR B C 1
ATOM 5248 O O . THR B 1 347 ? -1.091 3.550 12.994 1.00 18.29 383 THR B O 1
ATOM 5252 N N . ALA B 1 348 ? 0.285 1.785 12.927 1.00 17.28 384 ALA B N 1
ATOM 5253 C CA . ALA B 1 348 ? 0.541 1.960 11.508 1.00 16.06 384 ALA B CA 1
ATOM 5254 C C . ALA B 1 348 ? -0.653 1.669 10.598 1.00 15.92 384 ALA B C 1
ATOM 5255 O O . ALA B 1 348 ? -0.990 2.487 9.736 1.00 13.75 384 ALA B O 1
ATOM 5257 N N . ILE B 1 349 ? -1.295 0.521 10.796 1.00 13.98 385 ILE B N 1
ATOM 5258 C CA . ILE B 1 349 ? -2.419 0.122 9.950 1.00 15.18 385 ILE B CA 1
ATOM 5259 C C . ILE B 1 349 ? -3.532 -0.605 10.687 1.00 15.38 385 ILE B C 1
ATOM 5260 O O . ILE B 1 349 ? -3.276 -1.381 11.603 1.00 14.68 385 ILE B O 1
ATOM 5265 N N . GLY B 1 350 ? -4.768 -0.369 10.255 1.00 15.91 386 GLY B N 1
ATOM 5266 C CA . GLY B 1 350 ? -5.898 -1.061 10.849 1.00 17.33 386 GLY B CA 1
ATOM 5267 C C . GLY B 1 350 ? -7.149 -0.216 10.962 1.00 17.40 386 GLY B C 1
ATOM 5268 O O . GLY B 1 350 ? -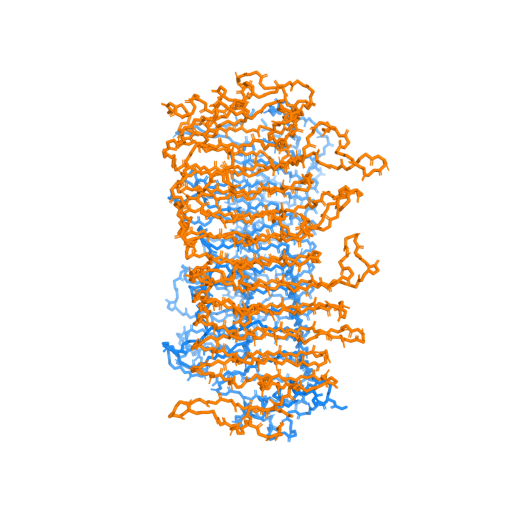7.360 0.724 10.202 1.00 19.18 386 GLY B O 1
ATOM 5269 N N . THR B 1 351 ? -7.998 -0.578 11.911 1.00 17.27 387 THR B N 1
ATOM 5270 C CA . THR B 1 351 ? -9.214 0.168 12.167 1.00 19.60 387 THR B CA 1
ATOM 5271 C C . THR B 1 351 ? -9.689 -0.189 13.571 1.00 20.69 387 THR B C 1
ATOM 5272 O O . THR B 1 351 ? -9.149 -1.109 14.193 1.00 19.59 387 THR B O 1
ATOM 5276 N N . HIS B 1 352 ? -10.701 0.521 14.058 1.00 18.75 388 HIS B N 1
ATOM 5277 C CA . HIS B 1 352 ? -11.191 0.322 15.417 1.00 19.60 388 HIS B CA 1
ATOM 5278 C C . HIS B 1 352 ? -12.710 0.447 15.530 1.00 21.24 388 HIS B C 1
ATOM 5279 O O . HIS B 1 352 ? -13.229 0.743 16.612 1.00 18.69 388 HIS B O 1
ATOM 5286 N N . TYR B 1 353 ? -13.424 0.226 14.433 1.00 20.62 389 TYR B N 1
ATOM 5287 C CA . TYR B 1 353 ? -14.868 0.386 14.468 1.00 21.62 389 TYR B CA 1
ATOM 5288 C C . TYR B 1 353 ? -15.633 -0.573 13.569 1.00 22.42 389 TYR B C 1
ATOM 5289 O O . TYR B 1 353 ? -15.192 -0.893 12.463 1.00 24.11 389 TYR B O 1
ATOM 5298 N N . GLN B 1 354 ? -16.784 -1.027 14.060 1.00 21.68 390 GLN B N 1
ATOM 5299 C CA . GLN B 1 354 ? -17.658 -1.917 13.301 1.00 20.97 390 GLN B CA 1
ATOM 5300 C C . GLN B 1 354 ? -19.024 -1.987 13.979 1.00 20.63 390 GLN B C 1
ATOM 5301 O O . GLN B 1 354 ? -19.136 -1.769 15.182 1.00 20.82 390 GLN B O 1
ATOM 5307 N N . THR B 1 355 ? -20.061 -2.261 13.195 1.00 20.22 391 THR B N 1
ATOM 5308 C CA . THR B 1 355 ? -21.420 -2.362 13.723 1.00 21.06 391 THR B CA 1
ATOM 5309 C C . THR B 1 355 ? -22.123 -3.462 12.944 1.00 21.26 391 THR B C 1
ATOM 5310 O O . THR B 1 355 ? -21.537 -4.047 12.039 1.00 19.39 391 THR B O 1
ATOM 5314 N N . LEU B 1 356 ? -23.375 -3.744 13.293 1.00 21.70 392 LEU B N 1
ATOM 5315 C CA . LEU B 1 356 ? -24.134 -4.764 12.582 1.00 23.00 392 LEU B CA 1
ATOM 5316 C C . LEU B 1 356 ? -24.404 -4.297 11.158 1.00 23.78 392 LEU B C 1
ATOM 5317 O O . LEU B 1 356 ? -24.704 -5.100 10.275 1.00 25.60 392 LEU B O 1
ATOM 5322 N N . SER B 1 357 ? -24.294 -2.990 10.941 1.00 24.99 393 SER B N 1
ATOM 5323 C CA . SER B 1 357 ? -24.553 -2.418 9.628 1.00 26.37 393 SER B CA 1
ATOM 5324 C C . SER B 1 357 ? -23.320 -2.118 8.791 1.00 25.83 393 SER B C 1
ATOM 5325 O O . SER B 1 357 ? -23.424 -1.453 7.763 1.00 27.52 393 SER B O 1
ATOM 5328 N N . THR B 1 358 ? -22.155 -2.585 9.221 1.00 24.46 394 THR B N 1
ATOM 5329 C CA . THR B 1 358 ? -20.950 -2.349 8.433 1.00 23.75 394 THR B CA 1
ATOM 5330 C C . THR B 1 358 ? -20.450 -3.664 7.861 1.00 22.94 394 THR B C 1
ATOM 5331 O O . THR B 1 358 ? -20.518 -4.699 8.522 1.00 22.29 394 THR B O 1
ATOM 5335 N N . GLN B 1 359 ? -19.984 -3.622 6.616 1.00 22.04 395 GLN B N 1
ATOM 5336 C CA . GLN B 1 359 ? -19.449 -4.808 5.963 1.00 22.94 395 GLN B CA 1
ATOM 5337 C C . GLN B 1 359 ? -17.941 -4.836 6.187 1.00 21.55 395 GLN B C 1
ATOM 5338 O O . GLN B 1 359 ? -17.240 -3.898 5.821 1.00 22.29 395 GLN B O 1
ATOM 5344 N N . ASN B 1 360 ? -17.455 -5.917 6.789 1.00 18.56 396 ASN B N 1
ATOM 5345 C CA . ASN B 1 360 ? -16.035 -6.080 7.084 1.00 18.40 396 ASN B CA 1
ATOM 5346 C C . ASN B 1 360 ? -15.107 -5.952 5.874 1.00 17.01 396 ASN B C 1
ATOM 5347 O O . ASN B 1 360 ? -15.322 -6.593 4.848 1.00 17.36 396 ASN B O 1
ATOM 5352 N N . PRO B 1 361 ? -14.072 -5.101 5.968 1.00 17.20 397 PRO B N 1
ATOM 5353 C CA . PRO B 1 361 ? -13.159 -4.985 4.827 1.00 16.05 397 PRO B CA 1
ATOM 5354 C C . PRO B 1 361 ? -12.552 -6.377 4.623 1.00 16.47 397 PRO B C 1
ATOM 5355 O O . PRO B 1 361 ? -12.268 -7.076 5.600 1.00 15.52 397 PRO B O 1
ATOM 5359 N N . SER B 1 362 ? -12.353 -6.787 3.371 1.00 16.91 398 SER B N 1
ATOM 5360 C CA . SER B 1 362 ? -11.824 -8.123 3.111 1.00 16.73 398 SER B CA 1
ATOM 5361 C C . SER B 1 362 ? -10.681 -8.195 2.111 1.00 17.08 398 SER B C 1
ATOM 5362 O O . SER B 1 362 ? -10.525 -7.324 1.253 1.00 16.29 398 SER B O 1
ATOM 5365 N N . ASN B 1 363 ? -9.908 -9.274 2.214 1.00 15.91 399 ASN B N 1
ATOM 5366 C CA . ASN B 1 363 ? -8.749 -9.504 1.361 1.00 16.03 399 ASN B CA 1
ATOM 5367 C C . ASN B 1 363 ? -7.807 -8.329 1.538 1.00 15.72 399 ASN B C 1
ATOM 5368 O O . ASN B 1 363 ? -7.512 -7.590 0.600 1.00 14.73 399 ASN B O 1
ATOM 5373 N N . ILE B 1 364 ? -7.357 -8.164 2.776 1.00 14.26 400 ILE B N 1
ATOM 5374 C CA . ILE B 1 364 ? -6.445 -7.098 3.149 1.00 14.88 400 ILE B CA 1
ATOM 5375 C C . ILE B 1 364 ? -5.063 -7.730 3.250 1.00 14.49 400 ILE B C 1
ATOM 5376 O O . ILE B 1 364 ? -4.873 -8.687 4.003 1.00 15.96 400 ILE B O 1
ATOM 5381 N N . LYS B 1 365 ? -4.107 -7.217 2.482 1.00 14.24 401 LYS B N 1
ATOM 5382 C CA . LYS B 1 365 ? -2.753 -7.760 2.528 1.00 14.55 401 LYS B CA 1
ATOM 5383 C C . LYS B 1 365 ? -1.762 -6.713 3.012 1.00 14.48 401 LYS B C 1
ATOM 5384 O O . LYS B 1 365 ? -1.695 -5.606 2.482 1.00 15.57 401 LYS B O 1
ATOM 5390 N N . ILE B 1 366 ? -1.003 -7.081 4.036 1.00 14.87 402 ILE B N 1
ATOM 5391 C CA . ILE B 1 366 ? 0.004 -6.211 4.625 1.00 14.50 402 ILE B CA 1
ATOM 5392 C C . ILE B 1 366 ? 1.293 -7.010 4.470 1.00 15.51 402 ILE B C 1
ATOM 5393 O O . ILE B 1 366 ? 1.581 -7.921 5.254 1.00 14.04 402 ILE B O 1
ATOM 5398 N N . LEU B 1 367 ? 2.051 -6.653 3.434 1.00 15.70 403 LEU B N 1
ATOM 5399 C CA . LEU B 1 367 ? 3.263 -7.373 3.061 1.00 14.75 403 LEU B CA 1
ATOM 5400 C C . LEU B 1 367 ? 4.592 -6.638 3.051 1.00 15.19 403 LEU B C 1
ATOM 5401 O O . LEU B 1 367 ? 4.703 -5.516 2.557 1.00 11.53 403 LEU B O 1
ATOM 5406 N N . ASN B 1 368 ? 5.603 -7.319 3.578 1.00 14.43 404 ASN B N 1
ATOM 5407 C CA . ASN B 1 368 ? 6.964 -6.821 3.591 1.00 15.11 404 ASN B CA 1
ATOM 5408 C C . ASN B 1 368 ? 7.157 -5.357 3.974 1.00 15.15 404 ASN B C 1
ATOM 5409 O O . ASN B 1 368 ? 7.890 -4.624 3.308 1.00 14.58 404 ASN B O 1
ATOM 5414 N N . ASN B 1 369 ? 6.500 -4.933 5.046 1.00 16.05 405 ASN B N 1
ATOM 5415 C CA . ASN B 1 369 ? 6.652 -3.565 5.517 1.00 16.39 405 ASN B CA 1
ATOM 5416 C C . ASN B 1 369 ? 7.599 -3.583 6.708 1.00 17.20 405 ASN B C 1
ATOM 5417 O O . ASN B 1 369 ? 7.890 -4.648 7.266 1.00 15.92 405 ASN B O 1
ATOM 5422 N N . HIS B 1 370 ? 8.095 -2.404 7.076 1.00 16.68 406 HIS B N 1
ATOM 5423 C CA . HIS B 1 370 ? 8.968 -2.267 8.233 1.00 16.49 406 HIS B CA 1
ATOM 5424 C C . HIS B 1 370 ? 8.250 -1.330 9.194 1.00 16.59 406 HIS B C 1
ATOM 5425 O O . HIS B 1 370 ? 8.101 -0.131 8.916 1.00 14.27 406 HIS B O 1
ATOM 5432 N N . PHE B 1 371 ? 7.784 -1.891 10.305 1.00 15.23 407 PHE B N 1
ATOM 5433 C CA . PHE B 1 371 ? 7.080 -1.126 11.331 1.00 17.14 407 PHE B CA 1
ATOM 5434 C C . PHE B 1 371 ? 8.130 -0.813 12.391 1.00 17.59 407 PHE B C 1
ATOM 5435 O O . PHE B 1 371 ? 8.351 -1.591 13.321 1.00 18.16 407 PHE B O 1
ATOM 5443 N N . ASP B 1 372 ? 8.772 0.338 12.234 1.00 18.62 408 ASP B N 1
ATOM 5444 C CA . ASP B 1 372 ? 9.855 0.751 13.109 1.00 18.75 408 ASP B CA 1
ATOM 5445 C C . ASP B 1 372 ? 9.502 1.473 14.406 1.00 19.15 408 ASP B C 1
ATOM 5446 O O . ASP B 1 372 ? 9.369 2.700 14.443 1.00 19.01 408 ASP B O 1
ATOM 5451 N N . ASN B 1 373 ? 9.370 0.690 15.472 1.00 19.93 409 ASN B N 1
ATOM 5452 C CA . ASN B 1 373 ? 9.081 1.201 16.808 1.00 20.46 409 ASN B CA 1
ATOM 5453 C C . ASN B 1 373 ? 7.738 1.909 16.999 1.00 19.93 409 ASN B C 1
ATOM 5454 O O . ASN B 1 373 ? 7.703 3.013 17.539 1.00 19.94 409 ASN B O 1
ATOM 5459 N N . MET B 1 374 ? 6.636 1.291 16.575 1.00 19.49 410 MET B N 1
ATOM 5460 C CA . MET B 1 374 ? 5.333 1.931 16.770 1.00 19.75 410 MET B CA 1
ATOM 5461 C C . MET B 1 374 ? 5.055 1.981 18.267 1.00 19.32 410 MET B C 1
ATOM 5462 O O . MET B 1 374 ? 5.455 1.084 19.015 1.00 18.42 410 MET B O 1
ATOM 5467 N N . MET B 1 375 ? 4.366 3.034 18.696 1.00 19.62 411 MET B N 1
ATOM 5468 C CA . MET B 1 375 ? 4.032 3.223 20.102 1.00 19.64 411 MET B CA 1
ATOM 5469 C C . MET B 1 375 ? 3.033 2.183 20.594 1.00 19.56 411 MET B C 1
ATOM 5470 O O . MET B 1 375 ? 3.107 1.737 21.741 1.00 20.21 411 MET B O 1
ATOM 5475 N N . TYR B 1 376 ? 2.104 1.782 19.732 1.00 19.16 412 TYR B N 1
ATOM 5476 C CA . TYR B 1 376 ? 1.094 0.822 20.144 1.00 19.60 412 TYR B CA 1
ATOM 5477 C C . TYR B 1 376 ? 0.997 -0.465 19.323 1.00 20.07 412 TYR B C 1
ATOM 5478 O O . TYR B 1 376 ? 0.895 -1.561 19.885 1.00 20.72 412 TYR B O 1
ATOM 5487 N N . ALA B 1 377 ? 1.023 -0.347 17.999 1.00 17.95 413 ALA B N 1
ATOM 5488 C CA . ALA B 1 377 ? 0.928 -1.533 17.157 1.00 17.47 413 ALA B CA 1
ATOM 5489 C C . ALA B 1 377 ? 1.276 -1.260 15.707 1.00 18.08 413 ALA B C 1
ATOM 5490 O O . ALA B 1 377 ? 1.095 -0.147 15.202 1.00 15.42 413 ALA B O 1
ATOM 5492 N N . GLY B 1 378 ? 1.783 -2.286 15.034 1.00 17.61 414 GLY B N 1
ATOM 5493 C CA . GLY B 1 378 ? 2.081 -2.127 13.629 1.00 15.00 414 GLY B CA 1
ATOM 5494 C C . GLY B 1 378 ? 0.749 -2.311 12.925 1.00 16.13 414 GLY B C 1
ATOM 5495 O O . GLY B 1 378 ? 0.376 -1.545 12.037 1.00 16.44 414 GLY B O 1
ATOM 5496 N N . VAL B 1 379 ? 0.012 -3.327 13.359 1.00 15.12 415 VAL B N 1
ATOM 5497 C CA . VAL B 1 379 ? -1.280 -3.653 12.772 1.00 15.35 415 VAL B CA 1
ATOM 5498 C C . VAL B 1 379 ? -2.275 -3.987 13.873 1.00 13.98 415 VAL B C 1
ATOM 5499 O O . VAL B 1 379 ? -2.037 -4.881 14.676 1.00 16.53 415 VAL B O 1
ATOM 5503 N N . ARG B 1 380 ? -3.388 -3.261 13.906 1.00 15.95 416 ARG B N 1
ATOM 5504 C CA . ARG B 1 380 ? -4.424 -3.487 14.911 1.00 17.03 416 ARG B CA 1
ATOM 5505 C C . ARG B 1 380 ? -5.773 -3.253 14.247 1.00 15.51 416 ARG B C 1
ATOM 5506 O O . ARG B 1 380 ? -6.012 -2.196 13.660 1.00 16.18 416 ARG B O 1
ATOM 5514 N N . PHE B 1 381 ? -6.657 -4.238 14.340 1.00 16.32 417 PHE B N 1
ATOM 5515 C CA . PHE B 1 381 ? -7.955 -4.121 13.696 1.00 16.65 417 PHE B CA 1
ATOM 5516 C C . PHE B 1 381 ? -9.021 -5.011 14.305 1.00 16.82 417 PHE B C 1
ATOM 5517 O O . PHE B 1 381 ? -8.729 -6.006 14.960 1.00 16.94 417 PHE B O 1
ATOM 5525 N N . THR B 1 382 ? -10.265 -4.624 14.064 1.00 16.72 418 THR B N 1
ATOM 5526 C CA . THR B 1 382 ? -11.421 -5.394 14.479 1.00 17.53 418 THR B CA 1
ATOM 5527 C C . THR B 1 382 ? -12.350 -5.292 13.267 1.00 17.50 418 THR B C 1
ATOM 5528 O O . THR B 1 382 ? -12.450 -4.232 12.649 1.00 19.35 418 THR B O 1
ATOM 5532 N N . GLY B 1 383 ? -13.000 -6.389 12.899 1.00 19.71 419 GLY B N 1
ATOM 5533 C CA . GLY B 1 383 ? -13.907 -6.339 11.766 1.00 20.56 419 GLY B CA 1
ATOM 5534 C C . GLY B 1 383 ? -13.291 -6.537 10.391 1.00 20.72 419 GLY B C 1
ATOM 5535 O O . GLY B 1 383 ? -13.726 -5.920 9.417 1.00 22.28 419 GLY B O 1
ATOM 5536 N N . PHE B 1 384 ? -12.271 -7.385 10.307 1.00 20.35 420 PHE B N 1
ATOM 5537 C CA . PHE B 1 384 ? -11.633 -7.691 9.033 1.00 19.09 420 PHE B CA 1
ATOM 5538 C C . PHE B 1 384 ? -11.916 -9.164 8.738 1.00 18.36 420 PHE B C 1
ATOM 5539 O O . PHE B 1 384 ? -12.074 -9.968 9.660 1.00 17.93 420 PHE B O 1
ATOM 5547 N N . THR B 1 385 ? -11.974 -9.511 7.456 1.00 16.65 421 THR B N 1
ATOM 5548 C CA . THR B 1 385 ? -12.203 -10.885 7.035 1.00 17.36 421 THR B CA 1
ATOM 5549 C C . THR B 1 385 ? -11.208 -11.188 5.913 1.00 18.46 421 THR B C 1
ATOM 5550 O O . THR B 1 385 ? -11.129 -10.445 4.934 1.00 18.70 421 THR B O 1
ATOM 5554 N N . ASP B 1 386 ? -10.457 -12.276 6.062 1.00 17.05 422 ASP B N 1
ATOM 5555 C CA . ASP B 1 386 ? -9.450 -12.673 5.076 1.00 19.08 422 ASP B CA 1
ATOM 5556 C C . ASP B 1 386 ? -8.338 -11.631 5.063 1.00 19.45 422 ASP B C 1
ATOM 5557 O O . ASP B 1 386 ? -8.275 -10.759 4.185 1.00 20.07 422 ASP B O 1
ATOM 5562 N N . VAL B 1 387 ? -7.472 -11.733 6.066 1.00 18.71 423 VAL B N 1
ATOM 5563 C CA . VAL B 1 387 ? -6.346 -10.831 6.231 1.00 16.89 423 VAL B CA 1
ATOM 5564 C C . VAL B 1 387 ? -5.040 -11.604 6.147 1.00 16.76 423 VAL B C 1
ATOM 5565 O O . VAL B 1 387 ? -4.922 -12.709 6.682 1.00 15.69 423 VAL B O 1
ATOM 5569 N N . LEU B 1 388 ? -4.064 -11.018 5.463 1.00 15.24 424 LEU B N 1
ATOM 5570 C CA . LEU B 1 388 ? -2.751 -11.628 5.335 1.00 14.23 424 LEU B CA 1
ATOM 5571 C C . LEU B 1 388 ? -1.690 -10.622 5.779 1.00 13.61 424 LEU B C 1
ATOM 5572 O O . LEU B 1 388 ? -1.479 -9.592 5.131 1.00 14.66 424 LEU B O 1
ATOM 5577 N N . ILE B 1 389 ? -1.052 -10.920 6.906 1.00 13.49 425 ILE B N 1
ATOM 5578 C CA . ILE B 1 389 ? 0.010 -10.090 7.476 1.00 13.05 425 ILE B CA 1
ATOM 5579 C C . ILE B 1 389 ? 1.244 -10.966 7.315 1.00 14.36 425 ILE B C 1
ATOM 5580 O O . ILE B 1 389 ? 1.447 -11.911 8.082 1.00 14.09 425 ILE B O 1
ATOM 5585 N N . LYS B 1 390 ? 2.069 -10.644 6.324 1.00 15.20 426 LYS B N 1
ATOM 5586 C CA . LYS B 1 390 ? 3.210 -11.494 6.020 1.00 16.84 426 LYS B CA 1
ATOM 5587 C C . LYS B 1 390 ? 4.500 -10.815 5.592 1.00 14.57 426 LYS B C 1
ATOM 5588 O O . LYS B 1 390 ? 4.491 -9.806 4.889 1.00 14.59 426 LYS B O 1
ATOM 5594 N N . GLY B 1 391 ? 5.616 -11.398 6.018 1.00 14.80 427 GLY B N 1
ATOM 5595 C CA . GLY B 1 391 ? 6.922 -10.874 5.659 1.00 14.62 427 GLY B CA 1
ATOM 5596 C C . GLY B 1 391 ? 7.286 -9.516 6.227 1.00 14.75 427 GLY B C 1
ATOM 5597 O O . GLY B 1 391 ? 8.260 -8.902 5.785 1.00 14.27 427 GLY B O 1
ATOM 5598 N N . ASN B 1 392 ? 6.529 -9.041 7.211 1.00 15.33 428 ASN B N 1
ATOM 5599 C CA . ASN B 1 392 ? 6.809 -7.737 7.807 1.00 15.65 428 ASN B CA 1
ATOM 5600 C C . ASN B 1 392 ? 7.855 -7.809 8.907 1.00 16.14 428 ASN B C 1
ATOM 5601 O O . ASN B 1 392 ? 8.099 -8.863 9.498 1.00 15.26 428 ASN B O 1
ATOM 5606 N N . ARG B 1 393 ? 8.486 -6.672 9.165 1.00 17.34 429 ARG B N 1
ATOM 5607 C CA . ARG B 1 393 ? 9.482 -6.575 10.214 1.00 18.91 429 ARG B CA 1
ATOM 5608 C C . ARG B 1 393 ? 8.961 -5.601 11.272 1.00 19.22 429 ARG B C 1
ATOM 5609 O O . ARG B 1 393 ? 8.677 -4.438 10.979 1.00 18.42 429 ARG B O 1
ATOM 5617 N N . PHE B 1 394 ? 8.811 -6.085 12.500 1.00 19.45 430 PHE B N 1
ATOM 5618 C CA . PHE B 1 394 ? 8.325 -5.244 13.584 1.00 20.05 430 PHE B CA 1
ATOM 5619 C C . PHE B 1 394 ? 9.440 -5.023 14.587 1.00 22.49 430 PHE B C 1
ATOM 5620 O O . PHE B 1 394 ? 9.943 -5.983 15.176 1.00 23.88 430 PHE B O 1
ATOM 5628 N N . ASP B 1 395 ? 9.824 -3.768 14.785 1.00 21.70 431 ASP B N 1
ATOM 5629 C CA . ASP B 1 395 ? 10.869 -3.442 15.752 1.00 23.13 431 ASP B CA 1
ATOM 5630 C C . ASP B 1 395 ? 10.280 -2.632 16.895 1.00 24.16 431 ASP B C 1
ATOM 5631 O O . ASP B 1 395 ? 9.400 -1.796 16.693 1.00 23.30 431 ASP B O 1
ATOM 5636 N N . LYS B 1 396 ? 10.767 -2.886 18.101 1.00 25.37 432 LYS B N 1
ATOM 5637 C CA . LYS B 1 396 ? 10.296 -2.168 19.277 1.00 24.97 432 LYS B CA 1
ATOM 5638 C C . LYS B 1 396 ? 11.494 -1.966 20.195 1.00 26.07 432 LYS B C 1
ATOM 5639 O O . LYS B 1 396 ? 12.051 -2.930 20.721 1.00 25.92 432 LYS B O 1
ATOM 5645 N N . LYS B 1 397 ? 11.899 -0.711 20.357 1.00 26.90 433 LYS B N 1
ATOM 5646 C CA . LYS B 1 397 ? 13.033 -0.360 21.205 1.00 28.87 433 LYS B CA 1
ATOM 5647 C C . LYS B 1 397 ? 12.555 -0.156 22.637 1.00 28.77 433 LYS B C 1
ATOM 5648 O O . LYS B 1 397 ? 11.352 -0.197 22.901 1.00 28.66 433 LYS B O 1
ATOM 5654 N N . VAL B 1 398 ? 13.483 0.049 23.568 1.00 29.36 434 VAL B N 1
ATOM 5655 C CA . VAL B 1 398 ? 13.081 0.268 24.956 1.00 30.22 434 VAL B CA 1
ATOM 5656 C C . VAL B 1 398 ? 12.689 1.735 25.126 1.00 30.41 434 VAL B C 1
ATOM 5657 O O . VAL B 1 398 ? 13.057 2.581 24.313 1.00 30.17 434 VAL B O 1
ATOM 5661 N N . LYS B 1 399 ? 11.927 2.017 26.175 1.00 32.52 435 LYS B N 1
ATOM 5662 C CA . LYS B 1 399 ? 11.460 3.368 26.477 1.00 34.16 435 LYS B CA 1
ATOM 5663 C C . LYS B 1 399 ? 12.518 4.442 26.226 1.00 34.34 435 LYS B C 1
ATOM 5664 O O . LYS B 1 399 ? 12.242 5.462 25.592 1.00 34.48 435 LYS B O 1
ATOM 5670 N N . GLY B 1 400 ? 13.726 4.198 26.725 1.00 34.02 436 GLY B N 1
ATOM 5671 C CA . GLY B 1 400 ? 14.821 5.145 26.588 1.00 34.74 436 GLY B CA 1
ATOM 5672 C C . GLY B 1 400 ? 15.152 5.677 25.206 1.00 35.65 436 GLY B C 1
ATOM 5673 O O . GLY B 1 400 ? 15.544 6.838 25.077 1.00 35.70 436 GLY B O 1
ATOM 5674 N N . GLU B 1 401 ? 15.015 4.847 24.175 1.00 35.88 437 GLU B N 1
ATOM 5675 C CA . GLU B 1 401 ? 15.318 5.282 22.811 1.00 35.52 437 GLU B CA 1
ATOM 5676 C C . GLU B 1 401 ? 14.059 5.562 21.999 1.00 33.83 437 GLU B C 1
ATOM 5677 O O . GLU B 1 401 ? 14.087 5.512 20.772 1.00 35.07 437 GLU B O 1
ATOM 5683 N N . SER B 1 402 ? 12.959 5.859 22.680 1.00 32.60 438 SER B N 1
ATOM 5684 C CA . SER B 1 402 ? 11.702 6.139 21.999 1.00 31.74 438 SER B CA 1
ATOM 5685 C C . SER B 1 402 ? 11.166 7.528 22.332 1.00 31.34 438 SER B C 1
ATOM 5686 O O . SER B 1 402 ? 11.175 7.942 23.492 1.00 31.48 438 SER B O 1
ATOM 5689 N N . VAL B 1 403 ? 10.706 8.250 21.313 1.00 29.52 439 VAL B N 1
ATOM 5690 C CA . VAL B 1 403 ? 10.135 9.577 21.531 1.00 27.73 439 VAL B CA 1
ATOM 5691 C C . VAL B 1 403 ? 8.758 9.340 22.137 1.00 27.21 439 VAL B C 1
ATOM 5692 O O . VAL B 1 403 ? 8.360 9.989 23.104 1.00 26.65 439 VAL B O 1
ATOM 5696 N N . HIS B 1 404 ? 8.038 8.392 21.550 1.00 25.84 440 HIS B N 1
ATOM 5697 C CA . HIS B 1 404 ? 6.715 8.015 22.015 1.00 24.46 440 HIS B CA 1
ATOM 5698 C C . HIS B 1 404 ? 6.835 6.665 22.710 1.00 25.57 440 HIS B C 1
ATOM 5699 O O . HIS B 1 404 ? 7.578 5.792 22.266 1.00 24.57 440 HIS B O 1
ATOM 5706 N N . TYR B 1 405 ? 6.117 6.507 23.812 1.00 25.14 441 TYR B N 1
ATOM 5707 C CA . TYR B 1 405 ? 6.134 5.258 24.554 1.00 27.16 441 TYR B CA 1
ATOM 5708 C C . TYR B 1 405 ? 4.843 5.140 25.341 1.00 27.61 441 TYR B C 1
ATOM 5709 O O . TYR B 1 405 ? 4.432 6.081 26.018 1.00 27.54 441 TYR B O 1
ATOM 5718 N N . ARG B 1 406 ? 4.210 3.979 25.249 1.00 28.33 442 ARG B N 1
ATOM 5719 C CA . ARG B 1 406 ? 2.957 3.737 25.948 1.00 30.73 442 ARG B CA 1
ATOM 5720 C C . ARG B 1 406 ? 3.202 2.943 27.225 1.00 31.61 442 ARG B C 1
ATOM 5721 O O . ARG B 1 406 ? 3.521 1.751 27.184 1.00 29.94 442 ARG B O 1
ATOM 5729 N N . GLU B 1 407 ? 3.054 3.619 28.361 1.00 33.54 443 GLU B N 1
ATOM 5730 C CA . GLU B 1 407 ? 3.263 2.998 29.662 1.00 34.59 443 GLU B CA 1
ATOM 5731 C C . GLU B 1 407 ? 2.437 1.733 29.860 1.00 34.04 443 GLU B C 1
ATOM 5732 O O . GLU B 1 407 ? 2.895 0.784 30.494 1.00 35.41 443 GLU B O 1
ATOM 5738 N N . SER B 1 408 ? 1.225 1.715 29.314 1.00 32.94 444 SER B N 1
ATOM 5739 C CA . SER B 1 408 ? 0.346 0.557 29.459 1.00 32.63 444 SER B CA 1
ATOM 5740 C C . SER B 1 408 ? 0.666 -0.618 28.536 1.00 31.44 444 SER B C 1
ATOM 5741 O O . SER B 1 408 ? -0.027 -1.634 28.568 1.00 31.28 444 SER B O 1
ATOM 5744 N N . GLY B 1 409 ? 1.703 -0.482 27.711 1.00 30.28 445 GLY B N 1
ATOM 5745 C CA . GLY B 1 409 ? 2.087 -1.580 26.832 1.00 28.63 445 GLY B CA 1
ATOM 5746 C C . GLY B 1 409 ? 1.729 -1.479 25.358 1.00 27.87 445 GLY B C 1
ATOM 5747 O O . GLY B 1 409 ? 1.055 -0.538 24.921 1.00 25.31 445 GLY B O 1
ATOM 5748 N N . ALA B 1 410 ? 2.182 -2.470 24.591 1.00 26.38 446 ALA B N 1
ATOM 5749 C CA . ALA B 1 410 ? 1.930 -2.527 23.155 1.00 23.43 446 ALA B CA 1
ATOM 5750 C C . ALA B 1 410 ? 1.782 -3.972 22.673 1.00 21.97 446 ALA B C 1
ATOM 5751 O O . ALA B 1 410 ? 2.145 -4.913 23.379 1.00 20.64 446 ALA B O 1
ATOM 5753 N N . ALA B 1 411 ? 1.229 -4.131 21.471 1.00 21.05 447 ALA B N 1
ATOM 5754 C CA . ALA B 1 411 ? 1.037 -5.436 20.831 1.00 18.93 447 ALA B CA 1
ATOM 5755 C C . ALA B 1 411 ? 1.242 -5.141 19.347 1.00 19.38 447 ALA B C 1
ATOM 5756 O O . ALA B 1 411 ? 0.388 -4.536 18.700 1.00 18.63 447 ALA B O 1
ATOM 5758 N N . LEU B 1 412 ? 2.388 -5.558 18.821 1.00 18.07 448 LEU B N 1
ATOM 5759 C CA . LEU B 1 412 ? 2.759 -5.272 17.439 1.00 17.40 448 LEU B CA 1
ATOM 5760 C C . LEU B 1 412 ? 1.712 -5.681 16.408 1.00 14.91 448 LEU B C 1
ATOM 5761 O O . LEU B 1 412 ? 1.451 -4.938 15.461 1.00 15.23 448 LEU B O 1
ATOM 5766 N N . VAL B 1 413 ? 1.124 -6.860 16.579 1.00 14.79 449 VAL B N 1
ATOM 5767 C CA . VAL B 1 413 ? 0.034 -7.298 15.713 1.00 14.34 449 VAL B CA 1
ATOM 5768 C C . VAL B 1 413 ? -1.067 -7.541 16.727 1.00 14.45 449 VAL B C 1
ATOM 5769 O O . VAL B 1 413 ? -0.894 -8.329 17.652 1.00 14.78 449 VAL B O 1
ATOM 5773 N N . ASN B 1 414 ? -2.195 -6.868 16.561 1.00 14.52 450 ASN B N 1
ATOM 5774 C CA . ASN B 1 414 ? -3.274 -7.009 17.527 1.00 15.85 450 ASN B CA 1
ATOM 5775 C C . ASN B 1 414 ? -4.649 -7.102 16.877 1.00 16.22 450 ASN B C 1
ATOM 5776 O O . ASN B 1 414 ? -5.288 -6.084 16.582 1.00 15.82 450 ASN B O 1
ATOM 5781 N N . ALA B 1 415 ? -5.087 -8.333 16.626 1.00 16.71 451 ALA B N 1
ATOM 5782 C CA . ALA B 1 415 ? -6.403 -8.568 16.045 1.00 18.29 451 ALA B CA 1
ATOM 5783 C C . ALA B 1 415 ? -7.341 -8.702 17.236 1.00 18.95 451 ALA B C 1
ATOM 5784 O O . ALA B 1 415 ? -7.376 -9.747 17.893 1.00 18.64 451 ALA B O 1
ATOM 5786 N N . TYR B 1 416 ? -8.100 -7.648 17.513 1.00 19.31 452 TYR B N 1
ATOM 5787 C CA . TYR B 1 416 ? -9.001 -7.666 18.658 1.00 19.27 452 TYR B CA 1
ATOM 5788 C C . TYR B 1 416 ? -10.479 -7.598 18.281 1.00 20.68 452 TYR B C 1
ATOM 5789 O O . TYR B 1 416 ? -10.840 -7.601 17.099 1.00 19.62 452 TYR B O 1
ATOM 5798 N N . SER B 1 417 ? -11.331 -7.545 19.301 1.00 21.81 453 SER B N 1
ATOM 5799 C CA . SER B 1 417 ? -12.772 -7.486 19.099 1.00 22.09 453 SER B CA 1
ATOM 5800 C C . SER B 1 417 ? -13.355 -6.169 19.615 1.00 22.89 453 SER B C 1
ATOM 5801 O O . SER B 1 417 ? -13.072 -5.743 20.737 1.00 22.43 453 SER B O 1
ATOM 5804 N N . TYR B 1 418 ? -14.167 -5.528 18.782 1.00 23.39 454 TYR B N 1
ATOM 5805 C CA . TYR B 1 418 ? -14.798 -4.262 19.134 1.00 23.72 454 TYR B CA 1
ATOM 5806 C C . TYR B 1 418 ? -15.620 -4.440 20.409 1.00 23.71 454 TYR B C 1
ATOM 5807 O O . TYR B 1 418 ? -16.314 -5.445 20.578 1.00 22.84 454 TYR B O 1
ATOM 5816 N N . LYS B 1 419 ? -15.538 -3.462 21.305 1.00 25.25 455 LYS B N 1
ATOM 5817 C CA . LYS B 1 419 ? -16.270 -3.519 22.564 1.00 26.41 455 LYS B CA 1
ATOM 5818 C C . LYS B 1 419 ? -17.762 -3.330 22.333 1.00 26.07 455 LYS B C 1
ATOM 5819 O O . LYS B 1 419 ? -18.232 -2.218 22.092 1.00 25.00 455 LYS B O 1
ATOM 5825 N N . ASN B 1 420 ? -18.497 -4.433 22.413 1.00 26.92 456 ASN B N 1
ATOM 5826 C CA . ASN B 1 420 ? -19.939 -4.435 22.211 1.00 27.06 456 ASN B CA 1
ATOM 5827 C C . ASN B 1 420 ? -20.487 -5.706 22.860 1.00 27.34 456 ASN B C 1
ATOM 5828 O O . ASN B 1 420 ? -20.162 -6.812 22.437 1.00 27.59 456 ASN B O 1
ATOM 5833 N N . THR B 1 421 ? -21.315 -5.546 23.886 1.00 26.96 457 THR B N 1
ATOM 5834 C CA . THR B 1 421 ? -21.881 -6.692 24.593 1.00 27.66 457 THR B CA 1
ATOM 5835 C C . THR B 1 421 ? -23.340 -6.933 24.229 1.00 28.04 457 THR B C 1
ATOM 5836 O O . THR B 1 421 ? -23.970 -7.871 24.722 1.00 28.44 457 THR B O 1
ATOM 5840 N N . LYS B 1 422 ? -23.867 -6.093 23.347 1.00 29.83 458 LYS B N 1
ATOM 5841 C CA . LYS B 1 422 ? -25.258 -6.188 22.925 1.00 31.89 458 LYS B CA 1
ATOM 5842 C C . LYS B 1 422 ? -25.461 -6.927 21.603 1.00 32.01 458 LYS B C 1
ATOM 5843 O O . LYS B 1 422 ? -26.370 -7.747 21.476 1.00 31.45 458 LYS B O 1
ATOM 5849 N N . ASP B 1 423 ? -24.611 -6.642 20.623 1.00 31.76 459 ASP B N 1
ATOM 5850 C CA . ASP B 1 423 ? -24.751 -7.252 19.306 1.00 31.83 459 ASP B CA 1
ATOM 5851 C C . ASP B 1 423 ? -23.823 -8.424 19.011 1.00 31.15 459 ASP B C 1
ATOM 5852 O O . ASP B 1 423 ? -22.732 -8.530 19.574 1.00 32.24 459 ASP B O 1
ATOM 5857 N N . LEU B 1 424 ? -24.273 -9.302 18.119 1.00 29.38 460 LEU B N 1
ATOM 5858 C CA . LEU B 1 424 ? -23.484 -10.456 17.706 1.00 29.48 460 LEU B CA 1
ATOM 5859 C C . LEU B 1 424 ? -22.752 -9.996 16.447 1.00 28.32 460 LEU B C 1
ATOM 5860 O O . LEU B 1 424 ? -23.224 -10.195 15.329 1.00 28.39 460 LEU B O 1
ATOM 5865 N N . LEU B 1 425 ? -21.600 -9.364 16.645 1.00 27.87 461 LEU B N 1
ATOM 5866 C CA . LEU B 1 425 ? -20.815 -8.823 15.540 1.00 26.04 461 LEU B CA 1
ATOM 5867 C C . LEU B 1 425 ? -20.019 -9.846 14.743 1.00 24.58 461 LEU B C 1
ATOM 5868 O O . LEU B 1 425 ? -19.748 -10.952 15.208 1.00 23.68 461 LEU B O 1
ATOM 5873 N N . ASP B 1 426 ? -19.659 -9.454 13.526 1.00 24.86 462 ASP B N 1
ATOM 5874 C CA . ASP B 1 426 ? -18.874 -10.290 12.629 1.00 22.91 462 ASP B CA 1
ATOM 5875 C C . ASP B 1 426 ? -17.416 -9.965 12.964 1.00 22.08 462 ASP B C 1
ATOM 5876 O O . ASP B 1 426 ? -16.771 -9.157 12.295 1.00 20.86 462 ASP B O 1
ATOM 5881 N N . LEU B 1 427 ? -16.914 -10.587 14.025 1.00 19.47 463 LEU B N 1
ATOM 5882 C CA . LEU B 1 427 ? -15.548 -10.354 14.473 1.00 19.73 463 LEU B CA 1
ATOM 5883 C C . LEU B 1 427 ? -14.539 -10.970 13.504 1.00 18.24 463 LEU B C 1
ATOM 5884 O O . LEU B 1 427 ? -14.906 -11.758 12.637 1.00 17.08 463 LEU B O 1
ATOM 5889 N N . ASN B 1 428 ? -13.272 -10.598 13.654 1.00 17.11 464 ASN B N 1
ATOM 5890 C CA . ASN B 1 428 ? -12.209 -11.088 12.780 1.00 17.71 464 ASN B CA 1
ATOM 5891 C C . ASN B 1 428 ? -12.249 -12.584 12.494 1.00 18.35 464 ASN B C 1
ATOM 5892 O O . ASN B 1 428 ? -12.362 -13.399 13.409 1.00 18.17 464 ASN B O 1
ATOM 5897 N N . LYS B 1 429 ? -12.133 -12.930 11.215 1.00 18.05 465 LYS B N 1
ATOM 5898 C CA . LYS B 1 429 ? -12.110 -14.320 10.778 1.00 18.18 465 LYS B CA 1
ATOM 5899 C C . LYS B 1 429 ? -11.166 -14.431 9.592 1.00 17.95 465 LYS B C 1
ATOM 5900 O O . LYS B 1 429 ? -11.017 -13.482 8.815 1.00 17.88 465 LYS B O 1
ATOM 5906 N N . GLN B 1 430 ? -10.528 -15.591 9.468 1.00 17.85 466 GLN B N 1
ATOM 5907 C CA . GLN B 1 430 ? -9.594 -15.864 8.380 1.00 18.67 466 GLN B CA 1
ATOM 5908 C C . GLN B 1 430 ? -8.462 -14.853 8.396 1.00 18.28 466 GLN B C 1
ATOM 5909 O O . GLN B 1 430 ? -8.329 -14.019 7.498 1.00 20.48 466 GLN B O 1
ATOM 5915 N N . VAL B 1 431 ? -7.654 -14.936 9.443 1.00 18.72 467 VAL B N 1
ATOM 5916 C CA . VAL B 1 431 ? -6.519 -14.057 9.616 1.00 16.62 467 VAL B CA 1
ATOM 5917 C C . VAL B 1 431 ? -5.256 -14.904 9.613 1.00 17.80 467 VAL B C 1
ATOM 5918 O O . VAL B 1 431 ? -5.135 -15.861 10.379 1.00 17.38 467 VAL B O 1
ATOM 5922 N N . VAL B 1 432 ? -4.327 -14.558 8.732 1.00 16.97 468 VAL B N 1
ATOM 5923 C CA . VAL B 1 432 ? -3.064 -15.268 8.636 1.00 16.02 468 VAL B CA 1
ATOM 5924 C C . VAL B 1 432 ? -1.936 -14.311 9.002 1.00 16.31 468 VAL B C 1
ATOM 5925 O O . VAL B 1 432 ? -1.799 -13.235 8.418 1.00 16.64 468 VAL B O 1
ATOM 5929 N N . ILE B 1 433 ? -1.159 -14.695 10.008 1.00 16.87 469 ILE B N 1
ATOM 5930 C CA . ILE B 1 433 ? -0.025 -13.903 10.470 1.00 15.95 469 ILE B CA 1
ATOM 5931 C C . ILE B 1 433 ? 1.163 -14.834 10.257 1.00 17.59 469 ILE B C 1
ATOM 5932 O O . ILE B 1 433 ? 1.447 -15.695 11.097 1.00 15.45 469 ILE B O 1
ATOM 5937 N N . ALA B 1 434 ? 1.847 -14.662 9.129 1.00 15.48 470 ALA B N 1
ATOM 5938 C CA . ALA B 1 434 ? 2.951 -15.545 8.794 1.00 16.82 470 ALA B CA 1
ATOM 5939 C C . ALA B 1 434 ? 4.251 -14.906 8.341 1.00 15.65 470 ALA B C 1
ATOM 5940 O O . ALA B 1 434 ? 4.276 -13.832 7.736 1.00 16.41 470 ALA B O 1
ATOM 5942 N N . GLU B 1 435 ? 5.337 -15.592 8.663 1.00 17.04 471 GLU B N 1
ATOM 5943 C CA . GLU B 1 435 ? 6.677 -15.186 8.266 1.00 16.61 471 GLU B CA 1
ATOM 5944 C C . GLU B 1 435 ? 7.090 -13.753 8.575 1.00 17.17 471 GLU B C 1
ATOM 5945 O O . GLU B 1 435 ? 7.784 -13.118 7.772 1.00 16.66 471 GLU B O 1
ATOM 5951 N N . ASN B 1 436 ? 6.676 -13.243 9.730 1.00 16.64 472 ASN B N 1
ATOM 5952 C CA . ASN B 1 436 ? 7.051 -11.889 10.130 1.00 17.08 472 ASN B CA 1
ATOM 5953 C C . ASN B 1 436 ? 8.197 -12.009 11.128 1.00 16.81 472 ASN B C 1
ATOM 5954 O O . ASN B 1 436 ? 8.355 -13.045 11.776 1.00 16.37 472 ASN B O 1
ATOM 5959 N N . ILE B 1 437 ? 8.998 -10.958 11.241 1.00 17.88 473 ILE B N 1
ATOM 5960 C CA . ILE B 1 437 ? 10.099 -10.948 12.197 1.00 18.43 473 ILE B CA 1
ATOM 5961 C C . ILE B 1 437 ? 9.820 -9.859 13.224 1.00 19.03 473 ILE B C 1
ATOM 5962 O O . ILE B 1 437 ? 9.508 -8.724 12.859 1.00 16.72 473 ILE B O 1
ATOM 5967 N N . PHE B 1 438 ? 9.923 -10.209 14.504 1.00 19.42 474 PHE B N 1
ATOM 5968 C CA . PHE B 1 438 ? 9.698 -9.246 15.574 1.00 20.42 474 PHE B CA 1
ATOM 5969 C C . PHE B 1 438 ? 10.974 -9.090 16.394 1.00 22.22 474 PHE B C 1
ATOM 5970 O O . PHE B 1 438 ? 11.536 -10.079 16.873 1.00 23.05 474 PHE B O 1
ATOM 5978 N N . ASN B 1 439 ? 11.435 -7.851 16.536 1.00 21.43 475 ASN B N 1
ATOM 5979 C CA . ASN B 1 439 ? 12.624 -7.553 17.326 1.00 22.82 475 ASN B CA 1
ATOM 5980 C C . ASN B 1 439 ? 12.148 -6.663 18.466 1.00 22.20 475 ASN B C 1
ATOM 5981 O O . ASN B 1 439 ? 11.935 -5.462 18.288 1.00 21.43 475 ASN B O 1
ATOM 5986 N N . ILE B 1 440 ? 11.980 -7.269 19.636 1.00 22.43 476 ILE B N 1
ATOM 5987 C CA . ILE B 1 440 ? 11.469 -6.562 20.803 1.00 23.94 476 ILE B CA 1
ATOM 5988 C C . ILE B 1 440 ? 12.451 -6.372 21.957 1.00 24.59 476 ILE B C 1
ATOM 5989 O O . ILE B 1 440 ? 13.005 -7.340 22.478 1.00 25.00 476 ILE B O 1
ATOM 5994 N N . ALA B 1 441 ? 12.641 -5.120 22.362 1.00 24.30 477 ALA B N 1
ATOM 5995 C CA . ALA B 1 441 ? 13.533 -4.788 23.469 1.00 25.34 477 ALA B CA 1
ATOM 5996 C C . ALA B 1 441 ? 12.737 -4.201 24.635 1.00 25.22 477 ALA B C 1
ATOM 5997 O O . ALA B 1 441 ? 13.280 -3.973 25.712 1.00 25.87 477 ALA B O 1
ATOM 5999 N N . ASP B 1 442 ? 11.450 -3.954 24.404 1.00 25.56 478 ASP B N 1
ATOM 6000 C CA . ASP B 1 442 ? 10.565 -3.402 25.423 1.00 25.64 478 ASP B CA 1
ATOM 6001 C C . ASP B 1 442 ? 9.865 -4.538 26.159 1.00 25.39 478 ASP B C 1
ATOM 6002 O O . ASP B 1 442 ? 9.199 -5.370 25.548 1.00 25.78 478 ASP B O 1
ATOM 6007 N N . PRO B 1 443 ? 10.019 -4.589 27.494 1.00 25.47 479 PRO B N 1
ATOM 6008 C CA . PRO B 1 443 ? 9.403 -5.630 28.325 1.00 24.88 479 PRO B CA 1
ATOM 6009 C C . PRO B 1 443 ? 7.877 -5.600 28.435 1.00 25.10 479 PRO B C 1
ATOM 6010 O O . PRO B 1 443 ? 7.269 -6.572 28.890 1.00 23.54 479 PRO B O 1
ATOM 6014 N N . LYS B 1 444 ? 7.254 -4.505 28.004 1.00 25.13 480 LYS B N 1
ATOM 6015 C CA . LYS B 1 444 ? 5.795 -4.393 28.080 1.00 27.08 480 LYS B CA 1
ATOM 6016 C C . LYS B 1 444 ? 5.119 -4.560 26.719 1.00 27.63 480 LYS B C 1
ATOM 6017 O O . LYS B 1 444 ? 3.971 -4.144 26.535 1.00 27.60 480 LYS B O 1
ATOM 6023 N N . THR B 1 445 ? 5.823 -5.170 25.770 1.00 26.74 481 THR B N 1
ATOM 6024 C CA . THR B 1 445 ? 5.285 -5.362 24.428 1.00 25.28 481 THR B CA 1
ATOM 6025 C C . THR B 1 445 ? 5.081 -6.819 24.022 1.00 25.12 481 THR B C 1
ATOM 6026 O O . THR B 1 445 ? 5.983 -7.645 24.162 1.00 26.07 481 THR B O 1
ATOM 6030 N N . LYS B 1 446 ? 3.881 -7.124 23.531 1.00 24.95 482 LYS B N 1
ATOM 6031 C CA . LYS B 1 446 ? 3.557 -8.463 23.037 1.00 23.90 482 LYS B CA 1
ATOM 6032 C C . LYS B 1 446 ? 3.840 -8.403 21.544 1.00 23.05 482 LYS B C 1
ATOM 6033 O O . LYS B 1 446 ? 3.636 -7.362 20.914 1.00 21.92 482 LYS B O 1
ATOM 6039 N N . ALA B 1 447 ? 4.290 -9.509 20.969 1.00 21.46 483 ALA B N 1
ATOM 6040 C CA . ALA B 1 447 ? 4.554 -9.527 19.537 1.00 20.60 483 ALA B CA 1
ATOM 6041 C C . ALA B 1 447 ? 3.233 -9.693 18.794 1.00 20.28 483 ALA B C 1
ATOM 6042 O O . ALA B 1 447 ? 2.857 -8.853 17.980 1.00 19.12 483 ALA B O 1
ATOM 6044 N N . ILE B 1 448 ? 2.524 -10.775 19.104 1.00 18.57 484 ILE B N 1
ATOM 6045 C CA . ILE B 1 448 ? 1.268 -11.094 18.439 1.00 19.40 484 ILE B CA 1
ATOM 6046 C C . ILE B 1 448 ? 0.110 -11.338 19.403 1.00 19.19 484 ILE B C 1
ATOM 6047 O O . ILE B 1 448 ? 0.251 -12.040 20.409 1.00 19.40 484 ILE B O 1
ATOM 6052 N N . ARG B 1 449 ? -1.038 -10.754 19.079 1.00 19.61 485 ARG B N 1
ATOM 6053 C CA . ARG B 1 449 ? -2.234 -10.907 19.893 1.00 19.71 485 ARG B CA 1
ATOM 6054 C C . ARG B 1 449 ? -3.471 -11.048 19.022 1.00 19.90 485 ARG B C 1
ATOM 6055 O O . ARG B 1 449 ? -3.677 -10.272 18.087 1.00 20.33 485 ARG B O 1
ATOM 6063 N N . VAL B 1 450 ? -4.275 -12.061 19.316 1.00 18.45 486 VAL B N 1
ATOM 6064 C CA . VAL B 1 450 ? -5.526 -12.275 18.606 1.00 18.50 486 VAL B CA 1
ATOM 6065 C C . VAL B 1 450 ? -6.532 -12.552 19.701 1.00 19.64 486 VAL B C 1
ATOM 6066 O O . VAL B 1 450 ? -6.357 -13.484 20.490 1.00 19.76 486 VAL B O 1
ATOM 6070 N N . ALA B 1 451 ? -7.599 -11.768 19.762 1.00 20.43 487 ALA B N 1
ATOM 6071 C CA . ALA B 1 451 ? -8.543 -12.003 20.836 1.00 22.75 487 ALA B CA 1
ATOM 6072 C C . ALA B 1 451 ? -9.960 -11.503 20.688 1.00 23.90 487 ALA B C 1
ATOM 6073 O O . ALA B 1 451 ? -10.279 -10.691 19.819 1.00 23.91 487 ALA B O 1
ATOM 6075 N N . LYS B 1 452 ? -10.800 -12.046 21.564 1.00 26.33 488 LYS B N 1
ATOM 6076 C CA . LYS B 1 452 ? -12.188 -11.645 21.725 1.00 25.78 488 LYS B CA 1
ATOM 6077 C C . LYS B 1 452 ? -12.005 -11.254 23.181 1.00 26.51 488 LYS B C 1
ATOM 6078 O O . LYS B 1 452 ? -12.216 -12.054 24.095 1.00 27.39 488 LYS B O 1
ATOM 6084 N N . ASP B 1 453 ? -11.533 -10.028 23.357 1.00 26.97 489 ASP B N 1
ATOM 6085 C CA . ASP B 1 453 ? -11.196 -9.436 24.648 1.00 28.79 489 ASP B CA 1
ATOM 6086 C C . ASP B 1 453 ? -12.093 -9.735 25.849 1.00 29.79 489 ASP B C 1
ATOM 6087 O O . ASP B 1 453 ? -11.614 -9.773 26.983 1.00 30.34 489 ASP B O 1
ATOM 6092 N N . SER B 1 454 ? -13.382 -9.952 25.615 1.00 30.83 490 SER B N 1
ATOM 6093 C CA . SER B 1 454 ? -14.303 -10.245 26.714 1.00 30.19 490 SER B CA 1
ATOM 6094 C C . SER B 1 454 ? -15.204 -11.434 26.411 1.00 31.01 490 SER B C 1
ATOM 6095 O O . SER B 1 454 ? -15.650 -11.619 25.275 1.00 31.11 490 SER B O 1
ATOM 6098 N N . ALA B 1 455 ? -15.473 -12.240 27.433 1.00 30.82 491 ALA B N 1
ATOM 6099 C CA . ALA B 1 455 ? -16.339 -13.398 27.267 1.00 31.47 491 ALA B CA 1
ATOM 6100 C C . ALA B 1 455 ? -17.765 -12.918 27.023 1.00 31.32 491 ALA B C 1
ATOM 6101 O O . ALA B 1 455 ? -18.627 -13.685 26.587 1.00 31.23 491 ALA B O 1
ATOM 6103 N N . GLU B 1 456 ? -18.006 -11.639 27.300 1.00 32.47 492 GLU B N 1
ATOM 6104 C CA . GLU B 1 456 ? -19.330 -11.057 27.116 1.00 32.98 492 GLU B CA 1
ATOM 6105 C C . GLU B 1 456 ? -19.667 -10.761 25.663 1.00 31.69 492 GLU B C 1
ATOM 6106 O O . GLU B 1 456 ? -20.834 -10.573 25.324 1.00 30.82 492 GLU B O 1
ATOM 6112 N N . TYR B 1 457 ? -18.657 -10.709 24.801 1.00 30.64 493 TYR B N 1
ATOM 6113 C CA . TYR B 1 457 ? -18.917 -10.436 23.391 1.00 28.58 493 TYR B CA 1
ATOM 6114 C C . TYR B 1 457 ? -19.560 -11.665 22.761 1.00 28.68 493 TYR B C 1
ATOM 6115 O O . TYR B 1 457 ? -19.041 -12.779 22.871 1.00 28.83 493 TYR B O 1
ATOM 6124 N N . LEU B 1 458 ? -20.688 -11.444 22.094 1.00 27.95 494 LEU B N 1
ATOM 6125 C CA . LEU B 1 458 ? -21.463 -12.506 21.462 1.00 27.84 494 LEU B CA 1
ATOM 6126 C C . LEU B 1 458 ? -20.928 -13.007 20.115 1.00 28.02 494 LEU B C 1
ATOM 6127 O O . LEU B 1 458 ? -21.260 -14.113 19.687 1.00 28.01 494 LEU B O 1
ATOM 6132 N N . GLY B 1 459 ? -20.114 -12.196 19.444 1.00 26.78 495 GLY B N 1
ATOM 6133 C CA . GLY B 1 459 ? -19.572 -12.606 18.159 1.00 24.83 495 GLY B CA 1
ATOM 6134 C C . GLY B 1 459 ? -18.542 -13.716 18.283 1.00 25.37 495 GLY B C 1
ATOM 6135 O O . GLY B 1 459 ? -18.252 -14.177 19.389 1.00 23.19 495 GLY B O 1
ATOM 6136 N N . LYS B 1 460 ? -17.978 -14.141 17.152 1.00 23.80 496 LYS B N 1
ATOM 6137 C CA . LYS B 1 460 ? -16.981 -15.210 17.152 1.00 24.23 496 LYS B CA 1
ATOM 6138 C C . LYS B 1 460 ? -15.745 -14.901 16.316 1.00 21.78 496 LYS B C 1
ATOM 6139 O O . LYS B 1 460 ? -15.846 -14.362 15.218 1.00 21.64 496 LYS B O 1
ATOM 6145 N N . VAL B 1 461 ? -14.583 -15.252 16.858 1.00 20.98 497 VAL B N 1
ATOM 6146 C CA . VAL B 1 461 ? -13.300 -15.066 16.190 1.00 22.36 497 VAL B CA 1
ATOM 6147 C C . VAL B 1 461 ? -12.823 -16.471 15.815 1.00 22.47 497 VAL B C 1
ATOM 6148 O O . VAL B 1 461 ? -12.730 -17.352 16.671 1.00 23.13 497 VAL B O 1
ATOM 6152 N N . SER B 1 462 ? -12.534 -16.695 14.540 1.00 23.41 498 SER B N 1
ATOM 6153 C CA . SER B 1 462 ? -12.097 -18.019 14.120 1.00 22.47 498 SER B CA 1
ATOM 6154 C C . SER B 1 462 ? -11.227 -18.006 12.874 1.00 22.76 498 SER B C 1
ATOM 6155 O O . SER B 1 462 ? -11.046 -16.964 12.242 1.00 21.10 498 SER B O 1
ATOM 6158 N N . ASP B 1 463 ? -10.696 -19.180 12.537 1.00 21.81 499 ASP B N 1
ATOM 6159 C CA . ASP B 1 463 ? -9.836 -19.357 11.374 1.00 22.70 499 ASP B CA 1
ATOM 6160 C C . ASP B 1 463 ? -8.649 -18.414 11.498 1.00 20.82 499 ASP B C 1
ATOM 6161 O O . ASP B 1 463 ? -8.454 -17.505 10.685 1.00 22.06 499 ASP B O 1
ATOM 6166 N N . ILE B 1 464 ? -7.867 -18.650 12.545 1.00 18.67 500 ILE B N 1
ATOM 6167 C CA . ILE B 1 464 ? -6.695 -17.851 12.854 1.00 17.22 500 ILE B CA 1
ATOM 6168 C C . ILE B 1 464 ? -5.449 -18.706 12.651 1.00 17.54 500 ILE B C 1
ATOM 6169 O O . ILE B 1 464 ? -5.350 -19.812 13.192 1.00 16.76 500 ILE B O 1
ATOM 6174 N N . THR B 1 465 ? -4.506 -18.196 11.866 1.00 18.07 501 THR B N 1
ATOM 6175 C CA . THR B 1 465 ? -3.269 -18.915 11.582 1.00 17.46 501 THR B CA 1
ATOM 6176 C C . THR B 1 465 ? -2.026 -18.077 11.889 1.00 19.17 501 THR B C 1
ATOM 6177 O O . THR B 1 465 ? -1.840 -16.988 11.336 1.00 17.98 501 THR B O 1
ATOM 6181 N N . VAL B 1 466 ? -1.173 -18.601 12.767 1.00 18.41 502 VAL B N 1
ATOM 6182 C CA . VAL B 1 466 ? 0.065 -17.926 13.158 1.00 18.77 502 VAL B CA 1
ATOM 6183 C C . VAL B 1 466 ? 1.219 -18.885 12.858 1.00 18.31 502 VAL B C 1
ATOM 6184 O O . VAL B 1 466 ? 1.511 -19.782 13.652 1.00 17.67 502 VAL B O 1
ATOM 6188 N N . THR B 1 467 ? 1.877 -18.693 11.717 1.00 18.18 503 THR B N 1
ATOM 6189 C CA . THR B 1 467 ? 2.954 -19.597 11.323 1.00 19.05 503 THR B CA 1
ATOM 6190 C C . THR B 1 467 ? 4.268 -18.992 10.831 1.00 18.49 503 THR B C 1
ATOM 6191 O O . THR B 1 467 ? 4.304 -17.906 10.252 1.00 17.54 503 THR B O 1
ATOM 6195 N N . LYS B 1 468 ? 5.343 -19.744 11.060 1.00 18.00 504 LYS B N 1
ATOM 6196 C CA . LYS B 1 468 ? 6.692 -19.380 10.651 1.00 19.02 504 LYS B CA 1
ATOM 6197 C C . LYS B 1 468 ? 7.162 -17.975 10.994 1.00 19.25 504 LYS B C 1
ATOM 6198 O O . LYS B 1 468 ? 7.987 -17.397 10.285 1.00 20.58 504 LYS B O 1
ATOM 6204 N N . ASN B 1 469 ? 6.651 -17.435 12.095 1.00 19.68 505 ASN B N 1
ATOM 6205 C CA . ASN B 1 469 ? 7.064 -16.114 12.540 1.00 17.13 505 ASN B CA 1
ATOM 6206 C C . ASN B 1 469 ? 8.288 -16.293 13.433 1.00 17.93 505 ASN B C 1
ATOM 6207 O O . ASN B 1 469 ? 8.435 -17.317 14.112 1.00 17.43 505 ASN B O 1
ATOM 6212 N N . VAL B 1 470 ? 9.172 -15.303 13.422 1.00 17.64 506 VAL B N 1
ATOM 6213 C CA . VAL B 1 470 ? 10.361 -15.341 14.257 1.00 18.72 506 VAL B CA 1
ATOM 6214 C C . VAL B 1 470 ? 10.294 -14.171 15.226 1.00 18.50 506 VAL B C 1
ATOM 6215 O O . VAL B 1 470 ? 10.216 -13.021 14.804 1.00 18.96 506 VAL B O 1
ATOM 6219 N N . ILE B 1 471 ? 10.311 -14.469 16.522 1.00 18.23 507 ILE B N 1
ATOM 6220 C CA . ILE B 1 471 ? 10.267 -13.428 17.537 1.00 17.58 507 ILE B CA 1
ATOM 6221 C C . ILE B 1 471 ? 11.568 -13.369 18.337 1.00 18.08 507 ILE B C 1
ATOM 6222 O O . ILE B 1 471 ? 11.942 -14.332 19.009 1.00 18.54 507 ILE B O 1
ATOM 6227 N N . ASN B 1 472 ? 12.249 -12.232 18.259 1.00 18.27 508 ASN B N 1
ATOM 6228 C CA . ASN B 1 472 ? 13.493 -12.029 18.987 1.00 20.18 508 ASN B CA 1
ATOM 6229 C C . ASN B 1 472 ? 13.208 -11.033 20.103 1.00 20.17 508 ASN B C 1
ATOM 6230 O O . ASN B 1 472 ? 13.254 -9.820 19.893 1.00 21.87 508 ASN B O 1
ATOM 6235 N N . ASN B 1 473 ? 12.899 -11.552 21.285 1.00 21.47 509 ASN B N 1
ATOM 6236 C CA . ASN B 1 473 ? 12.601 -10.703 22.430 1.00 21.46 509 ASN B CA 1
ATOM 6237 C C . ASN B 1 473 ? 13.779 -10.704 23.398 1.00 21.81 509 ASN B C 1
ATOM 6238 O O . ASN B 1 473 ? 13.952 -11.641 24.180 1.00 21.43 509 ASN B O 1
ATOM 6243 N N . ASN B 1 474 ? 14.588 -9.652 23.340 1.00 22.66 510 ASN B N 1
ATOM 6244 C CA . ASN B 1 474 ? 15.750 -9.541 24.211 1.00 24.14 510 ASN B CA 1
ATOM 6245 C C . ASN B 1 474 ? 15.499 -8.516 25.311 1.00 24.60 510 ASN B C 1
ATOM 6246 O O . ASN B 1 474 ? 16.438 -7.960 25.879 1.00 25.19 510 ASN B O 1
ATOM 6251 N N . SER B 1 475 ? 14.229 -8.276 25.618 1.00 23.44 511 SER B N 1
ATOM 6252 C CA . SER B 1 475 ? 13.884 -7.303 26.643 1.00 23.45 511 SER B CA 1
ATOM 6253 C C . SER B 1 475 ? 14.229 -7.801 28.040 1.00 25.04 511 SER B C 1
ATOM 6254 O O . SER B 1 475 ? 14.095 -8.987 28.348 1.00 23.65 511 SER B O 1
ATOM 6257 N N . LYS B 1 476 ? 14.685 -6.876 28.877 1.00 27.60 512 LYS B N 1
ATOM 6258 C CA . LYS B 1 476 ? 15.040 -7.186 30.254 1.00 29.94 512 LYS B CA 1
ATOM 6259 C C . LYS B 1 476 ? 13.770 -7.149 31.091 1.00 31.13 512 LYS B C 1
ATOM 6260 O O . LYS B 1 476 ? 12.954 -6.236 30.947 1.00 30.94 512 LYS B O 1
ATOM 6266 N N . GLU B 1 477 ? 13.601 -8.140 31.960 1.00 31.68 513 GLU B N 1
ATOM 6267 C CA . GLU B 1 477 ? 12.440 -8.191 32.842 1.00 33.07 513 GLU B CA 1
ATOM 6268 C C . GLU B 1 477 ? 11.123 -8.251 32.067 1.00 32.77 513 GLU B C 1
ATOM 6269 O O . GLU B 1 477 ? 10.186 -7.513 32.364 1.00 32.10 513 GLU B O 1
ATOM 6275 N N . THR B 1 478 ? 11.056 -9.141 31.081 1.00 32.76 514 THR B N 1
ATOM 6276 C CA . THR B 1 478 ? 9.860 -9.301 30.257 1.00 32.36 514 THR B CA 1
ATOM 6277 C C . THR B 1 478 ? 8.615 -9.575 31.101 1.00 32.58 514 THR B C 1
ATOM 6278 O O . THR B 1 478 ? 8.626 -10.443 31.974 1.00 31.52 514 THR B O 1
ATOM 6282 N N . GLU B 1 479 ? 7.538 -8.842 30.823 1.00 33.55 515 GLU B N 1
ATOM 6283 C CA . GLU B 1 479 ? 6.285 -8.993 31.560 1.00 34.17 515 GLU B CA 1
ATOM 6284 C C . GLU B 1 479 ? 5.155 -9.608 30.749 1.00 33.99 515 GLU B C 1
ATOM 6285 O O . GLU B 1 479 ? 4.230 -10.191 31.309 1.00 34.42 515 GLU B O 1
ATOM 6291 N N . GLN B 1 480 ? 5.223 -9.470 29.430 1.00 32.59 516 GLN B N 1
ATOM 6292 C CA . GLN B 1 480 ? 4.165 -9.978 28.567 1.00 32.07 516 GLN B CA 1
ATOM 6293 C C . GLN B 1 480 ? 4.549 -11.188 27.730 1.00 29.96 516 GLN B C 1
ATOM 6294 O O . GLN B 1 480 ? 5.704 -11.343 27.337 1.00 29.85 516 GLN B O 1
ATOM 6300 N N . PRO B 1 481 ? 3.578 -12.072 27.458 1.00 27.91 517 PRO B N 1
ATOM 6301 C CA . PRO B 1 481 ? 3.870 -13.256 26.645 1.00 25.48 517 PRO B CA 1
ATOM 6302 C C . PRO B 1 481 ? 4.144 -12.780 25.221 1.00 24.99 517 PRO B C 1
ATOM 6303 O O . PRO B 1 481 ? 3.716 -11.684 24.838 1.00 22.06 517 PRO B O 1
ATOM 6307 N N . ASN B 1 482 ? 4.858 -13.587 24.443 1.00 22.58 518 ASN B N 1
ATOM 6308 C CA . ASN B 1 482 ? 5.175 -13.215 23.071 1.00 23.70 518 ASN B CA 1
ATOM 6309 C C . ASN B 1 482 ? 3.986 -13.369 22.129 1.00 23.56 518 ASN B C 1
ATOM 6310 O O . ASN B 1 482 ? 3.760 -12.531 21.255 1.00 23.76 518 ASN B O 1
ATOM 6315 N N . ILE B 1 483 ? 3.225 -14.440 22.314 1.00 23.96 519 ILE B N 1
ATOM 6316 C CA . ILE B 1 483 ? 2.067 -14.697 21.477 1.00 23.30 519 ILE B CA 1
ATOM 6317 C C . ILE B 1 483 ? 0.861 -15.031 22.343 1.00 23.72 519 ILE B C 1
ATOM 6318 O O . ILE B 1 483 ? 0.891 -15.964 23.148 1.00 23.56 519 ILE B O 1
ATOM 6323 N N . GLU B 1 484 ? -0.200 -14.252 22.178 1.00 24.84 520 GLU B N 1
ATOM 6324 C CA . GLU B 1 484 ? -1.418 -14.466 22.938 1.00 24.68 520 GLU B CA 1
ATOM 6325 C C . GLU B 1 484 ? -2.611 -14.709 22.031 1.00 24.30 520 GLU B C 1
ATOM 6326 O O . GLU B 1 484 ? -2.876 -13.943 21.106 1.00 24.26 520 GLU B O 1
ATOM 6332 N N . LEU B 1 485 ? -3.335 -15.780 22.319 1.00 22.98 521 LEU B N 1
ATOM 6333 C CA . LEU B 1 485 ? -4.521 -16.136 21.566 1.00 24.37 521 LEU B CA 1
ATOM 6334 C C . LEU B 1 485 ? -5.605 -16.265 22.620 1.00 24.60 521 LEU B C 1
ATOM 6335 O O . LEU B 1 485 ? -5.597 -17.191 23.427 1.00 24.59 521 LEU B O 1
ATOM 6340 N N . LEU B 1 486 ? -6.533 -15.315 22.614 1.00 25.59 522 LEU B N 1
ATOM 6341 C CA . LEU B 1 486 ? -7.595 -15.288 23.606 1.00 25.75 522 LEU B CA 1
ATOM 6342 C C . LEU B 1 486 ? -8.994 -15.497 23.050 1.00 24.46 522 LEU B C 1
ATOM 6343 O O . LEU B 1 486 ? -9.474 -14.716 22.231 1.00 23.02 522 LEU B O 1
ATOM 6348 N N . ARG B 1 487 ? -9.642 -16.559 23.516 1.00 24.01 523 ARG B N 1
ATOM 6349 C CA . ARG B 1 487 ? -11.001 -16.905 23.115 1.00 24.68 523 ARG B CA 1
ATOM 6350 C C . ARG B 1 487 ? -11.282 -17.107 21.629 1.00 24.95 523 ARG B C 1
ATOM 6351 O O . ARG B 1 487 ? -12.310 -16.654 21.126 1.00 25.41 523 ARG B O 1
ATOM 6359 N N . VAL B 1 488 ? -10.379 -17.777 20.922 1.00 24.94 524 VAL B N 1
ATOM 6360 C CA . VAL B 1 488 ? -10.611 -18.060 19.511 1.00 23.50 524 VAL B CA 1
ATOM 6361 C C . VAL B 1 488 ? -11.628 -19.205 19.521 1.00 24.94 524 VAL B C 1
ATOM 6362 O O . VAL B 1 488 ? -11.459 -20.177 20.256 1.00 26.64 524 VAL B O 1
ATOM 6366 N N . SER B 1 489 ? -12.680 -19.079 18.718 1.00 25.73 525 SER B N 1
ATOM 6367 C CA . SER B 1 489 ? -13.760 -20.067 18.671 1.00 26.91 525 SER B CA 1
ATOM 6368 C C . SER B 1 489 ? -13.570 -21.333 17.852 1.00 26.16 525 SER B C 1
ATOM 6369 O O . SER B 1 489 ? -14.199 -22.351 18.141 1.00 25.06 525 SER B O 1
ATOM 6372 N N . ASP B 1 490 ? -12.727 -21.284 16.830 1.00 26.12 526 ASP B N 1
ATOM 6373 C CA . ASP B 1 490 ? -12.532 -22.465 16.002 1.00 25.74 526 ASP B CA 1
ATOM 6374 C C . ASP B 1 490 ? -11.368 -22.280 15.036 1.00 25.39 526 ASP B C 1
ATOM 6375 O O . ASP B 1 490 ? -10.953 -21.153 14.745 1.00 23.71 526 ASP B O 1
ATOM 6380 N N . ASN B 1 491 ? -10.837 -23.401 14.559 1.00 23.01 527 ASN B N 1
ATOM 6381 C CA . ASN B 1 491 ? -9.730 -23.404 13.616 1.00 20.50 527 ASN B CA 1
ATOM 6382 C C . ASN B 1 491 ? -8.583 -22.465 13.947 1.00 20.48 527 ASN B C 1
ATOM 6383 O O . ASN B 1 491 ? -8.351 -21.467 13.258 1.00 21.55 527 ASN B O 1
ATOM 6388 N N . LEU B 1 492 ? -7.859 -22.799 15.008 1.00 18.97 528 LEU B N 1
ATOM 6389 C CA . LEU B 1 492 ? -6.708 -22.020 15.433 1.00 18.93 528 LEU B CA 1
ATOM 6390 C C . LEU B 1 492 ? -5.452 -22.825 15.111 1.00 18.79 528 LEU B C 1
ATOM 6391 O O . LEU B 1 492 ? -5.346 -23.991 15.494 1.00 19.59 528 LEU B O 1
ATOM 6396 N N . VAL B 1 493 ? -4.509 -22.207 14.409 1.00 17.24 529 VAL B N 1
ATOM 6397 C CA . VAL B 1 493 ? -3.260 -22.879 14.062 1.00 19.83 529 VAL B CA 1
ATOM 6398 C C . VAL B 1 493 ? -2.066 -22.008 14.437 1.00 20.09 529 VAL B C 1
ATOM 6399 O O . VAL B 1 493 ? -1.952 -20.862 14.002 1.00 19.93 529 VAL B O 1
ATOM 6403 N N . VAL B 1 494 ? -1.189 -22.558 15.269 1.00 20.41 530 VAL B N 1
ATOM 6404 C CA . VAL B 1 494 ? 0.015 -21.861 15.707 1.00 19.82 530 VAL B CA 1
ATOM 6405 C C . VAL B 1 494 ? 1.140 -22.860 15.515 1.00 21.01 530 VAL B C 1
ATOM 6406 O O . VAL B 1 494 ? 1.381 -23.711 16.377 1.00 21.94 530 VAL B O 1
ATOM 6410 N N . SER B 1 495 ? 1.829 -22.765 14.386 1.00 20.88 531 SER B N 1
ATOM 6411 C CA . SER B 1 495 ? 2.888 -23.718 14.108 1.00 21.37 531 SER B CA 1
ATOM 6412 C C . SER B 1 495 ? 4.163 -23.137 13.534 1.00 21.19 531 SER B C 1
ATOM 6413 O O . SER B 1 495 ? 4.159 -22.083 12.898 1.00 20.94 531 SER B O 1
ATOM 6416 N N . GLU B 1 496 ? 5.252 -23.862 13.774 1.00 21.48 532 GLU B N 1
ATOM 6417 C CA . GLU B 1 496 ? 6.576 -23.522 13.279 1.00 23.14 532 GLU B CA 1
ATOM 6418 C C . GLU B 1 496 ? 7.050 -22.097 13.505 1.00 21.99 532 GLU B C 1
ATOM 6419 O O . GLU B 1 496 ? 7.727 -21.514 12.659 1.00 21.16 532 GLU B O 1
ATOM 6425 N N . ASN B 1 497 ? 6.690 -21.544 14.654 1.00 20.86 533 ASN B N 1
ATOM 6426 C CA . ASN B 1 497 ? 7.115 -20.207 15.019 1.00 20.84 533 ASN B CA 1
ATOM 6427 C C . ASN B 1 497 ? 8.370 -20.407 15.868 1.00 20.47 533 ASN B C 1
ATOM 6428 O O . ASN B 1 497 ? 8.473 -21.383 16.609 1.00 21.31 533 ASN B O 1
ATOM 6433 N N . SER B 1 498 ? 9.323 -19.494 15.745 1.00 21.30 534 SER B N 1
ATOM 6434 C CA . SER B 1 498 ? 1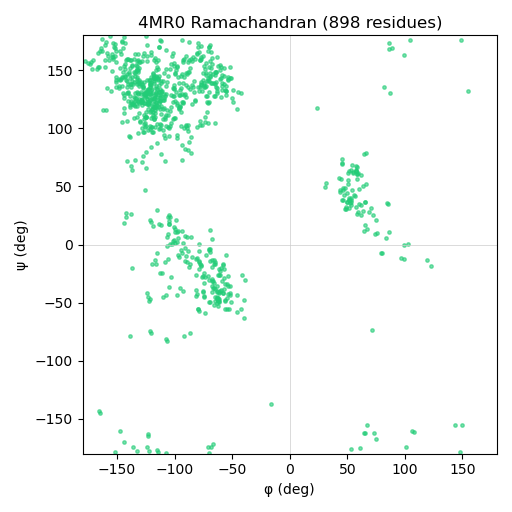0.555 -19.562 16.519 1.00 20.92 534 SER B CA 1
ATOM 6435 C C . SER B 1 498 ? 10.562 -18.363 17.456 1.00 20.64 534 SER B C 1
ATOM 6436 O O . SER B 1 498 ? 10.431 -17.224 17.012 1.00 19.37 534 SER B O 1
ATOM 6439 N N . ILE B 1 499 ? 10.707 -18.629 18.750 1.00 22.15 535 ILE B N 1
ATOM 6440 C CA . ILE B 1 499 ? 10.721 -17.580 19.763 1.00 21.41 535 ILE B CA 1
ATOM 6441 C C . ILE B 1 499 ? 12.039 -17.581 20.537 1.00 22.79 535 ILE B C 1
ATOM 6442 O O . ILE B 1 499 ? 12.367 -18.546 21.233 1.00 23.81 535 ILE B O 1
ATOM 6447 N N . PHE B 1 500 ? 12.787 -16.491 20.416 1.00 22.23 536 PHE B N 1
ATOM 6448 C CA . PHE B 1 500 ? 14.064 -16.359 21.099 1.00 22.61 536 PHE B CA 1
ATOM 6449 C C . PHE B 1 500 ? 13.988 -15.314 22.216 1.00 25.09 536 PHE B C 1
ATOM 6450 O O . PHE B 1 500 ? 13.914 -14.116 21.946 1.00 24.74 536 PHE B O 1
ATOM 6458 N N . GLY B 1 501 ? 13.999 -15.772 23.464 1.00 25.66 537 GLY B N 1
ATOM 6459 C CA . GLY B 1 501 ? 13.966 -14.852 24.587 1.00 28.17 537 GLY B CA 1
ATOM 6460 C C . GLY B 1 501 ? 12.590 -14.451 25.075 1.00 29.43 537 GLY B C 1
ATOM 6461 O O . GLY B 1 501 ? 11.582 -14.717 24.424 1.00 29.93 537 GLY B O 1
ATOM 6462 N N . GLY B 1 502 ? 12.560 -13.794 26.231 1.00 31.12 538 GLY B N 1
ATOM 6463 C CA . GLY B 1 502 ? 11.303 -13.357 26.813 1.00 31.86 538 GLY B CA 1
ATOM 6464 C C . GLY B 1 502 ? 10.916 -14.206 28.006 1.00 32.11 538 GLY B C 1
ATOM 6465 O O . GLY B 1 502 ? 11.757 -14.889 28.592 1.00 31.36 538 GLY B O 1
ATOM 6466 N N . LYS B 1 503 ? 9.638 -14.162 28.364 1.00 33.14 539 LYS B N 1
ATOM 6467 C CA . LYS B 1 503 ? 9.121 -14.930 29.490 1.00 34.39 539 LYS B CA 1
ATOM 6468 C C . LYS B 1 503 ? 8.282 -16.096 28.965 1.00 33.99 539 LYS B C 1
ATOM 6469 O O . LYS B 1 503 ? 8.773 -17.218 28.843 1.00 34.45 539 LYS B O 1
ATOM 6475 N N . GLU B 1 504 ? 7.019 -15.833 28.653 1.00 33.52 540 GLU B N 1
ATOM 6476 C CA . GLU B 1 504 ? 6.144 -16.873 28.126 1.00 32.46 540 GLU B CA 1
ATOM 6477 C C . GLU B 1 504 ? 6.219 -16.864 26.607 1.00 29.92 540 GLU B C 1
ATOM 6478 O O . GLU B 1 504 ? 6.351 -15.804 25.992 1.00 28.26 540 GLU B O 1
ATOM 6484 N N . GLY B 1 505 ? 6.144 -18.047 26.007 1.00 27.27 541 GLY B N 1
ATOM 6485 C CA . GLY B 1 505 ? 6.202 -18.138 24.561 1.00 26.54 541 GLY B CA 1
ATOM 6486 C C . GLY B 1 505 ? 4.830 -17.971 23.942 1.00 26.26 541 GLY B C 1
ATOM 6487 O O . GLY B 1 505 ? 4.499 -16.914 23.399 1.00 27.44 541 GLY B O 1
ATOM 6488 N N . ILE B 1 506 ? 4.025 -19.021 24.033 1.00 25.36 542 ILE B N 1
ATOM 6489 C CA . ILE B 1 506 ? 2.685 -18.996 23.479 1.00 24.80 542 ILE B CA 1
ATOM 6490 C C . ILE B 1 506 ? 1.627 -19.216 24.552 1.00 24.71 542 ILE B C 1
ATOM 6491 O O . ILE B 1 506 ? 1.725 -20.148 25.352 1.00 23.61 542 ILE B O 1
ATOM 6496 N N . VAL B 1 507 ? 0.623 -18.344 24.565 1.00 24.52 543 VAL B N 1
ATOM 6497 C CA . VAL B 1 507 ? -0.478 -18.457 25.508 1.00 23.47 543 VAL B CA 1
ATOM 6498 C C . VAL B 1 507 ? -1.787 -18.544 24.736 1.00 23.52 543 VAL B C 1
ATOM 6499 O O . VAL B 1 507 ? -2.128 -17.645 23.959 1.00 22.41 543 VAL B O 1
ATOM 6503 N N . ILE B 1 508 ? -2.503 -19.642 24.943 1.00 23.45 544 ILE B N 1
ATOM 6504 C CA . ILE B 1 508 ? -3.794 -19.878 24.309 1.00 24.22 544 ILE B CA 1
ATOM 6505 C C . ILE B 1 508 ? -4.745 -19.988 25.492 1.00 25.65 544 ILE B C 1
ATOM 6506 O O . ILE B 1 508 ? -4.670 -20.940 26.271 1.00 26.24 544 ILE B O 1
ATOM 6511 N N . GLU B 1 509 ? -5.629 -19.002 25.628 1.00 27.00 545 GLU B N 1
ATOM 6512 C CA . GLU B 1 509 ? -6.553 -18.941 26.755 1.00 28.96 545 GLU B CA 1
ATOM 6513 C C . GLU B 1 509 ? -8.030 -18.980 26.380 1.00 29.16 545 GLU B C 1
ATOM 6514 O O . GLU B 1 509 ? -8.472 -18.275 25.471 1.00 29.01 545 GLU B O 1
ATOM 6520 N N . ASP B 1 510 ? -8.785 -19.803 27.100 1.00 29.22 546 ASP B N 1
ATOM 6521 C CA . ASP B 1 510 ? -10.221 -19.948 26.881 1.00 30.20 546 ASP B CA 1
ATOM 6522 C C . ASP B 1 510 ? -10.617 -20.084 25.418 1.00 29.85 546 ASP B C 1
ATOM 6523 O O . ASP B 1 510 ? -11.639 -19.544 24.996 1.00 28.84 546 ASP B O 1
ATOM 6528 N N . SER B 1 511 ? -9.815 -20.802 24.642 1.00 30.14 547 SER B N 1
ATOM 6529 C CA . SER B 1 511 ? -10.133 -20.992 23.237 1.00 30.88 547 SER B CA 1
ATOM 6530 C C . SER B 1 511 ? -10.934 -22.274 23.066 1.00 31.61 547 SER B C 1
ATOM 6531 O O . SER B 1 511 ? -10.878 -23.163 23.913 1.00 32.60 547 SER B O 1
ATOM 6534 N N . LYS B 1 512 ? -11.687 -22.363 21.976 1.00 32.74 548 LYS B N 1
ATOM 6535 C CA . LYS B 1 512 ? -12.525 -23.527 21.722 1.00 32.95 548 LYS B CA 1
ATOM 6536 C C . LYS B 1 512 ? -12.358 -24.043 20.302 1.00 32.53 548 LYS B C 1
ATOM 6537 O O . LYS B 1 512 ? -11.563 -23.513 19.523 1.00 32.30 548 LYS B O 1
ATOM 6543 N N . GLY B 1 513 ? -13.124 -25.076 19.969 1.00 30.15 549 GLY B N 1
ATOM 6544 C CA . GLY B 1 513 ? -13.055 -25.643 18.639 1.00 28.10 549 GLY B CA 1
ATOM 6545 C C . GLY B 1 513 ? -11.707 -26.265 18.327 1.00 27.41 549 GLY B C 1
ATOM 6546 O O . GLY B 1 513 ? -10.910 -26.548 19.224 1.00 26.25 549 GLY B O 1
ATOM 6547 N N . LYS B 1 514 ? -11.455 -26.470 17.039 1.00 26.49 550 LYS B N 1
ATOM 6548 C CA . LYS B 1 514 ? -10.218 -27.076 16.579 1.00 26.12 550 LYS B CA 1
ATOM 6549 C C . LYS B 1 514 ? -9.003 -26.210 16.883 1.00 25.86 550 LYS B C 1
ATOM 6550 O O . LYS B 1 514 ? -8.966 -25.023 16.552 1.00 25.00 550 LYS B O 1
ATOM 6556 N N . ILE B 1 515 ? -8.012 -26.821 17.524 1.00 24.26 551 ILE B N 1
ATOM 6557 C CA . ILE B 1 515 ? -6.783 -26.136 17.890 1.00 23.51 551 ILE B CA 1
ATOM 6558 C C . ILE B 1 515 ? -5.593 -27.001 17.495 1.00 24.71 551 ILE B C 1
ATOM 6559 O O . ILE B 1 515 ? -5.549 -28.195 17.807 1.00 25.13 551 ILE B O 1
ATOM 6564 N N . THR B 1 516 ? -4.631 -26.392 16.811 1.00 23.57 552 THR B N 1
ATOM 6565 C CA . THR B 1 516 ? -3.443 -27.105 16.357 1.00 23.90 552 THR B CA 1
ATOM 6566 C C . THR B 1 516 ? -2.192 -26.294 16.652 1.00 23.44 552 THR B C 1
ATOM 6567 O O . THR B 1 516 ? -2.040 -25.174 16.169 1.00 25.37 552 THR B O 1
ATOM 6571 N N . VAL B 1 517 ? -1.301 -26.864 17.455 1.00 23.40 553 VAL B N 1
ATOM 6572 C CA . VAL B 1 517 ? -0.048 -26.209 17.814 1.00 22.81 553 VAL B CA 1
ATOM 6573 C C . VAL B 1 517 ? 1.053 -27.198 17.459 1.00 23.81 553 VAL B C 1
ATOM 6574 O O . VAL B 1 517 ? 1.302 -28.154 18.194 1.00 22.12 553 VAL B O 1
ATOM 6578 N N . LEU B 1 518 ? 1.708 -26.970 16.325 1.00 23.78 554 LEU B N 1
ATOM 6579 C CA . LEU B 1 518 ? 2.735 -27.892 15.871 1.00 24.25 554 LEU B CA 1
ATOM 6580 C C . LEU B 1 518 ? 4.125 -27.346 15.606 1.00 23.82 554 LEU B C 1
ATOM 6581 O O . LEU B 1 518 ? 4.312 -26.349 14.907 1.00 23.01 554 LEU B O 1
ATOM 6586 N N . ASN B 1 519 ? 5.095 -28.044 16.178 1.00 23.70 555 ASN B N 1
ATOM 6587 C CA . ASN B 1 519 ? 6.509 -27.764 16.009 1.00 24.38 555 ASN B CA 1
ATOM 6588 C C . ASN B 1 519 ? 7.011 -26.332 16.052 1.00 23.81 555 ASN B C 1
ATOM 6589 O O . ASN B 1 519 ? 7.641 -25.845 15.115 1.00 23.46 555 ASN B O 1
ATOM 6594 N N . ASN B 1 520 ? 6.728 -25.665 17.155 1.00 22.64 556 ASN B N 1
ATOM 6595 C CA . ASN B 1 520 ? 7.206 -24.315 17.369 1.00 22.38 556 ASN B CA 1
ATOM 6596 C C . ASN B 1 520 ? 8.558 -24.516 18.058 1.00 22.64 556 ASN B C 1
ATOM 6597 O O . ASN B 1 520 ? 8.830 -25.605 18.571 1.00 21.08 556 ASN B O 1
ATOM 6602 N N . GLN B 1 521 ? 9.406 -23.492 18.056 1.00 22.67 557 GLN B N 1
ATOM 6603 C CA . GLN B 1 521 ? 10.716 -23.585 18.695 1.00 24.32 557 GLN B CA 1
ATOM 6604 C C . GLN B 1 521 ? 10.871 -22.484 19.729 1.00 24.19 557 GLN B C 1
ATOM 6605 O O . GLN B 1 521 ? 10.428 -21.354 19.516 1.00 24.57 557 GLN B O 1
ATOM 6611 N N . PHE B 1 522 ? 11.503 -22.823 20.848 1.00 24.18 558 PHE B N 1
ATOM 6612 C CA . PHE B 1 522 ? 11.705 -21.876 21.940 1.00 25.33 558 PHE B CA 1
ATOM 6613 C C . PHE B 1 522 ? 13.157 -21.877 22.391 1.00 26.25 558 PHE B C 1
ATOM 6614 O O . PHE B 1 522 ? 13.799 -22.925 22.448 1.00 26.20 558 PHE B O 1
ATOM 6622 N N . TYR B 1 523 ? 13.670 -20.696 22.710 1.00 27.81 559 TYR B N 1
ATOM 6623 C CA . TYR B 1 523 ? 15.047 -20.560 23.155 1.00 29.86 559 TYR B CA 1
ATOM 6624 C C . TYR B 1 523 ? 15.168 -19.457 24.191 1.00 30.49 559 TYR B C 1
ATOM 6625 O O . TYR B 1 523 ? 14.588 -18.380 24.039 1.00 30.44 559 TYR B O 1
ATOM 6634 N N . ASN B 1 524 ? 15.921 -19.741 25.247 1.00 31.17 560 ASN B N 1
ATOM 6635 C CA . ASN B 1 524 ? 16.176 -18.780 26.311 1.00 31.33 560 ASN B CA 1
ATOM 6636 C C . ASN B 1 524 ? 14.953 -18.053 26.870 1.00 29.59 560 ASN B C 1
ATOM 6637 O O . ASN B 1 524 ? 14.964 -16.831 27.001 1.00 29.92 560 ASN B O 1
ATOM 6642 N N . LEU B 1 525 ? 13.907 -18.804 27.196 1.00 29.63 561 LEU B N 1
ATOM 6643 C CA . LEU B 1 525 ? 12.695 -18.230 27.777 1.00 30.85 561 LEU B CA 1
ATOM 6644 C C . LEU B 1 525 ? 12.737 -18.460 29.285 1.00 31.58 561 LEU B C 1
ATOM 6645 O O . LEU B 1 525 ? 13.055 -19.560 29.737 1.00 30.74 561 LEU B O 1
ATOM 6650 N N . SER B 1 526 ? 12.411 -17.428 30.058 1.00 32.66 562 SER B N 1
ATOM 6651 C CA . SER B 1 526 ? 12.426 -17.533 31.514 1.00 34.29 562 SER B CA 1
ATOM 6652 C C . SER B 1 526 ? 11.093 -18.028 32.058 1.00 35.11 562 SER B C 1
ATOM 6653 O O . SER B 1 526 ? 10.960 -18.282 33.253 1.00 37.39 562 SER B O 1
ATOM 6656 N N . GLY B 1 527 ? 10.108 -18.166 31.179 1.00 34.38 563 GLY B N 1
ATOM 6657 C CA . GLY B 1 527 ? 8.804 -18.626 31.610 1.00 31.74 563 GLY B CA 1
ATOM 6658 C C . GLY B 1 527 ? 8.338 -19.865 30.872 1.00 31.58 563 GLY B C 1
ATOM 6659 O O . GLY B 1 527 ? 9.124 -20.546 30.212 1.00 30.75 563 GLY B O 1
ATOM 6660 N N . LYS B 1 528 ? 7.047 -20.152 30.986 1.00 30.54 564 LYS B N 1
ATOM 6661 C CA . LYS B 1 528 ? 6.455 -21.315 30.340 1.00 30.77 564 LYS B CA 1
ATOM 6662 C C . LYS B 1 528 ? 6.409 -21.138 28.819 1.00 29.97 564 LYS B C 1
ATOM 6663 O O . LYS B 1 528 ? 5.982 -20.096 28.312 1.00 28.98 564 LYS B O 1
ATOM 6669 N N . TYR B 1 529 ? 6.870 -22.161 28.102 1.00 28.75 565 TYR B N 1
ATOM 6670 C CA . TYR B 1 529 ? 6.906 -22.147 26.641 1.00 27.49 565 TYR B CA 1
ATOM 6671 C C . TYR B 1 529 ? 5.514 -22.039 26.042 1.00 27.10 565 TYR B C 1
ATOM 6672 O O . TYR B 1 529 ? 5.245 -21.175 25.206 1.00 26.38 565 TYR B O 1
ATOM 6681 N N . ILE B 1 530 ? 4.638 -22.935 26.472 1.00 25.78 566 ILE B N 1
ATOM 6682 C CA . ILE B 1 530 ? 3.270 -22.978 25.988 1.00 26.09 566 ILE B CA 1
ATOM 6683 C C . ILE B 1 530 ? 2.280 -23.057 27.141 1.00 26.20 566 ILE B C 1
ATOM 6684 O O . ILE B 1 530 ? 2.326 -23.986 27.945 1.00 25.45 566 ILE B O 1
ATOM 6689 N N . SER B 1 531 ? 1.384 -22.082 27.212 1.00 27.31 567 SER B N 1
ATOM 6690 C CA . SER B 1 531 ? 0.364 -22.060 28.248 1.00 28.34 567 SER B CA 1
ATOM 6691 C C . SER B 1 531 ? -0.994 -22.261 27.596 1.00 29.75 567 SER B C 1
ATOM 6692 O O . SER B 1 531 ? -1.529 -21.354 26.957 1.00 30.92 567 SER B O 1
ATOM 6695 N N . PHE B 1 532 ? -1.529 -23.468 27.736 1.00 29.74 568 PHE B N 1
ATOM 6696 C CA . PHE B 1 532 ? -2.829 -23.812 27.183 1.00 30.67 568 PHE B CA 1
ATOM 6697 C C . PHE B 1 532 ? -3.741 -23.826 28.400 1.00 33.53 568 PHE B C 1
ATOM 6698 O O . PHE B 1 532 ? -3.864 -24.838 29.096 1.00 32.94 568 PHE B O 1
ATOM 6706 N N . ILE B 1 533 ? -4.376 -22.685 28.651 1.00 34.88 569 ILE B N 1
ATOM 6707 C CA . ILE B 1 533 ? -5.223 -22.523 29.823 1.00 38.08 569 ILE B CA 1
ATOM 6708 C C . ILE B 1 533 ? -6.687 -22.178 29.598 1.00 39.97 569 ILE B C 1
ATOM 6709 O O . ILE B 1 533 ? -7.095 -21.724 28.529 1.00 38.83 569 ILE B O 1
ATOM 6714 N N . LYS B 1 534 ? -7.462 -22.395 30.653 1.00 43.66 570 LYS B N 1
ATOM 6715 C CA . LYS B 1 534 ? -8.886 -22.104 30.686 1.00 47.63 570 LYS B CA 1
ATOM 6716 C C . LYS B 1 534 ? -9.113 -21.517 32.074 1.00 49.38 570 LYS B C 1
ATOM 6717 O O . LYS B 1 534 ? -8.410 -21.875 33.020 1.00 50.04 570 LYS B O 1
ATOM 6723 N N . SER B 1 535 ? -10.075 -20.611 32.201 1.00 50.61 571 SER B N 1
ATOM 6724 C CA . SER B 1 535 ? -10.351 -19.992 33.492 1.00 51.63 571 SER B CA 1
ATOM 6725 C C . SER B 1 535 ? -11.361 -20.795 34.312 1.00 52.48 571 SER B C 1
ATOM 6726 O O . SER B 1 535 ? -12.470 -21.073 33.855 1.00 53.49 571 SER B O 1
ATOM 6729 N N . GLY B 1 539 ? -9.949 -18.958 38.877 1.00 66.83 575 GLY B N 1
ATOM 6730 C CA . GLY B 1 539 ? -8.685 -18.461 38.365 1.00 66.80 575 GLY B CA 1
ATOM 6731 C C . GLY B 1 539 ? -8.327 -19.059 37.018 1.00 66.57 575 GLY B C 1
ATOM 6732 O O . GLY B 1 539 ? -9.182 -19.180 36.139 1.00 66.72 575 GLY B O 1
ATOM 6733 N N . LYS B 1 540 ? -7.061 -19.432 36.857 1.00 66.16 576 LYS B N 1
ATOM 6734 C CA . LYS B 1 540 ? -6.577 -20.024 35.614 1.00 65.40 576 LYS B CA 1
ATOM 6735 C C . LYS B 1 540 ? -6.022 -21.420 35.879 1.00 64.41 576 LYS B C 1
ATOM 6736 O O . LYS B 1 540 ? -5.427 -21.669 36.927 1.00 64.55 576 LYS B O 1
ATOM 6742 N N . GLU B 1 541 ? -6.223 -22.328 34.928 1.00 62.95 577 GLU B N 1
ATOM 6743 C CA . GLU B 1 541 ? -5.734 -23.698 35.055 1.00 61.01 577 GLU B CA 1
ATOM 6744 C C . GLU B 1 541 ? -5.530 -24.314 33.677 1.00 59.32 577 GLU B C 1
ATOM 6745 O O . GLU B 1 541 ? -6.231 -23.973 32.721 1.00 58.84 577 GLU B O 1
ATOM 6751 N N . PRO B 1 542 ? -4.561 -25.233 33.557 1.00 57.64 578 PRO B N 1
ATOM 6752 C CA . PRO B 1 542 ? -4.281 -25.893 32.278 1.00 56.19 578 PRO B CA 1
ATOM 6753 C C . PRO B 1 542 ? -5.512 -26.635 31.758 1.00 54.59 578 PRO B C 1
ATOM 6754 O O . PRO B 1 542 ? -6.303 -27.154 32.544 1.00 54.49 578 PRO B O 1
ATOM 6758 N N . VAL B 1 543 ? -5.674 -26.668 30.439 1.00 53.41 579 VAL B N 1
ATOM 6759 C CA . VAL B 1 543 ? -6.794 -27.369 29.821 1.00 52.15 579 VAL B CA 1
ATOM 6760 C C . VAL B 1 543 ? -6.477 -28.862 29.912 1.00 53.02 579 VAL B C 1
ATOM 6761 O O . VAL B 1 543 ? -7.372 -29.705 29.941 1.00 52.67 579 VAL B O 1
ATOM 6765 N N . ILE B 1 544 ? -5.183 -29.158 29.945 1.00 54.31 580 ILE B N 1
ATOM 6766 C CA . ILE B 1 544 ? -4.651 -30.508 30.046 1.00 56.17 580 ILE B CA 1
ATOM 6767 C C . ILE B 1 544 ? -3.591 -30.320 31.134 1.00 57.57 580 ILE B C 1
ATOM 6768 O O . ILE B 1 544 ? -2.717 -29.459 31.013 1.00 57.88 580 ILE B O 1
ATOM 6773 N N . ARG B 1 545 ? -3.652 -31.114 32.193 1.00 58.78 581 ARG B N 1
ATOM 6774 C CA . ARG B 1 545 ? -2.718 -30.942 33.301 1.00 60.33 581 ARG B CA 1
ATOM 6775 C C . ARG B 1 545 ? -1.232 -30.988 33.070 1.00 59.63 581 ARG B C 1
ATOM 6776 O O . ARG B 1 545 ? -0.732 -31.908 32.421 1.00 59.44 581 ARG B O 1
ATOM 6784 N N . ASP B 1 546 ? -0.571 -29.987 33.663 1.00 58.18 582 ASP B N 1
ATOM 6785 C CA . ASP B 1 546 ? 0.869 -29.763 33.638 1.00 56.70 582 ASP B CA 1
ATOM 6786 C C . ASP B 1 546 ? 1.729 -30.334 32.528 1.00 55.48 582 ASP B C 1
ATOM 6787 O O . ASP B 1 546 ? 1.819 -31.550 32.378 1.00 55.54 582 ASP B O 1
ATOM 6792 N N . SER B 1 547 ? 2.360 -29.443 31.755 1.00 53.93 583 SER B N 1
ATOM 6793 C CA . SER B 1 547 ? 3.250 -29.858 30.665 1.00 52.89 583 SER B CA 1
ATOM 6794 C C . SER B 1 547 ? 4.316 -28.776 30.429 1.00 52.05 583 SER B C 1
ATOM 6795 O O . SER B 1 547 ? 5.069 -28.797 29.441 1.00 53.07 583 SER B O 1
ATOM 6798 N N . GLY B 1 549 ? 7.973 -27.217 28.972 1.00 39.21 585 GLY B N 1
ATOM 6799 C CA . GLY B 1 549 ? 8.747 -27.631 27.817 1.00 36.30 585 GLY B CA 1
ATOM 6800 C C . GLY B 1 549 ? 8.012 -27.487 26.494 1.00 36.20 585 GLY B C 1
ATOM 6801 O O . GLY B 1 549 ? 6.890 -26.970 26.436 1.00 34.22 585 GLY B O 1
ATOM 6802 N N . ASN B 1 550 ? 8.651 -27.960 25.428 1.00 34.28 586 ASN B N 1
ATOM 6803 C CA . ASN B 1 550 ? 8.089 -27.890 24.086 1.00 32.54 586 ASN B CA 1
ATOM 6804 C C . ASN B 1 550 ? 7.260 -29.132 23.774 1.00 32.20 586 ASN B C 1
ATOM 6805 O O . ASN B 1 550 ? 7.654 -30.248 24.100 1.00 34.03 586 ASN B O 1
ATOM 6810 N N . PHE B 1 551 ? 6.106 -28.931 23.148 1.00 30.56 587 PHE B N 1
ATOM 6811 C CA . PHE B 1 551 ? 5.234 -30.036 22.763 1.00 29.13 587 PHE B CA 1
ATOM 6812 C C . PHE B 1 551 ? 4.230 -29.567 21.716 1.00 27.69 587 PHE B C 1
ATOM 6813 O O . PHE B 1 551 ? 4.206 -28.392 21.354 1.00 26.55 587 PHE B O 1
ATOM 6821 N N . ASN B 1 552 ? 3.417 -30.491 21.218 1.00 26.91 588 ASN B N 1
ATOM 6822 C CA . ASN B 1 552 ? 2.408 -30.145 20.229 1.00 26.48 588 ASN B CA 1
ATOM 6823 C C . ASN B 1 552 ? 1.022 -30.393 20.795 1.00 26.34 588 ASN B C 1
ATOM 6824 O O . ASN B 1 552 ? 0.847 -31.175 21.732 1.00 26.71 588 ASN B O 1
ATOM 6829 N N . ILE B 1 553 ? 0.040 -29.711 20.222 1.00 25.79 589 ILE B N 1
ATOM 6830 C CA . ILE B 1 553 ? -1.344 -29.868 20.637 1.00 24.47 589 ILE B CA 1
ATOM 6831 C C . ILE B 1 553 ? -2.154 -30.185 19.400 1.00 23.69 589 ILE B C 1
ATOM 6832 O O . ILE B 1 553 ? -2.038 -29.501 18.383 1.00 22.63 589 ILE B O 1
ATOM 6837 N N . VAL B 1 554 ? -2.954 -31.239 19.475 1.00 23.43 590 VAL B N 1
ATOM 6838 C CA . VAL B 1 554 ? -3.806 -31.612 18.357 1.00 25.69 590 VAL B CA 1
ATOM 6839 C C . VAL B 1 554 ? -5.207 -31.800 18.899 1.00 26.36 590 VAL B C 1
ATOM 6840 O O . VAL B 1 554 ? -5.389 -32.031 20.095 1.00 27.09 590 VAL B O 1
ATOM 6844 N N . THR B 1 555 ? -6.197 -31.681 18.025 1.00 26.77 591 THR B N 1
ATOM 6845 C CA . THR B 1 555 ? -7.583 -31.856 18.430 1.00 26.85 591 THR B CA 1
ATOM 6846 C C . THR B 1 555 ? -8.071 -33.157 17.821 1.00 28.46 591 THR B C 1
ATOM 6847 O O . THR B 1 555 ? -7.970 -33.364 16.612 1.00 29.29 591 THR B O 1
ATOM 6851 N N . GLU B 1 556 ? -8.591 -34.034 18.668 1.00 30.73 592 GLU B N 1
ATOM 6852 C CA . GLU B 1 556 ? -9.085 -35.330 18.230 1.00 34.13 592 GLU B CA 1
ATOM 6853 C C . GLU B 1 556 ? -10.438 -35.577 18.887 1.00 35.19 592 GLU B C 1
ATOM 6854 O O . GLU B 1 556 ? -10.564 -35.495 20.113 1.00 35.51 592 GLU B O 1
ATOM 6860 N N . ASN B 1 557 ? -11.446 -35.878 18.075 1.00 37.39 593 ASN B N 1
ATOM 6861 C CA . ASN B 1 557 ? -12.787 -36.119 18.596 1.00 39.31 593 ASN B CA 1
ATOM 6862 C C . ASN B 1 557 ? -13.263 -34.893 19.378 1.00 40.03 593 ASN B C 1
ATOM 6863 O O . ASN B 1 557 ? -14.008 -35.009 20.353 1.00 40.46 593 ASN B O 1
ATOM 6868 N N . GLY B 1 558 ? -12.818 -33.719 18.943 1.00 40.66 594 GLY B N 1
ATOM 6869 C CA . GLY B 1 558 ? -13.205 -32.486 19.604 1.00 42.00 594 GLY B CA 1
ATOM 6870 C C . GLY B 1 558 ? -12.428 -32.220 20.881 1.00 43.09 594 GLY B C 1
ATOM 6871 O O . GLY B 1 558 ? -12.551 -31.145 21.478 1.00 44.11 594 GLY B O 1
ATOM 6872 N N . LEU B 1 559 ? -11.621 -33.193 21.299 1.00 42.73 595 LEU B N 1
ATOM 6873 C CA . LEU B 1 559 ? -10.823 -33.058 22.513 1.00 41.13 595 LEU B CA 1
ATOM 6874 C C . LEU B 1 559 ? -9.358 -32.765 22.209 1.00 39.87 595 LEU B C 1
ATOM 6875 O O . LEU B 1 559 ? -8.847 -33.110 21.143 1.00 38.29 595 LEU B O 1
ATOM 6880 N N . TYR B 1 560 ? -8.686 -32.134 23.165 1.00 38.73 596 TYR B N 1
ATOM 6881 C CA . TYR B 1 560 ? -7.286 -31.764 23.010 1.00 37.58 596 TYR B CA 1
ATOM 6882 C C . TYR B 1 560 ? -6.343 -32.743 23.696 1.00 37.74 596 TYR B C 1
ATOM 6883 O O . TYR B 1 560 ? -6.680 -33.328 24.724 1.00 38.69 596 TYR B O 1
ATOM 6892 N N . LYS B 1 561 ? -5.158 -32.911 23.122 1.00 38.04 597 LYS B N 1
ATOM 6893 C CA . LYS B 1 561 ? -4.161 -33.813 23.679 1.00 37.84 597 LYS B CA 1
ATOM 6894 C C . LYS B 1 561 ? -2.750 -33.349 23.348 1.00 37.71 597 LYS B C 1
ATOM 6895 O O . LYS B 1 561 ? -2.486 -32.864 22.247 1.00 37.07 597 LYS B O 1
ATOM 6901 N N . ILE B 1 562 ? -1.852 -33.478 24.318 1.00 37.35 598 ILE B N 1
ATOM 6902 C CA . ILE B 1 562 ? -0.461 -33.099 24.124 1.00 38.60 598 ILE B CA 1
ATOM 6903 C C . ILE B 1 562 ? 0.285 -34.225 23.442 1.00 38.27 598 ILE B C 1
ATOM 6904 O O . ILE B 1 562 ? 0.053 -35.398 23.725 1.00 38.72 598 ILE B O 1
ATOM 6909 N N . VAL B 1 56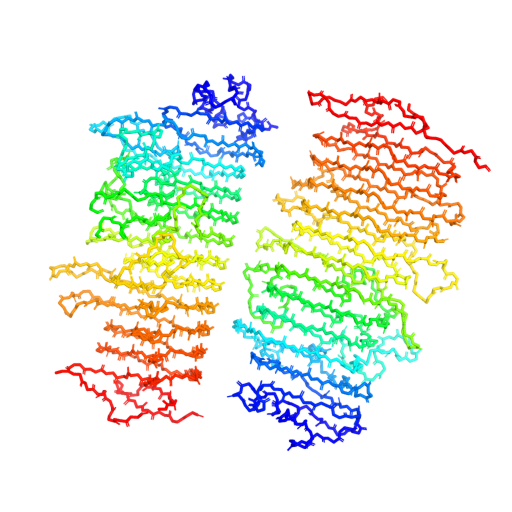3 ? 1.175 -33.861 22.532 1.00 38.50 599 VAL B N 1
ATOM 6910 C CA . VAL B 1 563 ? 1.969 -34.847 21.816 1.00 39.41 599 VAL B CA 1
ATOM 6911 C C . VAL B 1 563 ? 3.428 -34.379 21.868 1.00 40.32 599 VAL B C 1
ATOM 6912 O O . VAL B 1 563 ? 3.722 -33.189 21.729 1.00 38.44 599 VAL B O 1
ATOM 6916 N N . THR B 1 564 ? 4.340 -35.317 22.079 1.00 41.94 600 THR B N 1
ATOM 6917 C CA . THR B 1 564 ? 5.772 -35.034 22.132 1.00 44.37 600 THR B CA 1
ATOM 6918 C C . THR B 1 564 ? 6.350 -34.634 20.782 1.00 45.91 600 THR B C 1
ATOM 6919 O O . THR B 1 564 ? 5.883 -35.091 19.736 1.00 46.33 600 THR B O 1
ATOM 6923 N N . ASN B 1 565 ? 7.361 -33.769 20.815 1.00 46.76 601 ASN B N 1
ATOM 6924 C CA . ASN B 1 565 ? 8.037 -33.349 19.594 1.00 47.42 601 ASN B CA 1
ATOM 6925 C C . ASN B 1 565 ? 9.549 -33.262 19.818 1.00 48.18 601 ASN B C 1
ATOM 6926 O O . ASN B 1 565 ? 10.291 -33.883 19.023 1.00 48.17 601 ASN B O 1
#

Secondary structure (DSSP, 8-state):
-PEEGGGGT---EEEEE-HHHHHHHHHHHHTTGGGGEEEE-SEEEEESS-EE--TTEEEEE-TTEEEEE----TTS-EEEEESS---STT---PPPPEEEEEEESSEEE---PBPTTSSSBSS-TT-S-EEEEEEESEEEEEEES-EEEEEESS-SEEEES-EEEEEES-EEEEEE--TT--HHHHTT-EEEEEE-B-TTT-TTS---S-BPPEEEEEES-EEE--SSS---SEEEE-----TTSPPPEEEEEES-EEES-SSEEEEESS-EEEEEES-EEEE--GGG-SS--TT-EEEEEE---S-SSS-----EEEEEES-EEEE--TTEEEEEEE---TT--S--EEEEEES-EEEE--SS--S-SEEEE---EEEEEES-EEESSS--EEEES--S-EEEE--EEES-SS-SEEEEEE-SS-EEE----SSEEEEEETTEEEEEE-------/-PEEGGGGT---EEEEE-HHHHHHHHHHHHTTGGGGEEEE-SEEEEESS-EE--TTEEEEE-TTEEEEE----TTS--EEEESS---STT-------EEEEEEESSEEE---PBPTTSSSBSS-TT-S--EEEEEESEEEEEEES-EEEEEESS-SEEEES-EEEEEES-EEEEEE--S----STT-EEEEEE-B-TTT-TTSS--S-BPPEEEEEES-EEE--SSS---SEEEE-----TTSPPPEEEEEES-EEES-SSEEEEESS-EEEEEES-EEEE--GGG-SS--TT-EEEEEE---S-SSS-----EEEEEES-EEEE--TTEEEEEEE---TT--S--EEEEEES-EEEE--TT--S-SEEEES--EEEEEES-EEESSS--EEEES--S-EEEE--EEES-SS-SEEEEE---EESSS-----EEEEETTEEEEE--

InterPro domains:
  IPR005877 YSIRK Gram-positive signal peptide [PF04650] (19-41)
  IPR005877 YSIRK Gram-positive signal peptide [TIGR01168] (13-48)
  IPR006626 Parallel beta-helix repeat [SM00710] (287-310)
  IPR006626 Parallel beta-helix repeat [SM00710] (362-384)
  IPR006626 Parallel beta-helix repeat [SM00710] (397-419)
  IPR006626 Parallel beta-helix repeat [SM00710] (497-523)
  IPR006626 Parallel beta-helix repeat [SM00710] (525-546)
  IPR011050 Pectin lyase fold/virulence factor [SSF51126] (149-510)
  IPR011050 Pectin lyase fold/virulence factor [SSF51126] (493-634)
  IPR012334 Pectin lyase fold [G3DSA:2.160.20.10] (151-602)
  IPR019931 LPXTG cell wall anchor motif [PS50847] (685-719)
  IPR024535 Rhamnogalacturonase A/B/Epimerase-like, pectate lyase domain [PF12708] (153-208)
  IPR039448 Right handed beta helix domain [PF13229] (395-558)
  IPR051801 Glycosyl_Hydrolase_28_Enzymes [PTHR31339] (135-538)

B-factor: mean 26.06, std 11.26, range [0.98, 86.53]

Radius of gyration: 29.67 Å; Cα contacts (8 Å, |Δi|>4): 2953; chains: 2; bounding box: 76×72×76 Å

Sequence (902 aa):
TALSVKDYGAVGDGIHDDRQAIQDAIDAAAQGLGGGNVYFPEGTYLVKEIVFLKSHTHLELNEKATILNGINIKNHPSIVFMTGLFTDDGAQVEWGPTEDISYSGGTIDMNGALNEEGTKAKNLPLINSSGAFAIGNSNNVTIKNVTFKDSYQGHAIQIAGSKNVLVDNSRFLGQALPKTMKDGQIISKESIQIEPLTRKGFPYALNDDGKKSENVTIQNSYFGKSDKSGELVTAIGTHYQTLSTQNPSNIKILNNHFDNMMYAGVRFTGFTDVLIKGNRFDKKVKGESVHYRESGAALVNAYSYKNTKDLLDLNKQVVIAENIFNIADPKTKAIRVAKDSAEYLGKVSDITVTKNVINNNSKETEQPNIELLRVSDNLVVSENSIFGGKEGIVIEDSKGKITVLNNQFYNLSGKYISFIKSNANGKEPVISDGNFNIVTENGLYKIVTNNLSDKNTALSVKDYGAVGDGIHDDRQAIQDAIDAAAQGLGGGNVYFPEGTYLVKEIVFLKSHTHLELNEKATILNGINIKNHPSIVFMTGLFTDDGAQVEWGPTEDISYSGGTIDMNGALNEEGTKAKNLPLINSSGAFAIGNSNNVTIKNVTFKDSYQGHAIQIAGSKNVLVDNSRFLGQALPKTMGQIISKESIQIEPLTRKGFPYALNDDGKKSENVTIQNSYFGKSDKSGELVTAIGTHYQTLSTQNPSNIKILNNHFDNMMYAGVRFTGFTDVLIKGNRFDKKVKGESVHYRESGAALVNAYSYKNTKDLLDLNKQVVIAENIFNIADPKTKAIRVAKDSAEYLGKVSDITVTKNVINNNSKETEQPNIELLRVSDNLVVSENSIFGGKEGIVIEDSKGKITVLNNQFYNLSGKYISFIKSGKEPVIRDSGNFNIVTENGLYKIVTN